Protein AF-A0A3A4NFL5-F1 (afdb_monomer)

Mean predicted aligned error: 23.3 Å

Radius of gyration: 44.98 Å; Cα contacts (8 Å, |Δi|>4): 975; chains: 1; bounding box: 101×94×177 Å

Solvent-accessible surface area (backbone atoms only — not comparable to full-atom values): 45169 Å² total; per-residue (Å²): 135,87,87,82,89,81,90,82,85,93,86,88,92,82,92,83,88,87,90,87,87,85,89,84,93,82,86,86,85,89,81,88,86,87,81,90,77,81,86,74,89,78,78,85,86,75,88,80,85,74,43,87,13,88,28,38,62,58,52,51,54,54,45,50,56,48,51,65,69,49,73,81,47,86,74,62,53,70,53,54,49,51,34,48,58,31,46,52,54,41,48,56,44,40,77,74,28,97,67,33,49,55,60,68,65,53,52,47,49,33,56,48,36,44,50,57,49,54,31,60,79,66,74,59,79,85,71,95,75,86,87,78,84,88,83,78,84,66,82,42,59,47,54,33,37,43,44,81,46,97,91,56,65,42,77,40,92,63,46,65,44,80,37,86,35,56,42,81,57,88,70,44,29,40,30,33,40,28,76,75,64,40,35,54,73,46,76,50,60,22,15,62,29,68,64,36,72,89,55,74,29,45,71,34,56,65,22,30,41,78,68,38,40,30,45,74,50,71,87,40,79,56,59,23,41,31,33,35,42,38,40,56,43,42,53,88,78,63,43,36,34,46,53,30,43,40,38,29,30,33,69,86,69,57,70,38,74,41,69,38,27,42,33,18,45,37,67,50,25,40,72,71,54,56,54,76,77,24,57,43,32,9,81,22,44,70,79,67,26,58,73,46,32,32,31,39,93,49,56,51,65,69,83,25,50,56,94,64,42,43,54,31,37,33,40,27,32,79,49,47,77,40,74,90,48,97,47,56,26,56,39,85,54,48,72,37,26,56,36,63,53,42,61,74,19,38,38,62,37,44,41,93,37,40,78,34,72,45,72,38,68,55,58,35,36,35,34,37,31,37,14,33,60,98,55,87,49,67,62,50,90,38,32,35,8,36,56,22,89,58,73,44,46,28,31,68,44,58,68,60,53,44,52,52,46,45,51,51,41,50,54,50,42,52,51,46,49,50,51,54,70,68,44,82,69,52,51,74,67,60,36,52,53,41,51,52,47,32,55,47,34,43,54,54,23,48,52,46,29,68,30,85,85,29,77,48,70,67,47,29,51,50,30,37,51,55,26,46,55,52,33,70,58,59,63,74,87,69,57,68,67,57,46,52,48,51,57,50,51,54,52,48,59,69,60,67,81,74,82,88,83,87,91,90,86,83,92,87,88,91,92,84,90,88,84,91,90,87,89,91,85,89,86,90,87,84,92,89,85,89,85,92,83,85,90,81,88,84,88,88,78,88,88,83,91,74,92,76,75,87,77,78,88,73,70,83,57,64,68,47,53,55,50,48,50,53,46,52,56,53,51,62,66,36,70,89,61,92,50,72,67,58,57,56,34,52,52,49,47,53,53,41,53,52,55,72,69,42,90,79,57,45,70,67,56,49,50,53,46,42,52,49,44,50,52,38,52,56,65,52,65,79,63,77,60,88,76,90,76,83,84,86,88,82,83,90,82,91,87,87,90,79,87,87,89,89,85,84,89,80,96,72,88,85,75,89,80,73,58,47,53,60,51,50,52,53,46,52,55,51,46,53,56,39,52,54,46,45,64,72,65,77,55,92,48,72,57,61,56,48,50,53,49,44,48,53,41,60,74,69,47,59,44,92,74,54,58,61,71,58,54,54,48,50,46,53,52,49,50,54,47,41,52,48,60,67,39,91,82,62,52,70,68,56,52,50,52,53,48,51,52,50,51,66,46,47,74,72,64,111

Nearest PDB structures (foldseek):
  6e6b-assembly1_A  TM=3.845E-01  e=4.914E-04  Mus musculus
  5t9t-assembly1_B  TM=3.062E-01  e=3.112E-03  Mus musculus
  5szr-assembly2_B  TM=3.083E-01  e=4.936E-03  Mus musculus
  7n6g-assembly1_4C  TM=2.616E-01  e=2.408E-03  Chlamydomonas reinhardtii
  3wea-assembly1_A  TM=3.450E-01  e=4.291E+00  Camponotus japonicus

Foldseek 3Di:
DDDDDDDDDDDDDDDDDDDDDDDDDDDDDDDDDDDDDDDDPPDDDDDDPADQFPRLVVLLVLLVVLLVVCVPPPPPVVLSVQLVVLSVQSVVQCVVDPRNHGDPVSSVSNVVSSVQSVVVVVVPPDDDDDDDDDPDPDQQKDKAWWDDDPQDTDHDPAQEFEDQQFPPPQRTKMKMAGNVQFFWDDKAKWFWDCPPPPNVIDTHRVCCCPVQQKDWDPWDDDGRMIMIGIGGGGDPQPAAWGKMKMWIATPVRDIDIDIHTYHHEFAAKAWPDDQVQQEQQQQDFAQSHGKTKIFGPAFDDCVSAPPQKFKKKFWWFDWDWDPVDPQIATDDIHTQFMDGADRRGMDIGGRVRGPDRGNHFGKIWMKIAIDGPPDPHGPDPNRIYHIHPDTYGHARNLVVLLVVLLVVLVVLLVVLLVLLVPQPLDDPVRSVVLNVQSVVLSVQLSCQLVDPQVVHNVSNVVSSVVSSVSNNVSDDRDDPVSVVVVVVVVVVVVVPPDDDDDDDDDDDDDDDDDDDDDDDDDDDDDDDDDDDDDDDDDDDDDDDDDDDDDDDPFDDLPLLVVLLVVLVVLLVLCVVPDDVLSVLSVVLSVVSVVLVPDRPQDPVLSVLSSVLSVLSVVSSPPVDRDDPDDDDDDDDDDDDDDDDDDDDDDDDDDDDDDQQVNLLSVLLSLLSLLLSLVVVLVDDALVNVLSVLSNVLSVVFDSVPADPVLSVLSNVLSVVSSVQSVPNDHDPVSSVVSSVVSVVSSVSSD

pLDDT: mean 70.17, std 22.98, range [22.94, 98.38]

Secondary structure (DSSP, 8-state):
---------------------------------------------------TTTTHHHHHHHHHHHHHHHTT--TTHHHHHHHHHHHHHHHHHHTT-TTS---HHHHHHHHHHHHHHHHHTTT-----------------EEEEEEEE-SSSEEE----EEE-SS---SS-EEEEEEETT-PPEEEEEEEEEETTTGGGT-EEEHHHHHHTT-EEEPPPEEETTEEEEEEEE---TT--EEEEEEEEEEETT--EEEEEEEEEEPBPPPEE-S-GGGGTTBTT--GGGSPPEEEE-SS---GGGS-TTEEEEEEEEEEEEEE-SSSS-EEEEEEEEEEEEPPTTSEEEE-GGGBSSS---SS-EEEEEEEEETTS-SBSSTT-BBPPPSS-B---B-HHHHHHHHHHHHHHHHHHHHHHHHH-TTS-HHHHHHHHHHHHHHHHHHHHHHHSTT--SHHHHHHHHHHHHHHHTTS--PPPHHHHHHHHHHHHHHHHTT-----------------------------------------------PPPPPPPP-----HHHHHHHHHHHHHHHHTTT---HHHHHHHHHHHHHHHHHH-TT--HHHHHHHHHHHHHHHHHTTS-------------------------------------HHHHHHHHHHHHHHHHHHHHHTT---HHHHHHHHHHHHHTT--TTTS-HHHHHHHHHHHHHHHHHHH-TT--HHHHHHHHHHHHHHHTTT-

Sequence (750 aa):
MSEVEKDKKEVQPELEEETVSIGRRSKSPQSQDRSVEKQNEGSATSSTSYINGEGSYSLSDDIHKLLQRLKNSDENQEQVQKLNEAYEKFNAALGTSETGLVDQEIFNTALEEYRKASQLQQGEAANLDGNLRHSRETSSLKVGVAKGRRDSPTLSNEKIIPSDGHPVGNNIRFLAESSSAKEIRRITVKAYDPQANSGRGGFTVDAVKNKLGLTTSGLQGSGSKKWVDLAGHIPDNRFGINNIIVEAEDASGYIQTTTVGVARPLPKASFTTKNEALNGKANKEGDDRPVVSGKIPYPVETNNIPSDAELKAYLVTGGRVDDSRYIPGASDYTIIAVTRVKVDGTFDFVPPEYTSNTVGTKALKLVVKYTKKGTNDTYYEGLESLFSADSRRATVNLAAIKQAAKGELATAADAETKAINADKSLTTAKRNEKLQEVATKKTEGERAIDAPTADDADKVAAAKNDALNKINNVHTAGDLNSVKQAAKGELATAAGTETPTSPSEPVPQPSQPTASSQPASPAPAPSSAPTQAPRAAASPSASSTSTQAPAQEQVDKSELRALTQELDQRLKALATVSDPKIDAAKVVLLDAQKALEDSALTEQGLRTAVESVKAALDSLKDVKANASDSKPAQDKKDAKQGTEDSKDSDKMTETNSVPAGVIVVGLLALLGVIAFWLVRRKKESEIQQLITELTRVLGQLDAEKADKKVLAKAQNLLQETLDFVKEENGSAETEAKLVEELKAILDKLK

Structure (mmCIF, N/CA/C/O backbone):
data_AF-A0A3A4NFL5-F1
#
_entry.id   AF-A0A3A4NFL5-F1
#
loop_
_atom_site.group_PDB
_atom_site.id
_atom_site.type_symbol
_atom_site.label_atom_id
_atom_site.label_alt_id
_atom_site.label_comp_id
_atom_site.label_asym_id
_atom_site.label_entity_id
_atom_site.label_seq_id
_atom_site.pdbx_PDB_ins_code
_atom_site.Cartn_x
_atom_site.Cartn_y
_atom_site.Cartn_z
_atom_site.occupancy
_atom_site.B_iso_or_equiv
_atom_site.auth_seq_id
_atom_site.auth_comp_id
_atom_site.auth_asym_id
_atom_site.auth_atom_id
_atom_site.pdbx_PDB_model_num
ATOM 1 N N . MET A 1 1 ? -57.467 30.469 -20.115 1.00 37.53 1 MET A N 1
ATOM 2 C CA . MET A 1 1 ? -56.871 31.255 -21.210 1.00 37.53 1 MET A CA 1
ATOM 3 C C . MET A 1 1 ? -55.761 30.385 -21.792 1.00 37.53 1 MET A C 1
ATOM 5 O O . MET A 1 1 ? -54.814 30.141 -21.061 1.00 37.53 1 MET A O 1
ATOM 9 N N . SER A 1 2 ? -55.975 29.603 -22.860 1.00 35.75 2 SER A N 1
ATOM 10 C CA . SER A 1 2 ? -56.289 29.979 -24.264 1.00 35.75 2 SER A CA 1
ATOM 11 C C . SER A 1 2 ? -55.083 30.641 -24.947 1.00 35.75 2 SER A C 1
ATOM 13 O O . SER A 1 2 ? -54.603 31.639 -24.420 1.00 35.75 2 SER A O 1
ATOM 15 N N . GLU A 1 3 ? -54.572 30.216 -26.105 1.00 38.16 3 GLU A N 1
ATOM 16 C CA . GLU A 1 3 ? -54.794 29.047 -27.000 1.00 38.16 3 GLU A CA 1
ATOM 17 C C . GLU A 1 3 ? -53.601 29.081 -28.016 1.00 38.16 3 GLU A C 1
ATOM 19 O O . GLU A 1 3 ? -52.959 30.125 -28.110 1.00 38.16 3 GLU A O 1
ATOM 24 N N . VAL A 1 4 ? -53.105 28.048 -28.718 1.00 37.31 4 VAL A N 1
ATOM 25 C CA . VAL A 1 4 ? -53.690 27.150 -29.742 1.00 37.31 4 VAL A CA 1
ATOM 26 C C . VAL A 1 4 ? -52.712 25.964 -29.997 1.00 37.31 4 VAL A C 1
ATOM 28 O O . VAL A 1 4 ? -51.524 26.063 -29.714 1.00 37.31 4 VAL A O 1
ATOM 31 N N . GLU A 1 5 ? -53.263 24.874 -30.541 1.00 38.75 5 GLU A N 1
ATOM 32 C CA . GLU A 1 5 ? -52.739 23.639 -31.189 1.00 38.75 5 GLU A CA 1
ATOM 33 C C . GLU A 1 5 ? -51.386 23.691 -31.993 1.00 38.75 5 GLU A C 1
ATOM 35 O O . GLU A 1 5 ? -50.857 24.769 -32.237 1.00 38.75 5 GLU A O 1
ATOM 40 N N . LYS A 1 6 ? -50.767 22.592 -32.501 1.00 35.53 6 LYS A N 1
ATOM 41 C CA . LYS A 1 6 ? -51.281 21.237 -32.858 1.00 35.53 6 LYS A CA 1
ATOM 42 C C . LYS A 1 6 ? -50.201 20.122 -33.007 1.00 35.53 6 LYS A C 1
ATOM 44 O O . LYS A 1 6 ? -49.045 20.432 -33.249 1.00 35.53 6 LYS A O 1
ATOM 49 N N . ASP A 1 7 ? -50.663 18.865 -32.879 1.00 35.22 7 ASP A N 1
ATOM 50 C CA . ASP A 1 7 ? -50.216 17.505 -33.321 1.00 35.22 7 ASP A CA 1
ATOM 51 C C . ASP A 1 7 ? -48.818 17.182 -33.968 1.00 35.22 7 ASP A C 1
ATOM 53 O O . ASP A 1 7 ? -48.187 18.058 -34.539 1.00 35.22 7 ASP A O 1
ATOM 57 N N . LYS A 1 8 ? -48.315 15.920 -34.107 1.00 34.91 8 LYS A N 1
ATOM 58 C CA . LYS A 1 8 ? -48.447 14.592 -33.408 1.00 34.91 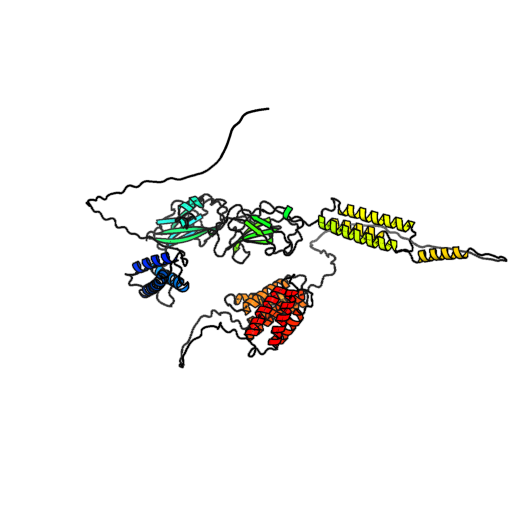8 LYS A CA 1
ATOM 59 C C . LYS A 1 8 ? -47.768 13.439 -34.207 1.00 34.91 8 LYS A C 1
ATOM 61 O O . LYS A 1 8 ? -47.898 13.427 -35.423 1.00 34.91 8 LYS A O 1
ATOM 66 N N . LYS A 1 9 ? -47.221 12.416 -33.508 1.00 32.44 9 LYS A N 1
ATOM 67 C CA . LYS A 1 9 ? -46.673 11.105 -33.996 1.00 32.44 9 LYS A CA 1
ATOM 68 C C . LYS A 1 9 ? -45.453 11.176 -34.955 1.00 32.44 9 LYS A C 1
ATOM 70 O O . LYS A 1 9 ? -45.399 12.050 -35.800 1.00 32.44 9 LYS A O 1
ATOM 75 N N . GLU A 1 10 ? -44.373 10.386 -34.861 1.00 31.44 10 GLU A N 1
ATOM 76 C CA . GLU A 1 10 ? -44.118 8.968 -34.483 1.00 31.44 10 GLU A CA 1
ATOM 77 C C . GLU A 1 10 ? -44.445 7.932 -35.584 1.00 31.44 10 GLU A C 1
ATOM 79 O O . GLU A 1 10 ? -45.620 7.746 -35.892 1.00 31.44 10 GLU A O 1
ATOM 84 N N . VAL A 1 11 ? -43.400 7.245 -36.099 1.00 30.17 11 VAL A N 1
ATOM 85 C CA . VAL A 1 11 ? -43.285 5.819 -36.541 1.00 30.17 11 VAL A CA 1
ATOM 86 C C . VAL A 1 11 ? -42.096 5.647 -37.531 1.00 30.17 11 VAL A C 1
ATOM 88 O O . VAL A 1 11 ? -41.706 6.603 -38.196 1.00 30.17 11 VAL A O 1
ATOM 91 N N . GLN A 1 12 ? -41.474 4.455 -37.565 1.00 29.09 12 GLN A N 1
ATOM 92 C CA . GLN A 1 12 ? -40.369 4.040 -38.467 1.00 29.09 12 GLN A CA 1
ATOM 93 C C . GLN A 1 12 ? -40.872 3.004 -39.533 1.00 29.09 12 GLN A C 1
ATOM 95 O O . GLN A 1 12 ? -42.062 3.031 -39.829 1.00 29.09 12 GLN A O 1
ATOM 100 N N . PRO A 1 13 ? -40.052 2.104 -40.125 1.00 59.41 13 PRO A N 1
ATOM 101 C CA . PRO A 1 13 ? -39.344 2.290 -41.405 1.00 59.41 13 PRO A CA 1
ATOM 102 C C . PRO A 1 13 ? -39.660 1.202 -42.469 1.00 59.41 13 PRO A C 1
ATOM 104 O O . PRO A 1 13 ? -40.226 0.181 -42.118 1.00 59.41 13 PRO A O 1
ATOM 107 N N . GLU A 1 14 ? -39.186 1.365 -43.714 1.00 29.02 14 GLU A N 1
ATOM 108 C CA . GLU A 1 14 ? -38.860 0.315 -44.725 1.00 29.02 14 GLU A CA 1
ATOM 109 C C . GLU A 1 14 ? -37.990 1.001 -45.823 1.00 29.02 14 GLU A C 1
ATOM 111 O O . GLU A 1 14 ? -38.097 2.216 -45.997 1.00 29.02 14 GLU A O 1
ATOM 116 N N . LEU A 1 15 ? -36.887 0.437 -46.342 1.00 30.81 15 LEU A N 1
ATOM 117 C CA . LEU A 1 15 ? -36.700 -0.677 -47.301 1.00 30.81 15 LEU A CA 1
ATOM 118 C C . LEU A 1 15 ? -37.320 -0.461 -48.694 1.00 30.81 15 LEU A C 1
ATOM 120 O O . LEU A 1 15 ? -38.534 -0.414 -48.820 1.00 30.81 15 LEU A O 1
ATOM 124 N N . GLU A 1 16 ? -36.468 -0.469 -49.728 1.00 30.86 16 GLU A N 1
ATOM 125 C CA . GLU A 1 16 ? -36.662 -1.273 -50.950 1.00 30.86 16 GLU A CA 1
ATOM 126 C C . GLU A 1 16 ? -35.337 -1.410 -51.739 1.00 30.86 16 GLU A C 1
ATOM 128 O O . GLU A 1 16 ? -34.398 -0.632 -51.543 1.00 30.86 16 GLU A O 1
ATOM 133 N N . GLU A 1 17 ? -35.247 -2.443 -52.582 1.00 28.45 17 GLU A N 1
ATOM 134 C CA . GLU A 1 17 ? -34.153 -2.693 -53.544 1.00 28.45 17 GLU A CA 1
ATOM 135 C C . GLU A 1 17 ? -34.497 -1.976 -54.888 1.00 28.45 17 GLU A C 1
ATOM 137 O O . GLU A 1 17 ? -35.363 -1.108 -54.906 1.00 28.45 17 GLU A O 1
ATOM 142 N N . GLU A 1 18 ? -33.904 -2.150 -56.073 1.00 28.20 18 GLU A N 1
ATOM 143 C CA . GLU A 1 18 ? -32.947 -3.098 -56.659 1.00 28.20 18 GLU A CA 1
ATOM 144 C C . GLU A 1 18 ? -32.348 -2.439 -57.935 1.00 28.20 18 GLU A C 1
ATOM 146 O O . GLU A 1 18 ? -32.908 -1.466 -58.442 1.00 28.20 18 GLU A O 1
ATOM 151 N N . THR A 1 19 ? -31.248 -2.958 -58.503 1.00 28.80 19 THR A N 1
ATOM 152 C CA . THR A 1 19 ? -31.133 -3.369 -59.935 1.00 28.80 19 THR A CA 1
ATOM 153 C C . THR A 1 19 ? -29.684 -3.660 -60.361 1.00 28.80 19 THR A C 1
ATOM 155 O O . THR A 1 19 ? -28.716 -3.111 -59.838 1.00 28.80 19 THR A O 1
ATOM 158 N N . VAL A 1 20 ? -29.534 -4.555 -61.346 1.00 28.53 20 VAL A N 1
ATOM 159 C CA . VAL A 1 20 ? -28.263 -5.170 -61.778 1.00 28.53 20 VAL A CA 1
ATOM 160 C C . VAL A 1 20 ? -27.841 -4.713 -63.187 1.00 28.53 20 VAL A C 1
ATOM 162 O O . VAL A 1 20 ? -28.675 -4.406 -64.036 1.00 28.53 20 VAL A O 1
ATOM 165 N N . SER A 1 21 ? -26.536 -4.734 -63.495 1.00 26.94 21 SER A N 1
ATOM 166 C CA . SER A 1 21 ? -26.020 -4.726 -64.879 1.00 26.94 21 SER A CA 1
ATOM 167 C C . SER A 1 21 ? -24.672 -5.452 -65.003 1.00 26.94 21 SER A C 1
ATOM 169 O O . SER A 1 21 ? -23.857 -5.425 -64.085 1.00 26.94 21 SER A O 1
ATOM 171 N N . ILE A 1 22 ? -24.445 -6.143 -66.130 1.00 28.62 22 ILE A N 1
ATOM 172 C CA . ILE A 1 22 ? -23.420 -7.201 -66.268 1.00 28.62 22 ILE A CA 1
ATOM 173 C C . ILE A 1 22 ? -22.365 -6.835 -67.334 1.00 28.62 22 ILE A C 1
ATOM 175 O O . ILE A 1 22 ? -22.702 -6.487 -68.463 1.00 28.62 22 ILE A O 1
ATOM 179 N N . GLY A 1 23 ? -21.077 -6.916 -66.968 1.00 24.56 23 GLY A N 1
ATOM 180 C CA . GLY A 1 23 ? -19.946 -6.340 -67.724 1.00 24.56 23 GLY A CA 1
ATOM 181 C C . GLY A 1 23 ? -19.420 -7.103 -68.955 1.00 24.56 23 GLY A C 1
ATOM 182 O O . GLY A 1 23 ? -19.977 -8.119 -69.362 1.00 24.56 23 GLY A O 1
ATOM 183 N N . ARG A 1 24 ? -18.289 -6.631 -69.534 1.00 26.75 24 ARG A N 1
ATOM 184 C CA . ARG A 1 24 ? -17.438 -7.384 -70.499 1.00 26.75 24 ARG A CA 1
ATOM 185 C C . ARG A 1 24 ? -16.029 -6.787 -70.772 1.00 26.75 24 ARG A C 1
ATOM 187 O O . ARG A 1 24 ? -15.866 -5.855 -71.543 1.00 26.75 24 ARG A O 1
ATOM 194 N N . ARG A 1 25 ? -15.004 -7.431 -70.199 1.00 26.47 25 ARG A N 1
ATOM 195 C CA . ARG A 1 25 ? -13.709 -7.874 -70.791 1.00 26.47 25 ARG A CA 1
ATOM 196 C C . ARG A 1 25 ? -13.147 -7.207 -72.086 1.00 26.47 25 ARG A C 1
ATOM 198 O O . ARG A 1 25 ? -13.536 -7.603 -73.182 1.00 26.47 25 ARG A O 1
ATOM 205 N N . SER A 1 26 ? -12.038 -6.456 -71.973 1.00 25.64 26 SER A N 1
ATOM 206 C CA . SER A 1 26 ? -10.993 -6.298 -73.028 1.00 25.64 26 SER A CA 1
ATOM 207 C C . SER A 1 26 ? -9.651 -5.789 -72.447 1.00 25.64 26 SER A C 1
ATOM 209 O O . SER A 1 26 ? -9.609 -4.699 -71.895 1.00 25.64 26 SER A O 1
ATOM 211 N N . LYS A 1 27 ? -8.600 -6.625 -72.395 1.00 26.64 27 LYS A N 1
ATOM 212 C CA . LYS A 1 27 ? -7.400 -6.638 -73.280 1.00 26.64 27 LYS A CA 1
ATOM 213 C C . LYS A 1 27 ? -6.388 -5.479 -73.118 1.00 26.64 27 LYS A C 1
ATOM 215 O O . LYS A 1 27 ? -6.659 -4.356 -73.519 1.00 26.64 27 LYS A O 1
ATOM 220 N N . SER A 1 28 ? -5.172 -5.828 -72.687 1.00 23.55 28 SER A N 1
ATOM 221 C CA . SER A 1 28 ? -3.938 -5.027 -72.813 1.00 23.55 28 SER A CA 1
ATOM 222 C C . SER A 1 28 ? -3.342 -5.084 -74.233 1.00 23.55 28 SER A C 1
ATOM 224 O O . SER A 1 28 ? -3.732 -5.939 -75.036 1.00 23.55 28 SER A O 1
ATOM 226 N N . PRO A 1 29 ? -2.311 -4.265 -74.504 1.00 27.88 29 PRO A N 1
ATOM 227 C CA . PRO A 1 29 ? -1.049 -4.798 -75.036 1.00 27.88 29 PRO A CA 1
ATOM 228 C C . PRO A 1 29 ? 0.189 -4.347 -74.232 1.00 27.88 29 PRO A C 1
ATOM 230 O O . PRO A 1 29 ? 0.161 -3.350 -73.517 1.00 27.88 29 PRO A O 1
ATOM 233 N N . GLN A 1 30 ? 1.287 -5.096 -74.363 1.00 22.94 30 GLN A N 1
ATOM 234 C CA . GLN A 1 30 ? 2.606 -4.771 -73.800 1.00 22.94 30 GLN A CA 1
ATOM 235 C C . GLN A 1 30 ? 3.444 -3.909 -74.757 1.00 22.94 30 GLN A C 1
ATOM 237 O O . GLN A 1 30 ? 3.330 -4.072 -75.969 1.00 22.94 30 GLN A O 1
ATOM 242 N N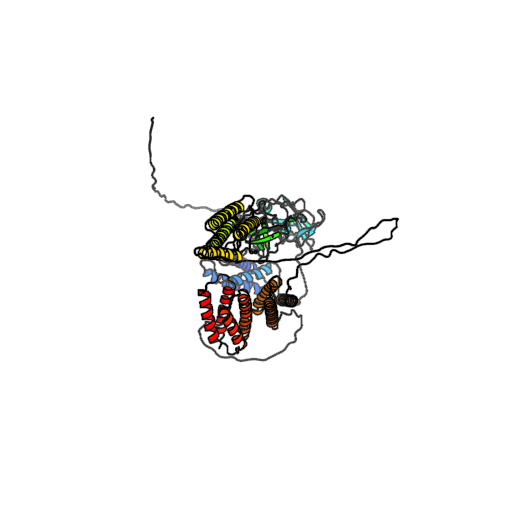 . SER A 1 31 ? 4.349 -3.104 -74.189 1.00 24.61 31 SER A N 1
ATOM 243 C CA . SER A 1 31 ? 5.803 -3.075 -74.476 1.00 24.61 31 SER A CA 1
ATOM 244 C C . SER A 1 31 ? 6.446 -2.093 -73.486 1.00 24.61 31 SER A C 1
ATOM 246 O O . SER A 1 31 ? 6.080 -0.927 -73.455 1.00 24.61 31 SER A O 1
ATOM 248 N N . GLN A 1 32 ? 7.179 -2.564 -72.476 1.00 24.36 32 GLN A N 1
ATOM 249 C CA . GLN A 1 32 ? 8.620 -2.856 -72.536 1.00 24.36 32 GLN A CA 1
ATOM 250 C C . GLN A 1 32 ? 9.499 -1.631 -72.836 1.00 24.36 32 GLN A C 1
ATOM 252 O O . GLN A 1 32 ? 9.724 -1.297 -73.992 1.00 24.36 32 GLN A O 1
ATOM 257 N N . ASP A 1 33 ? 10.127 -1.106 -71.783 1.00 23.89 33 ASP A N 1
ATOM 258 C CA . ASP A 1 33 ? 11.593 -1.088 -71.733 1.00 23.89 33 ASP A CA 1
ATOM 259 C C . ASP A 1 33 ? 12.059 -1.547 -70.332 1.00 23.89 33 ASP A C 1
ATOM 261 O O . ASP A 1 33 ? 11.242 -1.678 -69.414 1.00 23.89 33 ASP A O 1
ATOM 265 N N . ARG A 1 34 ? 13.344 -1.878 -70.174 1.00 23.61 34 ARG A N 1
ATOM 266 C CA . ARG A 1 34 ? 13.953 -2.422 -68.952 1.00 23.61 34 ARG A CA 1
ATOM 267 C C . ARG A 1 34 ? 14.984 -1.461 -68.366 1.00 23.61 34 ARG A C 1
ATOM 269 O O . ARG A 1 34 ? 15.911 -1.036 -69.046 1.00 23.61 34 ARG A O 1
ATOM 276 N N . SER A 1 35 ? 14.968 -1.314 -67.047 1.00 24.86 35 SER A N 1
ATOM 277 C CA . SER A 1 35 ? 16.196 -1.160 -66.259 1.00 24.86 35 SER A CA 1
ATOM 278 C C . SER A 1 35 ? 16.011 -1.815 -64.893 1.00 24.86 35 SER A C 1
ATOM 280 O O . SER A 1 35 ? 14.888 -1.961 -64.415 1.00 24.86 35 SER A O 1
ATOM 282 N N . VAL A 1 36 ? 17.101 -2.342 -64.335 1.00 28.38 36 VAL A N 1
ATOM 283 C CA . VAL A 1 36 ? 17.049 -3.319 -63.238 1.00 28.38 36 VAL A CA 1
ATOM 284 C C . VAL A 1 36 ? 17.152 -2.623 -61.889 1.00 28.38 36 VAL A C 1
ATOM 286 O O . VAL A 1 36 ? 18.239 -2.200 -61.501 1.00 28.38 36 VAL A O 1
ATOM 289 N N . GLU A 1 37 ? 16.056 -2.605 -61.135 1.00 23.64 37 GLU A N 1
ATOM 290 C CA . GLU A 1 37 ? 16.095 -2.313 -59.704 1.00 23.64 37 GLU A CA 1
ATOM 291 C C . GLU A 1 37 ? 16.081 -3.630 -58.919 1.00 23.64 37 GLU A C 1
ATOM 293 O O . GLU A 1 37 ? 15.108 -4.385 -58.937 1.00 23.64 37 GLU A O 1
ATOM 298 N N . LYS A 1 38 ? 17.203 -3.952 -58.263 1.00 24.16 38 LYS A N 1
ATOM 299 C CA . LYS A 1 38 ? 17.281 -5.106 -57.362 1.00 24.16 38 LYS A CA 1
ATOM 300 C C . LYS A 1 38 ? 16.602 -4.749 -56.043 1.00 24.16 38 LYS A C 1
ATOM 302 O O . LYS A 1 38 ? 17.223 -4.109 -55.197 1.00 24.16 38 LYS A O 1
ATOM 307 N N . GLN A 1 39 ? 15.375 -5.227 -55.840 1.00 24.67 39 GLN A N 1
ATOM 308 C CA . GLN A 1 39 ? 14.803 -5.314 -54.498 1.00 24.67 39 GLN A CA 1
ATOM 309 C C . GLN A 1 39 ? 15.746 -6.144 -53.616 1.00 24.67 39 GLN A C 1
ATOM 311 O O . GLN A 1 39 ? 16.038 -7.299 -53.922 1.00 24.67 39 GLN A O 1
ATOM 316 N N . ASN A 1 40 ? 16.250 -5.536 -52.544 1.00 23.69 40 ASN A N 1
ATOM 317 C CA . ASN A 1 40 ? 17.111 -6.190 -51.567 1.00 23.69 40 ASN A CA 1
ATOM 318 C C . ASN A 1 40 ? 16.409 -6.139 -50.207 1.00 23.69 40 ASN A C 1
ATOM 320 O O . ASN A 1 40 ? 16.683 -5.260 -49.389 1.00 23.69 40 ASN A O 1
ATOM 324 N N . GLU A 1 41 ? 15.450 -7.044 -50.004 1.00 28.23 41 GLU A N 1
ATOM 325 C CA . GLU A 1 41 ? 14.598 -7.125 -48.808 1.00 28.23 41 GLU A CA 1
ATOM 326 C C . GLU A 1 41 ? 15.375 -7.658 -47.588 1.00 28.23 41 GLU A C 1
ATOM 328 O O . GLU A 1 41 ? 15.145 -8.750 -47.078 1.00 28.23 41 GLU A O 1
ATOM 333 N N . GLY A 1 42 ? 16.333 -6.863 -47.109 1.00 25.58 42 GLY A N 1
ATOM 334 C CA . GLY A 1 42 ? 17.129 -7.128 -45.910 1.00 25.58 42 GLY A CA 1
ATOM 335 C C . GLY A 1 42 ? 16.474 -6.587 -44.640 1.00 25.58 42 GLY A C 1
ATOM 336 O O . GLY A 1 42 ? 17.044 -5.711 -43.992 1.00 25.58 42 GLY A O 1
ATOM 337 N N . SER A 1 43 ? 15.273 -7.062 -44.294 1.00 27.50 43 SER A N 1
ATOM 338 C CA . SER A 1 43 ? 14.587 -6.623 -43.069 1.00 27.50 43 SER A CA 1
ATOM 339 C C . SER A 1 43 ? 15.262 -7.191 -41.814 1.00 27.50 43 SER A C 1
ATOM 341 O O . SER A 1 43 ? 15.440 -8.402 -41.685 1.00 27.50 43 SER A O 1
ATOM 343 N N . ALA A 1 44 ? 15.646 -6.317 -40.881 1.00 28.09 44 ALA A N 1
ATOM 344 C CA . ALA A 1 44 ? 16.353 -6.692 -39.659 1.00 28.09 44 ALA A CA 1
ATOM 345 C C . ALA A 1 44 ? 15.374 -7.049 -38.525 1.00 28.09 44 ALA A C 1
ATOM 347 O O . ALA A 1 44 ? 14.901 -6.180 -37.793 1.00 28.09 44 ALA A O 1
ATOM 348 N N . THR A 1 45 ? 15.090 -8.341 -38.361 1.00 29.81 45 THR A N 1
ATOM 349 C CA . THR A 1 45 ? 14.264 -8.882 -37.270 1.00 29.81 45 THR A CA 1
ATOM 350 C C . THR A 1 45 ? 15.088 -9.085 -35.994 1.00 29.81 45 THR A C 1
ATOM 352 O O . THR A 1 45 ? 15.898 -10.010 -35.916 1.00 29.81 45 THR A O 1
ATOM 355 N N . SER A 1 46 ? 14.860 -8.270 -34.962 1.00 29.64 46 SER A N 1
ATOM 356 C CA . SER A 1 46 ? 15.367 -8.529 -33.607 1.00 29.64 46 SER A CA 1
ATOM 357 C C . SER A 1 46 ? 14.299 -8.262 -32.540 1.00 29.64 46 SER A C 1
ATOM 359 O O . SER A 1 46 ? 13.503 -7.332 -32.644 1.00 29.64 46 SER A O 1
ATOM 361 N N . SER A 1 47 ? 14.287 -9.106 -31.502 1.00 35.16 47 SER A N 1
ATOM 362 C CA . SER A 1 47 ? 13.438 -8.981 -30.303 1.00 35.16 47 SER A CA 1
ATOM 363 C C . SER A 1 47 ? 11.912 -9.100 -30.488 1.00 35.16 47 SER A C 1
ATOM 365 O O . SER A 1 47 ? 11.150 -8.436 -29.785 1.00 35.16 47 SER A O 1
ATOM 367 N N . THR A 1 48 ? 11.439 -10.018 -31.339 1.00 40.69 48 THR A N 1
ATOM 368 C CA . THR A 1 48 ? 10.049 -10.513 -31.264 1.00 40.69 48 THR A CA 1
ATOM 369 C C . THR A 1 48 ? 9.889 -11.449 -30.057 1.00 40.69 48 THR A C 1
ATOM 371 O O . THR A 1 48 ? 10.586 -12.459 -29.950 1.00 40.69 48 THR A O 1
ATOM 374 N N . SER A 1 49 ? 8.959 -11.145 -29.145 1.00 45.94 49 SER A N 1
ATOM 375 C CA . SER A 1 49 ? 8.589 -12.046 -28.043 1.00 45.94 49 SER A CA 1
ATOM 376 C C . SER A 1 49 ? 7.509 -13.024 -28.507 1.00 45.94 49 SER A C 1
ATOM 378 O O . SER A 1 49 ? 6.321 -12.731 -28.394 1.00 45.94 49 SER A O 1
ATOM 380 N N . TYR A 1 50 ? 7.913 -14.173 -29.049 1.00 61.62 50 TYR A N 1
ATOM 381 C CA . TYR A 1 50 ? 6.981 -15.199 -29.521 1.00 61.62 50 TYR A CA 1
ATOM 382 C C . TYR A 1 50 ? 6.165 -15.813 -28.376 1.00 61.62 50 TYR A C 1
ATOM 384 O O . TYR A 1 50 ? 6.708 -16.149 -27.323 1.00 61.62 50 TYR A O 1
ATOM 392 N N . ILE A 1 51 ? 4.865 -15.993 -28.616 1.00 59.34 51 ILE A N 1
ATOM 393 C CA . ILE A 1 51 ? 3.896 -16.616 -27.707 1.00 59.34 51 ILE A CA 1
ATOM 394 C C . ILE A 1 51 ? 3.227 -17.769 -28.465 1.00 59.34 51 ILE A C 1
ATOM 396 O O . ILE A 1 51 ? 2.870 -17.604 -29.633 1.00 59.34 51 ILE A O 1
ATOM 400 N N . ASN A 1 52 ? 3.071 -18.922 -27.813 1.00 59.09 52 ASN A N 1
ATOM 401 C CA . ASN A 1 52 ? 2.414 -20.097 -28.387 1.00 59.09 52 ASN A CA 1
ATOM 402 C C . ASN A 1 52 ? 0.939 -19.785 -28.705 1.00 59.09 52 ASN A C 1
ATOM 404 O O . ASN A 1 52 ? 0.246 -19.173 -27.892 1.00 59.09 52 ASN A O 1
ATOM 408 N N . GLY A 1 53 ? 0.481 -20.147 -29.904 1.00 68.62 53 GLY A N 1
ATOM 409 C CA . GLY A 1 53 ? -0.746 -19.616 -30.501 1.00 68.62 53 GLY A CA 1
ATOM 410 C C . GLY A 1 53 ? -0.444 -18.521 -31.523 1.00 68.62 53 GLY A C 1
ATOM 411 O O . GLY A 1 53 ? 0.155 -18.791 -32.564 1.00 68.62 53 GLY A O 1
ATOM 412 N N . GLU A 1 54 ? -0.840 -17.278 -31.229 1.00 55.50 54 GLU A N 1
ATOM 413 C CA . GLU A 1 54 ? -0.770 -16.139 -32.168 1.00 55.50 54 GLU A CA 1
ATOM 414 C C . GLU A 1 54 ? 0.647 -15.889 -32.731 1.00 55.50 54 GLU A C 1
ATOM 416 O O . GLU A 1 54 ? 0.796 -15.463 -33.875 1.00 55.50 54 GLU A O 1
ATOM 421 N N . GLY A 1 55 ? 1.701 -16.179 -31.959 1.00 64.62 55 GLY A N 1
ATOM 422 C CA . GLY A 1 55 ? 3.092 -15.995 -32.379 1.00 64.62 55 GLY A CA 1
ATOM 423 C C . GLY A 1 55 ? 3.714 -17.177 -33.132 1.00 64.62 55 GLY A C 1
ATOM 424 O O . GLY A 1 55 ? 4.801 -17.014 -33.689 1.00 64.62 55 GLY A O 1
ATOM 425 N N . SER A 1 56 ? 3.073 -18.351 -33.171 1.00 72.50 56 SER A N 1
ATOM 426 C CA . SER A 1 56 ? 3.690 -19.574 -33.707 1.00 72.50 56 SER A CA 1
ATOM 427 C C . SER A 1 56 ? 3.969 -19.499 -35.211 1.00 72.50 56 SER A C 1
ATOM 429 O O . SER A 1 56 ? 5.041 -19.898 -35.663 1.00 72.50 56 SER A O 1
ATOM 431 N N . TYR A 1 57 ? 3.046 -18.930 -35.994 1.00 73.94 57 TYR A N 1
ATOM 432 C CA . TYR A 1 57 ? 3.234 -18.754 -37.439 1.00 73.94 57 TYR A CA 1
ATOM 433 C C . TYR A 1 57 ? 4.373 -17.775 -37.764 1.00 73.94 57 TYR A C 1
ATOM 435 O O . TYR A 1 57 ? 5.149 -18.023 -38.684 1.00 73.94 57 TYR A O 1
ATOM 443 N N . SER A 1 58 ? 4.537 -16.705 -36.975 1.00 74.75 58 SER A N 1
ATOM 444 C CA . SER A 1 58 ? 5.670 -15.779 -37.123 1.00 74.75 58 SER A CA 1
ATOM 445 C C . SER A 1 58 ? 7.004 -16.425 -36.741 1.00 74.75 58 SER A C 1
ATOM 447 O O . SER A 1 58 ? 8.003 -16.187 -37.413 1.00 74.75 58 SER A O 1
ATOM 449 N N . LEU A 1 59 ? 7.023 -17.277 -35.707 1.00 77.88 59 LEU A N 1
ATOM 450 C CA . LEU A 1 59 ? 8.212 -18.056 -35.346 1.00 77.88 59 LEU A CA 1
ATOM 451 C C . LEU A 1 59 ? 8.606 -19.025 -36.474 1.00 77.88 59 LEU A C 1
ATOM 453 O O . LEU A 1 59 ? 9.781 -19.114 -36.816 1.00 77.88 59 LEU A O 1
ATOM 457 N N . SER A 1 60 ? 7.633 -19.703 -37.093 1.00 83.38 60 SER A N 1
ATOM 458 C CA . SER A 1 60 ? 7.868 -20.583 -38.248 1.00 83.38 60 SER A CA 1
ATOM 459 C C . SER A 1 60 ? 8.470 -19.820 -39.437 1.00 83.38 60 SER A C 1
ATOM 461 O O . SER A 1 60 ? 9.497 -20.227 -39.981 1.00 83.38 60 SER A O 1
ATOM 463 N N . ASP A 1 61 ? 7.883 -18.683 -39.810 1.00 79.81 61 ASP A N 1
ATOM 464 C CA . ASP A 1 61 ? 8.340 -17.860 -40.935 1.00 79.81 61 ASP A CA 1
ATOM 465 C C . ASP A 1 61 ? 9.776 -17.325 -40.725 1.00 79.81 61 ASP A C 1
ATOM 467 O O . ASP A 1 61 ? 10.626 -17.421 -41.615 1.00 79.81 61 ASP A O 1
ATOM 471 N N . ASP A 1 62 ? 10.113 -16.854 -39.520 1.00 81.19 62 ASP A N 1
ATOM 472 C CA . ASP A 1 62 ? 11.467 -16.367 -39.220 1.00 81.19 62 ASP A CA 1
ATOM 473 C C . ASP A 1 62 ? 12.506 -17.500 -39.063 1.00 81.19 62 ASP A C 1
ATOM 475 O O . ASP A 1 62 ? 13.657 -17.328 -39.487 1.00 81.19 62 ASP A O 1
ATOM 479 N N . ILE A 1 63 ? 12.119 -18.693 -38.583 1.00 84.81 63 ILE A N 1
ATOM 480 C CA . ILE A 1 63 ? 12.969 -19.897 -38.669 1.00 84.81 63 ILE A CA 1
ATOM 481 C C . ILE A 1 63 ? 13.225 -20.269 -40.136 1.00 84.81 63 ILE A C 1
ATOM 483 O O . ILE A 1 63 ? 14.368 -20.552 -40.505 1.00 84.81 63 ILE A O 1
ATOM 487 N N . HIS A 1 64 ? 12.206 -20.214 -40.999 1.00 85.12 64 HIS A N 1
ATOM 488 C CA . HIS A 1 64 ? 12.353 -20.519 -42.422 1.00 85.12 64 HIS A CA 1
ATOM 489 C C . HIS A 1 64 ? 13.353 -19.573 -43.104 1.00 85.12 64 HIS A C 1
ATOM 491 O O . HIS A 1 64 ? 14.268 -20.021 -43.799 1.00 85.12 64 HIS A O 1
ATOM 497 N N . LYS A 1 65 ? 13.249 -18.263 -42.845 1.00 82.69 65 LYS A N 1
ATOM 498 C CA . LYS A 1 65 ? 14.207 -17.249 -43.329 1.00 82.69 65 LYS A CA 1
ATOM 499 C C . LYS A 1 65 ? 15.613 -17.447 -42.764 1.00 82.69 65 LYS A C 1
ATOM 501 O O . LYS A 1 65 ? 16.592 -17.093 -43.422 1.00 82.69 65 LYS A O 1
ATOM 506 N N . LEU A 1 66 ? 15.755 -17.964 -41.543 1.00 79.38 66 LEU A N 1
ATOM 507 C CA . LEU A 1 66 ? 17.061 -18.297 -40.971 1.00 79.38 66 LEU A CA 1
ATOM 508 C C . LEU A 1 66 ? 17.677 -19.517 -41.676 1.00 79.38 66 LEU A C 1
ATOM 510 O O . LEU A 1 66 ? 18.810 -19.424 -42.145 1.00 79.38 66 LEU A O 1
ATOM 514 N N . LEU A 1 67 ? 16.914 -20.598 -41.866 1.00 82.12 67 LEU A N 1
ATOM 515 C CA . LEU A 1 67 ? 17.342 -21.785 -42.620 1.00 82.12 67 LEU A CA 1
ATOM 516 C C . LEU A 1 67 ? 17.717 -21.452 -44.073 1.00 82.12 67 LEU A C 1
ATOM 518 O O . LEU A 1 67 ? 18.761 -21.893 -44.549 1.00 82.12 67 LEU A O 1
ATOM 522 N N . GLN A 1 68 ? 16.936 -20.615 -44.766 1.00 79.69 68 GLN A N 1
ATOM 523 C CA . GLN A 1 68 ? 17.282 -20.155 -46.118 1.00 79.69 68 GLN A CA 1
ATOM 524 C C . GLN A 1 68 ? 18.618 -19.394 -46.165 1.00 79.69 68 GLN A C 1
ATOM 526 O O . GLN A 1 68 ? 19.390 -19.585 -47.104 1.00 79.69 68 GLN A O 1
ATOM 531 N N . ARG A 1 69 ? 18.918 -18.562 -45.157 1.00 74.25 69 ARG A N 1
ATOM 532 C CA . ARG A 1 69 ? 20.185 -17.811 -45.070 1.00 74.25 69 ARG A CA 1
ATOM 533 C C . ARG A 1 69 ? 21.378 -18.692 -44.685 1.00 74.25 69 ARG A C 1
ATOM 535 O O . ARG A 1 69 ? 22.485 -18.426 -45.139 1.00 74.25 69 ARG A O 1
ATOM 542 N N . LEU A 1 70 ? 21.158 -19.744 -43.895 1.00 74.44 70 LEU A N 1
ATOM 543 C CA . LEU A 1 70 ? 22.192 -20.702 -43.475 1.00 74.44 70 LEU A CA 1
ATOM 544 C C . LEU A 1 70 ? 22.463 -21.810 -44.511 1.00 74.44 70 LEU A C 1
ATOM 546 O O . LEU A 1 70 ? 23.450 -22.529 -44.388 1.00 74.44 70 LEU A O 1
ATOM 550 N N . LYS A 1 71 ? 21.642 -21.919 -45.564 1.00 68.44 71 LYS A N 1
ATOM 551 C CA . LYS A 1 71 ? 21.700 -22.973 -46.597 1.00 68.44 71 LYS A CA 1
ATOM 552 C C . LYS A 1 71 ? 23.035 -23.089 -47.356 1.00 68.44 71 LYS A C 1
ATOM 554 O O . LYS A 1 71 ? 23.294 -24.129 -47.951 1.00 68.44 71 LYS A O 1
ATOM 559 N N . ASN A 1 72 ? 23.863 -22.043 -47.318 1.00 60.44 72 ASN A N 1
ATOM 560 C CA . ASN A 1 72 ? 25.192 -21.984 -47.939 1.00 60.44 72 ASN A CA 1
ATOM 561 C C . ASN A 1 72 ? 26.318 -21.752 -46.898 1.00 60.44 72 ASN A C 1
ATOM 563 O O . ASN A 1 72 ? 27.365 -21.213 -47.249 1.00 60.44 72 ASN A O 1
ATOM 567 N N . SER A 1 73 ? 26.087 -22.065 -45.616 1.00 59.12 73 SER A N 1
ATOM 568 C CA . SER A 1 73 ? 27.078 -21.912 -44.539 1.00 59.12 73 SER A CA 1
ATOM 569 C C . SER A 1 73 ? 27.854 -23.210 -44.327 1.00 59.12 73 SER A C 1
ATOM 571 O O . SER A 1 73 ? 27.298 -24.189 -43.830 1.00 59.12 73 SER A O 1
ATOM 573 N N . ASP A 1 74 ? 29.147 -23.212 -44.657 1.00 57.28 74 ASP A N 1
ATOM 574 C CA . ASP A 1 74 ? 30.033 -24.348 -44.367 1.00 57.28 74 ASP A CA 1
ATOM 575 C C . ASP A 1 74 ? 30.371 -24.455 -42.866 1.00 57.28 74 ASP A C 1
ATOM 577 O O . ASP A 1 74 ? 30.640 -25.544 -42.358 1.00 57.28 74 ASP A O 1
ATOM 581 N N . GLU A 1 75 ? 30.301 -23.345 -42.123 1.00 55.12 75 GLU A N 1
ATOM 582 C CA . GLU A 1 75 ? 30.444 -23.349 -40.666 1.00 55.12 75 GLU A CA 1
ATOM 583 C C . GLU A 1 75 ? 29.123 -23.739 -39.974 1.00 55.12 75 GLU A C 1
ATOM 585 O O . GLU A 1 75 ? 28.054 -23.202 -40.277 1.00 55.12 75 GLU A O 1
ATOM 590 N N . ASN A 1 76 ? 29.229 -24.637 -38.985 1.00 63.41 76 ASN A N 1
ATOM 591 C CA . ASN A 1 76 ? 28.175 -25.057 -38.045 1.00 63.41 76 ASN A CA 1
ATOM 592 C C . ASN A 1 76 ? 26.980 -25.860 -38.612 1.00 63.41 76 ASN A C 1
ATOM 594 O O . ASN A 1 76 ? 25.870 -25.765 -38.082 1.00 63.41 76 ASN A O 1
ATOM 598 N N . GLN A 1 77 ? 27.206 -26.719 -39.615 1.00 71.94 77 GLN A N 1
ATOM 599 C CA . GLN A 1 77 ? 26.178 -27.601 -40.206 1.00 71.94 77 GLN A CA 1
ATOM 600 C C . GLN A 1 77 ? 25.316 -28.370 -39.177 1.00 71.94 77 GLN A C 1
ATOM 602 O O . GLN A 1 77 ? 24.107 -28.480 -39.364 1.00 71.94 77 GLN A O 1
ATOM 607 N N . GLU A 1 78 ? 25.889 -28.841 -38.062 1.00 77.12 78 GLU A N 1
ATOM 608 C CA . GLU A 1 78 ? 25.148 -29.562 -37.009 1.00 77.12 78 GLU A CA 1
ATOM 609 C C . GLU A 1 78 ? 24.031 -28.709 -36.370 1.00 77.12 78 GLU A C 1
ATOM 611 O O . GLU A 1 78 ? 22.933 -29.202 -36.115 1.00 77.12 78 GLU A O 1
ATOM 616 N N . GLN A 1 79 ? 24.272 -27.412 -36.150 1.00 75.38 79 GLN A N 1
ATOM 617 C CA . GLN A 1 79 ? 23.269 -26.511 -35.573 1.00 75.38 79 GLN A CA 1
ATOM 618 C C . GLN A 1 79 ? 22.220 -26.082 -36.612 1.00 75.38 79 GLN A C 1
ATOM 620 O O . GLN A 1 79 ? 21.061 -25.862 -36.260 1.00 75.38 79 GLN A O 1
ATOM 625 N N . VAL A 1 80 ? 22.595 -26.025 -37.897 1.00 80.62 80 VAL A N 1
ATOM 626 C CA . VAL A 1 80 ? 21.642 -25.858 -39.009 1.00 80.62 80 VAL A CA 1
ATOM 627 C C . VAL A 1 80 ? 20.716 -27.075 -39.102 1.00 80.62 80 VAL A C 1
ATOM 629 O O . VAL A 1 80 ? 19.506 -26.911 -39.256 1.00 80.62 80 VAL A O 1
ATOM 632 N N . GLN A 1 81 ? 21.253 -28.289 -38.937 1.00 84.62 81 GLN A N 1
ATOM 633 C CA . GLN A 1 81 ? 20.459 -29.518 -38.924 1.00 84.62 81 GLN A CA 1
ATOM 634 C C . GLN A 1 81 ? 19.491 -29.559 -37.731 1.00 84.62 81 GLN A C 1
ATOM 636 O O . GLN A 1 81 ? 18.305 -29.801 -37.939 1.00 84.62 81 GLN A O 1
ATOM 641 N N . LYS A 1 82 ? 19.944 -29.250 -36.507 1.00 86.62 82 LYS A N 1
ATOM 642 C CA . LYS A 1 82 ? 19.063 -29.182 -35.321 1.00 86.62 82 LYS A CA 1
ATOM 643 C C . LYS A 1 82 ? 17.939 -28.159 -35.487 1.00 86.62 82 LYS A C 1
ATOM 645 O O . LYS A 1 82 ? 16.790 -28.466 -35.171 1.00 86.62 82 LYS A O 1
ATOM 650 N N . LEU A 1 83 ? 18.238 -26.985 -36.056 1.00 89.38 83 LEU A N 1
ATOM 651 C CA . LEU A 1 83 ? 17.217 -25.995 -36.404 1.00 89.38 83 LEU A CA 1
ATOM 652 C C . LEU A 1 83 ? 16.204 -26.558 -37.414 1.00 89.38 83 LEU A C 1
ATOM 654 O O . LEU A 1 83 ? 15.007 -26.350 -37.240 1.00 89.38 83 LEU A O 1
ATOM 658 N N . ASN A 1 84 ? 16.658 -27.279 -38.444 1.00 89.75 84 ASN A N 1
ATOM 659 C CA . ASN A 1 84 ? 15.774 -27.868 -39.451 1.00 89.75 84 ASN A CA 1
ATOM 660 C C . ASN A 1 84 ? 14.888 -28.984 -38.867 1.00 89.75 84 ASN A C 1
ATOM 662 O O . ASN A 1 84 ? 13.687 -29.010 -39.114 1.00 89.75 84 ASN A O 1
ATOM 666 N N . GLU A 1 85 ? 15.444 -29.866 -38.036 1.00 90.81 85 GLU A N 1
ATOM 667 C CA . GLU A 1 85 ? 14.677 -30.918 -37.359 1.00 90.81 85 GLU A CA 1
ATOM 668 C C . GLU A 1 85 ? 13.645 -30.354 -36.371 1.00 90.81 85 GLU A C 1
ATOM 670 O O . GLU A 1 85 ? 12.546 -30.901 -36.250 1.00 90.81 85 GLU A O 1
ATOM 675 N N . ALA A 1 86 ? 13.971 -29.267 -35.664 1.00 88.06 86 ALA A N 1
ATOM 676 C CA . ALA A 1 86 ? 13.018 -28.559 -34.813 1.00 88.06 86 ALA A CA 1
ATOM 677 C C . ALA A 1 86 ? 11.931 -27.860 -35.649 1.00 88.06 86 ALA A C 1
ATOM 679 O O . ALA A 1 86 ? 10.750 -27.949 -35.318 1.00 88.06 86 ALA A O 1
ATOM 680 N N . TYR A 1 87 ? 12.315 -27.229 -36.763 1.00 90.06 87 TYR A N 1
ATOM 681 C CA . TYR A 1 87 ? 11.412 -26.567 -37.705 1.00 90.06 87 TYR A CA 1
ATOM 682 C C . TYR A 1 87 ? 10.393 -27.527 -38.329 1.00 90.06 87 TYR A C 1
ATOM 684 O O . TYR A 1 87 ? 9.202 -27.227 -38.347 1.00 90.06 87 TYR A O 1
ATOM 692 N N . GLU A 1 88 ? 10.830 -28.697 -38.798 1.00 91.88 88 GLU A N 1
ATOM 693 C CA . GLU A 1 88 ? 9.944 -29.699 -39.400 1.00 91.88 88 GLU A CA 1
ATOM 694 C C . GLU A 1 88 ? 8.938 -30.258 -38.383 1.00 91.88 88 GLU A C 1
ATOM 696 O O . GLU A 1 88 ? 7.749 -30.345 -38.690 1.00 91.88 88 GLU A O 1
ATOM 701 N N . LYS A 1 89 ? 9.372 -30.553 -37.148 1.00 89.38 89 LYS A N 1
ATOM 702 C CA . LYS A 1 89 ? 8.484 -31.003 -36.057 1.00 89.38 89 LYS A CA 1
ATOM 703 C C . LYS A 1 89 ? 7.471 -29.918 -35.666 1.00 89.38 89 LYS A C 1
ATOM 705 O O . LYS A 1 89 ? 6.285 -30.207 -35.514 1.00 89.38 89 LYS A O 1
ATOM 710 N N . PHE A 1 90 ? 7.922 -28.669 -35.559 1.00 91.75 90 PHE A N 1
ATOM 711 C CA . PHE A 1 90 ? 7.084 -27.508 -35.253 1.00 91.75 90 PHE A CA 1
ATOM 712 C C . PHE A 1 90 ? 6.044 -27.238 -36.349 1.00 91.75 90 PHE A C 1
ATOM 714 O O . PHE A 1 90 ? 4.866 -27.048 -36.053 1.00 91.75 90 PHE A O 1
ATOM 721 N N . ASN A 1 91 ? 6.444 -27.311 -37.620 1.00 86.75 91 ASN A N 1
ATOM 722 C CA . ASN A 1 91 ? 5.539 -27.145 -38.755 1.00 86.75 91 ASN A CA 1
ATOM 723 C C . ASN A 1 91 ? 4.565 -28.310 -38.934 1.00 86.75 91 ASN A C 1
ATOM 725 O O . ASN A 1 91 ? 3.422 -28.071 -39.313 1.00 86.75 91 ASN A O 1
ATOM 729 N N . ALA A 1 92 ? 4.977 -29.550 -38.657 1.00 89.25 92 ALA A N 1
ATOM 730 C CA . ALA A 1 92 ? 4.070 -30.693 -38.669 1.00 89.25 92 ALA A CA 1
ATOM 731 C C . ALA A 1 92 ? 2.961 -30.523 -37.617 1.00 89.25 92 ALA A C 1
ATOM 733 O O . ALA A 1 92 ? 1.789 -30.725 -37.926 1.00 89.25 92 ALA A O 1
ATOM 734 N N . ALA A 1 93 ? 3.314 -30.063 -36.411 1.00 81.00 93 ALA A N 1
ATOM 735 C CA . ALA A 1 93 ? 2.341 -29.730 -35.374 1.00 81.00 93 ALA A CA 1
ATOM 736 C C . ALA A 1 93 ? 1.438 -28.547 -35.788 1.00 81.00 93 ALA A C 1
ATOM 738 O O . ALA A 1 93 ? 0.214 -28.647 -35.684 1.00 81.00 93 ALA A O 1
ATOM 739 N N . LEU A 1 94 ? 2.004 -27.458 -36.330 1.00 80.44 94 LEU A N 1
ATOM 740 C CA . LEU A 1 94 ? 1.225 -26.300 -36.796 1.00 80.44 94 LEU A CA 1
ATOM 741 C C . LEU A 1 94 ? 0.278 -26.639 -37.951 1.00 80.44 94 LEU A C 1
ATOM 743 O O . LEU A 1 94 ? -0.849 -26.158 -37.968 1.00 80.44 94 LEU A O 1
ATOM 747 N N . GLY A 1 95 ? 0.684 -27.519 -38.869 1.00 76.94 95 GLY A N 1
ATOM 748 C CA . GLY A 1 95 ? -0.164 -28.016 -39.956 1.00 76.94 95 GLY A CA 1
ATOM 749 C C . GLY A 1 95 ? -1.390 -28.810 -39.486 1.00 76.94 95 GLY A C 1
ATOM 750 O O . GLY A 1 95 ? -2.295 -29.046 -40.281 1.00 76.94 95 GLY A O 1
ATOM 751 N N . THR A 1 96 ? -1.440 -29.191 -38.205 1.00 75.25 96 THR A N 1
ATOM 752 C CA . THR A 1 96 ? -2.602 -29.824 -37.556 1.00 75.25 96 THR A CA 1
ATOM 753 C C . THR A 1 96 ? -3.380 -28.884 -36.623 1.00 75.25 96 THR A C 1
ATOM 755 O O . THR A 1 96 ? -4.328 -29.325 -35.979 1.00 75.25 96 THR A O 1
ATOM 758 N N . SER A 1 97 ? -3.011 -27.597 -36.541 1.00 67.75 97 SER A N 1
ATOM 759 C CA . SER A 1 97 ? -3.568 -26.638 -35.578 1.00 67.75 97 SER A CA 1
ATOM 760 C C . SER A 1 97 ? -4.281 -25.459 -36.244 1.00 67.75 97 SER A C 1
ATOM 762 O O . SER A 1 97 ? -3.656 -24.532 -36.758 1.00 67.75 97 SER A O 1
ATOM 764 N N . GLU A 1 98 ? -5.612 -25.433 -36.144 1.00 56.59 98 GLU A N 1
ATOM 765 C CA . GLU A 1 98 ? -6.448 -24.342 -36.673 1.00 56.59 98 GLU A CA 1
ATOM 766 C C . GLU A 1 98 ? -6.216 -22.989 -35.970 1.00 56.59 98 GLU A C 1
ATOM 768 O O . GLU A 1 98 ? -6.535 -21.939 -36.523 1.00 56.59 98 GLU A O 1
ATOM 773 N N . THR A 1 99 ? -5.644 -22.990 -34.760 1.00 58.78 99 THR A N 1
ATOM 774 C CA . THR A 1 99 ? -5.441 -21.789 -33.923 1.00 58.78 99 THR A CA 1
ATOM 775 C C . THR A 1 99 ? -3.973 -21.385 -33.762 1.00 58.78 99 THR A C 1
ATOM 777 O O . THR A 1 99 ? -3.677 -20.390 -33.101 1.00 58.78 99 THR A O 1
ATOM 780 N N . GLY A 1 100 ? -3.036 -22.154 -34.326 1.00 60.53 100 GLY A N 1
ATOM 781 C CA . GLY A 1 100 ? -1.596 -21.958 -34.130 1.00 60.53 100 GLY A CA 1
ATOM 782 C C . GLY A 1 100 ? -1.073 -22.383 -32.751 1.00 60.53 100 GLY A C 1
ATOM 783 O O . GLY A 1 100 ? 0.134 -22.294 -32.512 1.00 60.53 100 GLY A O 1
ATOM 784 N N . LEU A 1 101 ? -1.935 -22.856 -31.837 1.00 68.88 101 LEU A N 1
ATOM 785 C CA . LEU A 1 101 ? -1.480 -23.516 -30.611 1.00 68.88 101 LEU A CA 1
ATOM 786 C C . LEU A 1 101 ? -0.844 -24.856 -30.973 1.00 68.88 101 LEU A C 1
ATOM 788 O O . LEU A 1 101 ? -1.470 -25.690 -31.625 1.00 68.88 101 LEU A O 1
ATOM 792 N N . VAL A 1 102 ? 0.372 -25.082 -30.502 1.00 72.75 102 VAL A N 1
ATOM 793 C CA . VAL A 1 102 ? 1.055 -26.376 -30.585 1.00 72.75 102 VAL A CA 1
ATOM 794 C C . VAL A 1 102 ? 1.515 -26.801 -29.198 1.00 72.75 102 VAL A C 1
ATOM 796 O O . VAL A 1 102 ? 1.389 -26.042 -28.236 1.00 72.75 102 VAL A O 1
ATOM 799 N N . ASP A 1 103 ? 2.013 -28.028 -29.067 1.00 79.56 103 ASP A N 1
ATOM 800 C CA . ASP A 1 103 ? 2.552 -28.490 -27.793 1.00 79.56 103 ASP A CA 1
ATOM 801 C C . ASP A 1 103 ? 3.665 -27.551 -27.282 1.00 79.56 103 ASP A C 1
ATOM 803 O O . ASP A 1 103 ? 4.487 -27.043 -28.054 1.00 79.56 103 ASP A O 1
ATOM 807 N N . GLN A 1 104 ? 3.661 -27.283 -25.974 1.00 64.12 104 GLN A N 1
ATOM 808 C CA . GLN A 1 104 ? 4.528 -26.271 -25.376 1.00 64.12 104 GLN A CA 1
ATOM 809 C C . GLN A 1 104 ? 6.003 -26.692 -25.355 1.00 64.12 104 GLN A C 1
ATOM 811 O O . GLN A 1 104 ? 6.870 -25.820 -25.416 1.00 64.12 104 GLN A O 1
ATOM 816 N N . GLU A 1 105 ? 6.304 -27.991 -25.301 1.00 62.59 105 GLU A N 1
ATOM 817 C CA . GLU A 1 105 ? 7.669 -28.503 -25.418 1.00 62.59 105 GLU A CA 1
ATOM 818 C C . GLU A 1 105 ? 8.168 -28.307 -26.855 1.00 62.59 105 GLU A C 1
ATOM 820 O O . GLU A 1 105 ? 9.210 -27.684 -27.054 1.00 62.59 105 GLU A O 1
ATOM 825 N N . ILE A 1 106 ? 7.363 -28.678 -27.861 1.00 72.06 106 ILE A N 1
ATOM 826 C CA . ILE A 1 106 ? 7.689 -28.468 -29.287 1.00 72.06 106 ILE A CA 1
ATOM 827 C C . ILE A 1 106 ? 7.893 -26.972 -29.601 1.00 72.06 106 ILE A C 1
ATOM 829 O O . ILE A 1 106 ? 8.867 -26.608 -30.268 1.00 72.06 106 ILE A O 1
ATOM 833 N N . PHE A 1 107 ? 7.022 -26.090 -29.093 1.00 73.81 107 PHE A N 1
ATOM 834 C CA . PHE A 1 107 ? 7.169 -24.635 -29.233 1.00 73.81 107 PHE A CA 1
ATOM 835 C C . PHE A 1 107 ? 8.465 -24.125 -28.586 1.00 73.81 107 PHE A C 1
ATOM 837 O O . PHE A 1 107 ? 9.200 -23.343 -29.194 1.00 73.81 107 PHE A O 1
ATOM 844 N N . ASN A 1 108 ? 8.765 -24.574 -27.363 1.00 69.31 108 ASN A N 1
ATOM 845 C CA . ASN A 1 108 ? 9.965 -24.163 -26.641 1.00 69.31 108 ASN A CA 1
ATOM 846 C C . ASN A 1 108 ? 11.241 -24.634 -27.355 1.00 69.31 108 ASN A C 1
ATOM 848 O O . ASN A 1 108 ? 12.149 -23.826 -27.531 1.00 69.31 108 ASN A O 1
ATOM 852 N N . THR A 1 109 ? 11.297 -25.886 -27.827 1.00 79.12 109 THR A N 1
ATOM 853 C CA . THR A 1 109 ? 12.440 -26.415 -28.590 1.00 79.12 109 THR A CA 1
ATOM 854 C C . THR A 1 109 ? 12.663 -25.631 -29.883 1.00 79.12 109 THR A C 1
ATOM 856 O O . THR A 1 109 ? 13.789 -25.219 -30.155 1.00 79.12 109 THR A O 1
ATOM 859 N N . ALA A 1 110 ? 11.608 -25.354 -30.659 1.00 77.88 110 ALA A N 1
ATOM 860 C CA . ALA A 1 110 ? 11.721 -24.558 -31.884 1.00 77.88 110 ALA A CA 1
ATOM 861 C C . ALA A 1 110 ? 12.258 -23.142 -31.607 1.00 77.88 110 ALA A C 1
ATOM 863 O O . ALA A 1 110 ? 13.143 -22.656 -32.313 1.00 77.88 110 ALA A O 1
ATOM 864 N N . LEU A 1 111 ? 11.773 -22.499 -30.540 1.00 71.50 111 LEU A N 1
ATOM 865 C CA . LEU A 1 111 ? 12.224 -21.178 -30.104 1.00 71.50 111 LEU A CA 1
ATOM 866 C C . LEU A 1 111 ? 13.664 -21.180 -29.552 1.00 71.50 111 LEU A C 1
ATOM 868 O O . LEU A 1 111 ? 14.384 -20.190 -29.705 1.00 71.50 111 LEU A O 1
ATOM 872 N N . GLU A 1 112 ? 14.099 -22.261 -28.907 1.00 75.50 112 GLU A N 1
ATOM 873 C CA . GLU A 1 112 ? 15.454 -22.401 -28.371 1.00 75.50 112 GLU A CA 1
ATOM 874 C C . GLU A 1 112 ? 16.485 -22.651 -29.482 1.00 75.50 112 GLU A C 1
ATOM 876 O O . GLU A 1 112 ? 17.487 -21.936 -29.555 1.00 75.50 112 GLU A O 1
ATOM 881 N N . GLU A 1 113 ? 16.216 -23.582 -30.401 1.00 80.00 113 GLU A N 1
ATOM 882 C CA . GLU A 1 113 ? 17.092 -23.833 -31.552 1.00 80.00 113 GLU A CA 1
ATOM 883 C C . GLU A 1 113 ? 17.150 -22.621 -32.495 1.00 80.00 113 GLU A C 1
ATOM 885 O O . GLU A 1 113 ? 18.229 -22.292 -32.997 1.00 80.00 113 GLU A O 1
ATOM 890 N N . TYR A 1 114 ? 16.040 -21.883 -32.661 1.00 79.38 114 TYR A N 1
ATOM 891 C CA . TYR A 1 114 ? 16.025 -20.593 -33.362 1.00 79.38 114 TYR A CA 1
ATOM 892 C C . TYR A 1 114 ? 16.988 -19.581 -32.731 1.00 79.38 114 TYR A C 1
ATOM 894 O O . TYR A 1 114 ? 17.766 -18.943 -33.441 1.00 79.38 114 TYR A O 1
ATOM 902 N N . ARG A 1 115 ? 16.986 -19.454 -31.396 1.00 77.38 115 ARG A N 1
ATOM 903 C CA . ARG A 1 115 ? 17.905 -18.557 -30.675 1.00 77.38 115 ARG A CA 1
ATOM 904 C C . ARG A 1 115 ? 19.361 -18.978 -30.865 1.00 77.38 115 ARG A C 1
ATOM 906 O O . ARG A 1 115 ? 20.158 -18.138 -31.274 1.00 77.38 115 ARG A O 1
ATOM 913 N N . LYS A 1 116 ? 19.687 -20.261 -30.662 1.00 76.31 116 LYS A N 1
ATOM 914 C CA . LYS A 1 116 ? 21.045 -20.811 -30.855 1.00 76.31 116 LYS A CA 1
ATOM 915 C C . LYS A 1 116 ? 21.565 -20.550 -32.271 1.00 76.31 116 LYS A C 1
ATOM 917 O O . LYS A 1 116 ? 22.638 -19.981 -32.449 1.00 76.31 116 LYS A O 1
ATOM 922 N N . ALA A 1 117 ? 20.784 -20.898 -33.293 1.00 75.69 117 ALA A N 1
ATOM 923 C CA . ALA A 1 117 ? 21.167 -20.684 -34.687 1.00 75.69 117 ALA A CA 1
ATOM 924 C C . ALA A 1 117 ? 21.236 -19.191 -35.070 1.00 75.69 117 ALA A C 1
ATOM 926 O O . ALA A 1 117 ? 22.092 -18.798 -35.862 1.00 75.69 117 ALA A O 1
ATOM 927 N N . SER A 1 118 ? 20.390 -18.335 -34.486 1.00 66.12 118 SER A N 1
ATOM 928 C CA . SER A 1 118 ? 20.459 -16.884 -34.696 1.00 66.12 118 SER A CA 1
ATOM 929 C C . SER A 1 118 ? 21.689 -16.254 -34.025 1.00 66.12 118 SER A C 1
ATOM 931 O O . SER A 1 118 ? 22.230 -15.285 -34.555 1.00 66.12 118 SER A O 1
ATOM 933 N N . GLN A 1 119 ? 22.159 -16.797 -32.896 1.00 61.00 119 GLN A N 1
ATOM 934 C CA . GLN A 1 119 ? 23.384 -16.355 -32.214 1.00 61.00 119 GLN A CA 1
ATOM 935 C C . GLN A 1 119 ? 24.654 -16.698 -33.004 1.00 61.00 119 GLN A C 1
ATOM 937 O O . GLN A 1 119 ? 25.603 -15.914 -32.995 1.00 61.00 119 GLN A O 1
ATOM 942 N N . LEU A 1 120 ? 24.655 -17.791 -33.778 1.00 59.03 120 LEU A N 1
ATOM 943 C CA . LEU A 1 120 ? 25.754 -18.101 -34.703 1.00 59.03 120 LEU A CA 1
ATOM 944 C C . LEU A 1 120 ? 25.906 -17.047 -35.813 1.00 59.03 120 LEU A C 1
ATOM 946 O O . LEU A 1 120 ? 27.025 -16.738 -36.211 1.00 59.03 120 LEU A O 1
ATOM 950 N N . GLN A 1 121 ? 24.812 -16.414 -36.249 1.00 52.41 121 GLN A N 1
ATOM 951 C CA . GLN A 1 121 ? 24.863 -15.262 -37.162 1.00 52.41 121 GLN A CA 1
ATOM 952 C C . GLN A 1 121 ? 25.330 -13.959 -36.471 1.00 52.41 121 GLN A C 1
ATOM 954 O O . GLN A 1 121 ? 25.602 -12.968 -37.146 1.00 52.41 121 GLN A O 1
ATOM 959 N N . GLN A 1 122 ? 25.446 -13.951 -35.139 1.00 48.06 122 GLN A N 1
ATOM 960 C CA . GLN A 1 122 ? 25.908 -12.816 -34.327 1.00 48.06 122 GLN A CA 1
ATOM 961 C C . GLN A 1 122 ? 27.268 -13.061 -33.645 1.00 48.06 122 GLN A C 1
ATOM 963 O O . GLN A 1 122 ? 27.678 -12.272 -32.798 1.00 48.06 122 GLN A O 1
ATOM 968 N N . GLY A 1 123 ? 27.997 -14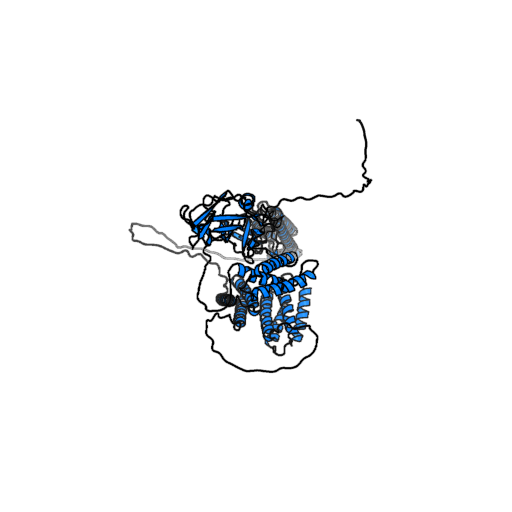.118 -34.029 1.00 42.25 123 GLY A N 1
ATOM 969 C CA . GLY A 1 123 ? 29.377 -14.357 -33.589 1.00 42.25 123 GLY A CA 1
ATOM 970 C C . GLY A 1 123 ? 29.548 -14.733 -32.111 1.00 42.25 123 GLY A C 1
ATOM 971 O O . GLY A 1 123 ? 30.678 -14.795 -31.631 1.00 42.25 123 GLY A O 1
ATOM 972 N N . GLU A 1 124 ? 28.462 -15.008 -31.382 1.00 34.41 124 GLU A N 1
ATOM 973 C CA . GLU A 1 124 ? 28.506 -15.370 -29.960 1.00 34.41 124 GLU A CA 1
ATOM 974 C C . GLU A 1 124 ? 28.346 -16.886 -29.779 1.00 34.41 124 GLU A C 1
ATOM 976 O O . GLU A 1 124 ? 27.321 -17.397 -29.328 1.00 34.41 124 GLU A O 1
ATOM 981 N N . ALA A 1 125 ? 29.397 -17.622 -30.149 1.00 30.91 125 ALA A N 1
ATOM 982 C CA . ALA A 1 125 ? 29.507 -19.054 -29.894 1.00 30.91 125 ALA A CA 1
ATOM 983 C C . ALA A 1 125 ? 29.756 -19.325 -28.397 1.00 30.91 125 ALA A C 1
ATOM 985 O O . ALA A 1 125 ? 30.878 -19.603 -27.966 1.00 30.91 125 ALA A O 1
ATOM 986 N N . ALA A 1 126 ? 28.695 -19.255 -27.594 1.00 31.14 126 ALA A N 1
ATOM 987 C CA . ALA A 1 126 ? 28.687 -19.850 -26.267 1.00 31.14 126 ALA A CA 1
ATOM 988 C C . ALA A 1 126 ? 28.799 -21.373 -26.417 1.00 31.14 126 ALA A C 1
ATOM 990 O O . ALA A 1 126 ? 27.855 -22.025 -26.862 1.00 31.14 126 ALA A O 1
ATOM 991 N N . ASN A 1 127 ? 29.947 -21.949 -26.059 1.00 32.41 127 ASN A N 1
ATOM 992 C CA . ASN A 1 127 ? 30.090 -23.397 -26.020 1.00 32.41 127 ASN A CA 1
ATOM 993 C C . ASN A 1 127 ? 30.946 -23.856 -24.839 1.00 32.41 127 ASN A C 1
ATOM 995 O O . ASN A 1 127 ? 31.908 -23.192 -24.444 1.00 32.41 127 ASN A O 1
ATOM 999 N N . LEU A 1 128 ? 30.558 -24.991 -24.264 1.00 42.28 128 LEU A N 1
ATOM 1000 C CA . LEU A 1 128 ? 31.245 -25.604 -23.141 1.00 42.28 128 LEU A CA 1
ATOM 1001 C C . LEU A 1 128 ? 32.317 -26.544 -23.693 1.00 42.28 128 LEU A C 1
ATOM 1003 O O . LEU A 1 128 ? 32.002 -27.682 -24.010 1.00 42.28 128 LEU A O 1
ATOM 1007 N N . ASP A 1 129 ? 33.567 -26.084 -23.777 1.00 27.81 129 ASP A N 1
ATOM 1008 C CA . ASP A 1 129 ? 34.682 -26.862 -23.221 1.00 27.81 129 ASP A CA 1
ATOM 1009 C C . ASP A 1 129 ? 36.009 -26.088 -23.159 1.00 27.81 129 ASP A C 1
ATOM 1011 O O . ASP A 1 129 ? 36.205 -25.041 -23.782 1.00 27.81 129 ASP A O 1
ATOM 1015 N N . GLY A 1 130 ? 36.924 -26.580 -22.321 1.00 40.34 130 GLY A N 1
ATOM 1016 C CA . GLY A 1 130 ? 38.196 -25.920 -22.027 1.00 40.34 130 GLY A CA 1
ATOM 1017 C C . GLY A 1 130 ? 39.275 -26.102 -23.103 1.00 40.34 130 GLY A C 1
ATOM 1018 O O . GLY A 1 130 ? 39.465 -27.193 -23.626 1.00 40.34 130 GLY A O 1
ATOM 1019 N N . ASN A 1 131 ? 40.078 -25.049 -23.305 1.00 33.28 131 ASN A N 1
ATOM 1020 C CA . ASN A 1 131 ? 41.208 -24.933 -24.244 1.00 33.28 131 ASN A CA 1
ATOM 1021 C C . ASN A 1 131 ? 40.867 -24.939 -25.746 1.00 33.28 131 ASN A C 1
ATOM 1023 O O . ASN A 1 131 ? 40.880 -25.978 -26.396 1.00 33.28 131 ASN A O 1
ATOM 1027 N N . LEU A 1 132 ? 40.910 -23.743 -26.342 1.00 26.62 132 LEU A N 1
ATOM 1028 C CA . LEU A 1 132 ? 41.976 -23.430 -27.304 1.00 26.62 132 LEU A CA 1
ATOM 1029 C C . LEU A 1 132 ? 42.275 -21.917 -27.319 1.00 26.62 132 LEU A C 1
ATOM 1031 O O . LEU A 1 132 ? 41.670 -21.140 -26.579 1.00 26.62 132 LEU A O 1
ATOM 1035 N N . ARG A 1 133 ? 43.328 -21.514 -28.040 1.00 32.72 133 ARG A N 1
ATOM 1036 C CA . ARG A 1 133 ? 43.987 -20.205 -27.863 1.00 32.72 133 ARG A CA 1
ATOM 1037 C C . ARG A 1 133 ? 43.110 -19.043 -28.339 1.00 32.72 133 ARG A C 1
ATOM 1039 O O . ARG A 1 133 ? 42.580 -19.077 -29.443 1.00 32.72 133 ARG A O 1
ATOM 1046 N N . HIS A 1 134 ? 43.019 -17.990 -27.527 1.00 29.53 134 HIS A N 1
ATOM 1047 C CA . HIS A 1 134 ? 42.224 -16.804 -27.843 1.00 29.53 134 HIS A CA 1
ATOM 1048 C C . HIS A 1 134 ? 42.714 -16.076 -29.104 1.00 29.53 134 HIS A C 1
ATOM 1050 O O . HIS A 1 134 ? 43.773 -15.451 -29.084 1.00 29.53 134 HIS A O 1
ATOM 1056 N N . SER A 1 135 ? 41.860 -16.020 -30.126 1.00 34.25 135 SER A N 1
ATOM 1057 C CA . SER A 1 135 ? 41.673 -14.793 -30.902 1.00 34.25 135 SER A CA 1
ATOM 1058 C C . SER A 1 135 ? 40.335 -14.190 -30.476 1.00 34.25 135 SER A C 1
ATOM 1060 O O . SER A 1 135 ? 39.278 -14.620 -30.926 1.00 34.25 135 SER A O 1
ATOM 1062 N N . ARG A 1 136 ? 40.366 -13.264 -29.511 1.00 36.66 136 ARG A N 1
ATOM 1063 C CA . ARG A 1 136 ? 39.173 -12.521 -29.082 1.00 36.66 136 ARG A CA 1
ATOM 1064 C C . ARG A 1 136 ? 39.025 -11.275 -29.952 1.00 36.66 136 ARG A C 1
ATOM 1066 O O . ARG A 1 136 ? 39.678 -10.273 -29.667 1.00 36.66 136 ARG A O 1
ATOM 1073 N N . GLU A 1 137 ? 38.087 -11.277 -30.891 1.00 35.81 137 GLU A N 1
ATOM 1074 C CA . GLU A 1 137 ? 37.434 -10.021 -31.268 1.00 35.81 137 GLU A CA 1
ATOM 1075 C C . GLU A 1 137 ? 36.360 -9.706 -30.219 1.00 35.81 137 GLU A C 1
ATOM 1077 O O . GLU A 1 137 ? 35.200 -10.085 -30.333 1.00 35.81 137 GLU A O 1
ATOM 1082 N N . THR A 1 138 ? 36.757 -9.043 -29.128 1.00 40.66 138 THR A N 1
ATOM 1083 C CA . THR A 1 138 ? 35.776 -8.440 -28.212 1.00 40.66 138 THR A CA 1
ATOM 1084 C C . THR A 1 138 ? 35.049 -7.314 -28.938 1.00 40.66 138 THR A C 1
ATOM 1086 O O . THR A 1 138 ? 35.728 -6.456 -29.510 1.00 40.66 138 THR A O 1
ATOM 1089 N N . SER A 1 139 ? 33.715 -7.262 -28.850 1.00 53.22 139 SER A N 1
ATOM 1090 C CA . SER A 1 139 ? 32.901 -6.182 -29.422 1.00 53.22 139 SER A CA 1
ATOM 1091 C C . SER A 1 139 ? 33.473 -4.811 -29.049 1.00 53.22 139 SER A C 1
ATOM 1093 O O . SER A 1 139 ? 33.513 -4.395 -27.888 1.00 53.22 139 SER A O 1
ATOM 1095 N N . SER A 1 140 ? 34.040 -4.141 -30.054 1.00 73.56 140 SER A N 1
ATOM 1096 C CA . SER A 1 140 ? 34.899 -2.983 -29.801 1.00 73.56 140 SER A CA 1
ATOM 1097 C C . SER A 1 140 ? 34.096 -1.713 -29.513 1.00 73.56 140 SER A C 1
ATOM 1099 O O . SER A 1 140 ? 34.567 -0.858 -28.759 1.00 73.56 140 SER A O 1
ATOM 1101 N N . LEU A 1 141 ? 32.881 -1.625 -30.059 1.00 84.44 141 LEU A N 1
ATOM 1102 C CA . LEU A 1 141 ? 31.913 -0.558 -29.841 1.00 84.44 141 LEU A CA 1
ATOM 1103 C C . LEU A 1 141 ? 31.123 -0.776 -28.544 1.00 84.44 141 LEU A C 1
ATOM 1105 O O . LEU A 1 141 ? 30.559 -1.843 -28.316 1.00 84.44 141 LEU A O 1
ATOM 1109 N N . LYS A 1 142 ? 31.017 0.272 -27.728 1.00 90.44 142 LYS A N 1
ATOM 1110 C CA . LYS A 1 142 ? 30.147 0.330 -26.546 1.00 90.44 142 LYS A CA 1
ATOM 1111 C C . LYS A 1 142 ? 29.229 1.541 -26.643 1.00 90.44 142 LYS A C 1
ATOM 1113 O O . LYS A 1 142 ? 29.645 2.575 -27.159 1.00 90.44 142 LYS A O 1
ATOM 1118 N N . VAL A 1 143 ? 28.015 1.434 -26.103 1.00 88.06 143 VAL A N 1
ATOM 1119 C CA . VAL A 1 143 ? 27.077 2.555 -25.941 1.00 88.06 143 VAL A CA 1
ATOM 1120 C C . VAL A 1 143 ? 26.395 2.487 -24.575 1.00 88.06 143 VAL A C 1
ATOM 1122 O O . VAL A 1 143 ? 26.086 1.401 -24.084 1.00 88.06 143 VAL A O 1
ATOM 1125 N N . GLY A 1 144 ? 26.188 3.639 -23.939 1.00 87.19 144 GLY A N 1
ATOM 1126 C CA . GLY A 1 144 ? 25.591 3.725 -22.605 1.00 87.19 144 GLY A CA 1
ATOM 1127 C C . GLY A 1 144 ? 25.310 5.156 -22.156 1.00 87.19 144 GLY A C 1
ATOM 1128 O O . GLY A 1 144 ? 25.546 6.117 -22.893 1.00 87.19 144 GLY A O 1
ATOM 1129 N N . VAL A 1 145 ? 24.811 5.292 -20.926 1.00 89.31 145 VAL A N 1
ATOM 1130 C CA . VAL A 1 145 ? 24.663 6.590 -20.250 1.00 89.31 145 VAL A CA 1
ATOM 1131 C C . VAL A 1 145 ? 26.042 7.221 -20.066 1.00 89.31 145 VAL A C 1
ATOM 1133 O O . VAL A 1 145 ? 27.010 6.530 -19.754 1.00 89.31 145 VAL A O 1
ATOM 1136 N N . ALA A 1 146 ? 26.148 8.532 -20.251 1.00 88.44 146 ALA A N 1
ATOM 1137 C CA . ALA A 1 146 ? 27.388 9.270 -20.053 1.00 88.44 146 ALA A CA 1
ATOM 1138 C C . ALA A 1 146 ? 27.419 9.991 -18.698 1.00 88.44 146 ALA A C 1
ATOM 1140 O O . ALA A 1 146 ? 26.420 10.558 -18.261 1.00 88.44 146 ALA A O 1
ATOM 1141 N N . LYS A 1 147 ? 28.597 10.039 -18.074 1.00 83.62 147 LYS A N 1
ATOM 1142 C CA . LYS A 1 147 ? 28.910 10.893 -16.915 1.00 83.62 147 LYS A CA 1
ATOM 1143 C C . LYS A 1 147 ? 30.171 11.716 -17.185 1.00 83.62 147 LYS A C 1
ATOM 1145 O O . LYS A 1 147 ? 30.706 11.694 -18.290 1.00 83.62 147 LYS A O 1
ATOM 1150 N N . GLY A 1 148 ? 30.646 12.463 -16.191 1.00 76.19 148 GLY A N 1
ATOM 1151 C CA . GLY A 1 148 ? 31.845 13.294 -16.312 1.00 76.19 148 GLY A CA 1
ATOM 1152 C C . GLY A 1 148 ? 31.533 14.720 -16.764 1.00 76.19 148 GLY A C 1
ATOM 1153 O O . GLY A 1 148 ? 30.489 15.271 -16.419 1.00 76.19 148 GLY A O 1
ATOM 1154 N N . ARG A 1 149 ? 32.467 15.352 -17.482 1.00 76.12 149 ARG A N 1
ATOM 1155 C CA . ARG A 1 149 ? 32.348 16.765 -17.873 1.00 76.12 149 ARG A CA 1
ATOM 1156 C C . ARG A 1 149 ? 31.698 16.916 -19.253 1.00 76.12 149 ARG A C 1
ATOM 1158 O O . ARG A 1 149 ? 31.716 15.997 -20.068 1.00 76.12 149 ARG A O 1
ATOM 1165 N N . ARG A 1 150 ? 31.153 18.106 -19.536 1.00 72.25 150 ARG A N 1
ATOM 1166 C CA . ARG A 1 150 ? 30.492 18.444 -20.816 1.00 72.25 150 ARG A CA 1
ATOM 1167 C C . ARG A 1 150 ? 31.408 18.240 -22.031 1.00 72.25 150 ARG A C 1
ATOM 1169 O O . ARG A 1 150 ? 30.930 17.810 -23.078 1.00 72.25 150 ARG A O 1
ATOM 1176 N N . ASP A 1 151 ? 32.685 18.563 -21.867 1.00 77.44 151 ASP A N 1
ATOM 1177 C CA . ASP A 1 151 ? 33.785 18.485 -22.833 1.00 77.44 151 ASP A CA 1
ATOM 1178 C C . ASP A 1 151 ? 34.464 17.105 -22.884 1.00 77.44 151 ASP A C 1
ATOM 1180 O O . ASP A 1 151 ? 34.979 16.716 -23.929 1.00 77.44 151 ASP A O 1
ATOM 1184 N N . SER A 1 152 ? 34.433 16.351 -21.781 1.00 80.81 152 SER A N 1
ATOM 1185 C CA . SER A 1 152 ? 35.028 15.013 -21.677 1.00 80.81 152 SER A CA 1
ATOM 1186 C C . SER A 1 152 ? 34.084 14.046 -20.944 1.00 80.81 152 SER A C 1
ATOM 1188 O O . SER A 1 152 ? 34.214 13.837 -19.729 1.00 80.81 152 SER A O 1
ATOM 1190 N N . PRO A 1 153 ? 33.085 13.489 -21.658 1.00 86.62 153 PRO A N 1
ATOM 1191 C CA . PRO A 1 153 ? 32.187 12.480 -21.113 1.00 86.62 153 PRO A CA 1
ATOM 1192 C C . PRO A 1 153 ? 32.848 11.094 -21.031 1.00 86.62 153 PRO A C 1
ATOM 1194 O O . PRO A 1 153 ? 33.628 10.691 -21.898 1.00 86.62 153 PRO A O 1
ATOM 1197 N N . THR A 1 154 ? 32.476 10.325 -20.011 1.00 87.75 154 THR A N 1
ATOM 1198 C CA . THR A 1 154 ? 32.866 8.924 -19.801 1.00 87.75 154 THR A CA 1
ATOM 1199 C C . THR A 1 154 ? 31.643 8.013 -19.806 1.00 87.75 154 THR A C 1
ATOM 1201 O O . THR A 1 154 ? 30.547 8.426 -19.425 1.00 87.75 154 THR A O 1
ATOM 1204 N N . LEU A 1 155 ? 31.815 6.773 -20.269 1.00 86.56 155 LEU A N 1
ATOM 1205 C CA . LEU A 1 155 ? 30.725 5.805 -20.395 1.00 86.56 155 LEU A CA 1
ATOM 1206 C C . LEU A 1 155 ? 30.426 5.185 -19.022 1.00 86.56 155 LEU A C 1
ATOM 1208 O O . LEU A 1 155 ? 31.344 4.809 -18.294 1.00 86.56 155 LEU A O 1
ATOM 1212 N N . SER A 1 156 ? 29.148 5.120 -18.655 1.00 84.31 156 SER A N 1
ATOM 1213 C CA . SER A 1 156 ? 28.668 4.620 -17.367 1.00 84.31 156 SER A CA 1
ATOM 1214 C C . SER A 1 156 ? 27.943 3.284 -17.515 1.00 84.31 156 SER A C 1
ATOM 1216 O O . SER A 1 156 ? 27.301 3.016 -18.529 1.00 84.31 156 SER A O 1
ATOM 1218 N N . ASN A 1 157 ? 28.004 2.473 -16.459 1.00 76.25 157 ASN A N 1
ATOM 1219 C CA . ASN A 1 157 ? 27.285 1.201 -16.354 1.00 76.25 157 ASN A CA 1
ATOM 1220 C C . ASN A 1 157 ? 25.830 1.376 -15.868 1.00 76.25 157 ASN A C 1
ATOM 1222 O O . ASN A 1 157 ? 25.125 0.384 -15.683 1.00 76.25 157 ASN A O 1
ATOM 1226 N N . GLU A 1 158 ? 25.380 2.609 -15.618 1.00 76.50 158 GLU A N 1
ATOM 1227 C CA . GLU A 1 158 ? 24.009 2.881 -15.180 1.00 76.50 158 GLU A CA 1
ATOM 1228 C C . GLU A 1 158 ? 22.979 2.571 -16.269 1.00 76.50 158 GLU A C 1
ATOM 1230 O O . GLU A 1 158 ? 23.111 2.980 -17.422 1.00 76.50 158 GLU A O 1
ATOM 1235 N N . LYS A 1 159 ? 21.922 1.859 -15.864 1.00 80.38 159 LYS A N 1
ATOM 1236 C CA . LYS A 1 159 ? 20.761 1.514 -16.700 1.00 80.38 159 LYS A CA 1
ATOM 1237 C C . LYS A 1 159 ? 19.473 2.220 -16.274 1.00 80.38 159 LYS A C 1
ATOM 1239 O O . LYS A 1 159 ? 18.457 2.054 -16.937 1.00 80.38 159 LYS A O 1
ATOM 1244 N N . ILE A 1 160 ? 19.501 2.983 -15.180 1.00 82.38 160 ILE A N 1
ATOM 1245 C CA . ILE A 1 160 ? 18.380 3.794 -14.696 1.00 82.38 160 ILE A CA 1
ATOM 1246 C C . ILE A 1 160 ? 18.911 5.200 -14.414 1.00 82.38 160 ILE A C 1
ATOM 1248 O O . ILE A 1 160 ? 19.911 5.337 -13.714 1.00 82.38 160 ILE A O 1
ATOM 1252 N N . ILE A 1 161 ? 18.246 6.222 -14.958 1.00 83.06 161 ILE A N 1
ATOM 1253 C CA . ILE A 1 161 ? 18.528 7.637 -14.690 1.00 83.06 161 ILE A CA 1
ATOM 1254 C C . ILE A 1 161 ? 17.343 8.227 -13.908 1.00 83.06 161 ILE A C 1
ATOM 1256 O O . ILE A 1 161 ? 16.233 8.223 -14.445 1.00 83.06 161 ILE A O 1
ATOM 1260 N N . PRO A 1 162 ? 17.532 8.745 -12.681 1.00 82.69 162 PRO A N 1
ATOM 1261 C CA . PRO A 1 162 ? 16.496 9.494 -11.976 1.00 82.69 162 PRO A CA 1
ATOM 1262 C C . PRO A 1 162 ? 16.257 10.861 -12.635 1.00 82.69 162 PRO A C 1
ATOM 1264 O O . PRO A 1 162 ? 17.205 11.553 -13.007 1.00 82.69 162 PRO A O 1
ATOM 1267 N N . SER A 1 163 ? 14.997 11.280 -12.747 1.00 82.81 163 SER A N 1
ATOM 1268 C CA . SER A 1 163 ? 14.607 12.629 -13.165 1.00 82.81 163 SER A CA 1
ATOM 1269 C C . SER A 1 163 ? 13.360 13.101 -12.418 1.00 82.81 163 SER A C 1
ATOM 1271 O O . SER A 1 163 ? 12.372 12.382 -12.304 1.00 82.81 163 SER A O 1
ATOM 1273 N N . ASP A 1 164 ? 13.380 14.356 -11.983 1.00 75.69 164 ASP A N 1
ATOM 1274 C CA . ASP A 1 164 ? 12.232 15.118 -11.470 1.00 75.69 164 ASP A CA 1
ATOM 1275 C C . ASP A 1 164 ? 11.182 15.470 -12.552 1.00 75.69 164 ASP A C 1
ATOM 1277 O O . ASP A 1 164 ? 10.131 16.027 -12.246 1.00 75.69 164 ASP A O 1
ATOM 1281 N N . GLY A 1 165 ? 11.456 15.142 -13.820 1.00 70.62 165 GLY A N 1
ATOM 1282 C CA . GLY A 1 165 ? 10.689 15.551 -14.996 1.00 70.62 165 GLY A CA 1
ATOM 1283 C C . GLY A 1 165 ? 11.412 16.589 -15.861 1.00 70.62 165 GLY A C 1
ATOM 1284 O O . GLY A 1 165 ? 11.032 16.789 -17.016 1.00 70.62 165 GLY A O 1
ATOM 1285 N N . HIS A 1 166 ? 12.476 17.221 -15.365 1.00 66.75 166 HIS A N 1
ATOM 1286 C CA . HIS A 1 166 ? 13.277 18.197 -16.094 1.00 66.75 166 HIS A CA 1
ATOM 1287 C C . HIS A 1 166 ? 14.716 17.684 -16.318 1.00 66.75 166 HIS A C 1
ATOM 1289 O O . HIS A 1 166 ? 15.529 17.650 -15.394 1.00 66.75 166 HIS A O 1
ATOM 1295 N N . PRO A 1 167 ? 15.121 17.358 -17.560 1.00 61.78 167 PRO A N 1
ATOM 1296 C CA . PRO A 1 167 ? 16.538 17.276 -17.915 1.00 61.78 167 PRO A CA 1
ATOM 1297 C C . PRO A 1 167 ? 17.166 18.687 -17.911 1.00 61.78 167 PRO A C 1
ATOM 1299 O O . PRO A 1 167 ? 17.361 19.311 -18.954 1.00 61.78 167 PRO A O 1
ATOM 1302 N N . VAL A 1 168 ? 17.452 19.222 -16.716 1.00 45.62 168 VAL A N 1
ATOM 1303 C CA . VAL A 1 168 ? 18.019 20.568 -16.512 1.00 45.62 168 VAL A CA 1
ATOM 1304 C C . VAL A 1 168 ? 19.500 20.597 -16.908 1.00 45.62 168 VAL A C 1
ATOM 1306 O O . VAL A 1 168 ? 20.393 20.466 -16.075 1.00 45.62 168 VAL A O 1
ATOM 1309 N N . GLY A 1 169 ? 19.768 20.785 -18.200 1.00 53.66 169 GLY A N 1
ATOM 1310 C CA . GLY A 1 169 ? 21.122 20.786 -18.754 1.00 53.66 169 GLY A CA 1
ATOM 1311 C C . GLY A 1 169 ? 21.532 19.412 -19.286 1.00 53.66 169 GLY A C 1
ATOM 1312 O O . GLY A 1 169 ? 20.724 18.700 -19.870 1.00 53.66 169 GLY A O 1
ATOM 1313 N N . ASN A 1 170 ? 22.803 19.036 -19.128 1.00 52.88 170 ASN A N 1
ATOM 1314 C CA . ASN A 1 170 ? 23.402 17.838 -19.743 1.00 52.88 170 ASN A CA 1
ATOM 1315 C C . ASN A 1 170 ? 23.039 16.513 -19.029 1.00 52.88 170 ASN A C 1
ATOM 1317 O O . ASN A 1 170 ? 23.878 15.622 -18.921 1.00 52.88 170 ASN A O 1
ATOM 1321 N N . ASN A 1 171 ? 21.817 16.393 -18.503 1.00 64.75 171 ASN A N 1
ATOM 1322 C CA . ASN A 1 171 ? 21.478 15.378 -17.498 1.00 64.75 171 ASN A CA 1
ATOM 1323 C C . ASN A 1 171 ? 21.140 14.001 -18.088 1.00 64.75 171 ASN A C 1
ATOM 1325 O O . ASN A 1 171 ? 21.304 12.996 -17.403 1.00 64.75 171 ASN A O 1
ATOM 1329 N N . ILE A 1 172 ? 20.706 13.934 -19.350 1.00 84.25 172 ILE A N 1
ATOM 1330 C CA . ILE A 1 172 ? 20.537 12.671 -20.079 1.00 84.25 172 ILE A CA 1
ATOM 1331 C C . ILE A 1 172 ? 21.391 12.746 -21.343 1.00 84.25 172 ILE A C 1
ATOM 1333 O O . ILE A 1 172 ? 21.010 13.357 -22.339 1.00 84.25 172 ILE A O 1
ATOM 1337 N N . ARG A 1 173 ? 22.569 12.125 -21.288 1.00 89.56 173 ARG A N 1
ATOM 1338 C CA . ARG A 1 173 ? 23.510 12.015 -22.406 1.00 89.56 173 ARG A CA 1
ATOM 1339 C C . ARG A 1 173 ? 23.810 10.548 -22.669 1.00 89.56 173 ARG A C 1
ATOM 1341 O O . ARG A 1 173 ? 24.081 9.799 -21.732 1.00 89.56 173 ARG A O 1
ATOM 1348 N N . PHE A 1 174 ? 23.837 10.166 -23.940 1.00 92.00 174 PHE A N 1
ATOM 1349 C CA . PHE A 1 174 ? 24.271 8.842 -24.374 1.00 92.00 174 PHE A CA 1
ATOM 1350 C C . PHE A 1 174 ? 25.576 8.948 -25.153 1.00 92.00 174 PHE A C 1
ATOM 1352 O O . PHE A 1 174 ? 25.678 9.733 -26.094 1.00 92.00 174 PHE A O 1
ATOM 1359 N N . LEU A 1 175 ? 26.575 8.171 -24.743 1.00 93.06 175 LEU A N 1
ATOM 1360 C CA . LEU A 1 175 ? 27.918 8.143 -25.317 1.00 93.06 175 LEU A CA 1
ATOM 1361 C C . LEU A 1 175 ? 28.139 6.805 -26.019 1.00 93.06 175 LEU A C 1
ATOM 1363 O O . LEU A 1 175 ? 27.831 5.759 -25.448 1.00 93.06 175 LEU A O 1
ATOM 1367 N N . ALA A 1 176 ? 28.725 6.853 -27.213 1.00 93.31 176 ALA A N 1
ATOM 1368 C CA . ALA A 1 176 ? 29.288 5.699 -27.892 1.00 93.31 176 ALA A CA 1
ATOM 1369 C C . ALA A 1 176 ? 30.815 5.830 -27.993 1.00 93.31 176 ALA A C 1
ATOM 1371 O O . ALA A 1 176 ? 31.342 6.912 -28.272 1.00 93.31 176 ALA A O 1
ATOM 1372 N N . GLU A 1 177 ? 31.519 4.725 -27.758 1.00 92.25 177 GLU A N 1
ATOM 1373 C CA . GLU A 1 177 ? 32.981 4.665 -27.711 1.00 92.25 177 GLU A CA 1
ATOM 1374 C C . GLU A 1 177 ? 33.480 3.375 -28.384 1.00 92.25 177 GLU A C 1
ATOM 1376 O O . GLU A 1 177 ? 33.122 2.274 -27.962 1.00 92.25 177 GLU A O 1
ATOM 1381 N N . SER A 1 178 ? 34.279 3.508 -29.450 1.00 89.12 178 SER A N 1
ATOM 1382 C CA . SER A 1 178 ? 34.860 2.381 -30.196 1.00 89.12 178 SER A CA 1
ATOM 1383 C C . SER A 1 178 ? 36.330 2.167 -29.831 1.00 89.12 178 SER A C 1
ATOM 1385 O O . SER A 1 178 ? 37.217 2.961 -30.156 1.00 89.12 178 SER A O 1
ATOM 1387 N N . SER A 1 179 ? 36.582 1.036 -29.174 1.00 84.00 179 SER A N 1
ATOM 1388 C CA . SER A 1 179 ? 37.897 0.573 -28.709 1.00 84.00 179 SER A CA 1
ATOM 1389 C C . SER A 1 179 ? 38.853 0.226 -29.862 1.00 84.00 179 SER A C 1
ATOM 1391 O O . SER A 1 179 ? 40.057 0.141 -29.652 1.00 84.00 179 SER A O 1
ATOM 1393 N N . SER A 1 180 ? 38.328 0.034 -31.078 1.00 79.81 180 SER A N 1
ATOM 1394 C CA . SER A 1 180 ? 39.089 -0.246 -32.308 1.00 79.81 180 SER A CA 1
ATOM 1395 C C . SER A 1 180 ? 39.356 1.015 -33.148 1.00 79.81 180 SER A C 1
ATOM 1397 O O . SER A 1 180 ? 39.727 0.923 -34.319 1.00 79.81 180 SER A O 1
ATOM 1399 N N . ALA A 1 181 ? 39.151 2.200 -32.557 1.00 81.19 181 ALA A N 1
ATOM 1400 C CA . ALA A 1 181 ? 39.323 3.518 -33.173 1.00 81.19 181 ALA A CA 1
ATOM 1401 C C . ALA A 1 181 ? 38.468 3.780 -34.436 1.00 81.19 181 ALA A C 1
ATOM 1403 O O . ALA A 1 181 ? 38.720 4.742 -35.164 1.00 81.19 181 ALA A O 1
ATOM 1404 N N . LYS A 1 182 ? 37.426 2.976 -34.693 1.00 86.56 182 LYS A N 1
ATOM 1405 C CA . LYS A 1 182 ? 36.460 3.222 -35.777 1.00 86.56 182 LYS A CA 1
ATOM 1406 C C . LYS A 1 182 ? 35.616 4.449 -35.451 1.00 86.56 182 LYS A C 1
ATOM 1408 O O . LYS A 1 182 ? 35.203 4.636 -34.311 1.00 86.56 182 LYS A O 1
ATOM 1413 N N . GLU A 1 183 ? 35.334 5.278 -36.451 1.00 90.94 183 GLU A N 1
ATOM 1414 C CA . GLU A 1 183 ? 34.471 6.444 -36.266 1.00 90.94 183 GLU A CA 1
ATOM 1415 C C . GLU A 1 183 ? 33.032 6.032 -35.918 1.00 90.94 183 GLU A C 1
ATOM 1417 O O . GLU A 1 183 ? 32.461 5.165 -36.574 1.00 90.94 183 GLU A O 1
ATOM 1422 N N . ILE A 1 184 ? 32.413 6.698 -34.940 1.00 93.31 184 ILE A N 1
ATOM 1423 C CA . ILE A 1 184 ? 30.976 6.554 -34.674 1.00 93.31 184 ILE A CA 1
ATOM 1424 C C . ILE A 1 184 ? 30.192 7.299 -35.763 1.00 93.31 184 ILE A C 1
ATOM 1426 O O . ILE A 1 184 ? 30.336 8.517 -35.914 1.00 93.31 184 ILE A O 1
ATOM 1430 N N . ARG A 1 185 ? 29.344 6.594 -36.513 1.00 91.50 185 ARG A N 1
ATOM 1431 C CA . ARG A 1 185 ? 28.499 7.172 -37.570 1.00 91.50 185 ARG A CA 1
ATOM 1432 C C . ARG A 1 185 ? 27.172 7.696 -37.045 1.00 91.50 185 ARG A C 1
ATOM 1434 O O . ARG A 1 185 ? 26.724 8.754 -37.479 1.00 91.50 185 ARG A O 1
ATOM 1441 N N . ARG A 1 186 ? 26.545 6.967 -36.120 1.00 90.56 186 ARG A N 1
ATOM 1442 C CA . ARG A 1 186 ? 25.185 7.246 -35.644 1.00 90.56 186 ARG A CA 1
ATOM 1443 C C . ARG A 1 186 ? 25.054 6.927 -34.162 1.00 90.56 186 ARG A C 1
ATOM 1445 O O . ARG A 1 186 ? 25.642 5.959 -33.689 1.00 90.56 186 ARG A O 1
ATOM 1452 N N . ILE A 1 187 ? 24.225 7.701 -33.466 1.00 93.19 187 ILE A N 1
ATOM 1453 C CA . ILE A 1 187 ? 23.574 7.270 -32.227 1.00 93.19 187 ILE A CA 1
ATOM 1454 C C . ILE A 1 187 ? 22.089 7.592 -32.383 1.00 93.19 187 ILE A C 1
ATOM 1456 O O . ILE A 1 187 ? 21.724 8.747 -32.596 1.00 93.19 187 ILE A O 1
ATOM 1460 N N . THR A 1 188 ? 21.249 6.566 -32.320 1.00 89.81 188 THR A N 1
ATOM 1461 C CA . THR A 1 188 ? 19.791 6.652 -32.433 1.00 89.81 188 THR A CA 1
ATOM 1462 C C . THR A 1 188 ? 19.184 6.427 -31.057 1.00 89.81 188 THR A C 1
ATOM 1464 O O . THR A 1 188 ? 19.572 5.495 -30.357 1.00 89.81 188 THR A O 1
ATOM 1467 N N . VAL A 1 189 ? 18.211 7.253 -30.680 1.00 91.00 189 VAL A N 1
ATOM 1468 C CA . VAL A 1 189 ? 17.450 7.108 -29.433 1.00 91.00 189 VAL A CA 1
ATOM 1469 C C . VAL A 1 189 ? 15.997 6.818 -29.793 1.00 91.00 189 VAL A C 1
ATOM 1471 O O . VAL A 1 189 ? 15.433 7.497 -30.651 1.00 91.00 189 VAL A O 1
ATOM 1474 N N . LYS A 1 190 ? 15.395 5.810 -29.158 1.00 87.94 190 LYS A N 1
ATOM 1475 C CA . LYS A 1 190 ? 14.011 5.379 -29.391 1.00 87.94 190 LYS A CA 1
ATOM 1476 C C . LYS A 1 190 ? 13.275 5.221 -28.063 1.00 87.94 190 LYS A C 1
ATOM 1478 O O . LYS A 1 190 ? 13.801 4.598 -27.145 1.00 87.94 190 LYS A O 1
ATOM 1483 N N . ALA A 1 191 ? 12.049 5.720 -27.967 1.00 85.81 191 ALA A N 1
ATOM 1484 C CA . ALA A 1 191 ? 11.179 5.518 -26.805 1.00 85.81 191 ALA A CA 1
ATOM 1485 C C . ALA A 1 191 ? 9.982 4.635 -27.177 1.00 85.81 191 ALA A C 1
ATOM 1487 O O . ALA A 1 191 ? 9.669 4.483 -28.357 1.00 85.81 191 ALA A O 1
ATOM 1488 N N . TYR A 1 192 ? 9.314 4.047 -26.185 1.00 81.81 192 TYR A N 1
ATOM 1489 C CA . TYR A 1 192 ? 8.134 3.221 -26.436 1.00 81.81 192 TYR A CA 1
ATOM 1490 C C . TYR A 1 192 ? 6.914 4.062 -26.855 1.00 81.81 192 TYR A C 1
ATOM 1492 O O . TYR A 1 192 ? 6.554 5.034 -26.185 1.00 81.81 192 TYR A O 1
ATOM 1500 N N . ASP A 1 193 ? 6.250 3.644 -27.932 1.00 80.25 193 ASP A N 1
ATOM 1501 C CA . ASP A 1 193 ? 4.929 4.104 -28.355 1.00 80.25 193 ASP A CA 1
ATOM 1502 C C . ASP A 1 193 ? 3.953 2.911 -28.396 1.00 80.25 193 ASP A C 1
ATOM 1504 O O . ASP A 1 193 ? 4.169 1.996 -29.195 1.00 80.25 193 ASP A O 1
ATOM 1508 N N . PRO A 1 194 ? 2.860 2.907 -27.605 1.00 73.12 194 PRO A N 1
ATOM 1509 C CA . PRO A 1 194 ? 1.835 1.858 -27.660 1.00 73.12 194 PRO A CA 1
ATOM 1510 C C . PRO A 1 194 ? 0.997 1.857 -28.951 1.00 73.12 194 PRO A C 1
ATOM 1512 O O . PRO A 1 194 ? 0.191 0.957 -29.147 1.00 73.12 194 PRO A O 1
ATOM 1515 N N . GLN A 1 195 ? 1.116 2.865 -29.818 1.00 77.19 195 GLN A N 1
ATOM 1516 C CA . GLN A 1 195 ? 0.364 2.971 -31.079 1.00 77.19 195 GLN A CA 1
ATOM 1517 C C . GLN A 1 195 ? 1.207 2.647 -32.320 1.00 77.19 195 GLN A C 1
ATOM 1519 O O . GLN A 1 195 ? 0.659 2.513 -33.414 1.00 77.19 195 GLN A O 1
ATOM 1524 N N . ALA A 1 196 ? 2.523 2.461 -32.165 1.00 70.94 196 ALA A N 1
ATOM 1525 C CA . ALA A 1 196 ? 3.364 1.930 -33.234 1.00 70.94 196 ALA A CA 1
ATOM 1526 C C . ALA A 1 196 ? 2.925 0.506 -33.637 1.00 70.94 196 ALA A C 1
ATOM 1528 O O . ALA A 1 196 ? 2.208 -0.171 -32.897 1.00 70.94 196 ALA A O 1
ATOM 1529 N N . ASN A 1 197 ? 3.367 0.046 -34.812 1.00 72.50 197 ASN A N 1
ATOM 1530 C CA . ASN A 1 197 ? 3.117 -1.312 -35.314 1.00 72.50 197 ASN A CA 1
ATOM 1531 C C . ASN A 1 197 ? 1.624 -1.705 -35.286 1.00 72.50 197 ASN A C 1
ATOM 1533 O O . ASN A 1 197 ? 1.254 -2.760 -34.771 1.00 72.50 197 ASN A O 1
ATOM 1537 N N . SER A 1 198 ? 0.759 -0.821 -35.796 1.00 71.31 198 SER A N 1
ATOM 1538 C CA . SER A 1 198 ? -0.702 -1.005 -35.845 1.00 71.31 198 SER A CA 1
ATOM 1539 C C . SER A 1 198 ? -1.337 -1.311 -34.479 1.00 71.31 198 SER A C 1
ATOM 1541 O O . SER A 1 198 ? -2.206 -2.170 -34.369 1.00 71.31 198 SER A O 1
ATOM 1543 N N . GLY A 1 199 ? -0.880 -0.631 -33.421 1.00 63.50 199 GLY A N 1
ATOM 1544 C CA . GLY A 1 199 ? -1.387 -0.812 -32.055 1.00 63.50 199 GLY A CA 1
ATOM 1545 C C . GLY A 1 199 ? -0.764 -1.974 -31.271 1.00 63.50 199 GLY A C 1
ATOM 1546 O O . GLY A 1 199 ? -1.089 -2.142 -30.100 1.00 63.50 199 GLY A O 1
ATOM 1547 N N . ARG A 1 200 ? 0.166 -2.742 -31.862 1.00 60.97 200 ARG A N 1
ATOM 1548 C CA . ARG A 1 200 ? 0.989 -3.734 -31.130 1.00 60.97 200 ARG A CA 1
ATOM 1549 C C . ARG A 1 200 ? 2.089 -3.078 -30.282 1.00 60.97 200 ARG A C 1
ATOM 1551 O O . ARG A 1 200 ? 2.676 -3.713 -29.409 1.00 60.97 200 ARG A O 1
ATOM 1558 N N . GLY A 1 201 ? 2.358 -1.799 -30.536 1.00 70.50 201 GLY A N 1
ATOM 1559 C CA . GLY A 1 201 ? 3.383 -0.998 -29.886 1.00 70.50 201 GLY A CA 1
ATOM 1560 C C . GLY A 1 201 ? 4.800 -1.280 -30.393 1.00 70.50 201 GLY A C 1
ATOM 1561 O O . GLY A 1 201 ? 5.057 -2.230 -31.134 1.00 70.50 201 GLY A O 1
ATOM 1562 N N . GLY A 1 202 ? 5.744 -0.422 -30.013 1.00 75.81 202 GLY A N 1
ATOM 1563 C CA . GLY A 1 202 ? 7.145 -0.545 -30.419 1.00 75.81 202 GLY A CA 1
ATOM 1564 C C . GLY A 1 202 ? 7.993 0.657 -30.017 1.00 75.81 202 GLY A C 1
ATOM 1565 O O . GLY A 1 202 ? 7.474 1.670 -29.557 1.00 75.81 202 GLY A O 1
ATOM 1566 N N . PHE A 1 203 ? 9.310 0.551 -30.192 1.00 83.00 203 PHE A N 1
ATOM 1567 C CA . PHE A 1 203 ? 10.245 1.637 -29.894 1.00 83.00 203 PHE A CA 1
ATOM 1568 C C . PHE A 1 203 ? 10.540 2.458 -31.154 1.00 83.00 203 PHE A C 1
ATOM 1570 O O . PHE A 1 203 ? 11.080 1.927 -32.124 1.00 83.00 203 PHE A O 1
ATOM 1577 N N . THR A 1 204 ? 10.218 3.755 -31.146 1.00 85.81 204 THR A N 1
ATOM 1578 C CA . THR A 1 204 ? 10.409 4.657 -32.299 1.00 85.81 204 THR A CA 1
ATOM 1579 C C . THR A 1 204 ? 11.161 5.931 -31.910 1.00 85.81 204 THR A C 1
ATOM 1581 O O . THR A 1 204 ? 11.207 6.314 -30.739 1.00 85.81 204 THR A O 1
ATOM 1584 N N . VAL A 1 205 ? 11.773 6.597 -32.895 1.00 88.12 205 VAL A N 1
ATOM 1585 C CA . VAL A 1 205 ? 12.483 7.872 -32.678 1.00 88.12 205 VAL A CA 1
ATOM 1586 C C . VAL A 1 205 ? 11.487 8.991 -32.363 1.00 88.12 205 VAL A C 1
ATOM 1588 O O . VAL A 1 205 ? 11.676 9.736 -31.404 1.00 88.12 205 VAL A O 1
ATOM 1591 N N . ASP A 1 206 ? 10.372 9.059 -33.096 1.00 89.19 206 ASP A N 1
ATOM 1592 C CA . ASP A 1 206 ? 9.331 10.072 -32.889 1.00 89.19 206 ASP A CA 1
ATOM 1593 C C . ASP A 1 206 ? 8.698 10.007 -31.494 1.00 89.19 206 ASP A C 1
ATOM 1595 O O . ASP A 1 206 ? 8.310 11.040 -30.947 1.00 89.19 206 ASP A O 1
ATOM 1599 N N . ALA A 1 207 ? 8.645 8.826 -30.868 1.00 88.62 207 ALA A N 1
ATOM 1600 C CA . ALA A 1 207 ? 8.155 8.664 -29.502 1.00 88.62 207 ALA A CA 1
ATOM 1601 C C . ALA A 1 207 ? 8.976 9.444 -28.462 1.00 88.62 207 ALA A C 1
ATOM 1603 O O . ALA A 1 207 ? 8.415 9.905 -27.466 1.00 88.62 207 ALA A O 1
ATOM 1604 N N . VAL A 1 208 ? 10.281 9.649 -28.691 1.00 89.81 208 VAL A N 1
ATOM 1605 C CA . VAL A 1 208 ? 11.143 10.435 -27.787 1.00 89.81 208 VAL A CA 1
ATOM 1606 C C . VAL A 1 208 ? 10.571 11.849 -27.626 1.00 89.81 208 VAL A C 1
ATOM 1608 O O . VAL A 1 208 ? 10.435 12.343 -26.508 1.00 89.81 208 VAL A O 1
ATOM 1611 N N . LYS A 1 209 ? 10.102 12.442 -28.729 1.00 90.56 209 LYS A N 1
ATOM 1612 C CA . LYS A 1 209 ? 9.427 13.743 -28.745 1.00 90.56 209 LYS A CA 1
ATOM 1613 C C . LYS A 1 209 ? 7.952 13.642 -28.368 1.00 90.56 209 LYS A C 1
ATOM 1615 O O . LYS A 1 209 ? 7.498 14.326 -27.457 1.00 90.56 209 LYS A O 1
ATOM 1620 N N . ASN A 1 210 ? 7.206 12.779 -29.048 1.00 89.25 210 ASN A N 1
ATOM 1621 C CA . ASN A 1 210 ? 5.743 12.773 -29.021 1.00 89.25 210 ASN A CA 1
ATOM 1622 C C . ASN A 1 210 ? 5.146 12.055 -27.795 1.00 89.25 210 ASN A C 1
ATOM 1624 O O . ASN A 1 210 ? 3.952 12.192 -27.544 1.00 89.25 210 ASN A O 1
ATOM 1628 N N . LYS A 1 211 ? 5.946 11.281 -27.045 1.00 86.88 211 LYS A N 1
ATOM 1629 C CA . LYS A 1 211 ? 5.509 10.527 -25.852 1.00 86.88 211 LYS A CA 1
ATOM 1630 C C . LYS A 1 211 ? 6.304 10.871 -24.592 1.00 86.88 211 LYS A C 1
ATOM 1632 O O . LYS A 1 211 ? 5.742 10.769 -23.506 1.00 86.88 211 LYS A O 1
ATOM 1637 N N . LEU A 1 212 ? 7.579 11.261 -24.711 1.00 87.44 212 LEU A N 1
ATOM 1638 C CA . LEU A 1 212 ? 8.411 11.690 -23.572 1.00 87.44 212 LEU A CA 1
ATOM 1639 C C . LEU A 1 212 ? 8.701 13.198 -23.532 1.00 87.44 212 LEU A C 1
ATOM 1641 O O . LEU A 1 212 ? 9.283 13.648 -22.554 1.00 87.44 212 LEU A O 1
ATOM 1645 N N . GLY A 1 213 ? 8.311 13.991 -24.536 1.00 88.69 213 GLY A N 1
ATOM 1646 C CA . GLY A 1 213 ? 8.558 15.442 -24.540 1.00 88.69 213 GLY A CA 1
ATOM 1647 C C . GLY A 1 213 ? 10.038 15.835 -24.671 1.00 88.69 213 GLY A C 1
ATOM 1648 O O . GLY A 1 213 ? 10.412 16.952 -24.307 1.00 88.69 213 GLY A O 1
ATOM 1649 N N . LEU A 1 214 ? 10.883 14.926 -25.175 1.00 89.50 214 LEU A N 1
ATOM 1650 C CA . LEU A 1 214 ? 12.332 15.093 -25.297 1.00 89.50 214 LEU A CA 1
ATOM 1651 C C . LEU A 1 214 ? 12.781 15.230 -26.760 1.00 89.50 214 LEU A C 1
ATOM 1653 O O . LEU A 1 214 ? 12.191 14.664 -27.677 1.00 89.50 214 LEU A O 1
ATOM 1657 N N . THR A 1 215 ? 13.875 15.944 -26.993 1.00 89.25 215 THR A N 1
ATOM 1658 C CA . THR A 1 215 ? 14.523 16.076 -28.300 1.00 89.25 215 THR A CA 1
ATOM 1659 C C . THR A 1 215 ? 15.988 15.663 -28.216 1.00 89.25 215 THR A C 1
ATOM 1661 O O . THR A 1 215 ? 16.684 15.967 -27.248 1.00 89.25 215 THR A O 1
ATOM 1664 N N . THR A 1 216 ? 16.461 14.950 -29.238 1.00 90.38 216 THR A N 1
ATOM 1665 C CA . THR A 1 216 ? 17.869 14.569 -29.409 1.00 90.38 216 THR A CA 1
ATOM 1666 C C . THR A 1 216 ? 18.676 15.720 -29.998 1.00 90.38 216 THR A C 1
ATOM 1668 O O . THR A 1 216 ? 18.266 16.309 -31.001 1.00 90.38 216 THR A O 1
ATOM 1671 N N . SER A 1 217 ? 19.865 15.987 -29.456 1.00 90.62 217 SER A N 1
ATOM 1672 C CA . SER A 1 217 ? 20.867 16.806 -30.141 1.00 90.62 217 SER A CA 1
ATOM 1673 C C . SER A 1 217 ? 21.331 16.148 -31.447 1.00 90.62 217 SER A C 1
ATOM 1675 O O . SER A 1 217 ? 21.210 14.936 -31.629 1.00 90.62 217 SER A O 1
ATOM 1677 N N . GLY A 1 218 ? 21.982 16.926 -32.317 1.00 89.12 218 GLY A N 1
ATOM 1678 C CA . GLY A 1 218 ? 22.872 16.346 -33.326 1.00 89.12 218 GLY A CA 1
ATOM 1679 C C . GLY A 1 218 ? 24.008 15.538 -32.679 1.00 89.12 218 GLY A C 1
ATOM 1680 O O . GLY A 1 218 ? 24.277 15.678 -31.481 1.00 89.12 218 GLY A O 1
ATOM 1681 N N . LEU A 1 219 ? 24.675 14.696 -33.469 1.00 92.75 219 LEU A N 1
ATOM 1682 C CA . LEU A 1 219 ? 25.801 13.880 -33.010 1.00 92.75 219 LEU A CA 1
ATOM 1683 C C . LEU A 1 219 ? 27.022 14.773 -32.723 1.00 92.75 219 LEU A C 1
ATOM 1685 O O . LEU A 1 219 ? 27.525 15.452 -33.616 1.00 92.75 219 LEU A O 1
ATOM 1689 N N . GLN A 1 220 ? 27.485 14.773 -31.476 1.00 90.38 220 GLN A N 1
ATOM 1690 C CA . GLN A 1 220 ? 28.603 15.578 -30.974 1.00 90.38 220 GLN A CA 1
ATOM 1691 C C . GLN A 1 220 ? 29.837 14.702 -30.702 1.00 90.38 220 GLN A C 1
ATOM 1693 O O . GLN A 1 220 ? 29.718 13.486 -30.585 1.00 90.38 220 GLN A O 1
ATOM 1698 N N . GLY A 1 221 ? 31.016 15.308 -30.543 1.00 88.69 221 GLY A N 1
ATOM 1699 C CA . GLY A 1 221 ? 32.282 14.598 -30.310 1.00 88.69 221 GLY A CA 1
ATOM 1700 C C . GLY A 1 221 ? 33.092 14.384 -31.591 1.00 88.69 221 GLY A C 1
ATOM 1701 O O . GLY A 1 221 ? 32.878 15.077 -32.584 1.00 88.69 221 GLY A O 1
ATOM 1702 N N . SER A 1 222 ? 34.051 13.454 -31.574 1.00 85.88 222 SER A N 1
ATOM 1703 C CA . SER A 1 222 ? 34.984 13.246 -32.691 1.00 85.88 222 SER A CA 1
ATOM 1704 C C . SER A 1 222 ? 35.441 11.792 -32.817 1.00 85.88 222 SER A C 1
ATOM 1706 O O . SER A 1 222 ? 35.600 11.088 -31.819 1.00 85.88 222 SER A O 1
ATOM 1708 N N . GLY A 1 223 ? 35.669 11.345 -34.057 1.00 88.62 223 GLY A N 1
ATOM 1709 C CA . GLY A 1 223 ? 36.203 10.018 -34.368 1.00 88.62 223 GLY A CA 1
ATOM 1710 C C . GLY A 1 223 ? 35.451 8.891 -33.657 1.00 88.62 223 GLY A C 1
ATOM 1711 O O . GLY A 1 223 ? 34.235 8.749 -33.804 1.00 88.62 223 GLY A O 1
ATOM 1712 N N . SER A 1 224 ? 36.184 8.091 -32.883 1.00 89.44 224 SER A N 1
ATOM 1713 C CA . SER A 1 224 ? 35.671 6.923 -32.163 1.00 89.44 224 SER A CA 1
ATOM 1714 C C . SER A 1 224 ? 34.928 7.220 -30.861 1.00 89.44 224 SER A C 1
ATOM 1716 O O . SER A 1 224 ? 34.511 6.275 -30.193 1.00 89.44 224 SER A O 1
ATOM 1718 N N . LYS A 1 225 ? 34.734 8.493 -30.490 1.00 92.62 225 LYS A N 1
ATOM 1719 C CA . LYS A 1 225 ? 34.035 8.884 -29.259 1.00 92.62 225 LYS A CA 1
ATOM 1720 C C . LYS A 1 225 ? 33.057 10.028 -29.523 1.00 92.62 225 LYS A C 1
ATOM 1722 O O . LYS A 1 225 ? 33.448 11.192 -29.644 1.00 92.62 225 LYS A O 1
ATOM 1727 N N . LYS A 1 226 ? 31.769 9.688 -29.618 1.00 94.06 226 LYS A N 1
ATOM 1728 C CA . LYS A 1 226 ? 30.683 10.628 -29.943 1.00 94.06 226 LYS A CA 1
ATOM 1729 C C . LYS A 1 226 ? 29.474 10.427 -29.036 1.00 94.06 226 LYS A C 1
ATOM 1731 O O . LYS A 1 226 ? 29.278 9.341 -28.502 1.00 94.06 226 LYS A O 1
ATOM 1736 N N . TRP A 1 227 ? 28.667 11.466 -28.851 1.00 93.19 227 TRP A N 1
ATOM 1737 C CA . TRP A 1 227 ? 27.505 11.449 -27.960 1.00 93.19 227 TRP A CA 1
ATOM 1738 C C . TRP A 1 227 ? 26.308 12.217 -28.525 1.00 93.19 227 TRP A C 1
ATOM 1740 O O . TRP A 1 227 ? 26.443 13.044 -29.428 1.00 93.19 227 TRP A O 1
ATOM 1750 N N . VAL A 1 228 ? 25.139 11.968 -27.939 1.00 92.69 228 VAL A N 1
ATOM 1751 C CA . VAL A 1 228 ? 23.925 12.781 -28.093 1.00 92.69 228 VAL A CA 1
ATOM 1752 C C . VAL A 1 228 ? 23.390 13.168 -26.714 1.00 92.69 228 VAL A C 1
ATOM 1754 O O . VAL A 1 228 ? 23.447 12.375 -25.775 1.00 92.69 228 VAL A O 1
ATOM 1757 N N . ASP A 1 229 ? 22.893 14.394 -26.586 1.00 89.50 229 ASP A N 1
ATOM 1758 C CA . ASP A 1 229 ? 22.180 14.888 -25.402 1.00 89.50 229 ASP A CA 1
ATOM 1759 C C . ASP A 1 229 ? 20.658 14.821 -25.660 1.00 89.50 229 ASP A C 1
ATOM 1761 O O . ASP A 1 229 ? 20.216 15.091 -26.780 1.00 89.50 229 ASP A O 1
ATOM 1765 N N . LEU A 1 230 ? 19.855 14.498 -24.640 1.00 88.88 230 LEU A N 1
ATOM 1766 C CA . LEU A 1 230 ? 18.406 14.734 -24.635 1.00 88.88 230 LEU A CA 1
ATOM 1767 C C . LEU A 1 230 ? 18.076 16.003 -23.841 1.00 88.88 230 LEU A C 1
ATOM 1769 O O . LEU A 1 230 ? 18.547 16.177 -22.718 1.00 88.88 230 LEU A O 1
ATOM 1773 N N . ALA A 1 231 ? 17.211 16.850 -24.397 1.00 86.25 231 ALA A N 1
ATOM 1774 C CA . ALA A 1 231 ? 16.676 18.043 -23.739 1.00 86.25 231 ALA A CA 1
ATOM 1775 C C . ALA A 1 231 ? 15.147 18.108 -23.891 1.00 86.25 231 ALA A C 1
ATOM 1777 O O . ALA A 1 231 ? 14.595 17.520 -24.815 1.00 86.25 231 ALA A O 1
ATOM 1778 N N . GLY A 1 232 ? 14.447 18.815 -23.000 1.00 86.75 232 GLY A N 1
ATOM 1779 C CA . GLY A 1 232 ? 12.984 18.937 -23.040 1.00 86.75 232 GLY A CA 1
ATOM 1780 C C . GLY A 1 232 ? 12.358 18.920 -21.649 1.00 86.75 232 GLY A C 1
ATOM 1781 O O . GLY A 1 232 ? 12.964 19.398 -20.692 1.00 86.75 232 GLY A O 1
ATOM 1782 N N . HIS A 1 233 ? 11.153 18.362 -21.538 1.00 86.44 233 HIS A N 1
ATOM 1783 C CA . HIS A 1 233 ? 10.460 18.134 -20.268 1.00 86.44 233 HIS A CA 1
ATOM 1784 C C . HIS A 1 233 ? 9.578 16.888 -20.382 1.00 86.44 233 HIS A C 1
ATOM 1786 O O . HIS A 1 233 ? 8.803 16.767 -21.329 1.00 86.44 233 HIS A O 1
ATOM 1792 N N . ILE A 1 234 ? 9.695 15.977 -19.415 1.00 87.12 234 ILE A N 1
ATOM 1793 C CA . ILE A 1 234 ? 8.939 14.723 -19.379 1.00 87.12 234 ILE A CA 1
ATOM 1794 C C . ILE A 1 234 ? 7.568 14.994 -18.744 1.00 87.12 234 ILE A C 1
ATOM 1796 O O . ILE A 1 234 ? 7.550 15.386 -17.575 1.00 87.12 234 ILE A O 1
ATOM 1800 N N . PRO A 1 235 ? 6.439 14.772 -19.451 1.00 86.38 235 PRO A N 1
ATOM 1801 C CA . PRO A 1 235 ? 5.097 15.089 -18.953 1.00 86.38 235 PRO A CA 1
ATOM 1802 C C . PRO A 1 235 ? 4.723 14.410 -17.625 1.00 86.38 235 PRO A C 1
ATOM 1804 O O . PRO A 1 235 ? 5.166 13.299 -17.334 1.00 86.38 235 PRO A O 1
ATOM 1807 N N . ASP A 1 236 ? 3.847 15.047 -16.841 1.00 83.12 236 ASP A N 1
ATOM 1808 C CA . ASP A 1 236 ? 3.469 14.583 -15.492 1.00 83.12 236 ASP A CA 1
ATOM 1809 C C . ASP A 1 236 ? 2.742 13.234 -15.432 1.00 83.12 236 ASP A C 1
ATOM 1811 O O . ASP A 1 236 ? 2.748 12.575 -14.391 1.00 83.12 236 ASP A O 1
ATOM 1815 N N . ASN A 1 237 ? 2.168 12.775 -16.545 1.00 85.56 237 ASN A N 1
ATOM 1816 C CA . ASN A 1 237 ? 1.575 11.444 -16.655 1.00 85.56 237 ASN A CA 1
ATOM 1817 C C . ASN A 1 237 ? 2.586 10.329 -16.994 1.00 85.56 237 ASN A C 1
ATOM 1819 O O . ASN A 1 237 ? 2.203 9.165 -16.976 1.00 85.56 237 ASN A O 1
ATOM 1823 N N . ARG A 1 238 ? 3.864 10.637 -17.272 1.00 86.38 238 ARG A N 1
ATOM 1824 C CA . ARG A 1 238 ? 4.909 9.646 -17.613 1.00 86.38 238 ARG A CA 1
ATOM 1825 C C . ARG A 1 238 ? 5.789 9.283 -16.410 1.00 86.38 238 ARG A C 1
ATOM 1827 O O . ARG A 1 238 ? 7.008 9.447 -16.430 1.00 86.38 238 ARG A O 1
ATOM 1834 N N . PHE A 1 239 ? 5.164 8.817 -15.334 1.00 87.38 239 PHE A N 1
ATOM 1835 C CA . PHE A 1 239 ? 5.835 8.335 -14.118 1.00 87.38 239 PHE A CA 1
ATOM 1836 C C . PHE A 1 239 ? 6.327 6.879 -14.247 1.00 87.38 239 PHE A C 1
ATOM 1838 O O . PHE A 1 239 ? 5.966 6.164 -15.184 1.00 87.38 239 PHE A O 1
ATOM 1845 N N . GLY A 1 240 ? 7.139 6.431 -13.283 1.00 87.06 240 GLY A N 1
ATOM 1846 C CA . GLY A 1 240 ? 7.745 5.096 -13.293 1.00 87.06 240 GLY A CA 1
ATOM 1847 C C . GLY A 1 240 ? 9.028 5.044 -14.121 1.00 87.06 240 GLY A C 1
ATOM 1848 O O . GLY A 1 240 ? 9.691 6.067 -14.299 1.00 87.06 240 GLY A O 1
ATOM 1849 N N . ILE A 1 241 ? 9.407 3.853 -14.597 1.00 85.31 241 ILE A N 1
ATOM 1850 C CA . ILE A 1 241 ? 10.631 3.651 -15.386 1.00 85.31 241 ILE A CA 1
ATOM 1851 C C . ILE A 1 241 ? 10.275 3.651 -16.874 1.00 85.31 241 ILE A C 1
ATOM 1853 O O . ILE A 1 241 ? 9.879 2.640 -17.447 1.00 85.31 241 ILE A O 1
ATOM 1857 N N . ASN A 1 242 ? 10.444 4.802 -17.517 1.00 84.00 242 ASN A N 1
ATOM 1858 C CA . ASN A 1 242 ? 10.214 4.962 -18.948 1.00 84.00 242 ASN A CA 1
ATOM 1859 C C . ASN A 1 242 ? 11.410 4.391 -19.719 1.00 84.00 242 ASN A C 1
ATOM 1861 O O . ASN A 1 242 ? 12.481 5.000 -19.740 1.00 84.00 242 ASN A O 1
ATOM 1865 N N . ASN A 1 243 ? 11.254 3.222 -20.339 1.00 84.19 243 ASN A N 1
ATOM 1866 C CA . ASN A 1 243 ? 12.342 2.583 -21.080 1.00 84.19 243 ASN A CA 1
ATOM 1867 C C . ASN A 1 243 ? 12.652 3.305 -22.404 1.00 84.19 243 ASN A C 1
ATOM 1869 O O . ASN A 1 243 ? 11.757 3.655 -23.178 1.00 84.19 243 ASN A O 1
ATOM 1873 N N . ILE A 1 244 ? 13.946 3.479 -22.673 1.00 85.00 244 ILE A N 1
ATOM 1874 C CA . ILE A 1 244 ? 14.522 4.059 -23.887 1.00 85.00 244 ILE A CA 1
ATOM 1875 C C . ILE A 1 244 ? 15.552 3.069 -24.444 1.00 85.00 244 ILE A C 1
ATOM 1877 O O . ILE A 1 244 ? 16.411 2.579 -23.711 1.00 85.00 244 ILE A O 1
ATOM 1881 N N . ILE A 1 245 ? 15.487 2.793 -25.745 1.00 85.12 245 ILE A N 1
ATOM 1882 C CA . ILE A 1 245 ? 16.502 2.026 -26.475 1.00 85.12 245 ILE A CA 1
ATOM 1883 C C . ILE A 1 245 ? 17.477 3.006 -27.129 1.00 85.12 245 ILE A C 1
ATOM 1885 O O . ILE A 1 245 ? 17.064 4.003 -27.728 1.00 85.12 245 ILE 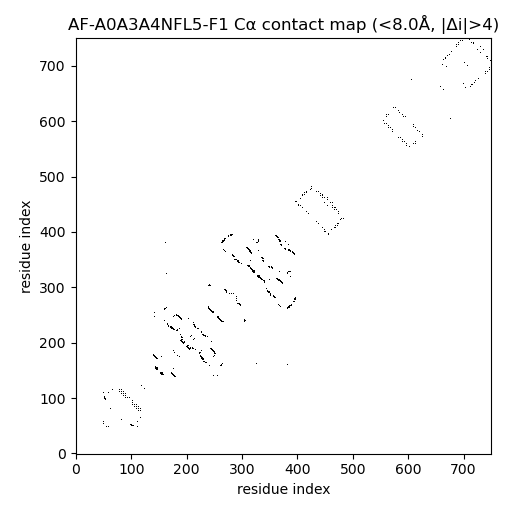A O 1
ATOM 1889 N N . VAL A 1 246 ? 18.772 2.715 -27.024 1.00 86.00 246 VAL A N 1
ATOM 1890 C CA . VAL A 1 246 ? 19.845 3.493 -27.648 1.00 86.00 246 VAL A CA 1
ATOM 1891 C C . VAL A 1 246 ? 20.706 2.571 -28.502 1.00 86.00 246 VAL A C 1
ATOM 1893 O O . VAL A 1 246 ? 21.221 1.564 -28.019 1.00 86.00 246 VAL A O 1
ATOM 1896 N N . GLU A 1 247 ? 20.867 2.932 -29.769 1.00 88.25 247 GLU A N 1
ATOM 1897 C CA . GLU A 1 247 ? 21.610 2.177 -30.783 1.00 88.25 247 GLU A CA 1
ATOM 1898 C C . GLU A 1 247 ? 22.763 3.036 -31.299 1.00 88.25 247 GLU A C 1
ATOM 1900 O O . GLU A 1 247 ? 22.536 4.159 -31.748 1.00 88.25 247 GLU A O 1
ATOM 1905 N N . ALA A 1 248 ? 23.991 2.525 -31.265 1.00 89.25 248 ALA A N 1
ATOM 1906 C CA . ALA A 1 248 ? 25.153 3.164 -31.873 1.00 89.25 248 ALA A CA 1
ATOM 1907 C C . ALA A 1 248 ? 25.639 2.357 -33.080 1.00 89.25 248 ALA A C 1
ATOM 1909 O O . ALA A 1 248 ? 25.702 1.135 -33.008 1.00 89.25 248 ALA A O 1
ATOM 1910 N N . GLU A 1 249 ? 26.018 3.045 -34.157 1.00 87.38 249 GLU A N 1
ATOM 1911 C CA . GLU A 1 249 ? 26.579 2.471 -35.389 1.00 87.38 249 GLU A CA 1
ATOM 1912 C C . GLU A 1 249 ? 27.989 3.036 -35.597 1.00 87.38 249 GLU A C 1
ATOM 1914 O O . GLU A 1 249 ? 28.163 4.261 -35.560 1.00 87.38 249 GLU A O 1
ATOM 1919 N N . ASP A 1 250 ? 28.989 2.183 -35.837 1.00 86.88 250 ASP A N 1
ATOM 1920 C CA . ASP A 1 250 ? 30.348 2.618 -36.194 1.00 86.88 250 ASP A CA 1
ATOM 1921 C C . ASP A 1 250 ? 30.662 2.495 -37.698 1.00 86.88 250 ASP A C 1
ATOM 1923 O O . ASP A 1 250 ? 29.853 2.046 -38.510 1.00 86.88 250 ASP A O 1
ATOM 1927 N N . ALA A 1 251 ? 31.850 2.946 -38.102 1.00 83.50 251 ALA A N 1
ATOM 1928 C CA . ALA A 1 251 ? 32.254 3.019 -39.500 1.00 83.50 251 ALA A CA 1
ATOM 1929 C C . ALA A 1 251 ? 32.450 1.664 -40.206 1.00 83.50 251 ALA A C 1
ATOM 1931 O O . ALA A 1 251 ? 32.643 1.663 -41.423 1.00 83.50 251 ALA A O 1
ATOM 1932 N N . SER A 1 252 ? 32.391 0.541 -39.483 1.00 75.38 252 SER A N 1
ATOM 1933 C CA . SER A 1 252 ? 32.318 -0.812 -40.053 1.00 75.38 252 SER A CA 1
ATOM 1934 C C . SER A 1 252 ? 30.885 -1.277 -40.345 1.00 75.38 252 SER A C 1
ATOM 1936 O O . SER A 1 252 ? 30.704 -2.279 -41.031 1.00 75.38 252 SER A O 1
ATOM 1938 N N . GLY A 1 253 ? 29.871 -0.557 -39.850 1.00 75.38 253 GLY A N 1
ATOM 1939 C CA . GLY A 1 253 ? 28.473 -0.993 -39.860 1.00 75.38 253 GLY A CA 1
ATOM 1940 C C . GLY A 1 253 ? 28.090 -1.873 -38.665 1.00 75.38 253 GLY A C 1
ATOM 1941 O O . GLY A 1 253 ? 26.947 -2.315 -38.591 1.00 75.38 253 GLY A O 1
ATOM 1942 N N . TYR A 1 254 ? 29.004 -2.113 -37.716 1.00 79.06 254 TYR A N 1
ATOM 1943 C CA . TYR A 1 254 ? 28.671 -2.777 -36.457 1.00 79.06 254 TYR A CA 1
ATOM 1944 C C . TYR A 1 254 ? 27.724 -1.900 -35.626 1.00 79.06 254 TYR A C 1
ATOM 1946 O O . TYR A 1 254 ? 27.984 -0.708 -35.424 1.00 79.06 254 TYR A O 1
ATOM 1954 N N . ILE A 1 255 ? 26.636 -2.503 -35.139 1.00 81.06 255 ILE A N 1
ATOM 1955 C CA . ILE A 1 255 ? 25.620 -1.844 -34.315 1.00 81.06 255 ILE A CA 1
ATOM 1956 C C . ILE A 1 255 ? 25.660 -2.432 -32.906 1.00 81.06 255 ILE A C 1
ATOM 1958 O O . ILE A 1 255 ? 25.520 -3.640 -32.733 1.00 81.06 255 ILE A O 1
ATOM 1962 N N . GLN A 1 256 ? 25.789 -1.567 -31.899 1.00 81.25 256 GLN A N 1
ATOM 1963 C CA . GLN A 1 256 ? 25.625 -1.933 -30.493 1.00 81.25 256 GLN A CA 1
ATOM 1964 C C . GLN A 1 256 ? 24.363 -1.278 -29.934 1.00 81.25 256 GLN A C 1
ATOM 1966 O O . GLN A 1 256 ? 24.167 -0.071 -30.082 1.00 81.25 256 GLN A O 1
ATOM 1971 N N . THR A 1 257 ? 23.546 -2.061 -29.234 1.00 82.38 257 THR A N 1
ATOM 1972 C CA . THR A 1 257 ? 22.303 -1.599 -28.599 1.00 82.38 257 THR A CA 1
ATOM 1973 C C . THR A 1 257 ? 22.413 -1.667 -27.077 1.00 82.38 257 THR A C 1
ATOM 1975 O O . THR A 1 257 ? 23.099 -2.535 -26.532 1.00 82.38 257 THR A O 1
ATOM 1978 N N . THR A 1 258 ? 21.721 -0.761 -26.386 1.00 80.19 258 THR A N 1
ATOM 1979 C CA . THR A 1 258 ? 21.496 -0.791 -24.936 1.00 80.19 258 THR A CA 1
ATOM 1980 C C . THR A 1 258 ? 20.094 -0.274 -24.592 1.00 80.19 258 THR A C 1
ATOM 1982 O O . THR A 1 258 ? 19.484 0.451 -25.380 1.00 80.19 258 THR A O 1
ATOM 1985 N N . THR A 1 259 ? 19.595 -0.622 -23.406 1.00 82.62 259 THR A N 1
ATOM 1986 C CA . THR A 1 259 ? 18.317 -0.133 -22.866 1.00 82.62 259 THR A CA 1
ATOM 1987 C C . THR A 1 259 ? 18.577 0.624 -21.571 1.00 82.62 259 THR A C 1
ATOM 1989 O O . THR A 1 259 ? 19.278 0.124 -20.687 1.00 82.62 259 THR A O 1
ATOM 1992 N N . VAL A 1 260 ? 18.000 1.819 -21.459 1.00 83.75 260 VAL A N 1
ATOM 1993 C CA . VAL A 1 260 ? 18.109 2.706 -20.298 1.00 83.75 260 VAL A CA 1
ATOM 1994 C C . VAL A 1 260 ? 16.711 3.145 -19.877 1.00 83.75 260 VAL A C 1
ATOM 1996 O O . VAL A 1 260 ? 15.948 3.668 -20.685 1.00 83.75 260 VAL A O 1
ATOM 1999 N N . GLY A 1 261 ? 16.374 2.951 -18.609 1.00 85.19 261 GLY A N 1
ATOM 2000 C CA . GLY A 1 261 ? 15.151 3.463 -18.008 1.00 85.19 261 GLY A CA 1
ATOM 2001 C C . GLY A 1 261 ? 15.323 4.890 -17.487 1.00 85.19 261 GLY A C 1
ATOM 2002 O O . GLY A 1 261 ? 16.313 5.193 -16.824 1.00 85.19 261 GLY A O 1
ATOM 2003 N N . VAL A 1 262 ? 14.350 5.764 -17.728 1.00 85.12 262 VAL A N 1
ATOM 2004 C CA . VAL A 1 262 ? 14.258 7.071 -17.060 1.00 85.12 262 VAL A CA 1
ATOM 2005 C C . VAL A 1 262 ? 13.216 6.973 -15.949 1.00 85.12 262 VAL A C 1
ATOM 2007 O O . VAL A 1 262 ? 12.020 6.844 -16.221 1.00 85.12 262 VAL A O 1
ATOM 2010 N N . ALA A 1 263 ? 13.687 6.985 -14.703 1.00 85.38 263 ALA A N 1
ATOM 2011 C CA . ALA A 1 263 ? 12.878 6.885 -13.495 1.00 85.38 263 ALA A CA 1
ATOM 2012 C C . ALA A 1 263 ? 12.330 8.265 -13.102 1.00 85.38 263 ALA A C 1
ATOM 2014 O O . ALA A 1 263 ? 13.104 9.154 -12.748 1.00 85.38 263 ALA A O 1
ATOM 2015 N N . ARG A 1 264 ? 11.004 8.434 -13.150 1.00 85.19 264 ARG A N 1
ATOM 2016 C CA . ARG A 1 264 ? 10.292 9.657 -12.737 1.00 85.19 264 ARG A CA 1
ATOM 2017 C C . ARG A 1 264 ? 9.391 9.354 -11.528 1.00 85.19 264 ARG A C 1
ATOM 2019 O O . ARG A 1 264 ? 8.718 8.315 -11.554 1.00 85.19 264 ARG A O 1
ATOM 2026 N N . PRO A 1 265 ? 9.341 10.223 -10.496 1.00 85.38 265 PRO A N 1
ATOM 2027 C CA . PRO A 1 265 ? 8.565 9.979 -9.282 1.00 85.38 265 PRO A CA 1
ATOM 2028 C C . PRO A 1 265 ? 7.080 9.764 -9.551 1.00 85.38 265 PRO A C 1
ATOM 2030 O O . PRO A 1 265 ? 6.509 10.286 -10.514 1.00 85.38 265 PRO A O 1
ATOM 2033 N N . LEU A 1 266 ? 6.444 9.005 -8.660 1.00 90.69 266 LEU A N 1
ATOM 2034 C CA . LEU A 1 266 ? 5.011 8.752 -8.725 1.00 90.69 266 LEU A CA 1
ATOM 2035 C C . LEU A 1 266 ? 4.209 10.003 -8.333 1.00 90.69 266 LEU A C 1
ATOM 2037 O O . LEU A 1 266 ? 4.562 10.691 -7.368 1.00 90.69 266 LEU A O 1
ATOM 2041 N N . PRO A 1 267 ? 3.088 10.282 -9.022 1.00 91.88 267 PRO A N 1
ATOM 2042 C CA . PRO A 1 267 ? 2.215 11.386 -8.661 1.00 91.88 267 PRO A CA 1
ATOM 2043 C C . PRO A 1 267 ? 1.578 11.153 -7.285 1.00 91.88 267 PRO A C 1
ATOM 2045 O O . PRO A 1 267 ? 1.351 10.018 -6.859 1.00 91.88 267 PRO A O 1
ATOM 2048 N N . LYS A 1 268 ? 1.242 12.246 -6.591 1.00 94.75 268 LYS A N 1
ATOM 2049 C CA . LYS A 1 268 ? 0.543 12.182 -5.300 1.00 94.75 268 LYS A CA 1
ATOM 2050 C C . LYS A 1 268 ? -0.799 11.468 -5.455 1.00 94.75 268 LYS A C 1
ATOM 2052 O O . LYS A 1 268 ? -1.625 11.859 -6.278 1.00 94.75 268 LYS A O 1
ATOM 2057 N N . ALA A 1 269 ? -1.029 10.467 -4.614 1.00 96.75 269 ALA A N 1
ATOM 2058 C CA . ALA A 1 269 ? -2.339 9.855 -4.465 1.00 96.75 269 ALA A CA 1
ATOM 2059 C C . ALA A 1 269 ? -3.347 10.809 -3.789 1.00 96.75 269 ALA A C 1
ATOM 2061 O O . ALA A 1 269 ? -2.978 11.793 -3.146 1.00 96.75 269 ALA A O 1
ATOM 2062 N N . SER A 1 270 ? -4.630 10.487 -3.911 1.00 97.06 270 SER A N 1
ATOM 2063 C CA . SER A 1 270 ? -5.759 11.196 -3.297 1.00 97.06 270 SER A CA 1
ATOM 2064 C C . SER A 1 270 ? -6.764 10.191 -2.740 1.00 97.06 270 SER A C 1
ATOM 2066 O O . SER A 1 270 ? -6.943 9.121 -3.329 1.00 97.06 270 SER A O 1
ATOM 2068 N N . PHE A 1 271 ? -7.417 10.500 -1.617 1.00 97.94 271 PHE A N 1
ATOM 2069 C CA . PHE A 1 271 ? -8.468 9.625 -1.089 1.00 97.94 271 PHE A CA 1
ATOM 2070 C C . PHE A 1 271 ? -9.767 9.781 -1.888 1.00 97.94 271 PHE A C 1
ATOM 2072 O O . PHE A 1 271 ? -10.220 10.896 -2.154 1.00 97.94 271 PHE A O 1
ATOM 2079 N N . THR A 1 272 ? -10.415 8.659 -2.200 1.00 96.69 272 THR A N 1
ATOM 2080 C CA . THR A 1 272 ? -11.811 8.626 -2.663 1.00 96.69 272 THR A CA 1
ATOM 2081 C C . THR A 1 272 ? -12.772 8.379 -1.495 1.00 96.69 272 THR A C 1
ATOM 2083 O O . THR A 1 272 ? -13.882 8.916 -1.493 1.00 96.69 272 THR A O 1
ATOM 2086 N N . THR A 1 273 ? -12.333 7.665 -0.449 1.00 95.94 273 THR A N 1
ATOM 2087 C CA . THR A 1 273 ? -13.080 7.535 0.813 1.00 95.94 273 THR A CA 1
ATOM 2088 C C . THR A 1 273 ? -13.151 8.867 1.563 1.00 95.94 273 THR A C 1
ATOM 2090 O O . THR A 1 273 ? -12.139 9.508 1.852 1.00 95.94 273 THR A O 1
ATOM 2093 N N . LYS A 1 274 ? -14.373 9.274 1.920 1.00 93.69 274 LYS A N 1
ATOM 2094 C CA . LYS A 1 274 ? -14.647 10.481 2.713 1.00 93.69 274 LYS A CA 1
ATOM 2095 C C . LYS A 1 274 ? -14.605 10.193 4.221 1.00 93.69 274 LYS A C 1
ATOM 2097 O O . LYS A 1 274 ? -14.677 9.038 4.638 1.00 93.69 274 LYS A O 1
ATOM 2102 N N . ASN A 1 275 ? -14.528 11.238 5.049 1.00 86.75 275 ASN A N 1
ATOM 2103 C CA . ASN A 1 275 ? -14.419 11.086 6.509 1.00 86.75 275 ASN A CA 1
ATOM 2104 C C . ASN A 1 275 ? -15.661 10.425 7.129 1.00 86.75 275 ASN A C 1
ATOM 2106 O O . ASN A 1 275 ? -15.543 9.688 8.103 1.00 86.75 275 ASN A O 1
ATOM 2110 N N . GLU A 1 276 ? -16.841 10.625 6.540 1.00 86.50 276 GLU A N 1
ATOM 2111 C CA . GLU A 1 276 ? -18.109 10.098 7.055 1.00 86.50 276 GLU A CA 1
ATOM 2112 C C . GLU A 1 276 ? -18.120 8.561 7.061 1.00 86.50 276 GLU A C 1
ATOM 2114 O O . GLU A 1 276 ? -18.652 7.950 7.983 1.00 86.50 276 GLU A O 1
ATOM 2119 N N . ALA A 1 277 ? -17.454 7.930 6.088 1.00 89.75 277 ALA A N 1
ATOM 2120 C CA . ALA A 1 277 ? -17.318 6.476 5.995 1.00 89.75 277 ALA A CA 1
ATOM 2121 C C . ALA A 1 277 ? -16.355 5.872 7.041 1.00 89.75 277 ALA A C 1
ATOM 2123 O O . ALA A 1 277 ? -16.357 4.651 7.233 1.00 89.75 277 ALA A O 1
ATOM 2124 N N . LEU A 1 278 ? -15.556 6.715 7.710 1.00 91.75 278 LEU A N 1
ATOM 2125 C CA . LEU A 1 278 ? -14.594 6.364 8.763 1.00 91.75 278 LEU A CA 1
ATOM 2126 C C . LEU A 1 278 ? -15.088 6.737 10.171 1.00 91.75 278 LEU A C 1
ATOM 2128 O O . LEU A 1 278 ? -14.412 6.440 11.164 1.00 91.75 278 LEU A O 1
ATOM 2132 N N . ASN A 1 279 ? -16.253 7.383 10.274 1.00 87.88 279 ASN A N 1
ATOM 2133 C CA . ASN A 1 279 ? -16.815 7.763 11.560 1.00 87.88 279 ASN A CA 1
ATOM 2134 C C . ASN A 1 279 ? -17.143 6.526 12.399 1.00 87.88 279 ASN A C 1
ATOM 2136 O O . ASN A 1 279 ? -17.771 5.580 11.929 1.00 87.88 279 ASN A O 1
ATOM 2140 N N . GLY A 1 280 ? -16.690 6.530 13.651 1.00 85.62 280 GLY A N 1
ATOM 2141 C CA . GLY A 1 280 ? -16.872 5.418 14.580 1.00 85.62 280 GLY A CA 1
ATOM 2142 C C . GLY A 1 280 ? -15.979 4.190 14.353 1.00 85.62 280 GLY A C 1
ATOM 2143 O O . GLY A 1 280 ? -16.078 3.245 15.134 1.00 85.62 280 GLY A O 1
ATOM 2144 N N . LYS A 1 281 ? -15.112 4.183 13.328 1.00 90.38 281 LYS A N 1
ATOM 2145 C CA . LYS A 1 281 ? -14.328 3.005 12.909 1.00 90.38 281 LYS A CA 1
ATOM 2146 C C . LYS A 1 281 ? -12.855 3.000 13.336 1.00 90.38 281 LYS A C 1
ATOM 2148 O O . LYS A 1 281 ? -12.119 2.107 12.930 1.00 90.38 281 LYS A O 1
ATOM 2153 N N . ALA A 1 282 ? -12.404 3.955 14.156 1.00 90.38 282 ALA A N 1
ATOM 2154 C CA . ALA A 1 282 ? -11.002 4.019 14.596 1.00 90.38 282 ALA A CA 1
ATOM 2155 C C . ALA A 1 282 ? -10.532 2.731 15.298 1.00 90.38 282 ALA A C 1
ATOM 2157 O O . ALA A 1 282 ? -9.419 2.273 15.046 1.00 90.38 282 ALA A O 1
ATOM 2158 N N . ASN A 1 283 ? -11.403 2.140 16.122 1.00 88.69 283 ASN A N 1
ATOM 2159 C CA . ASN A 1 283 ? -11.114 0.977 16.967 1.00 88.69 283 ASN A CA 1
ATOM 2160 C C . ASN A 1 283 ? -11.834 -0.292 16.465 1.00 88.69 283 ASN A C 1
ATOM 2162 O O . ASN A 1 283 ? -12.221 -1.135 17.268 1.00 88.69 283 ASN A O 1
ATOM 2166 N N . LYS A 1 284 ? -12.108 -0.393 15.158 1.00 88.75 284 LYS A N 1
ATOM 2167 C CA . LYS A 1 284 ? -12.620 -1.631 14.556 1.00 88.75 284 LYS A CA 1
ATOM 2168 C C . LYS A 1 284 ? -11.462 -2.541 14.148 1.00 88.75 284 LYS A C 1
ATOM 2170 O O . LYS A 1 284 ? -10.413 -2.049 13.734 1.00 88.75 284 LYS A O 1
ATOM 2175 N N . GLU A 1 285 ? -11.695 -3.842 14.269 1.00 89.62 285 GLU A N 1
ATOM 2176 C CA . GLU A 1 285 ? -10.721 -4.932 14.130 1.00 89.62 285 GLU A CA 1
ATOM 2177 C C . GLU A 1 285 ? -11.316 -6.036 13.236 1.00 89.62 285 GLU A C 1
ATOM 2179 O O . GLU A 1 285 ? -12.504 -5.982 12.908 1.00 89.62 285 GLU A O 1
ATOM 2184 N N . GLY A 1 286 ? -10.512 -7.013 12.802 1.00 89.25 286 GLY A N 1
ATOM 2185 C CA . GLY A 1 286 ? -10.981 -8.075 11.897 1.00 89.25 286 GLY A CA 1
ATOM 2186 C C . GLY A 1 286 ? -11.585 -7.519 10.598 1.00 89.25 286 GLY A C 1
ATOM 2187 O O . GLY A 1 286 ? -11.047 -6.563 10.031 1.00 89.25 286 GLY A O 1
ATOM 2188 N N . ASP A 1 287 ? -12.701 -8.089 10.144 1.00 90.50 287 ASP A N 1
ATOM 2189 C CA . ASP A 1 287 ? -13.429 -7.667 8.930 1.00 90.50 287 ASP A CA 1
ATOM 2190 C C . ASP A 1 287 ? -14.253 -6.382 9.102 1.00 90.50 287 ASP A C 1
ATOM 2192 O O . ASP A 1 287 ? -14.666 -5.751 8.132 1.00 90.50 287 ASP A O 1
ATOM 2196 N N . ASP A 1 288 ? -14.446 -5.949 10.346 1.00 88.38 288 ASP A N 1
ATOM 2197 C CA . ASP A 1 288 ? -15.187 -4.743 10.723 1.00 88.38 288 ASP A CA 1
ATOM 2198 C C . ASP A 1 288 ? -14.382 -3.447 10.432 1.00 88.38 288 ASP A C 1
ATOM 2200 O O . ASP A 1 288 ? -14.885 -2.322 10.571 1.00 88.38 288 ASP A O 1
ATOM 2204 N N . ARG A 1 289 ? -13.100 -3.592 10.048 1.00 92.06 289 ARG A N 1
ATOM 2205 C CA . ARG A 1 289 ? -12.200 -2.499 9.647 1.00 92.06 289 ARG A CA 1
ATOM 2206 C C . ARG A 1 289 ? -12.758 -1.736 8.430 1.00 92.06 289 ARG A C 1
ATOM 2208 O O . ARG A 1 289 ? -13.376 -2.321 7.542 1.00 92.06 289 ARG A O 1
ATOM 2215 N N . PRO A 1 290 ? -12.568 -0.405 8.353 1.00 94.69 290 PRO A N 1
ATOM 2216 C CA . PRO A 1 290 ? -13.068 0.382 7.231 1.00 94.69 290 PRO A CA 1
ATOM 2217 C C . PRO A 1 290 ? -12.362 0.006 5.927 1.00 94.69 290 PRO A C 1
ATOM 2219 O O . PRO A 1 290 ? -11.138 -0.029 5.891 1.00 94.69 290 PRO A O 1
ATOM 2222 N N . VAL A 1 291 ? -13.114 -0.123 4.832 1.00 96.06 291 VAL A N 1
ATOM 2223 C CA . VAL A 1 291 ? -12.518 -0.023 3.493 1.00 96.06 291 VAL A CA 1
ATOM 2224 C C . VAL A 1 291 ? -12.099 1.430 3.256 1.00 96.06 291 VAL A C 1
ATOM 2226 O O . VAL A 1 291 ? -12.916 2.354 3.360 1.00 96.06 291 VAL A O 1
ATOM 2229 N N . VAL A 1 292 ? -10.819 1.639 2.952 1.00 97.56 292 VAL A N 1
ATOM 2230 C CA . VAL A 1 292 ? -10.262 2.950 2.595 1.00 97.56 292 VAL A CA 1
ATOM 2231 C C . VAL A 1 292 ? -9.811 2.904 1.144 1.00 97.56 292 VAL A C 1
ATOM 2233 O O . VAL A 1 292 ? -8.967 2.099 0.785 1.00 97.56 292 VAL A O 1
ATOM 2236 N N . SER A 1 293 ? -10.331 3.796 0.315 1.00 97.50 293 SER A N 1
ATOM 2237 C CA . SER A 1 293 ? -10.081 3.812 -1.123 1.00 97.50 293 SER A CA 1
ATOM 2238 C C . SER A 1 293 ? -9.362 5.090 -1.541 1.00 97.50 293 SER A C 1
ATOM 2240 O O . SER A 1 293 ? -9.538 6.165 -0.946 1.00 97.50 293 SER A O 1
ATOM 2242 N N . GLY A 1 294 ? -8.555 4.980 -2.592 1.00 97.62 294 GLY A N 1
ATOM 2243 C CA . GLY A 1 294 ? -7.810 6.088 -3.168 1.00 97.62 294 GLY A CA 1
ATOM 2244 C C . GLY A 1 294 ? -7.505 5.896 -4.648 1.00 97.62 294 GLY A C 1
ATOM 2245 O O . GLY A 1 294 ? -7.845 4.884 -5.262 1.00 97.62 294 GLY A O 1
ATOM 2246 N N . LYS A 1 295 ? -6.882 6.917 -5.234 1.00 97.00 295 LYS A N 1
ATOM 2247 C CA . LYS A 1 295 ? -6.390 6.881 -6.613 1.00 97.00 295 LYS A CA 1
ATOM 2248 C C . LYS A 1 295 ? -5.182 7.783 -6.829 1.00 97.00 295 LYS A C 1
ATOM 2250 O O . LYS A 1 295 ? -5.048 8.818 -6.168 1.00 97.00 295 LYS A O 1
ATOM 2255 N N . ILE A 1 296 ? -4.356 7.432 -7.808 1.00 95.44 296 ILE A N 1
ATOM 2256 C CA . ILE A 1 296 ? -3.446 8.371 -8.481 1.00 95.44 296 ILE A CA 1
ATOM 2257 C C . ILE A 1 296 ? -4.204 9.158 -9.579 1.00 95.44 296 ILE A C 1
ATOM 2259 O O . ILE A 1 296 ? -5.282 8.736 -10.000 1.00 95.44 296 ILE A O 1
ATOM 2263 N N . PRO A 1 297 ? -3.710 10.329 -10.030 1.00 93.38 297 PRO A N 1
ATOM 2264 C CA . PRO A 1 297 ? -4.419 11.175 -11.002 1.00 93.38 297 PRO A CA 1
ATOM 2265 C C . PRO A 1 297 ? -4.441 10.650 -12.450 1.00 93.38 297 PRO A C 1
ATOM 2267 O O . PRO A 1 297 ? -5.166 11.212 -13.269 1.00 93.38 297 PRO A O 1
ATOM 2270 N N . TYR A 1 298 ? -3.674 9.605 -12.772 1.00 90.69 298 TYR A N 1
ATOM 2271 C CA . TYR A 1 298 ? -3.492 9.080 -14.129 1.00 90.69 298 TYR A CA 1
ATOM 2272 C C . TYR A 1 298 ? -3.491 7.536 -14.127 1.00 90.69 298 TYR A C 1
ATOM 2274 O O . TYR A 1 298 ? -3.050 6.957 -13.132 1.00 90.69 298 TYR A O 1
ATOM 2282 N N . PRO A 1 299 ? -3.915 6.864 -15.217 1.00 88.44 299 PRO A N 1
ATOM 2283 C CA . PRO A 1 299 ? -3.789 5.410 -15.365 1.00 88.44 299 PRO A CA 1
ATOM 2284 C C . PRO A 1 299 ? -2.332 4.926 -15.338 1.00 88.44 299 PRO A C 1
ATOM 2286 O O . PRO A 1 299 ? -1.409 5.678 -15.650 1.00 88.44 299 PRO A O 1
ATOM 2289 N N . VAL A 1 300 ? -2.129 3.652 -15.003 1.00 85.81 300 VAL A N 1
ATOM 2290 C CA . VAL A 1 300 ? -0.806 3.025 -14.885 1.00 85.81 300 VAL A CA 1
ATOM 2291 C C . VAL A 1 300 ? -0.379 2.411 -16.220 1.00 85.81 300 VAL A C 1
ATOM 2293 O O . VAL A 1 300 ? -0.936 1.408 -16.661 1.00 85.81 300 VAL A O 1
ATOM 2296 N N . GLU A 1 301 ? 0.670 2.956 -16.838 1.00 80.94 301 GLU A N 1
ATOM 2297 C CA . GLU A 1 301 ? 1.335 2.314 -17.978 1.00 80.94 301 GLU A CA 1
ATOM 2298 C C . GLU A 1 301 ? 2.140 1.090 -17.499 1.00 80.94 301 GLU A C 1
ATOM 2300 O O . GLU A 1 301 ? 3.251 1.218 -16.981 1.00 80.94 301 GLU A O 1
ATOM 2305 N N . THR A 1 302 ? 1.595 -0.116 -17.688 1.00 74.75 302 THR A N 1
ATOM 2306 C CA . THR A 1 302 ? 2.211 -1.392 -17.259 1.00 74.75 302 THR A CA 1
ATOM 2307 C C . THR A 1 302 ? 3.611 -1.620 -17.830 1.00 74.75 302 THR A C 1
ATOM 2309 O O . THR A 1 302 ? 4.435 -2.270 -17.196 1.00 74.75 302 THR A O 1
ATOM 2312 N N . ASN A 1 303 ? 3.912 -1.045 -18.996 1.00 71.38 303 ASN A N 1
ATOM 2313 C CA . ASN A 1 303 ? 5.204 -1.193 -19.674 1.00 71.38 303 ASN A CA 1
ATOM 2314 C C . ASN A 1 303 ? 6.320 -0.325 -19.054 1.00 71.38 303 ASN A C 1
ATOM 2316 O O . ASN A 1 303 ? 7.492 -0.512 -19.385 1.00 71.38 303 ASN A O 1
ATOM 2320 N N . ASN A 1 304 ? 5.970 0.590 -18.138 1.00 73.94 304 ASN A N 1
ATOM 2321 C CA . ASN A 1 304 ? 6.924 1.360 -17.329 1.00 73.94 304 ASN A CA 1
ATOM 2322 C C . ASN A 1 304 ? 7.210 0.690 -15.967 1.00 73.94 304 ASN A C 1
ATOM 2324 O O . ASN A 1 304 ? 7.858 1.284 -15.098 1.00 73.94 304 ASN A O 1
ATOM 2328 N N . ILE A 1 305 ? 6.691 -0.527 -15.757 1.00 75.38 305 ILE A N 1
ATOM 2329 C CA . ILE A 1 305 ? 6.920 -1.353 -14.570 1.00 75.38 305 ILE A CA 1
ATOM 2330 C C . ILE A 1 305 ? 7.939 -2.448 -14.933 1.00 75.38 305 ILE A C 1
ATOM 2332 O O . ILE A 1 305 ? 7.696 -3.208 -15.873 1.00 75.38 305 ILE A O 1
ATOM 2336 N N . PRO A 1 306 ? 9.070 -2.567 -14.217 1.00 74.94 306 PRO A N 1
ATOM 2337 C CA . PRO A 1 306 ? 9.961 -3.721 -14.336 1.00 74.94 306 PRO A CA 1
ATOM 2338 C C . PRO A 1 306 ? 9.236 -5.046 -14.059 1.00 74.94 306 PRO A C 1
ATOM 2340 O O . PRO A 1 306 ? 8.334 -5.107 -13.225 1.00 74.94 306 PRO A O 1
ATOM 2343 N N . SER A 1 307 ? 9.644 -6.128 -14.723 1.00 74.69 307 SER A N 1
ATOM 2344 C CA . SER A 1 307 ? 9.010 -7.453 -14.588 1.00 74.69 307 SER A CA 1
ATOM 2345 C C . SER A 1 307 ? 9.155 -8.074 -13.188 1.00 74.69 307 SER A C 1
ATOM 2347 O O . SER A 1 307 ? 8.348 -8.920 -12.790 1.00 74.69 307 SER A O 1
ATOM 2349 N N . ASP A 1 308 ? 10.155 -7.626 -12.431 1.00 79.31 308 ASP A N 1
ATOM 2350 C CA . ASP A 1 308 ? 10.445 -7.950 -11.036 1.00 79.31 308 ASP A CA 1
ATOM 2351 C C . ASP A 1 308 ? 9.934 -6.882 -10.042 1.00 79.31 308 ASP A C 1
ATOM 2353 O O . ASP A 1 308 ? 10.290 -6.914 -8.861 1.00 79.31 308 ASP A O 1
ATOM 2357 N N . ALA A 1 309 ? 9.056 -5.971 -10.482 1.00 85.00 309 ALA A N 1
ATOM 2358 C CA . ALA A 1 309 ? 8.446 -4.935 -9.652 1.00 85.00 309 ALA A CA 1
ATOM 2359 C C . ALA A 1 309 ? 6.907 -5.017 -9.580 1.00 85.00 309 ALA A C 1
ATOM 2361 O O . ALA A 1 309 ? 6.237 -5.569 -10.450 1.00 85.00 309 ALA A O 1
ATOM 2362 N N . GLU A 1 310 ? 6.333 -4.414 -8.537 1.00 89.88 310 GLU A N 1
ATOM 2363 C CA . GLU A 1 310 ? 4.891 -4.190 -8.375 1.00 89.88 310 GLU A CA 1
ATOM 2364 C C . GLU A 1 310 ? 4.614 -2.766 -7.873 1.00 89.88 310 GLU A C 1
ATOM 2366 O O . GLU A 1 310 ? 5.290 -2.280 -6.961 1.00 89.88 310 GLU A O 1
ATOM 2371 N N . LEU A 1 311 ? 3.590 -2.103 -8.425 1.00 93.44 311 LEU A N 1
ATOM 2372 C CA . LEU A 1 311 ? 3.107 -0.811 -7.930 1.00 93.44 311 LEU A CA 1
ATOM 2373 C C . LEU A 1 311 ? 2.123 -1.023 -6.770 1.00 93.44 311 LEU A C 1
ATOM 2375 O O . LEU A 1 311 ? 1.056 -1.617 -6.948 1.00 93.44 311 LEU A O 1
ATOM 2379 N N . LYS A 1 312 ? 2.475 -0.518 -5.586 1.00 95.38 312 LYS A N 1
ATOM 2380 C CA . LYS A 1 312 ? 1.689 -0.682 -4.356 1.00 95.38 312 LYS A CA 1
ATOM 2381 C C . LYS A 1 312 ? 1.299 0.659 -3.747 1.00 95.38 312 LYS A C 1
ATOM 2383 O O . LYS A 1 312 ? 2.062 1.626 -3.805 1.00 95.38 312 LYS A O 1
ATOM 2388 N N . ALA A 1 313 ? 0.118 0.693 -3.142 1.00 97.56 313 ALA A N 1
ATOM 2389 C CA . ALA A 1 313 ? -0.366 1.793 -2.324 1.00 97.56 313 ALA A CA 1
ATOM 2390 C C . ALA A 1 313 ? -0.240 1.443 -0.838 1.00 97.56 313 ALA A C 1
ATOM 2392 O O . ALA A 1 313 ? -0.396 0.291 -0.437 1.00 97.56 313 ALA A O 1
ATOM 2393 N N . TYR A 1 314 ? 0.025 2.464 -0.029 1.00 97.75 314 TYR A N 1
ATOM 2394 C CA . TYR A 1 314 ? 0.258 2.375 1.406 1.00 97.75 314 TYR A CA 1
ATOM 2395 C C . TYR A 1 314 ? -0.648 3.370 2.126 1.00 97.75 314 TYR A C 1
ATOM 2397 O O . TYR A 1 314 ? -0.582 4.577 1.873 1.00 97.75 314 TYR A O 1
ATOM 2405 N N . LEU A 1 315 ? -1.470 2.863 3.044 1.00 98.00 315 LEU A N 1
ATOM 2406 C CA . LEU A 1 315 ? -2.198 3.674 4.011 1.00 98.00 315 LEU A CA 1
ATOM 2407 C C . LEU A 1 315 ? -1.272 3.894 5.203 1.00 98.00 315 LEU A C 1
ATOM 2409 O O . LEU A 1 315 ? -0.833 2.924 5.823 1.00 98.00 315 LEU A O 1
ATOM 2413 N N . VAL A 1 316 ? -0.940 5.147 5.513 1.00 97.38 316 VAL A N 1
ATOM 2414 C CA . VAL A 1 316 ? 0.127 5.458 6.477 1.00 97.38 316 VAL A CA 1
ATOM 2415 C C . VAL A 1 316 ? -0.269 6.539 7.476 1.00 97.38 316 VAL A C 1
ATOM 2417 O O . VAL A 1 316 ? -1.139 7.365 7.204 1.00 97.38 316 VAL A O 1
ATOM 2420 N N . THR A 1 317 ? 0.401 6.575 8.629 1.00 95.81 317 THR A N 1
ATOM 2421 C CA . THR A 1 317 ? 0.297 7.673 9.608 1.00 95.81 317 THR A CA 1
ATOM 2422 C C . THR A 1 317 ? 1.673 8.250 9.944 1.00 95.81 317 THR A C 1
ATOM 2424 O O . THR A 1 317 ? 2.697 7.583 9.797 1.00 95.81 317 THR A O 1
ATOM 2427 N N . GLY A 1 318 ? 1.708 9.507 10.397 1.00 93.38 318 GLY A N 1
ATOM 2428 C CA . GLY A 1 318 ? 2.963 10.200 10.710 1.00 93.38 318 GLY A CA 1
ATOM 2429 C C . GLY A 1 318 ? 3.762 10.571 9.455 1.00 93.38 318 GLY A C 1
ATOM 2430 O O . GLY A 1 318 ? 3.173 10.990 8.455 1.00 93.38 318 GLY A O 1
ATOM 2431 N N . GLY A 1 319 ? 5.088 10.440 9.526 1.00 94.00 319 GLY A N 1
ATOM 2432 C CA . GLY A 1 319 ? 6.022 10.662 8.420 1.00 94.00 319 GLY A CA 1
ATOM 2433 C C . GLY A 1 319 ? 6.265 12.113 7.999 1.00 94.00 319 GLY A C 1
ATOM 2434 O O . GLY A 1 319 ? 5.395 12.986 8.118 1.00 94.00 319 GLY A O 1
ATOM 2435 N N . ARG A 1 320 ? 7.462 12.335 7.447 1.00 94.50 320 ARG A N 1
ATOM 2436 C CA . ARG A 1 320 ? 7.946 13.601 6.874 1.00 94.50 320 ARG A CA 1
ATOM 2437 C C . ARG A 1 320 ? 8.209 13.457 5.376 1.00 94.50 320 ARG A C 1
ATOM 2439 O O . ARG A 1 320 ? 8.331 12.346 4.865 1.00 94.50 320 ARG A O 1
ATOM 2446 N N . VAL A 1 321 ? 8.252 14.585 4.675 1.00 93.81 321 VAL A N 1
ATOM 2447 C CA . VAL A 1 321 ? 8.902 14.620 3.362 1.00 93.81 321 VAL A CA 1
ATOM 2448 C C . VAL A 1 321 ? 10.402 14.604 3.618 1.00 93.81 321 VAL A C 1
ATOM 2450 O O . VAL A 1 321 ? 10.874 15.272 4.537 1.00 93.81 321 VAL A O 1
ATOM 2453 N N . ASP A 1 322 ? 11.116 13.808 2.842 1.00 89.56 322 ASP A N 1
ATOM 2454 C CA . ASP A 1 322 ? 12.568 13.808 2.778 1.00 89.56 322 ASP A CA 1
ATOM 2455 C C . ASP A 1 322 ? 12.984 14.566 1.518 1.00 89.56 322 ASP A C 1
ATOM 2457 O O . ASP A 1 322 ? 12.788 14.095 0.399 1.00 89.56 322 ASP A O 1
ATOM 2461 N N . ASP A 1 323 ? 13.488 15.775 1.736 1.00 88.06 323 ASP A N 1
ATOM 2462 C CA . ASP A 1 323 ? 13.972 16.740 0.752 1.00 88.06 323 ASP A CA 1
ATOM 2463 C C . ASP A 1 323 ? 15.508 16.748 0.637 1.00 88.06 323 ASP A C 1
ATOM 2465 O O . ASP A 1 323 ? 16.069 17.547 -0.111 1.00 88.06 323 ASP A O 1
ATOM 2469 N N . SER A 1 324 ? 16.198 15.835 1.334 1.00 85.50 324 SER A N 1
ATOM 2470 C CA . SER A 1 324 ? 17.658 15.685 1.253 1.00 85.50 324 SER A CA 1
ATOM 2471 C C . SER A 1 324 ? 18.128 14.945 -0.008 1.00 85.50 324 SER A C 1
ATOM 2473 O O . SER A 1 324 ? 19.304 15.011 -0.373 1.00 85.50 324 SER A O 1
ATOM 2475 N N . ARG A 1 325 ? 17.204 14.250 -0.684 1.00 83.44 325 ARG A N 1
ATOM 2476 C CA . ARG A 1 325 ? 17.428 13.464 -1.905 1.00 83.44 325 ARG A CA 1
ATOM 2477 C C . ARG A 1 325 ? 17.151 14.276 -3.171 1.00 83.44 325 ARG A C 1
ATOM 2479 O O . ARG A 1 325 ? 16.328 15.186 -3.170 1.00 83.44 325 ARG A O 1
ATOM 2486 N N . TYR A 1 326 ? 17.786 13.891 -4.284 1.00 82.50 326 TYR A N 1
ATOM 2487 C CA . TYR A 1 326 ? 17.580 14.538 -5.593 1.00 82.50 326 TYR A CA 1
ATOM 2488 C C . TYR A 1 326 ? 16.116 14.470 -6.073 1.00 82.50 326 TYR A C 1
ATOM 2490 O O . TYR A 1 326 ? 15.633 15.402 -6.710 1.00 82.50 326 TYR A O 1
ATOM 2498 N N . ILE A 1 327 ? 15.400 13.398 -5.723 1.00 84.44 327 ILE A N 1
ATOM 2499 C CA . ILE A 1 327 ? 13.950 13.276 -5.892 1.00 84.44 327 ILE A CA 1
ATOM 2500 C C . ILE A 1 327 ? 13.324 13.190 -4.490 1.00 84.44 327 ILE A C 1
ATOM 2502 O O . ILE A 1 327 ? 13.503 12.167 -3.824 1.00 84.44 327 ILE A O 1
ATOM 2506 N N . PRO A 1 328 ? 12.601 14.228 -4.024 1.00 88.25 328 PRO A N 1
ATOM 2507 C CA . PRO A 1 328 ? 11.977 14.213 -2.705 1.00 88.25 328 PRO A CA 1
ATOM 2508 C C . PRO A 1 328 ? 10.870 13.161 -2.568 1.00 88.25 328 PRO A C 1
ATOM 2510 O O . PRO A 1 328 ? 9.988 13.053 -3.424 1.00 88.25 328 PRO A O 1
ATOM 2513 N N . GLY A 1 329 ? 10.881 12.425 -1.456 1.00 90.19 329 GLY A N 1
ATOM 2514 C CA . GLY A 1 329 ? 9.974 11.301 -1.195 1.00 90.19 329 GLY A CA 1
ATOM 2515 C C . GLY A 1 329 ? 9.266 11.385 0.158 1.00 90.19 329 GLY A C 1
ATOM 2516 O O . GLY A 1 329 ? 9.582 12.223 1.002 1.00 90.19 329 GLY A O 1
ATOM 2517 N N . ALA A 1 330 ? 8.281 10.514 0.382 1.00 93.81 330 ALA A N 1
ATOM 2518 C CA . ALA A 1 330 ? 7.721 10.292 1.714 1.00 93.81 330 ALA A CA 1
ATOM 2519 C C . ALA A 1 330 ? 8.620 9.340 2.528 1.00 93.81 330 ALA A C 1
ATOM 2521 O O . ALA A 1 330 ? 8.947 8.255 2.048 1.00 93.81 330 ALA A O 1
ATOM 2522 N N . SER A 1 331 ? 8.940 9.706 3.774 1.00 92.31 331 SER A N 1
ATOM 2523 C CA . SER A 1 331 ? 9.802 8.932 4.686 1.00 92.31 331 SER A CA 1
ATOM 2524 C C . SER A 1 331 ? 9.240 8.883 6.121 1.00 92.31 331 SER A C 1
ATOM 2526 O O . SER A 1 331 ? 8.351 9.658 6.490 1.00 92.31 331 SER A O 1
ATOM 2528 N N . ASP A 1 332 ? 9.774 7.972 6.943 1.00 93.44 332 ASP A N 1
ATOM 2529 C CA . ASP A 1 332 ? 9.550 7.856 8.399 1.00 93.44 332 ASP A CA 1
ATOM 2530 C C . ASP A 1 332 ? 8.076 7.748 8.852 1.00 93.44 332 ASP A C 1
ATOM 2532 O O . ASP A 1 332 ? 7.670 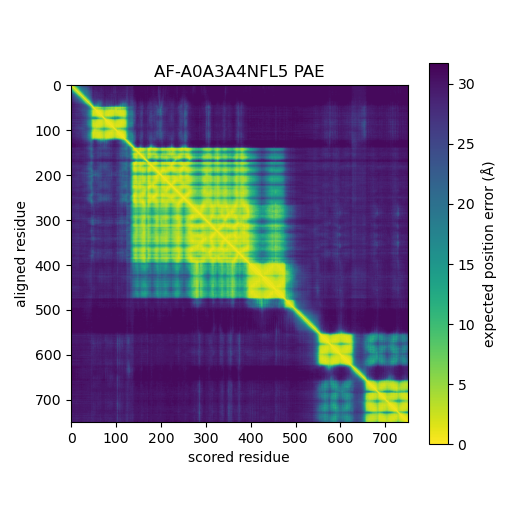8.282 9.888 1.00 93.44 332 ASP A O 1
ATOM 2536 N N . TYR A 1 333 ? 7.248 7.070 8.055 1.00 95.00 333 TYR A N 1
ATOM 2537 C CA . TYR A 1 333 ? 5.828 6.832 8.329 1.00 95.00 333 TYR A CA 1
ATOM 2538 C C . TYR A 1 333 ? 5.552 5.422 8.877 1.00 95.00 333 TYR A C 1
ATOM 2540 O O . TYR A 1 333 ? 6.257 4.464 8.571 1.00 95.00 333 TYR A O 1
ATOM 2548 N N . THR A 1 334 ? 4.467 5.271 9.641 1.00 95.31 334 THR A N 1
ATOM 2549 C CA . THR A 1 334 ? 3.954 3.962 10.080 1.00 95.31 334 THR A CA 1
ATOM 2550 C C . THR A 1 334 ? 2.932 3.437 9.074 1.00 95.31 334 THR A C 1
ATOM 2552 O O . THR A 1 334 ? 1.968 4.140 8.767 1.00 95.31 334 THR A O 1
ATOM 2555 N N . ILE A 1 335 ? 3.117 2.209 8.583 1.00 95.38 335 ILE A N 1
ATOM 2556 C CA . ILE A 1 335 ? 2.201 1.536 7.647 1.00 95.38 335 ILE A CA 1
ATOM 2557 C C . ILE A 1 335 ? 1.020 0.919 8.411 1.00 95.38 335 ILE A C 1
ATOM 2559 O O . ILE A 1 335 ? 1.218 0.184 9.376 1.00 95.38 335 ILE A O 1
ATOM 2563 N N . ILE A 1 336 ? -0.198 1.211 7.953 1.00 96.12 336 ILE A N 1
ATOM 2564 C CA . ILE A 1 336 ? -1.472 0.724 8.508 1.00 96.12 336 ILE A CA 1
ATOM 2565 C C . ILE A 1 336 ? -2.088 -0.371 7.623 1.00 96.12 336 ILE A C 1
ATOM 2567 O O . ILE A 1 336 ? -2.649 -1.330 8.150 1.00 96.12 336 ILE A O 1
ATOM 2571 N N . ALA A 1 337 ? -1.979 -0.228 6.296 1.00 96.38 337 ALA A N 1
ATOM 2572 C CA . ALA A 1 337 ? -2.424 -1.206 5.299 1.00 96.38 337 ALA A CA 1
ATOM 2573 C C . ALA A 1 337 ? -1.622 -1.082 3.988 1.00 96.38 337 ALA A C 1
ATOM 2575 O O . ALA A 1 337 ? -1.084 -0.006 3.693 1.00 96.38 337 ALA A O 1
ATOM 2576 N N . VAL A 1 338 ? -1.558 -2.162 3.198 1.00 96.50 338 VAL A N 1
ATOM 2577 C CA . VAL A 1 338 ? -0.833 -2.220 1.910 1.00 96.50 338 VAL A CA 1
ATOM 2578 C C . VAL A 1 338 ? -1.648 -2.960 0.853 1.00 96.50 338 VAL A C 1
ATOM 2580 O O . VAL A 1 338 ? -1.985 -4.119 1.053 1.00 96.50 338 VAL A O 1
ATOM 2583 N N . THR A 1 339 ? -1.880 -2.331 -0.300 1.00 96.25 339 THR A N 1
ATOM 2584 C CA . THR A 1 339 ? -2.619 -2.926 -1.429 1.00 96.25 339 THR A CA 1
ATOM 2585 C C . THR A 1 339 ? -1.885 -2.720 -2.762 1.00 96.25 339 THR A C 1
ATOM 2587 O O . THR A 1 339 ? -0.918 -1.955 -2.845 1.00 96.25 339 THR A O 1
ATOM 2590 N N . ARG A 1 340 ? -2.328 -3.392 -3.829 1.00 94.38 340 ARG A N 1
ATOM 2591 C CA . ARG A 1 340 ? -1.830 -3.195 -5.204 1.00 94.38 340 ARG A CA 1
ATOM 2592 C C . ARG A 1 340 ? -2.630 -2.103 -5.921 1.00 94.38 340 ARG A C 1
ATOM 2594 O O . ARG A 1 340 ? -3.841 -2.002 -5.757 1.00 94.38 340 ARG A O 1
ATOM 2601 N N . VAL A 1 341 ? -1.960 -1.311 -6.757 1.00 94.69 341 VAL A N 1
ATOM 2602 C CA . VAL A 1 341 ? -2.630 -0.309 -7.606 1.00 94.69 341 VAL A CA 1
ATOM 2603 C C . VAL A 1 341 ? -3.120 -0.964 -8.897 1.00 94.69 341 VAL A C 1
ATOM 2605 O O . VAL A 1 341 ? -2.371 -1.685 -9.558 1.00 94.69 341 VAL A O 1
ATOM 2608 N N . LYS A 1 342 ? -4.381 -0.715 -9.256 1.00 93.88 342 LYS A N 1
ATOM 2609 C CA . LYS A 1 342 ? -5.026 -1.211 -10.480 1.00 93.88 342 LYS A CA 1
ATOM 2610 C C . LYS A 1 342 ? -4.576 -0.401 -11.705 1.00 93.88 342 LYS A C 1
ATOM 2612 O O . LYS A 1 342 ? -4.063 0.708 -11.581 1.00 93.88 342 LYS A O 1
ATOM 2617 N N . VAL A 1 343 ? -4.800 -0.935 -12.909 1.00 90.12 343 VAL A N 1
ATOM 2618 C CA . VAL A 1 343 ? -4.376 -0.300 -14.179 1.00 90.12 343 VAL A CA 1
ATOM 2619 C C . VAL A 1 343 ? -5.038 1.070 -14.406 1.00 90.12 343 VAL A C 1
ATOM 2621 O O . VAL A 1 343 ? -4.426 1.964 -14.983 1.00 90.12 343 VAL A O 1
ATOM 2624 N N . ASP A 1 344 ? -6.248 1.286 -13.888 1.00 92.19 344 ASP A N 1
ATOM 2625 C CA . ASP A 1 344 ? -6.949 2.580 -13.921 1.00 92.19 344 ASP A CA 1
ATOM 2626 C C . ASP A 1 344 ? -6.404 3.619 -12.915 1.00 92.19 344 ASP A C 1
ATOM 2628 O O . ASP A 1 344 ? -6.859 4.763 -12.896 1.00 92.19 344 ASP A O 1
ATOM 2632 N N . GLY A 1 345 ? -5.425 3.240 -12.086 1.00 93.00 345 GLY A N 1
ATOM 2633 C CA . GLY A 1 345 ? -4.848 4.074 -11.035 1.00 93.00 345 GLY A CA 1
ATOM 2634 C C . GLY A 1 345 ? -5.613 4.057 -9.707 1.00 93.00 345 GLY A C 1
ATOM 2635 O O . GLY A 1 345 ? -5.232 4.795 -8.794 1.00 93.00 345 GLY A O 1
ATOM 2636 N N . THR A 1 346 ? -6.669 3.248 -9.562 1.00 97.31 346 THR A N 1
ATOM 2637 C CA . THR A 1 346 ? -7.434 3.110 -8.309 1.00 97.31 346 THR A CA 1
ATOM 2638 C C . THR A 1 346 ? -6.883 2.008 -7.402 1.00 97.31 346 THR A C 1
ATOM 2640 O O . THR A 1 346 ? -6.142 1.120 -7.834 1.00 97.31 346 THR A O 1
ATOM 2643 N N . PHE A 1 347 ? -7.216 2.079 -6.114 1.00 97.81 347 PHE A N 1
ATOM 2644 C CA . PHE A 1 347 ? -6.872 1.068 -5.116 1.00 97.81 347 PHE A CA 1
ATOM 2645 C C . PHE A 1 347 ? -7.784 1.157 -3.886 1.00 97.81 347 PHE A C 1
ATOM 2647 O O . PHE A 1 347 ? -8.266 2.236 -3.532 1.00 97.81 347 PHE A O 1
ATOM 2654 N N . ASP A 1 348 ? -7.979 0.023 -3.216 1.00 97.56 348 ASP A N 1
ATOM 2655 C CA . ASP A 1 348 ? -8.886 -0.137 -2.081 1.00 97.56 348 ASP A CA 1
ATOM 2656 C C . ASP A 1 348 ? -8.185 -0.969 -1.006 1.00 97.56 348 ASP A C 1
ATOM 2658 O O . ASP A 1 348 ? -7.893 -2.131 -1.251 1.00 97.56 348 ASP A O 1
ATOM 2662 N N . PHE A 1 349 ? -7.925 -0.388 0.166 1.00 97.56 349 PHE A N 1
ATOM 2663 C CA . PHE A 1 349 ? -7.456 -1.116 1.343 1.00 97.56 349 PHE A CA 1
ATOM 2664 C C . PHE A 1 349 ? -8.638 -1.864 1.958 1.00 97.56 349 PHE A C 1
ATOM 2666 O O . PHE A 1 349 ? -9.505 -1.244 2.583 1.00 97.56 349 PHE A O 1
ATOM 2673 N N . VAL A 1 350 ? -8.684 -3.180 1.772 1.00 96.38 350 VAL A N 1
ATOM 2674 C CA . VAL A 1 350 ? -9.708 -4.068 2.351 1.00 96.38 350 VAL A CA 1
ATOM 2675 C C . VAL A 1 350 ? -9.218 -4.703 3.664 1.00 96.38 350 VAL A C 1
ATOM 2677 O O . VAL A 1 350 ? -8.010 -4.759 3.888 1.00 96.38 350 VAL A O 1
ATOM 2680 N N . PRO A 1 351 ? -10.101 -5.190 4.562 1.00 94.00 351 PRO A N 1
ATOM 2681 C CA . PRO A 1 351 ? -9.700 -5.650 5.896 1.00 94.00 351 PRO A CA 1
ATOM 2682 C C . PRO A 1 351 ? -8.515 -6.640 5.964 1.00 94.00 351 PRO A C 1
ATOM 2684 O O . PRO A 1 351 ? -7.674 -6.446 6.844 1.00 94.00 351 PRO A O 1
ATOM 2687 N N . PRO A 1 352 ? -8.349 -7.622 5.049 1.00 93.19 352 PRO A N 1
ATOM 2688 C CA . PRO A 1 352 ? -7.179 -8.515 5.044 1.00 93.19 352 PRO A CA 1
ATOM 2689 C C . PRO A 1 352 ? -5.822 -7.831 4.791 1.00 93.19 352 PRO A C 1
ATOM 2691 O O . PRO A 1 352 ? -4.782 -8.395 5.116 1.00 93.19 352 PRO A O 1
ATOM 2694 N N . GLU A 1 353 ? -5.807 -6.624 4.221 1.00 93.06 353 GLU A N 1
ATOM 2695 C CA . GLU A 1 353 ? -4.588 -5.884 3.856 1.00 93.06 353 GLU A CA 1
ATOM 2696 C C . GLU A 1 353 ? -4.065 -4.968 4.976 1.00 93.06 353 GLU A C 1
ATOM 2698 O O . GLU A 1 353 ? -3.013 -4.333 4.836 1.00 93.06 353 GLU A O 1
ATOM 2703 N N . TYR A 1 354 ? -4.797 -4.876 6.089 1.00 93.75 354 TYR A N 1
ATOM 2704 C CA . TYR A 1 354 ? -4.430 -4.069 7.248 1.00 93.75 354 TYR A CA 1
ATOM 2705 C C . TYR A 1 354 ? -3.374 -4.770 8.110 1.00 93.75 354 TYR A C 1
ATOM 2707 O O . TYR A 1 354 ? -3.669 -5.712 8.849 1.00 93.75 354 TYR A O 1
ATOM 2715 N N . THR A 1 355 ? -2.149 -4.240 8.070 1.00 91.44 355 THR A N 1
ATOM 2716 C CA . THR A 1 355 ? -1.010 -4.667 8.901 1.00 91.44 355 THR A CA 1
ATOM 2717 C C . THR A 1 355 ? -1.174 -4.275 10.371 1.00 91.44 355 THR A C 1
ATOM 2719 O O . THR A 1 355 ? -0.540 -4.866 11.240 1.00 91.44 355 THR A O 1
ATOM 2722 N N . SER A 1 356 ? -2.010 -3.273 10.660 1.00 86.38 356 SER A N 1
ATOM 2723 C CA . SER A 1 356 ? -2.391 -2.870 12.019 1.00 86.38 356 SER A CA 1
ATOM 2724 C C . SER A 1 356 ? -3.752 -3.454 12.413 1.00 86.38 356 SER A C 1
ATOM 2726 O O . SER A 1 356 ? -4.675 -3.500 11.597 1.00 86.38 356 SER A O 1
ATOM 2728 N N . ASN A 1 357 ? -3.906 -3.850 13.683 1.00 86.50 357 ASN A N 1
ATOM 2729 C CA . ASN A 1 357 ? -5.171 -4.408 14.183 1.00 86.50 357 ASN A CA 1
ATOM 2730 C C . ASN A 1 357 ? -6.324 -3.388 14.130 1.00 86.50 357 ASN A C 1
ATOM 2732 O O . ASN A 1 357 ? -7.452 -3.737 13.806 1.00 86.50 357 ASN A O 1
ATOM 2736 N N . THR A 1 358 ? -6.011 -2.111 14.374 1.00 90.00 358 THR A N 1
ATOM 2737 C CA . THR A 1 358 ? -6.930 -0.966 14.287 1.00 90.00 358 THR A CA 1
ATOM 2738 C C . THR A 1 358 ? -6.369 0.129 13.379 1.00 90.00 358 THR A C 1
ATOM 2740 O O . THR A 1 358 ? -5.179 0.159 13.061 1.00 90.00 358 THR A O 1
ATOM 2743 N N . VAL A 1 359 ? -7.230 1.065 12.971 1.00 89.56 359 VAL A N 1
ATOM 2744 C CA . VAL A 1 359 ? -6.852 2.227 12.140 1.00 89.56 359 VAL A CA 1
ATOM 2745 C C . VAL A 1 359 ? -6.431 3.429 12.997 1.00 89.56 359 VAL A C 1
ATOM 2747 O O . VAL A 1 359 ? -5.606 4.247 12.585 1.00 89.56 359 VAL A O 1
ATOM 2750 N N . GLY A 1 360 ? -6.974 3.524 14.214 1.00 90.06 360 GLY A N 1
ATOM 2751 C CA . GLY A 1 360 ? -6.703 4.593 15.169 1.00 90.06 360 GLY A CA 1
ATOM 2752 C C . GLY A 1 360 ? -7.248 5.964 14.749 1.00 90.06 360 GLY A C 1
ATOM 2753 O O . GLY A 1 360 ? -7.941 6.125 13.748 1.00 90.06 360 GLY A O 1
ATOM 2754 N N . THR A 1 361 ? -6.931 6.983 15.551 1.00 90.31 361 THR A N 1
ATOM 2755 C CA . THR A 1 361 ? -7.431 8.366 15.396 1.00 90.31 361 THR A CA 1
ATOM 2756 C C . THR A 1 361 ? -6.396 9.337 14.807 1.00 90.31 361 THR A C 1
ATOM 2758 O O . THR A 1 361 ? -6.644 10.548 14.715 1.00 90.31 361 THR A O 1
ATOM 2761 N N . LYS A 1 362 ? -5.218 8.832 14.412 1.00 92.62 362 LYS A N 1
ATOM 2762 C CA . LYS A 1 362 ? -4.141 9.603 13.766 1.00 92.62 362 LYS A CA 1
ATOM 2763 C C . LYS A 1 362 ? -4.557 10.066 12.360 1.00 92.62 362 LYS A C 1
ATOM 2765 O O . LYS A 1 362 ? -5.508 9.556 11.775 1.00 92.62 362 LYS A O 1
ATOM 2770 N N . ALA A 1 363 ? -3.836 11.046 11.814 1.00 94.62 363 ALA A N 1
ATOM 2771 C CA . ALA A 1 363 ? -4.017 11.474 10.428 1.00 94.62 363 ALA A CA 1
ATOM 2772 C C . ALA A 1 363 ? -3.481 10.407 9.460 1.00 94.62 363 ALA A C 1
ATOM 2774 O O . ALA A 1 363 ? -2.277 10.139 9.430 1.00 94.62 363 ALA A O 1
ATOM 2775 N N . LEU A 1 364 ? -4.395 9.825 8.685 1.00 97.06 364 LEU A N 1
ATOM 2776 C CA . LEU A 1 364 ? -4.135 8.907 7.586 1.00 97.06 364 LEU A CA 1
ATOM 2777 C C . LEU A 1 364 ? -3.706 9.702 6.350 1.00 97.06 364 LEU A C 1
ATOM 2779 O O . LEU A 1 364 ? -4.376 10.661 5.959 1.00 97.06 364 LEU A O 1
ATOM 2783 N N . LYS A 1 365 ? -2.625 9.265 5.712 1.00 97.94 365 LYS A N 1
ATOM 2784 C CA . LYS A 1 365 ? -2.122 9.748 4.421 1.00 97.94 365 LYS A CA 1
ATOM 2785 C C . LYS A 1 365 ? -1.993 8.561 3.462 1.00 97.94 365 LYS A C 1
ATOM 2787 O O . LYS A 1 365 ? -1.939 7.415 3.909 1.00 97.94 365 LYS A O 1
ATOM 2792 N N . LEU A 1 366 ? -1.886 8.840 2.167 1.00 98.38 366 LEU A N 1
ATOM 2793 C CA . LEU A 1 366 ? -1.534 7.843 1.153 1.00 98.38 366 LEU A CA 1
ATOM 2794 C C . LEU A 1 366 ? -0.111 8.074 0.643 1.00 98.38 366 LEU A C 1
ATOM 2796 O O . LEU A 1 366 ? 0.313 9.220 0.478 1.00 98.38 366 LEU A O 1
ATOM 2800 N N . VAL A 1 367 ? 0.589 6.981 0.353 1.00 97.50 367 VAL A N 1
ATOM 2801 C CA . VAL A 1 367 ? 1.840 6.942 -0.419 1.00 97.50 367 VAL A CA 1
ATOM 2802 C C . VAL A 1 367 ? 1.703 5.819 -1.444 1.00 97.50 367 VAL A C 1
ATOM 2804 O O . VAL A 1 367 ? 1.167 4.762 -1.120 1.00 97.50 367 VAL A O 1
ATOM 2807 N N . VAL A 1 368 ? 2.185 6.015 -2.669 1.00 95.81 368 VAL A N 1
ATOM 2808 C CA . VAL A 1 368 ? 2.356 4.926 -3.645 1.00 95.81 368 VAL A CA 1
ATOM 2809 C C . VAL A 1 368 ? 3.841 4.734 -3.931 1.00 95.81 368 VAL A C 1
ATOM 2811 O O . VAL A 1 368 ? 4.599 5.702 -3.924 1.00 95.81 368 VAL A O 1
ATOM 2814 N N . LYS A 1 369 ? 4.282 3.496 -4.159 1.00 93.94 369 LYS A N 1
ATOM 2815 C CA . LYS A 1 369 ? 5.660 3.210 -4.582 1.00 93.94 369 LYS A CA 1
ATOM 2816 C C . LYS A 1 369 ? 5.755 1.982 -5.472 1.00 93.94 369 LYS A C 1
ATOM 2818 O O . LYS A 1 369 ? 5.014 1.013 -5.291 1.00 93.94 369 LYS A O 1
ATOM 2823 N N . TYR A 1 370 ? 6.708 2.009 -6.397 1.00 91.38 370 TYR A N 1
ATOM 2824 C CA . TYR A 1 370 ? 7.190 0.787 -7.027 1.00 91.38 370 TYR A CA 1
ATOM 2825 C C . TYR A 1 370 ? 8.011 0.002 -6.011 1.00 91.38 370 TYR A C 1
ATOM 2827 O O . TYR A 1 370 ? 8.929 0.539 -5.391 1.00 91.38 370 TYR A O 1
ATOM 2835 N N . THR A 1 371 ? 7.676 -1.270 -5.848 1.00 91.75 371 THR A N 1
ATOM 2836 C CA . THR A 1 371 ? 8.339 -2.196 -4.927 1.00 91.75 371 THR A CA 1
ATOM 2837 C C . THR A 1 371 ? 8.908 -3.389 -5.658 1.00 91.75 371 THR A C 1
ATOM 2839 O O . THR A 1 371 ? 8.425 -3.728 -6.735 1.00 91.75 371 THR A O 1
ATOM 2842 N N . LYS A 1 372 ? 9.911 -4.047 -5.075 1.00 90.06 372 LYS A N 1
ATOM 2843 C CA . LYS A 1 372 ? 10.363 -5.353 -5.567 1.00 90.06 372 LYS A CA 1
ATOM 2844 C C . LYS A 1 372 ? 9.257 -6.388 -5.361 1.00 90.06 372 LYS A C 1
ATOM 2846 O O . LYS A 1 372 ? 8.557 -6.382 -4.345 1.00 90.06 372 LYS A O 1
ATOM 2851 N N . LYS A 1 373 ? 9.072 -7.270 -6.339 1.00 86.56 373 LYS A N 1
ATOM 2852 C CA . LYS A 1 373 ? 8.002 -8.269 -6.337 1.00 86.56 373 LYS A CA 1
ATOM 2853 C C . LYS A 1 373 ? 8.112 -9.169 -5.104 1.00 86.56 373 LYS A C 1
ATOM 2855 O O . LYS A 1 373 ? 9.179 -9.682 -4.790 1.00 86.56 373 LYS A O 1
ATOM 2860 N N . GLY A 1 374 ? 7.003 -9.317 -4.381 1.00 81.75 374 GLY A N 1
ATOM 2861 C CA . GLY A 1 374 ? 6.954 -10.046 -3.108 1.00 81.75 374 GLY A CA 1
ATOM 2862 C C . GLY A 1 374 ? 7.437 -9.283 -1.863 1.00 81.75 374 GLY A C 1
ATOM 2863 O O . GLY A 1 374 ? 7.140 -9.739 -0.765 1.00 81.75 374 GLY A O 1
ATOM 2864 N N . THR A 1 375 ? 8.092 -8.118 -1.975 1.00 87.31 375 THR A N 1
ATOM 2865 C CA . THR A 1 375 ? 8.585 -7.350 -0.807 1.00 87.31 375 THR A CA 1
ATOM 2866 C C . THR A 1 375 ? 7.877 -5.996 -0.645 1.00 87.31 375 THR A C 1
ATOM 2868 O O . THR A 1 375 ? 6.977 -5.646 -1.414 1.00 87.31 375 THR A O 1
ATOM 2871 N N . ASN A 1 376 ? 8.237 -5.235 0.394 1.00 85.56 376 ASN A N 1
ATOM 2872 C CA . ASN A 1 376 ? 7.805 -3.845 0.595 1.00 85.56 376 ASN A CA 1
ATOM 2873 C C . ASN A 1 376 ? 8.932 -2.826 0.334 1.00 85.56 376 ASN A C 1
ATOM 2875 O O . ASN A 1 376 ? 8.748 -1.628 0.571 1.00 85.56 376 ASN A O 1
ATOM 2879 N N . ASP A 1 377 ? 10.086 -3.273 -0.161 1.00 87.44 377 ASP A N 1
ATOM 2880 C CA . ASP A 1 377 ? 11.240 -2.416 -0.439 1.00 87.44 377 ASP A CA 1
ATOM 2881 C C . ASP A 1 377 ? 10.982 -1.602 -1.702 1.00 87.44 377 ASP A C 1
ATOM 2883 O O . ASP A 1 377 ? 10.534 -2.155 -2.709 1.00 87.44 377 ASP A O 1
ATOM 2887 N N . THR A 1 378 ? 11.286 -0.303 -1.677 1.00 86.56 378 THR A N 1
ATOM 2888 C CA . THR A 1 378 ? 11.211 0.534 -2.880 1.00 86.56 378 THR A CA 1
ATOM 2889 C C . THR A 1 378 ? 12.165 -0.022 -3.945 1.00 86.56 378 THR A C 1
ATOM 2891 O O . THR A 1 378 ? 13.310 -0.361 -3.647 1.00 86.56 378 THR A O 1
ATOM 2894 N N . TYR A 1 379 ? 11.691 -0.145 -5.186 1.00 86.06 379 TYR A N 1
ATOM 2895 C CA . TYR A 1 379 ? 12.444 -0.773 -6.276 1.00 86.06 379 TYR A CA 1
ATOM 2896 C C . TYR A 1 379 ? 13.737 -0.010 -6.611 1.00 86.06 379 TYR A C 1
ATOM 2898 O O . TYR A 1 379 ? 14.803 -0.609 -6.749 1.00 86.06 379 TYR A O 1
ATOM 2906 N N . TYR A 1 380 ? 13.630 1.316 -6.702 1.00 84.50 380 TYR A N 1
ATOM 2907 C CA . TYR A 1 380 ? 14.721 2.258 -6.937 1.00 84.50 380 TYR A CA 1
ATOM 2908 C C . TYR A 1 380 ? 14.397 3.583 -6.225 1.00 84.50 380 TYR A C 1
ATOM 2910 O O . TYR A 1 380 ? 13.226 3.912 -6.037 1.00 84.50 380 TYR A O 1
ATOM 2918 N N . GLU A 1 381 ? 15.415 4.328 -5.804 1.00 79.44 381 GLU A N 1
ATOM 2919 C CA . GLU A 1 381 ? 15.257 5.580 -5.055 1.00 79.44 381 GLU A CA 1
ATOM 2920 C C . GLU A 1 381 ? 14.543 6.659 -5.892 1.00 79.44 381 GLU A C 1
ATOM 2922 O O . GLU A 1 381 ? 14.913 6.906 -7.039 1.00 79.44 381 GLU A O 1
ATOM 2927 N N . GLY A 1 382 ? 13.509 7.299 -5.337 1.00 80.00 382 GLY A N 1
ATOM 2928 C CA . GLY A 1 382 ? 12.697 8.274 -6.072 1.00 80.00 382 GLY A CA 1
ATOM 2929 C C . GLY A 1 382 ? 11.582 7.644 -6.914 1.00 80.00 382 GLY A C 1
ATOM 2930 O O . GLY A 1 382 ? 10.971 8.337 -7.725 1.00 80.00 382 GLY A O 1
ATOM 2931 N N . LEU A 1 383 ? 11.294 6.349 -6.727 1.00 89.31 383 LEU A N 1
ATOM 2932 C CA . LEU A 1 383 ? 10.099 5.672 -7.255 1.00 89.31 383 LEU A CA 1
ATOM 2933 C C . LEU A 1 383 ? 8.999 5.471 -6.198 1.00 89.31 383 LEU A C 1
ATOM 2935 O O . LEU A 1 383 ? 8.091 4.656 -6.379 1.00 89.31 383 LEU A O 1
ATOM 2939 N N . GLU A 1 384 ? 9.059 6.227 -5.106 1.00 91.19 384 GLU A N 1
ATOM 2940 C CA . GLU A 1 384 ? 7.928 6.549 -4.241 1.00 91.19 384 GLU A CA 1
ATOM 2941 C C . GLU A 1 384 ? 7.256 7.880 -4.631 1.00 91.19 384 GLU A C 1
ATOM 2943 O O . GLU A 1 384 ? 7.832 8.715 -5.327 1.00 91.19 384 GLU A O 1
ATOM 2948 N N . SER A 1 385 ? 6.024 8.096 -4.168 1.00 94.06 385 SER A N 1
ATOM 2949 C CA . SER A 1 385 ? 5.374 9.404 -4.198 1.00 94.06 385 SER A CA 1
ATOM 2950 C C . SER A 1 385 ? 5.678 10.207 -2.932 1.00 94.06 385 SER A C 1
ATOM 2952 O O . SER A 1 385 ? 5.956 9.670 -1.857 1.00 94.06 385 SER A O 1
ATOM 2954 N N . LEU A 1 386 ? 5.479 11.521 -3.021 1.00 94.56 386 LEU A N 1
ATOM 2955 C CA . LEU A 1 386 ? 5.151 12.332 -1.848 1.00 94.56 386 LEU A CA 1
ATOM 2956 C C . LEU A 1 386 ? 3.805 11.879 -1.245 1.00 94.56 386 LEU A C 1
ATOM 2958 O O . LEU A 1 386 ? 3.008 11.206 -1.906 1.00 94.56 386 LEU A O 1
ATOM 2962 N N . PHE A 1 387 ? 3.516 12.288 -0.006 1.00 97.19 387 PHE A N 1
ATOM 2963 C CA . PHE A 1 387 ? 2.201 12.056 0.601 1.00 97.19 387 PHE A CA 1
ATOM 2964 C C . PHE A 1 387 ? 1.055 12.656 -0.226 1.00 97.19 387 PHE A C 1
ATOM 2966 O O . PHE A 1 387 ? 1.230 13.665 -0.921 1.00 97.19 387 PHE A O 1
ATOM 2973 N N . SER A 1 388 ? -0.135 12.076 -0.060 1.00 96.88 388 SER A N 1
ATOM 2974 C CA . SER A 1 388 ? -1.398 12.652 -0.518 1.00 96.88 388 SER A CA 1
ATOM 2975 C C . SER A 1 388 ? -1.561 14.120 -0.123 1.00 96.88 388 SER A C 1
ATOM 2977 O O . SER A 1 388 ? -1.135 14.552 0.950 1.00 96.88 388 SER A O 1
ATOM 2979 N N . ALA A 1 389 ? -2.192 14.894 -1.010 1.00 87.19 389 ALA A N 1
ATOM 2980 C CA . ALA A 1 389 ? -2.485 16.305 -0.758 1.00 87.19 389 ALA A CA 1
ATOM 2981 C C . ALA A 1 389 ? -3.545 16.488 0.344 1.00 87.19 389 ALA A C 1
ATOM 2983 O O . ALA A 1 389 ? -3.512 17.476 1.074 1.00 87.19 389 ALA A O 1
ATOM 2984 N N . ASP A 1 390 ? -4.460 15.526 0.477 1.00 92.31 390 ASP A N 1
ATOM 2985 C CA . ASP A 1 390 ? -5.442 15.439 1.548 1.00 92.31 390 ASP A CA 1
ATOM 2986 C C . ASP A 1 390 ? -5.072 14.368 2.591 1.00 92.31 390 ASP A C 1
ATOM 2988 O O . ASP A 1 390 ? -4.209 13.512 2.377 1.00 92.31 390 ASP A O 1
ATOM 2992 N N . SER A 1 391 ? -5.730 14.420 3.749 1.00 95.19 391 SER A N 1
ATOM 2993 C CA . SER A 1 391 ? -5.600 13.420 4.814 1.00 95.19 391 SER A CA 1
ATOM 2994 C C . SER A 1 391 ? -6.963 13.102 5.420 1.00 95.19 391 SER A C 1
ATOM 2996 O O . SER A 1 391 ? -7.887 13.918 5.365 1.00 95.19 391 SER A O 1
ATOM 2998 N N . ARG A 1 392 ? -7.095 11.902 5.988 1.00 96.12 392 ARG A N 1
ATOM 2999 C CA . ARG A 1 392 ? -8.341 11.396 6.584 1.00 96.12 392 ARG A CA 1
ATOM 3000 C C . ARG A 1 392 ? -8.123 11.023 8.043 1.00 96.12 392 ARG A C 1
ATOM 3002 O O . ARG A 1 392 ? -6.993 10.815 8.476 1.00 96.12 392 ARG A O 1
ATOM 3009 N N . ARG A 1 393 ? -9.198 10.949 8.825 1.00 91.62 393 ARG A N 1
ATOM 3010 C CA . ARG A 1 393 ? -9.156 10.490 10.222 1.00 91.62 393 ARG A CA 1
ATOM 3011 C C . ARG A 1 393 ? -10.368 9.615 10.489 1.00 91.62 393 ARG A C 1
ATOM 3013 O O . ARG A 1 393 ? -11.487 10.040 10.219 1.00 91.62 393 ARG A O 1
ATOM 3020 N N . ALA A 1 394 ? -10.142 8.424 11.032 1.00 90.88 394 ALA A N 1
ATOM 3021 C CA . ALA A 1 394 ? -11.210 7.666 11.664 1.00 90.88 394 ALA A CA 1
ATOM 3022 C C . ALA A 1 394 ? -11.463 8.216 13.077 1.00 90.88 394 ALA A C 1
ATOM 3024 O O . ALA A 1 394 ? -10.568 8.781 13.714 1.00 90.88 394 ALA A O 1
ATOM 3025 N N . THR A 1 395 ? -12.690 8.063 13.567 1.00 87.44 395 THR A N 1
ATOM 3026 C CA . THR A 1 395 ? -13.106 8.512 14.907 1.00 87.44 395 THR A CA 1
ATOM 3027 C C . THR A 1 395 ? -13.601 7.333 15.741 1.00 87.44 395 THR A C 1
ATOM 3029 O O . THR A 1 395 ? -13.941 6.279 15.201 1.00 87.44 395 THR A O 1
ATOM 3032 N N . VAL A 1 396 ? -13.630 7.482 17.067 1.00 85.44 396 VAL A N 1
ATOM 3033 C CA . VAL A 1 396 ? -14.312 6.528 17.959 1.00 85.44 396 VAL A CA 1
ATOM 3034 C C . VAL A 1 396 ? -15.826 6.734 17.880 1.00 85.44 396 VAL A C 1
ATOM 3036 O O . VAL A 1 396 ? -16.283 7.849 17.623 1.00 85.44 396 VAL A O 1
ATOM 3039 N N . ASN A 1 397 ? -16.628 5.684 18.090 1.00 83.12 397 ASN A N 1
ATOM 3040 C CA . ASN A 1 397 ? -18.089 5.810 18.043 1.00 83.12 397 ASN A CA 1
ATOM 3041 C C . ASN A 1 397 ? -18.617 6.414 19.353 1.00 83.12 397 ASN A C 1
ATOM 3043 O O . ASN A 1 397 ? -19.157 5.718 20.211 1.00 83.12 397 ASN A O 1
ATOM 3047 N N . LEU A 1 398 ? -18.434 7.727 19.506 1.00 83.62 398 LEU A N 1
ATOM 3048 C CA . LEU A 1 398 ? -18.796 8.464 20.714 1.00 83.62 398 LEU A CA 1
ATOM 3049 C C . LEU A 1 398 ? -20.285 8.311 21.069 1.00 83.62 398 LEU A C 1
ATOM 3051 O O . LEU A 1 398 ? -20.617 8.226 22.245 1.00 83.62 398 LEU A O 1
ATOM 3055 N N . ALA A 1 399 ? -21.175 8.214 20.076 1.00 84.38 399 ALA A N 1
ATOM 3056 C CA . ALA A 1 399 ? -22.604 8.003 20.308 1.00 84.38 399 ALA A CA 1
ATOM 3057 C C . ALA A 1 399 ? -22.887 6.645 20.976 1.00 84.38 399 ALA A C 1
ATOM 3059 O O . ALA A 1 399 ? -23.612 6.595 21.969 1.00 84.38 399 ALA A O 1
ATOM 3060 N N . ALA A 1 400 ? -22.262 5.564 20.494 1.00 85.00 400 ALA A N 1
ATOM 3061 C CA . ALA A 1 400 ? -22.372 4.244 21.118 1.00 85.00 400 ALA A CA 1
ATOM 3062 C C . ALA A 1 400 ? -21.733 4.211 22.519 1.00 85.00 400 ALA A C 1
ATOM 3064 O O . ALA A 1 400 ? -22.311 3.636 23.438 1.00 85.00 400 ALA A O 1
ATOM 3065 N N . ILE A 1 401 ? -20.590 4.881 22.713 1.00 88.12 401 ILE A N 1
ATOM 3066 C CA . ILE A 1 401 ? -19.924 4.988 24.025 1.00 88.12 401 ILE A CA 1
ATOM 3067 C C . ILE A 1 401 ? -20.821 5.738 25.028 1.00 88.12 401 ILE A C 1
ATOM 3069 O O . ILE A 1 401 ? -21.002 5.271 26.152 1.00 88.12 401 ILE A O 1
ATOM 3073 N N . LYS A 1 402 ? -21.454 6.849 24.620 1.00 91.44 402 LYS A N 1
ATOM 3074 C CA . LYS A 1 402 ? -22.435 7.575 25.447 1.00 91.44 402 LYS A CA 1
ATOM 3075 C C . LYS A 1 402 ? -23.664 6.714 25.766 1.00 91.44 402 LYS A C 1
ATOM 3077 O O . LYS A 1 402 ? -24.097 6.695 26.914 1.00 91.44 402 LYS A O 1
ATOM 3082 N N . GLN A 1 403 ? -24.207 5.966 24.800 1.00 93.06 403 GLN A N 1
ATOM 3083 C CA . GLN A 1 403 ? -25.335 5.053 25.042 1.00 93.06 403 GLN A CA 1
ATOM 3084 C C . GLN A 1 403 ? -24.982 3.931 26.031 1.00 93.06 403 GLN A C 1
ATOM 3086 O O . GLN A 1 403 ? -25.740 3.703 26.974 1.00 93.06 403 GLN A O 1
ATOM 3091 N N . ALA A 1 404 ? -23.825 3.280 25.871 1.00 89.38 404 ALA A N 1
ATOM 3092 C CA . ALA A 1 404 ? -23.351 2.250 26.796 1.00 89.38 404 ALA A CA 1
ATOM 3093 C C . ALA A 1 404 ? -23.182 2.806 28.221 1.00 89.38 404 ALA A C 1
ATOM 3095 O O . ALA A 1 404 ? -23.715 2.238 29.173 1.00 89.38 404 ALA A O 1
ATOM 3096 N N . ALA A 1 405 ? -22.547 3.976 28.357 1.00 93.44 405 ALA A N 1
ATOM 3097 C CA . ALA A 1 405 ? -22.356 4.637 29.644 1.00 93.44 405 ALA A CA 1
ATOM 3098 C C . ALA A 1 405 ? -23.684 4.965 30.356 1.00 93.44 405 ALA A C 1
ATOM 3100 O O . ALA A 1 405 ? -23.791 4.780 31.568 1.00 93.44 405 ALA A O 1
ATOM 3101 N N . LYS A 1 406 ? -24.725 5.385 29.621 1.00 95.19 406 LYS A N 1
ATOM 3102 C CA . LYS A 1 406 ? -26.079 5.567 30.179 1.00 95.19 406 LYS A CA 1
ATOM 3103 C C . LYS A 1 406 ? -26.736 4.246 30.593 1.00 95.19 406 LYS A C 1
ATOM 3105 O O . LYS A 1 406 ? -27.419 4.208 31.614 1.00 95.19 406 LYS A O 1
ATOM 3110 N N . GLY A 1 407 ? -26.517 3.163 29.845 1.00 94.75 407 GLY A N 1
ATOM 3111 C CA . GLY A 1 407 ? -26.980 1.820 30.217 1.00 94.75 407 GLY A CA 1
ATOM 3112 C C . GLY A 1 407 ? -26.392 1.346 31.552 1.00 94.75 407 GLY A C 1
ATOM 3113 O O . GLY A 1 407 ? -27.112 0.814 32.400 1.00 94.75 407 GLY A O 1
ATOM 3114 N N . GLU A 1 408 ? -25.107 1.624 31.786 1.00 94.25 408 GLU A N 1
ATOM 3115 C CA . GLU A 1 408 ? -24.453 1.376 33.076 1.00 94.25 408 GLU A CA 1
ATOM 3116 C C . GLU A 1 408 ? -25.061 2.229 34.206 1.00 94.25 408 GLU A C 1
ATOM 3118 O O . GLU A 1 408 ? -25.382 1.684 35.262 1.00 94.25 408 GLU A O 1
ATOM 3123 N N . LEU A 1 409 ? -25.311 3.532 33.983 1.00 96.19 409 LEU A N 1
ATOM 3124 C CA . LEU A 1 409 ? -26.000 4.382 34.973 1.00 96.19 409 LEU A CA 1
ATOM 3125 C C . LEU A 1 409 ? -27.417 3.889 35.292 1.00 96.19 409 LEU A C 1
ATOM 3127 O O . LEU A 1 409 ? -27.837 3.941 36.446 1.00 96.19 409 LEU A O 1
ATOM 3131 N N . ALA A 1 410 ? -28.157 3.398 34.294 1.00 95.31 410 ALA A N 1
ATOM 3132 C CA . ALA A 1 410 ? -29.472 2.806 34.507 1.00 95.31 410 ALA A CA 1
ATOM 3133 C C . ALA A 1 410 ? -29.384 1.535 35.367 1.00 95.31 410 ALA A C 1
ATOM 3135 O O . ALA A 1 410 ? -30.131 1.404 36.331 1.00 95.31 410 ALA A O 1
ATOM 3136 N N . THR A 1 411 ? -28.421 0.656 35.079 1.00 95.50 411 THR A N 1
ATOM 3137 C CA . THR A 1 411 ? -28.192 -0.579 35.847 1.00 95.50 411 THR A CA 1
ATOM 3138 C C . THR A 1 411 ? -27.823 -0.283 37.304 1.00 95.50 411 THR A C 1
ATOM 3140 O O . THR A 1 411 ? -28.357 -0.916 38.216 1.00 95.50 411 THR A O 1
ATOM 3143 N N . ALA A 1 412 ? -26.957 0.709 37.535 1.00 93.44 412 ALA A N 1
ATOM 3144 C CA . ALA A 1 412 ? -26.584 1.150 38.876 1.00 93.44 412 ALA A CA 1
ATOM 3145 C C . ALA A 1 412 ? -27.779 1.755 39.632 1.00 93.44 412 ALA A C 1
ATOM 3147 O O . ALA A 1 412 ? -28.055 1.355 40.759 1.00 93.44 412 ALA A O 1
ATOM 3148 N N . ALA A 1 413 ? -28.544 2.648 38.995 1.00 95.06 413 ALA A N 1
ATOM 3149 C CA . ALA A 1 413 ? -29.735 3.251 39.594 1.00 95.06 413 ALA A CA 1
ATOM 3150 C C . ALA A 1 413 ? -30.816 2.213 39.946 1.00 95.06 413 ALA A C 1
ATOM 3152 O O . ALA A 1 413 ? -31.470 2.336 40.982 1.00 95.06 413 ALA A O 1
ATOM 3153 N N . ASP A 1 414 ? -30.982 1.168 39.132 1.00 95.06 414 ASP A N 1
ATOM 3154 C CA . ASP A 1 414 ? -31.913 0.069 39.402 1.00 95.06 414 ASP A CA 1
ATOM 3155 C C . ASP A 1 414 ? -31.437 -0.825 40.560 1.00 95.06 414 ASP A C 1
ATOM 3157 O O . ASP A 1 414 ? -32.261 -1.333 41.324 1.00 95.06 414 ASP A O 1
ATOM 3161 N N . ALA A 1 415 ? -30.124 -1.040 40.706 1.00 92.56 415 ALA A N 1
ATOM 3162 C CA . ALA A 1 415 ? -29.541 -1.778 41.828 1.00 92.56 415 ALA A CA 1
ATOM 3163 C C . ALA A 1 415 ? -29.671 -0.994 43.147 1.00 92.56 415 ALA A C 1
ATOM 3165 O O . ALA A 1 415 ? -30.175 -1.526 44.136 1.00 92.56 415 ALA A O 1
ATOM 3166 N N . GLU A 1 416 ? -29.320 0.291 43.121 1.00 93.19 416 GLU A N 1
ATOM 3167 C CA . GLU A 1 416 ? -29.459 1.243 44.227 1.00 93.19 416 GLU A CA 1
ATOM 3168 C C . GLU A 1 416 ? -30.928 1.360 44.680 1.00 93.19 416 GLU A C 1
ATOM 3170 O O . GLU A 1 416 ? -31.254 1.227 45.861 1.00 93.19 416 GLU A O 1
ATOM 3175 N N . THR A 1 417 ? -31.855 1.474 43.721 1.00 94.56 417 THR A N 1
ATOM 3176 C CA . THR A 1 417 ? -33.308 1.452 43.958 1.00 94.56 417 THR A CA 1
ATOM 3177 C C . THR A 1 417 ? -33.763 0.168 44.655 1.00 94.56 417 THR A C 1
ATOM 3179 O O . THR A 1 417 ? -34.595 0.223 45.564 1.00 94.56 417 THR A O 1
ATOM 3182 N N . LYS A 1 418 ? -33.232 -1.001 44.272 1.00 93.81 418 LYS A N 1
ATOM 3183 C CA . LYS A 1 418 ? -33.559 -2.281 44.928 1.00 93.81 418 LYS A CA 1
ATOM 3184 C C . LYS A 1 418 ? -33.019 -2.329 46.360 1.00 93.81 418 LYS A C 1
ATOM 3186 O O . LYS A 1 418 ? -33.750 -2.764 47.247 1.00 93.81 418 LYS A O 1
ATOM 3191 N N . ALA A 1 419 ? -31.806 -1.829 46.605 1.00 90.38 419 ALA A N 1
ATOM 3192 C CA . ALA A 1 419 ? -31.220 -1.758 47.943 1.00 90.38 419 ALA A CA 1
ATOM 3193 C C . ALA A 1 419 ? -32.025 -0.836 48.883 1.00 90.38 419 ALA A C 1
ATOM 3195 O O . ALA A 1 419 ? -32.428 -1.261 49.965 1.00 90.38 419 ALA A O 1
ATOM 3196 N N . ILE A 1 420 ? -32.374 0.375 48.432 1.00 90.50 420 ILE A N 1
ATOM 3197 C CA . ILE A 1 420 ? -33.203 1.343 49.180 1.00 90.50 420 ILE A CA 1
ATOM 3198 C C . ILE A 1 420 ? -34.600 0.784 49.512 1.00 90.50 420 ILE A C 1
ATOM 3200 O O . ILE A 1 420 ? -35.150 1.052 50.584 1.00 90.50 420 ILE A O 1
ATOM 3204 N N . ASN A 1 421 ? -35.192 -0.010 48.613 1.00 90.25 421 ASN A N 1
ATOM 3205 C CA . ASN A 1 421 ? -36.471 -0.674 48.877 1.00 90.25 421 ASN A CA 1
ATOM 3206 C C . ASN A 1 421 ? -36.341 -1.876 49.829 1.00 90.25 421 ASN A C 1
ATOM 3208 O O . ASN A 1 421 ? -37.261 -2.125 50.607 1.00 90.25 421 ASN A O 1
ATOM 3212 N N . ALA A 1 422 ? -35.214 -2.593 49.806 1.00 88.62 422 ALA A N 1
ATOM 3213 C CA . ALA A 1 422 ? -34.937 -3.705 50.714 1.00 88.62 422 ALA A CA 1
ATOM 3214 C C . ALA A 1 422 ? -34.549 -3.255 52.139 1.00 88.62 422 ALA A C 1
ATOM 3216 O O . ALA A 1 422 ? -34.749 -4.016 53.090 1.00 88.62 422 ALA A O 1
ATOM 3217 N N . ASP A 1 423 ? -34.016 -2.039 52.307 1.00 86.19 423 ASP A N 1
ATOM 3218 C CA . ASP A 1 423 ? -33.609 -1.513 53.611 1.00 86.19 423 ASP A CA 1
ATOM 3219 C C . ASP A 1 423 ? -34.825 -1.247 54.521 1.00 86.19 423 ASP A C 1
ATOM 3221 O O . ASP A 1 423 ? -35.650 -0.357 54.284 1.00 86.19 423 ASP A O 1
ATOM 3225 N N . LYS A 1 424 ? -34.915 -2.035 55.599 1.00 84.38 424 LYS A N 1
ATOM 3226 C CA . LYS A 1 424 ? -35.964 -1.968 56.629 1.00 84.38 424 LYS A CA 1
ATOM 3227 C C . LYS A 1 424 ? -35.705 -0.906 57.704 1.00 84.38 424 LYS A C 1
ATOM 3229 O O . LYS A 1 424 ? -36.603 -0.638 58.493 1.00 84.38 424 LYS A O 1
ATOM 3234 N N . SER A 1 425 ? -34.515 -0.303 57.748 1.00 83.31 425 SER A N 1
ATOM 3235 C CA . SER A 1 425 ? -34.199 0.816 58.649 1.00 83.31 425 SER A CA 1
ATOM 3236 C C . SER A 1 425 ? -34.822 2.140 58.186 1.00 83.31 425 SER A C 1
ATOM 3238 O O . SER A 1 425 ? -35.017 3.054 58.987 1.00 83.31 425 SER A O 1
ATOM 3240 N N . LEU A 1 426 ? -35.162 2.24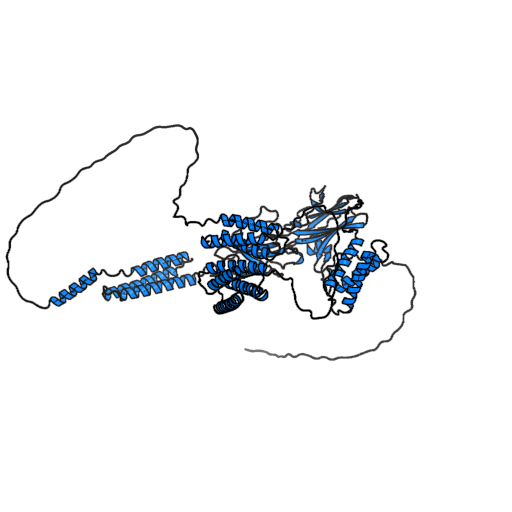7 56.895 1.00 83.19 426 LEU A N 1
ATOM 3241 C CA . LEU A 1 426 ? -35.730 3.454 56.304 1.00 83.19 426 LEU A CA 1
ATOM 3242 C C . LEU A 1 426 ? -37.246 3.545 56.529 1.00 83.19 426 LEU A C 1
ATOM 3244 O O . LEU A 1 426 ? -38.016 2.659 56.142 1.00 83.19 426 LEU A O 1
ATOM 3248 N N . THR A 1 427 ? -37.693 4.683 57.061 1.00 86.44 427 THR A N 1
ATOM 3249 C CA . THR A 1 427 ? -39.112 5.066 57.047 1.00 86.44 427 THR A CA 1
ATOM 3250 C C . THR A 1 427 ? -39.589 5.293 55.610 1.00 86.44 427 THR A C 1
ATOM 3252 O O . THR A 1 427 ? -38.796 5.610 54.723 1.00 86.44 427 THR A O 1
ATOM 3255 N N . THR A 1 428 ? -40.896 5.181 55.356 1.00 86.44 428 THR A N 1
ATOM 3256 C CA . THR A 1 428 ? -41.471 5.402 54.013 1.00 86.44 428 THR A CA 1
ATOM 3257 C C . THR A 1 428 ? -41.125 6.782 53.445 1.00 86.44 428 THR A C 1
ATOM 3259 O O . THR A 1 428 ? -40.810 6.887 52.263 1.00 86.44 428 THR A O 1
ATOM 3262 N N . ALA A 1 429 ? -41.089 7.824 54.284 1.00 87.00 429 ALA A N 1
ATOM 3263 C CA . ALA A 1 429 ? -40.641 9.156 53.878 1.00 87.00 429 ALA A CA 1
ATOM 3264 C C . ALA A 1 429 ? -39.170 9.150 53.422 1.00 87.00 429 ALA A C 1
ATOM 3266 O O . ALA A 1 429 ? -38.879 9.538 52.291 1.00 87.00 429 ALA A O 1
ATOM 3267 N N . LYS A 1 430 ? -38.248 8.621 54.243 1.00 88.44 430 LYS A N 1
ATOM 3268 C CA . LYS A 1 430 ? -36.813 8.628 53.913 1.00 88.44 430 LYS A CA 1
ATOM 3269 C C . LYS A 1 430 ? -36.462 7.702 52.743 1.00 88.44 430 LYS A C 1
ATOM 3271 O O . LYS A 1 430 ? -35.540 8.004 51.988 1.00 88.44 430 LYS A O 1
ATOM 3276 N N . ARG A 1 431 ? -37.219 6.615 52.551 1.00 91.31 431 ARG A N 1
ATOM 3277 C CA . ARG A 1 431 ? -37.150 5.765 51.354 1.00 91.31 431 ARG A CA 1
ATOM 3278 C C . ARG A 1 431 ? -37.525 6.562 50.103 1.00 91.31 431 ARG A C 1
ATOM 3280 O O . ARG A 1 431 ? -36.746 6.587 49.158 1.00 91.31 431 ARG A O 1
ATOM 3287 N N . ASN A 1 432 ? -38.659 7.263 50.121 1.00 91.06 432 ASN A N 1
ATOM 3288 C CA . ASN A 1 432 ? -39.119 8.061 48.982 1.00 91.06 432 ASN A CA 1
ATOM 3289 C C . ASN A 1 432 ? -38.149 9.205 48.635 1.00 91.06 432 ASN A C 1
ATOM 3291 O O . ASN A 1 432 ? -37.869 9.411 47.456 1.00 91.06 432 ASN A O 1
ATOM 3295 N N . GLU A 1 433 ? -37.586 9.892 49.636 1.00 92.12 433 GLU A N 1
ATOM 3296 C CA . GLU A 1 433 ? -36.528 10.895 49.428 1.00 92.12 433 GLU A CA 1
ATOM 3297 C C . GLU A 1 433 ? -35.308 10.298 48.709 1.00 92.12 433 GLU A C 1
ATOM 3299 O O . GLU A 1 433 ? -34.887 10.821 47.678 1.00 92.12 433 GLU A O 1
ATOM 3304 N N . LYS A 1 434 ? -34.769 9.171 49.200 1.00 91.62 434 LYS A N 1
ATOM 3305 C CA . LYS A 1 434 ? -33.612 8.515 48.570 1.00 91.62 434 LYS A CA 1
ATOM 3306 C C . LYS A 1 434 ? -33.921 8.033 47.150 1.00 91.62 434 LYS A C 1
ATOM 3308 O O . LYS A 1 434 ? -33.089 8.195 46.267 1.00 91.62 434 LYS A O 1
ATOM 3313 N N . LEU A 1 435 ? -35.119 7.508 46.884 1.00 94.69 435 LEU A N 1
ATOM 3314 C CA . LEU A 1 435 ? -35.520 7.108 45.527 1.00 94.69 435 LEU A CA 1
ATOM 3315 C C . LEU A 1 435 ? -35.603 8.301 44.556 1.00 94.69 435 LEU A C 1
ATOM 3317 O O . LEU A 1 435 ? -35.187 8.181 43.402 1.00 94.69 435 LEU A O 1
ATOM 3321 N N . GLN A 1 436 ? -36.076 9.466 45.013 1.00 94.62 436 GLN A N 1
ATOM 3322 C CA . GLN A 1 436 ? -36.023 10.702 44.222 1.00 94.62 436 GLN A CA 1
ATOM 3323 C C . GLN A 1 436 ? -34.581 11.179 43.997 1.00 94.62 436 GLN A C 1
ATOM 3325 O O . GLN A 1 436 ? -34.249 11.644 42.904 1.00 94.62 436 GLN A O 1
ATOM 3330 N N . GLU A 1 437 ? -33.705 11.027 44.991 1.00 94.69 437 GLU A N 1
ATOM 3331 C CA . GLU A 1 437 ? -32.286 11.363 44.871 1.00 94.69 437 GLU A CA 1
ATOM 3332 C C . GLU A 1 437 ? -31.570 10.465 43.844 1.00 94.69 437 GLU A C 1
ATOM 3334 O O . GLU A 1 437 ? -30.895 10.998 42.964 1.00 94.69 437 GLU A O 1
ATOM 3339 N N . VAL A 1 438 ? -31.808 9.143 43.833 1.00 95.75 438 VAL A N 1
ATOM 3340 C CA . VAL A 1 438 ? -31.290 8.226 42.789 1.00 95.75 438 VAL A CA 1
ATOM 3341 C C . VAL A 1 438 ? -31.730 8.660 41.390 1.00 95.75 438 VAL A C 1
ATOM 3343 O O . VAL A 1 438 ? -30.896 8.791 40.491 1.00 95.75 438 VAL A O 1
ATOM 3346 N N . ALA A 1 439 ? -33.026 8.925 41.196 1.00 95.62 439 ALA A N 1
ATOM 3347 C CA . ALA A 1 439 ? -33.556 9.378 39.908 1.00 95.62 439 ALA A CA 1
ATOM 3348 C C . ALA A 1 439 ? -32.932 10.717 39.466 1.00 95.62 439 ALA A C 1
ATOM 3350 O O . ALA A 1 439 ? -32.612 10.910 38.288 1.00 95.62 439 ALA A O 1
ATOM 3351 N N . THR A 1 440 ? -32.683 11.616 40.421 1.00 96.81 440 THR A N 1
ATOM 3352 C CA . THR A 1 440 ? -31.998 12.892 40.183 1.00 96.81 440 THR A CA 1
ATOM 3353 C C . THR A 1 440 ? -30.536 12.672 39.786 1.00 96.81 440 THR A C 1
ATOM 3355 O O . THR A 1 440 ? -30.100 13.226 38.779 1.00 96.81 440 THR A O 1
ATOM 3358 N N . LYS A 1 441 ? -29.782 11.817 40.494 1.00 95.88 441 LYS A N 1
ATOM 3359 C CA . LYS A 1 441 ? -28.363 11.542 40.191 1.00 95.88 441 LYS A CA 1
ATOM 3360 C C . LYS A 1 441 ? -28.158 10.788 38.882 1.00 95.88 441 LYS A C 1
ATOM 3362 O O . LYS A 1 441 ? -27.228 11.121 38.147 1.00 95.88 441 LYS A O 1
ATOM 3367 N N . LYS A 1 442 ? -29.072 9.885 38.514 1.00 96.81 442 LYS A N 1
ATOM 3368 C CA . LYS A 1 442 ? -29.130 9.319 37.159 1.00 96.81 442 LYS A CA 1
ATOM 3369 C C . LYS A 1 442 ? -29.303 10.421 36.108 1.00 96.81 442 LYS A C 1
ATOM 3371 O O . LYS A 1 442 ? -28.499 10.508 35.187 1.00 96.81 442 LYS A O 1
ATOM 3376 N N . THR A 1 443 ? -30.285 11.307 36.279 1.00 96.94 443 THR A N 1
ATOM 3377 C CA . THR A 1 443 ? -30.576 12.391 35.319 1.00 96.94 443 THR A CA 1
ATOM 3378 C C . THR A 1 443 ? -29.424 13.404 35.201 1.00 96.94 443 THR A C 1
ATOM 3380 O O . THR A 1 443 ? -29.069 13.816 34.096 1.00 96.94 443 THR A O 1
ATOM 3383 N N . GLU A 1 444 ? -28.790 13.779 36.320 1.00 95.19 444 GLU A N 1
ATOM 3384 C CA . GLU A 1 444 ? -27.568 14.598 36.337 1.00 95.19 444 GLU A CA 1
ATOM 3385 C C . GLU A 1 444 ? -26.430 13.929 35.546 1.00 95.19 444 GLU A C 1
ATOM 3387 O O . GLU A 1 444 ? -25.778 14.587 34.731 1.00 95.19 444 GLU A O 1
ATOM 3392 N N . GLY A 1 445 ? -26.222 12.623 35.753 1.00 96.81 445 GLY A N 1
ATOM 3393 C CA . GLY A 1 445 ? -25.183 11.831 35.096 1.00 96.81 445 GLY A CA 1
ATOM 3394 C C . GLY A 1 445 ? -25.402 11.631 33.598 1.00 96.81 445 GLY A C 1
ATOM 3395 O O . GLY A 1 445 ? -24.482 11.838 32.810 1.00 96.81 445 GLY A O 1
ATOM 3396 N N . GLU A 1 446 ? -26.626 11.309 33.173 1.00 96.50 446 GLU A N 1
ATOM 3397 C CA . GLU A 1 446 ? -26.969 11.201 31.749 1.00 96.50 446 GLU A CA 1
ATOM 3398 C C . GLU A 1 446 ? -26.744 12.534 31.015 1.00 96.50 446 GLU A C 1
ATOM 3400 O O . GLU A 1 446 ? -26.207 12.541 29.905 1.00 96.50 446 GLU A O 1
ATOM 3405 N N . ARG A 1 447 ? -27.061 13.669 31.660 1.00 97.06 447 ARG A N 1
ATOM 3406 C CA . ARG A 1 447 ? -26.787 15.011 31.121 1.00 97.06 447 ARG A CA 1
ATOM 3407 C C . ARG A 1 447 ? -25.288 15.335 31.070 1.00 97.06 447 ARG A C 1
ATOM 3409 O O . ARG A 1 447 ? -24.854 16.022 30.148 1.00 97.06 447 ARG A O 1
ATOM 3416 N N . ALA A 1 448 ? -24.497 14.856 32.032 1.00 96.06 448 ALA A N 1
ATOM 3417 C CA . ALA A 1 448 ? -23.039 15.005 32.021 1.00 96.06 448 ALA A CA 1
ATOM 3418 C C . ALA A 1 448 ? -22.381 14.170 30.906 1.00 96.06 448 ALA A C 1
ATOM 3420 O O . ALA A 1 448 ? -21.472 14.655 30.236 1.00 96.06 448 ALA A O 1
ATOM 3421 N N . ILE A 1 449 ? -22.886 12.957 30.655 1.00 95.50 449 ILE A N 1
ATOM 3422 C CA . ILE A 1 449 ? -22.470 12.101 29.534 1.00 95.50 449 ILE A CA 1
ATOM 3423 C C . ILE A 1 449 ? -22.824 12.745 28.187 1.00 95.50 449 ILE A C 1
ATOM 3425 O O . ILE A 1 449 ? -21.999 12.733 27.275 1.00 95.50 449 ILE A O 1
ATOM 3429 N N . ASP A 1 450 ? -24.011 13.340 28.041 1.00 95.81 450 ASP A N 1
ATOM 3430 C CA . ASP A 1 450 ? -24.425 14.003 26.794 1.00 95.81 450 ASP A CA 1
ATOM 3431 C C . ASP A 1 450 ? -23.693 15.318 26.509 1.00 95.81 450 ASP A C 1
ATOM 3433 O O . ASP A 1 450 ? -23.601 15.706 25.343 1.00 95.81 450 ASP A O 1
ATOM 3437 N N . ALA A 1 451 ? -23.145 15.977 27.535 1.00 93.56 451 ALA A N 1
ATOM 3438 C CA . ALA A 1 451 ? -22.571 17.316 27.442 1.00 93.56 451 ALA A CA 1
ATOM 3439 C C . ALA A 1 451 ? -21.584 17.488 26.260 1.00 93.56 451 ALA A C 1
ATOM 3441 O O . ALA A 1 451 ? -20.796 16.578 25.978 1.00 93.56 451 ALA A O 1
ATOM 3442 N N . PRO A 1 452 ? -21.541 18.670 25.607 1.00 88.00 452 PRO A N 1
ATOM 3443 C CA . PRO A 1 452 ? -20.559 18.968 24.557 1.00 88.00 452 PRO A CA 1
ATOM 3444 C C . PRO A 1 452 ? -19.100 18.881 25.026 1.00 88.00 452 PRO A C 1
ATOM 3446 O O . PRO A 1 452 ? -18.208 18.689 24.213 1.00 88.00 452 PRO A O 1
ATOM 3449 N N . THR A 1 453 ? -18.859 19.001 26.335 1.00 87.62 453 THR A N 1
ATOM 3450 C CA . THR A 1 453 ? -17.551 18.816 26.984 1.00 87.62 453 THR A CA 1
ATOM 3451 C C . THR A 1 453 ? -17.154 17.350 27.170 1.00 87.62 453 THR A C 1
ATOM 3453 O O . THR A 1 453 ? -16.059 17.083 27.648 1.00 87.62 453 THR A O 1
ATOM 3456 N N . ALA A 1 454 ? -18.037 16.402 26.850 1.00 89.69 454 ALA A N 1
ATOM 3457 C CA . ALA A 1 454 ? -17.745 14.976 26.770 1.00 89.69 454 ALA A CA 1
ATOM 3458 C C . ALA A 1 454 ? -17.644 14.585 25.283 1.00 89.69 454 ALA A C 1
ATOM 3460 O O . ALA A 1 454 ? -18.501 13.887 24.739 1.00 89.69 454 ALA A O 1
ATOM 3461 N N . ASP A 1 455 ? -16.634 15.139 24.613 1.00 81.50 455 ASP A N 1
ATOM 3462 C CA . ASP A 1 455 ? -16.342 15.052 23.174 1.00 81.50 455 ASP A CA 1
ATOM 3463 C C . ASP A 1 455 ? -15.385 13.902 22.796 1.00 81.50 455 ASP A C 1
ATOM 3465 O O . ASP A 1 455 ? -15.192 13.618 21.614 1.00 81.50 455 ASP A O 1
ATOM 3469 N N . ASP A 1 456 ? -14.836 13.191 23.784 1.00 80.56 456 ASP A N 1
ATOM 3470 C CA . ASP A 1 456 ? -14.028 11.981 23.607 1.00 80.56 456 ASP A CA 1
ATOM 3471 C C . ASP A 1 456 ? -14.413 10.866 24.601 1.00 80.56 456 ASP A C 1
ATOM 3473 O O . ASP A 1 456 ? -15.253 11.045 25.489 1.00 80.56 456 ASP A O 1
ATOM 3477 N N . ALA A 1 457 ? -13.824 9.683 24.411 1.00 79.56 457 ALA A N 1
ATOM 3478 C CA . ALA A 1 457 ? -14.133 8.490 25.194 1.00 79.56 457 ALA A CA 1
ATOM 3479 C C . ALA A 1 457 ? -13.722 8.611 26.673 1.00 79.56 457 ALA A C 1
ATOM 3481 O O . ALA A 1 457 ? -14.454 8.138 27.543 1.00 79.56 457 ALA A O 1
ATOM 3482 N N . ASP A 1 458 ? -12.598 9.271 26.961 1.00 81.31 458 ASP A N 1
ATOM 3483 C CA . ASP A 1 458 ? -12.044 9.383 28.312 1.00 81.31 458 ASP A CA 1
ATOM 3484 C C . ASP A 1 458 ? -12.876 10.355 29.158 1.00 81.31 458 ASP A C 1
ATOM 3486 O O . ASP A 1 458 ? -13.196 10.070 30.314 1.00 81.31 458 ASP A O 1
ATOM 3490 N N . LYS A 1 459 ? -13.331 11.466 28.563 1.00 88.12 459 LYS A N 1
ATOM 3491 C CA . LYS A 1 459 ? -14.260 12.405 29.208 1.00 88.12 459 LYS A CA 1
ATOM 3492 C C . LYS A 1 459 ? -15.645 11.791 29.434 1.00 88.12 459 LYS A C 1
ATOM 3494 O O . LYS A 1 459 ? -16.241 12.032 30.484 1.00 88.12 459 LYS A O 1
ATOM 3499 N N . VAL A 1 460 ? -16.149 10.959 28.512 1.00 91.50 460 VAL A N 1
ATOM 3500 C CA . VAL A 1 460 ? -17.391 10.190 28.741 1.00 91.50 460 VAL A CA 1
ATOM 3501 C C . VAL A 1 460 ? -17.209 9.171 29.873 1.00 91.50 460 VAL A C 1
ATOM 3503 O O . VAL A 1 460 ? -18.083 9.066 30.734 1.00 91.50 460 VAL A O 1
ATOM 3506 N N . ALA A 1 461 ? -16.075 8.468 29.933 1.00 89.62 461 ALA A N 1
ATOM 3507 C CA . ALA A 1 461 ? -15.770 7.538 31.021 1.00 89.62 461 ALA A CA 1
ATOM 3508 C C . ALA A 1 461 ? -15.642 8.252 32.382 1.00 89.62 461 ALA A C 1
ATOM 3510 O O . ALA A 1 461 ? -16.174 7.767 33.380 1.00 89.62 461 ALA A O 1
ATOM 3511 N N . ALA A 1 462 ? -15.014 9.431 32.425 1.00 90.38 462 ALA A N 1
ATOM 3512 C CA . ALA A 1 462 ? -14.928 10.256 33.629 1.00 90.38 462 ALA A CA 1
ATOM 3513 C C . ALA A 1 462 ? -16.315 10.722 34.111 1.00 90.38 462 ALA A C 1
ATOM 3515 O O . ALA A 1 462 ? -16.639 10.551 35.287 1.00 90.38 462 ALA A O 1
ATOM 3516 N N . ALA A 1 463 ? -17.159 11.235 33.205 1.00 95.12 463 ALA A N 1
ATOM 3517 C CA . ALA A 1 463 ? -18.532 11.640 33.519 1.00 95.12 463 ALA A CA 1
ATOM 3518 C C . ALA A 1 463 ? -19.389 10.461 34.016 1.00 95.12 463 ALA A C 1
ATOM 3520 O O . ALA A 1 463 ? -20.136 10.603 34.984 1.00 95.12 463 ALA A O 1
ATOM 3521 N N . LYS A 1 464 ? -19.235 9.276 33.405 1.00 96.38 464 LYS A N 1
ATOM 3522 C CA . LYS A 1 464 ? -19.871 8.037 33.869 1.00 96.38 464 LYS A CA 1
ATOM 3523 C C . LYS A 1 464 ? -19.436 7.683 35.292 1.00 96.38 464 LYS A C 1
ATOM 3525 O O . LYS A 1 464 ? -20.287 7.418 36.131 1.00 96.38 464 LYS A O 1
ATOM 3530 N N . ASN A 1 465 ? -18.135 7.680 35.575 1.00 95.50 465 ASN A N 1
ATOM 3531 C CA . ASN A 1 465 ? -17.611 7.237 36.869 1.00 95.50 465 ASN A CA 1
ATOM 3532 C C . ASN A 1 465 ? -17.980 8.199 38.014 1.00 95.50 465 ASN A C 1
ATOM 3534 O O . ASN A 1 465 ? -18.326 7.747 39.103 1.00 95.50 465 ASN A O 1
ATOM 3538 N N . ASP A 1 466 ? -17.982 9.512 37.766 1.00 95.44 466 ASP A N 1
ATOM 3539 C CA . ASP A 1 466 ? -18.506 10.519 38.702 1.00 95.44 466 ASP A CA 1
ATOM 3540 C C . ASP A 1 466 ? -20.005 10.305 38.994 1.00 95.44 466 ASP A C 1
ATOM 3542 O O . ASP A 1 466 ? -20.424 10.307 40.153 1.00 95.44 466 ASP A O 1
ATOM 3546 N N . ALA A 1 467 ? -20.810 10.031 37.964 1.00 95.62 467 ALA A N 1
ATOM 3547 C CA . ALA A 1 467 ? -22.231 9.732 38.121 1.00 95.62 467 ALA A CA 1
ATOM 3548 C C . ALA A 1 467 ? -22.502 8.392 38.836 1.00 95.62 467 ALA A C 1
ATOM 3550 O O . ALA A 1 467 ? -23.360 8.345 39.715 1.00 95.62 467 ALA A O 1
ATOM 3551 N N . LEU A 1 468 ? -21.750 7.327 38.531 1.00 95.00 468 LEU A N 1
ATOM 3552 C CA . LEU A 1 468 ? -21.815 6.043 39.245 1.00 95.00 468 LEU A CA 1
ATOM 3553 C C . LEU A 1 468 ? -21.488 6.222 40.731 1.00 95.00 468 LEU A C 1
ATOM 3555 O O . LEU A 1 468 ? -22.235 5.750 41.584 1.00 95.00 468 LEU A O 1
ATOM 3559 N N . ASN A 1 469 ? -20.424 6.963 41.052 1.00 93.31 469 ASN A N 1
ATOM 3560 C CA . ASN A 1 469 ? -20.073 7.279 42.435 1.00 93.31 469 ASN A CA 1
ATOM 3561 C C . ASN A 1 469 ? -21.179 8.081 43.137 1.00 93.31 469 ASN A C 1
ATOM 3563 O O . ASN A 1 469 ? -21.451 7.835 44.308 1.00 93.31 469 ASN A O 1
ATOM 3567 N N . LYS A 1 470 ? -21.850 9.009 42.445 1.00 94.69 470 LYS A N 1
ATOM 3568 C CA . LYS A 1 470 ? -22.983 9.760 43.011 1.00 94.69 470 LYS A CA 1
ATOM 3569 C C . LYS A 1 470 ? -24.211 8.887 43.256 1.00 94.69 470 LYS A C 1
ATOM 3571 O O . LYS A 1 470 ? -24.851 9.071 44.281 1.00 94.69 470 LYS A O 1
ATOM 3576 N N . ILE A 1 471 ? -24.519 7.945 42.361 1.00 93.38 471 ILE A N 1
ATOM 3577 C CA . ILE A 1 471 ? -25.634 6.995 42.516 1.00 93.38 471 ILE A CA 1
ATOM 3578 C C . ILE A 1 471 ? -25.361 6.023 43.671 1.00 93.38 471 ILE A C 1
ATOM 3580 O O . ILE A 1 471 ? -26.178 5.923 44.577 1.00 93.38 471 ILE A O 1
ATOM 3584 N N . ASN A 1 472 ? -24.194 5.376 43.692 1.00 90.06 472 ASN A N 1
ATOM 3585 C CA . ASN A 1 472 ? -23.843 4.339 44.675 1.00 90.06 472 ASN A CA 1
ATOM 3586 C C . ASN A 1 472 ? -23.630 4.869 46.111 1.00 90.06 472 ASN A C 1
ATOM 3588 O O . ASN A 1 472 ? -23.375 4.082 47.018 1.00 90.06 472 ASN A O 1
ATOM 3592 N N . ASN A 1 473 ? -23.665 6.191 46.316 1.00 89.38 473 ASN A N 1
ATOM 3593 C CA . ASN A 1 473 ? -23.593 6.834 47.633 1.00 89.38 473 ASN A CA 1
ATOM 3594 C C . ASN A 1 473 ? -24.939 7.455 48.066 1.00 89.38 473 ASN A C 1
ATOM 3596 O O . ASN A 1 473 ? -24.987 8.121 49.102 1.00 89.38 473 ASN A O 1
ATOM 3600 N N . VAL A 1 474 ? -26.034 7.262 47.312 1.00 89.75 474 VAL A N 1
ATOM 3601 C CA . VAL A 1 474 ? -27.358 7.766 47.723 1.00 89.75 474 VAL A CA 1
ATOM 3602 C C . VAL A 1 474 ? -27.853 7.024 48.963 1.00 89.75 474 VAL A C 1
ATOM 3604 O O . VAL A 1 474 ? -28.430 7.647 49.856 1.00 89.75 474 VAL A O 1
ATOM 3607 N N . HIS A 1 475 ? -27.590 5.725 49.097 1.00 83.00 475 HIS A N 1
ATOM 3608 C CA . HIS A 1 475 ? -27.741 4.984 50.343 1.00 83.00 475 HIS A CA 1
ATOM 3609 C C . HIS A 1 475 ? -26.391 4.606 50.962 1.00 83.00 475 HIS A C 1
ATOM 3611 O O . HIS A 1 475 ? -25.442 4.191 50.307 1.00 83.00 475 HIS A O 1
ATOM 3617 N N . THR A 1 476 ? -26.345 4.712 52.284 1.00 68.94 476 THR A N 1
ATOM 3618 C CA . THR A 1 476 ? -25.448 3.939 53.135 1.00 68.94 476 THR A CA 1
ATOM 3619 C C . THR A 1 476 ? -26.340 2.994 53.928 1.00 68.94 476 THR A C 1
ATOM 3621 O O . THR A 1 476 ? -27.401 3.409 54.402 1.00 68.94 476 THR A O 1
ATOM 3624 N N . ALA A 1 477 ? -25.959 1.719 54.027 1.00 58.88 477 ALA A N 1
ATOM 3625 C CA . ALA A 1 477 ? -26.755 0.723 54.742 1.00 58.88 477 ALA A CA 1
ATOM 3626 C C . ALA A 1 477 ? -26.945 1.147 56.210 1.00 58.88 477 ALA A C 1
ATOM 3628 O O . ALA A 1 477 ? -25.971 1.483 56.889 1.00 58.88 477 ALA A O 1
ATOM 3629 N N . GLY A 1 478 ? -28.193 1.160 56.686 1.00 56.41 478 GLY A N 1
ATOM 3630 C CA . GLY A 1 478 ? -28.517 1.669 58.019 1.00 56.41 478 GLY A CA 1
ATOM 3631 C C . GLY A 1 478 ? -27.810 0.917 59.151 1.00 56.41 478 GLY A C 1
ATOM 3632 O O . GLY A 1 478 ? -27.737 -0.313 59.145 1.00 56.41 478 GLY A O 1
ATOM 3633 N N . ASP A 1 479 ? -27.325 1.653 60.159 1.00 57.84 479 ASP A N 1
ATOM 3634 C CA . ASP A 1 479 ? -26.706 1.046 61.341 1.00 57.84 479 ASP A CA 1
ATOM 3635 C C . ASP A 1 479 ? -27.696 0.097 62.041 1.00 57.84 479 ASP A C 1
ATOM 3637 O O . ASP A 1 479 ? -28.805 0.476 62.438 1.00 57.84 479 ASP A O 1
ATOM 3641 N N . LEU A 1 480 ? -27.256 -1.144 62.249 1.00 56.50 480 LEU A N 1
ATOM 3642 C CA . LEU A 1 480 ? -27.961 -2.169 63.007 1.00 56.50 480 LEU A CA 1
ATOM 3643 C C . LEU A 1 480 ? -28.333 -1.691 64.425 1.00 56.50 480 LEU A C 1
ATOM 3645 O O . LEU A 1 480 ? -29.333 -2.147 64.981 1.00 56.50 480 LEU A O 1
ATOM 3649 N N . ASN A 1 481 ? -27.574 -0.763 65.017 1.00 60.91 481 ASN A N 1
ATOM 3650 C CA . ASN A 1 481 ? -27.916 -0.155 66.303 1.00 60.91 481 ASN A CA 1
ATOM 3651 C C . ASN A 1 481 ? -29.123 0.788 66.209 1.00 60.91 481 ASN A C 1
ATOM 3653 O O . ASN A 1 481 ? -29.912 0.827 67.150 1.00 60.91 481 ASN A O 1
ATOM 3657 N N . SER A 1 482 ? -29.314 1.498 65.094 1.00 61.09 482 SER A N 1
ATOM 3658 C CA . SER A 1 482 ? -30.504 2.328 64.854 1.00 61.09 482 SER A CA 1
ATOM 3659 C C . SER A 1 482 ? -31.756 1.462 64.708 1.00 61.09 482 SER A C 1
ATOM 3661 O O . SER A 1 482 ? -32.780 1.754 65.322 1.00 61.09 482 SER A O 1
ATOM 3663 N N . VAL A 1 483 ? -31.652 0.332 63.996 1.00 65.12 483 VAL A N 1
ATOM 3664 C CA . VAL A 1 483 ? -32.737 -0.664 63.894 1.00 65.12 483 VAL A CA 1
ATOM 3665 C C . VAL A 1 483 ? -33.079 -1.251 65.271 1.00 65.12 483 VAL A C 1
ATOM 3667 O O . VAL A 1 483 ? -34.250 -1.328 65.641 1.00 65.12 483 VAL A O 1
ATOM 3670 N N . LYS A 1 484 ? -32.066 -1.604 66.075 1.00 68.12 484 LYS A N 1
ATOM 3671 C CA . LYS A 1 484 ? -32.257 -2.074 67.461 1.00 68.12 484 LYS A CA 1
ATOM 3672 C C . LYS A 1 484 ? -32.882 -1.008 68.367 1.00 68.12 484 LYS A C 1
ATOM 3674 O O . LYS A 1 484 ? -33.680 -1.358 69.231 1.00 68.12 484 LYS A O 1
ATOM 3679 N N . GLN A 1 485 ? -32.535 0.268 68.196 1.00 66.62 485 GLN A N 1
ATOM 3680 C CA . GLN A 1 485 ? -33.118 1.372 68.967 1.00 66.62 485 GLN A CA 1
ATOM 3681 C C . GLN A 1 485 ? -34.589 1.605 68.607 1.00 66.62 485 GLN A C 1
ATOM 3683 O O . GLN A 1 485 ? -35.406 1.709 69.519 1.00 66.62 485 GLN A O 1
ATOM 3688 N N . ALA A 1 486 ? -34.942 1.596 67.316 1.00 64.62 486 ALA A N 1
ATOM 3689 C CA . ALA A 1 486 ? -36.330 1.694 66.863 1.00 64.62 486 ALA A CA 1
ATOM 3690 C C . ALA A 1 486 ? -37.189 0.551 67.434 1.00 64.62 486 ALA A C 1
ATOM 3692 O O . ALA A 1 486 ? -38.158 0.808 68.146 1.00 64.62 486 ALA A O 1
ATOM 3693 N N . ALA A 1 487 ? -36.756 -0.703 67.253 1.00 66.94 487 ALA A N 1
ATOM 3694 C CA . ALA A 1 487 ? -37.454 -1.874 67.790 1.00 66.94 487 ALA A CA 1
ATOM 3695 C C . ALA A 1 487 ? -37.585 -1.842 69.329 1.00 66.94 487 ALA A C 1
ATOM 3697 O O . ALA A 1 487 ? -38.597 -2.269 69.882 1.00 66.94 487 ALA A O 1
ATOM 3698 N N . LYS A 1 488 ? -36.587 -1.303 70.044 1.00 70.69 488 LYS A N 1
ATOM 3699 C CA . LYS A 1 488 ? -36.644 -1.131 71.505 1.00 70.69 488 LYS A CA 1
ATOM 3700 C C . LYS A 1 488 ? -37.605 -0.010 71.933 1.00 70.69 488 LYS A C 1
ATOM 3702 O O . LYS A 1 488 ? -38.220 -0.128 72.989 1.00 70.69 488 LYS A O 1
ATOM 3707 N N . GLY A 1 489 ? -37.761 1.040 71.125 1.00 69.25 489 GLY A N 1
ATOM 3708 C CA . GLY A 1 489 ? -38.752 2.104 71.324 1.00 69.25 489 GLY A CA 1
ATOM 3709 C C . GLY A 1 489 ? -40.190 1.639 71.073 1.00 69.25 489 GLY A C 1
ATOM 3710 O O . GLY A 1 489 ? -41.084 1.949 71.860 1.00 69.25 489 GLY A O 1
ATOM 3711 N N . GLU A 1 490 ? -40.408 0.822 70.041 1.00 69.44 490 GLU A N 1
ATOM 3712 C CA . GLU A 1 490 ? -41.701 0.178 69.771 1.00 69.44 490 GLU A CA 1
ATOM 3713 C C . GLU A 1 490 ? -42.085 -0.786 70.905 1.00 69.44 490 GLU A C 1
ATOM 3715 O O . GLU A 1 490 ? -43.197 -0.715 71.428 1.00 69.44 490 GLU A O 1
ATOM 3720 N N . LEU A 1 491 ? -41.137 -1.607 71.377 1.00 62.28 491 LEU A N 1
ATOM 3721 C CA . LEU A 1 491 ? -41.350 -2.514 72.510 1.00 62.28 491 LEU A CA 1
ATOM 3722 C C . LEU A 1 491 ? -41.646 -1.762 73.823 1.00 62.28 491 LEU A C 1
ATOM 3724 O O . LEU A 1 491 ? -42.491 -2.196 74.602 1.00 62.28 491 LEU A O 1
ATOM 3728 N N . ALA A 1 492 ? -40.995 -0.617 74.060 1.00 63.25 492 ALA A N 1
ATOM 3729 C CA . ALA A 1 492 ? -41.280 0.239 75.214 1.00 63.25 492 ALA A CA 1
ATOM 3730 C C . ALA A 1 492 ? -42.664 0.906 75.120 1.00 63.25 492 ALA A C 1
ATOM 3732 O O . ALA A 1 492 ? -43.370 0.990 76.121 1.00 63.25 492 ALA A O 1
ATOM 3733 N N . THR A 1 493 ? -43.078 1.321 73.918 1.00 60.94 493 THR A N 1
ATOM 3734 C CA . THR A 1 493 ? -44.427 1.862 73.673 1.00 60.94 493 THR A CA 1
ATOM 3735 C C . THR A 1 493 ? -45.503 0.805 73.935 1.00 60.94 493 THR A C 1
ATOM 3737 O O . THR A 1 493 ? -46.493 1.101 74.596 1.00 60.94 493 THR A O 1
ATOM 3740 N N . ALA A 1 494 ? -45.287 -0.441 73.498 1.00 56.44 494 ALA A N 1
ATOM 3741 C CA . ALA A 1 494 ? -46.204 -1.556 73.752 1.00 56.44 494 ALA A CA 1
ATOM 3742 C C . ALA A 1 494 ? -46.291 -1.956 75.241 1.00 56.44 494 ALA A C 1
ATOM 3744 O O . ALA A 1 494 ? -47.342 -2.398 75.704 1.00 56.44 494 ALA A O 1
ATOM 3745 N N . ALA A 1 495 ? -45.206 -1.779 76.002 1.00 51.62 495 ALA A N 1
ATOM 3746 C CA . ALA A 1 495 ? -45.163 -2.049 77.441 1.00 51.62 495 ALA A CA 1
ATOM 3747 C C . ALA A 1 495 ? -45.776 -0.929 78.309 1.00 51.62 495 ALA A C 1
ATOM 3749 O O . ALA A 1 495 ? -46.018 -1.142 79.493 1.00 51.62 495 ALA A O 1
ATOM 3750 N N . GLY A 1 496 ? -46.034 0.259 77.749 1.00 48.50 496 GLY A N 1
ATOM 3751 C CA . GLY A 1 496 ? -46.517 1.429 78.496 1.00 48.50 496 GLY A CA 1
ATOM 3752 C C . GLY A 1 496 ? -48.004 1.411 78.878 1.00 48.50 496 GLY A C 1
ATOM 3753 O O . GLY A 1 496 ? -48.477 2.366 79.490 1.00 48.50 496 GLY A O 1
ATOM 3754 N N . THR A 1 497 ? -48.749 0.369 78.500 1.00 46.09 497 THR A N 1
ATOM 3755 C CA . THR A 1 497 ? -50.222 0.341 78.581 1.00 46.09 497 THR A CA 1
ATOM 3756 C C . THR A 1 497 ? -50.806 -0.214 79.887 1.00 46.09 497 THR A C 1
ATOM 3758 O O . THR A 1 497 ? -52.022 -0.163 80.050 1.00 46.09 497 THR A O 1
ATOM 3761 N N . GLU A 1 498 ? -49.986 -0.700 80.828 1.00 34.91 498 GLU A N 1
ATOM 3762 C CA . GLU A 1 498 ? -50.452 -1.187 82.139 1.00 34.91 498 GLU A CA 1
ATOM 3763 C C . GLU A 1 498 ? -49.709 -0.536 83.324 1.00 34.91 498 GLU A C 1
ATOM 3765 O O . GLU A 1 498 ? -48.492 -0.366 83.326 1.00 34.91 498 GLU A O 1
ATOM 3770 N N . THR A 1 499 ? -50.473 -0.162 84.352 1.00 37.91 499 THR A N 1
ATOM 3771 C CA . THR A 1 499 ? -50.051 0.330 85.683 1.00 37.91 499 THR A CA 1
ATOM 3772 C C . THR A 1 499 ? -51.104 -0.150 86.697 1.00 37.91 499 THR A C 1
ATOM 3774 O O . THR A 1 499 ? -52.254 -0.323 86.284 1.00 37.91 499 THR A O 1
ATOM 3777 N N . PRO A 1 500 ? -50.783 -0.405 87.989 1.00 46.06 500 PRO A N 1
ATOM 3778 C CA . PRO A 1 500 ? -49.991 0.434 88.912 1.00 46.06 500 PRO A CA 1
ATOM 3779 C C . PRO A 1 500 ? -48.863 -0.383 89.628 1.00 46.06 500 PRO A C 1
ATOM 3781 O O . PRO A 1 500 ? -48.502 -1.439 89.129 1.00 46.06 500 PRO A O 1
ATOM 3784 N N . THR A 1 501 ? -48.180 -0.019 90.733 1.00 27.66 501 THR A N 1
ATOM 3785 C CA . THR A 1 501 ? -48.427 0.929 91.851 1.00 27.66 501 THR A CA 1
ATOM 3786 C C . THR A 1 501 ? -47.104 1.323 92.556 1.00 27.66 501 THR A C 1
ATOM 3788 O O . THR A 1 501 ? -46.119 0.598 92.463 1.00 27.66 501 THR A O 1
ATOM 3791 N N . SER A 1 502 ? -47.096 2.435 93.304 1.00 31.77 502 SER A N 1
ATOM 3792 C CA . SER A 1 502 ? -46.036 2.874 94.257 1.00 31.77 502 SER A CA 1
ATOM 3793 C C . SER A 1 502 ? -46.442 2.505 95.719 1.00 31.77 502 SER A C 1
ATOM 3795 O O . SER A 1 502 ? -47.552 1.977 95.846 1.00 31.77 502 SER A O 1
ATOM 3797 N N . PRO A 1 503 ? -45.704 2.790 96.835 1.00 50.91 503 PRO A N 1
ATOM 3798 C CA . PRO A 1 503 ? -44.428 3.529 97.003 1.00 50.91 503 PRO A CA 1
ATOM 3799 C C . PRO A 1 503 ? -43.401 2.962 98.035 1.00 50.91 503 PRO A C 1
ATOM 3801 O O . PRO A 1 503 ? -43.738 2.071 98.813 1.00 50.91 503 PRO A O 1
ATOM 3804 N N . SER A 1 504 ? -42.187 3.553 98.125 1.00 28.50 504 SER A N 1
ATOM 3805 C CA . SER A 1 504 ? -41.509 4.048 99.371 1.00 28.50 504 SER A CA 1
ATOM 3806 C C . SER A 1 504 ? -40.004 4.381 99.193 1.00 28.50 504 SER A C 1
ATOM 3808 O O . SER A 1 504 ? -39.319 3.770 98.380 1.00 28.50 504 SER A O 1
ATOM 3810 N N . GLU A 1 505 ? -39.495 5.328 99.994 1.00 35.50 505 GLU A N 1
ATOM 3811 C CA . GLU A 1 505 ? -38.083 5.791 100.145 1.00 35.50 505 GLU A CA 1
ATOM 3812 C C . GLU A 1 505 ? -37.582 5.508 101.607 1.00 35.50 505 GLU A C 1
ATOM 3814 O O . GLU A 1 505 ? -38.384 4.883 102.313 1.00 35.50 505 GLU A O 1
ATOM 3819 N N . PRO A 1 506 ? -36.375 5.898 102.148 1.00 45.25 506 PRO A N 1
ATOM 3820 C CA . PRO A 1 506 ? -35.389 6.935 101.716 1.00 45.25 506 PRO A CA 1
ATOM 3821 C C . PRO A 1 506 ? -33.837 6.671 101.909 1.00 45.25 506 PRO A C 1
ATOM 3823 O O . PRO A 1 506 ? -33.441 5.819 102.697 1.00 45.25 506 PRO A O 1
ATOM 3826 N N . VAL A 1 507 ? -32.974 7.450 101.201 1.00 37.00 507 VAL A N 1
ATOM 3827 C CA . VAL A 1 507 ? -31.791 8.316 101.621 1.00 37.00 507 VAL A CA 1
ATOM 3828 C C . VAL A 1 507 ? -30.822 7.854 102.775 1.00 37.00 507 VAL A C 1
ATOM 3830 O O . VAL A 1 507 ? -31.365 7.366 103.763 1.00 37.00 507 VAL A O 1
ATOM 3833 N N . PRO A 1 508 ? -29.448 8.068 102.805 1.00 51.72 508 PRO A N 1
ATOM 3834 C CA . PRO A 1 508 ? -28.623 9.221 102.310 1.00 51.72 508 PRO A CA 1
ATOM 3835 C C . PRO A 1 508 ? -27.211 9.012 101.636 1.00 51.72 508 PRO A C 1
ATOM 3837 O O . PRO A 1 508 ? -26.674 7.916 101.523 1.00 51.72 508 PRO A O 1
ATOM 3840 N N . GLN A 1 509 ? -26.627 10.170 101.247 1.00 32.66 509 GLN A N 1
ATOM 3841 C CA . GLN A 1 509 ? -25.262 10.605 100.786 1.00 32.66 509 GLN A CA 1
ATOM 3842 C C . GLN A 1 509 ? -24.090 10.470 101.832 1.00 32.66 509 GLN A C 1
ATOM 3844 O O . GLN A 1 509 ? -24.387 9.914 102.890 1.00 32.66 509 GLN A O 1
ATOM 3849 N N . PRO A 1 510 ? -22.821 11.013 101.682 1.00 47.31 510 PRO A N 1
ATOM 3850 C CA . PRO A 1 510 ? -22.150 11.849 100.622 1.00 47.31 510 PRO A CA 1
ATOM 3851 C C . PRO A 1 510 ? -20.652 11.530 100.235 1.00 47.31 510 PRO A C 1
ATOM 3853 O O . PRO A 1 510 ? -19.974 10.821 100.973 1.00 47.31 510 PRO A O 1
ATOM 3856 N N . SER A 1 511 ? -20.075 12.178 99.180 1.00 31.86 511 SER A N 1
ATOM 3857 C CA . SER A 1 511 ? -18.805 13.010 99.197 1.00 31.86 511 SER A CA 1
ATOM 3858 C C . SER A 1 511 ? -18.069 13.239 97.831 1.00 31.86 511 SER A C 1
ATOM 3860 O O . SER A 1 511 ? -18.209 12.451 96.904 1.00 31.86 511 SER A O 1
ATOM 3862 N N . GLN A 1 512 ? -17.253 14.315 97.740 1.00 31.42 512 GLN A N 1
ATOM 3863 C CA . GLN A 1 512 ? -16.314 14.773 96.656 1.00 31.42 512 GLN A CA 1
ATOM 3864 C C . GLN A 1 512 ? -14.976 15.269 97.320 1.00 31.42 512 GLN A C 1
ATOM 3866 O O . GLN A 1 512 ? -14.932 15.123 98.546 1.00 31.42 512 GLN A O 1
ATOM 3871 N N . PRO A 1 513 ? -13.916 15.883 96.689 1.00 48.53 513 PRO A N 1
ATOM 3872 C CA . PRO A 1 513 ? -13.651 16.409 95.317 1.00 48.53 513 PRO A CA 1
ATOM 3873 C C . PRO A 1 513 ? -12.504 15.619 94.580 1.00 48.53 513 PRO A C 1
ATOM 3875 O O . PRO A 1 513 ? -12.607 14.400 94.625 1.00 48.53 513 PRO A O 1
ATOM 3878 N N . THR A 1 514 ? -11.461 16.065 93.823 1.00 31.08 514 THR A N 1
ATOM 3879 C CA . THR A 1 514 ? -10.777 17.354 93.440 1.00 31.08 514 THR A CA 1
ATOM 3880 C C . THR A 1 514 ? -9.974 17.189 92.101 1.00 31.08 514 THR A C 1
ATOM 3882 O O . THR A 1 514 ? -10.178 16.184 91.426 1.00 31.08 514 THR A O 1
ATOM 3885 N N . ALA A 1 515 ? -9.095 18.128 91.661 1.00 30.09 515 ALA A N 1
ATOM 3886 C CA . ALA A 1 515 ? -8.478 18.135 90.304 1.00 30.09 515 ALA A CA 1
ATOM 3887 C C . ALA A 1 515 ? -7.065 18.798 90.129 1.00 30.09 515 ALA A C 1
ATOM 3889 O O . ALA A 1 515 ? -6.660 19.605 90.960 1.00 30.09 515 ALA A O 1
ATOM 3890 N N . SER A 1 516 ? -6.420 18.520 88.970 1.00 33.97 516 SER A N 1
ATOM 3891 C CA . SER A 1 516 ? -5.420 19.312 88.176 1.00 33.97 516 SER A CA 1
ATOM 3892 C C . SER A 1 516 ? -3.970 19.599 88.655 1.00 33.97 516 SER A C 1
ATOM 3894 O O . SER A 1 516 ? -3.780 20.063 89.773 1.00 33.97 516 SER A O 1
ATOM 3896 N N . SER A 1 517 ? -2.962 19.493 87.744 1.00 30.55 517 SER A N 1
ATOM 3897 C CA . SER A 1 517 ? -1.791 20.424 87.577 1.00 30.55 517 SER A CA 1
ATOM 3898 C C . SER A 1 517 ? -0.783 20.077 86.436 1.00 30.55 517 SER A C 1
ATOM 3900 O O . SER A 1 517 ? -0.774 18.958 85.929 1.00 30.55 517 SER A O 1
ATOM 3902 N N . GLN A 1 518 ? 0.045 21.063 86.026 1.00 31.78 518 GLN A N 1
ATOM 3903 C CA . GLN A 1 518 ? 0.989 21.124 84.866 1.00 31.78 518 GLN A CA 1
ATOM 3904 C C . GLN A 1 518 ? 1.995 22.312 85.064 1.00 31.78 518 GLN A C 1
ATOM 3906 O O . GLN A 1 518 ? 1.797 23.013 86.061 1.00 31.78 518 GLN A O 1
ATOM 3911 N N . PRO A 1 519 ? 2.970 22.684 84.174 1.00 50.78 519 PRO A N 1
ATOM 3912 C CA . PRO A 1 519 ? 3.591 22.060 82.973 1.00 50.78 519 PRO A CA 1
ATOM 3913 C C . PRO A 1 519 ? 5.166 22.137 82.959 1.00 50.78 519 PRO A C 1
ATOM 3915 O O . PRO A 1 519 ? 5.761 22.510 83.965 1.00 50.78 519 PRO A O 1
ATOM 3918 N N . ALA A 1 520 ? 5.858 21.878 81.821 1.00 28.19 520 ALA A N 1
ATOM 3919 C CA . ALA A 1 520 ? 7.257 22.322 81.569 1.00 28.19 520 ALA A CA 1
ATOM 3920 C C . ALA A 1 520 ? 7.654 22.447 80.064 1.00 28.19 520 ALA A C 1
ATOM 3922 O O . ALA A 1 520 ? 7.360 21.548 79.281 1.00 28.19 520 ALA A O 1
ATOM 3923 N N . SER A 1 521 ? 8.384 23.523 79.707 1.00 32.97 521 SER A N 1
ATOM 3924 C CA . SER A 1 521 ? 9.080 23.834 78.418 1.00 32.97 521 SER A CA 1
ATOM 3925 C C . SER A 1 521 ? 10.292 24.765 78.728 1.00 32.97 521 SER A C 1
ATOM 3927 O O . SER A 1 521 ? 10.310 25.263 79.859 1.00 32.97 521 SER A O 1
ATOM 3929 N N . PRO A 1 522 ? 11.297 25.049 77.843 1.00 46.97 522 PRO A N 1
ATOM 3930 C CA . PRO A 1 522 ? 11.142 25.989 76.700 1.00 46.97 522 PRO A CA 1
ATOM 3931 C C . PRO A 1 522 ? 12.146 25.808 75.506 1.00 46.97 522 PRO A C 1
ATOM 3933 O O . PRO A 1 522 ? 12.869 24.820 75.424 1.00 46.97 522 PRO A O 1
ATOM 3936 N N . ALA A 1 523 ? 12.214 26.798 74.596 1.00 32.16 523 ALA A N 1
ATOM 3937 C CA . ALA A 1 523 ? 13.286 27.051 73.596 1.00 32.16 523 ALA A CA 1
ATOM 3938 C C . ALA A 1 523 ? 13.940 28.445 73.866 1.00 32.16 523 ALA A C 1
ATOM 3940 O O . ALA A 1 523 ? 13.388 29.146 74.723 1.00 32.16 523 ALA A O 1
ATOM 3941 N N . PRO A 1 524 ? 15.069 28.893 73.238 1.00 43.03 524 PRO A N 1
ATOM 3942 C CA . PRO A 1 524 ? 15.116 29.344 71.821 1.00 43.03 524 PRO A CA 1
ATOM 3943 C C . PRO A 1 524 ? 16.516 29.231 71.115 1.00 43.03 524 PRO A C 1
ATOM 3945 O O . PRO A 1 524 ? 17.402 28.529 71.589 1.00 43.03 524 PRO A O 1
ATOM 3948 N N . ALA A 1 525 ? 16.723 29.938 69.985 1.00 30.39 525 ALA A N 1
ATOM 3949 C CA . ALA A 1 525 ? 18.008 30.134 69.258 1.00 30.39 525 ALA A CA 1
ATOM 3950 C C . ALA A 1 525 ? 18.526 31.601 69.376 1.00 30.39 525 ALA A C 1
ATOM 3952 O O . ALA A 1 525 ? 17.774 32.418 69.917 1.00 30.39 525 ALA A O 1
ATOM 3953 N N . PRO A 1 526 ? 19.751 31.984 68.902 1.00 45.22 526 PRO A N 1
ATOM 3954 C CA . PRO A 1 526 ? 19.888 32.496 67.509 1.00 45.22 526 PRO A CA 1
ATOM 3955 C C . PRO A 1 526 ? 21.295 32.467 66.807 1.00 45.22 526 PRO A C 1
ATOM 3957 O O . PRO A 1 526 ? 22.335 32.388 67.444 1.00 45.22 526 PRO A O 1
ATOM 3960 N N . SER A 1 527 ? 21.283 32.659 65.471 1.00 25.62 527 SER A N 1
ATOM 3961 C CA . SER A 1 527 ? 22.218 33.417 64.576 1.00 25.62 527 SER A CA 1
ATOM 3962 C C . SER A 1 527 ? 23.763 33.411 64.736 1.00 25.62 527 SER A C 1
ATOM 3964 O O . SER A 1 527 ? 24.273 33.903 65.740 1.00 25.62 527 SER A O 1
ATOM 3966 N N . SER A 1 528 ? 24.507 33.142 63.634 1.00 32.34 528 SER A N 1
ATOM 3967 C CA . SER A 1 528 ? 25.376 34.129 62.905 1.00 32.34 528 SER A CA 1
ATOM 3968 C C . SER A 1 528 ? 26.157 33.542 61.693 1.00 32.34 528 SER A C 1
ATOM 3970 O O . SER A 1 528 ? 26.319 32.332 61.577 1.00 32.34 528 SER A O 1
ATOM 3972 N N . ALA A 1 529 ? 26.646 34.414 60.794 1.00 25.70 529 ALA A N 1
ATOM 3973 C CA . ALA A 1 529 ? 27.515 34.169 59.611 1.00 25.70 529 ALA A CA 1
ATOM 3974 C C . ALA A 1 529 ? 28.568 35.323 59.516 1.00 25.70 529 ALA A C 1
ATOM 3976 O O . ALA A 1 529 ? 28.573 36.118 60.460 1.00 25.70 529 ALA A O 1
ATOM 3977 N N . PRO A 1 530 ? 29.395 35.552 58.451 1.00 49.28 530 PRO A N 1
ATOM 3978 C CA . PRO A 1 530 ? 29.751 34.802 57.216 1.00 49.28 530 PRO A CA 1
ATOM 3979 C C . PRO A 1 530 ? 31.304 34.547 57.101 1.00 49.28 530 PRO A C 1
ATOM 3981 O O . PRO A 1 530 ? 32.001 34.724 58.092 1.00 49.28 530 PRO A O 1
ATOM 3984 N N . THR A 1 531 ? 31.977 34.115 56.006 1.00 26.08 531 THR A N 1
ATOM 3985 C CA . THR A 1 531 ? 32.320 34.901 54.777 1.00 26.08 531 THR A CA 1
ATOM 3986 C C . THR A 1 531 ? 33.283 34.149 53.803 1.00 26.08 531 THR A C 1
ATOM 3988 O O . THR A 1 531 ? 34.337 33.705 54.234 1.00 26.08 531 THR A O 1
ATOM 3991 N N . GLN A 1 532 ? 32.973 34.149 52.489 1.00 27.50 532 GLN A N 1
ATOM 3992 C CA . GLN A 1 532 ? 33.846 33.974 51.282 1.00 27.50 532 GLN A CA 1
ATOM 3993 C C . GLN A 1 532 ? 34.661 32.670 51.010 1.00 27.50 532 GLN A C 1
ATOM 3995 O O . GLN A 1 532 ? 34.829 31.796 51.849 1.00 27.50 532 GLN A O 1
ATOM 4000 N N . ALA A 1 533 ? 35.108 32.547 49.746 1.00 26.44 533 ALA A N 1
ATOM 4001 C CA . ALA A 1 533 ? 35.855 31.443 49.104 1.00 26.44 533 ALA A CA 1
ATOM 4002 C C . ALA A 1 533 ? 36.977 32.027 48.187 1.00 26.44 533 ALA A C 1
ATOM 4004 O O . ALA A 1 533 ? 37.064 33.257 48.128 1.00 26.44 533 ALA A O 1
ATOM 4005 N N . PRO A 1 534 ? 37.811 31.241 47.447 1.00 41.91 534 PRO A N 1
ATOM 4006 C CA . PRO A 1 534 ? 37.365 30.744 46.124 1.00 41.91 534 PRO A CA 1
ATOM 4007 C C . PRO A 1 534 ? 37.994 29.432 45.554 1.00 41.91 534 PRO A C 1
ATOM 4009 O O . PRO A 1 534 ? 39.149 29.099 45.780 1.00 41.91 534 PRO A O 1
ATOM 4012 N N . ARG A 1 535 ? 37.207 28.769 44.687 1.00 27.66 535 ARG A N 1
ATOM 4013 C CA . ARG A 1 535 ? 37.536 27.963 43.474 1.00 27.66 535 ARG A CA 1
ATOM 4014 C C . ARG A 1 535 ? 38.910 27.267 43.277 1.00 27.66 535 ARG A C 1
ATOM 4016 O O . ARG A 1 535 ? 39.892 27.921 42.944 1.00 27.66 535 ARG A O 1
ATOM 4023 N N . ALA A 1 536 ? 38.829 25.951 43.038 1.00 26.64 536 ALA A N 1
ATOM 4024 C CA . ALA A 1 536 ? 39.174 25.293 41.756 1.00 26.64 536 ALA A CA 1
ATOM 4025 C C . ALA A 1 536 ? 38.239 24.063 41.583 1.00 26.64 536 ALA A C 1
ATOM 4027 O O . ALA A 1 536 ? 38.030 23.332 42.541 1.00 26.64 536 ALA A O 1
ATOM 4028 N N . ALA A 1 537 ? 37.397 23.984 40.541 1.00 26.06 537 ALA A N 1
ATOM 4029 C CA . ALA A 1 537 ? 37.622 23.244 39.282 1.00 26.06 537 ALA A CA 1
ATOM 4030 C C . ALA A 1 537 ? 37.891 21.722 39.483 1.00 26.06 537 ALA A C 1
ATOM 4032 O O . ALA A 1 537 ? 38.905 21.379 40.074 1.00 26.06 537 ALA A O 1
ATOM 4033 N N . ALA A 1 538 ? 37.065 20.774 39.002 1.00 28.12 538 ALA A N 1
ATOM 4034 C CA . ALA A 1 538 ? 35.899 20.885 38.107 1.00 28.12 538 ALA A CA 1
ATOM 4035 C C . ALA A 1 538 ? 34.795 19.814 38.339 1.00 28.12 538 ALA A C 1
ATOM 4037 O O . ALA A 1 538 ? 35.062 18.715 38.814 1.00 28.12 538 ALA A O 1
ATOM 4038 N N . SER A 1 539 ? 33.558 20.165 37.964 1.00 26.77 539 SER A N 1
ATOM 4039 C CA . SER A 1 539 ? 32.379 19.287 37.734 1.00 26.77 539 SER A CA 1
ATOM 4040 C C . SER A 1 539 ? 32.411 18.730 36.282 1.00 26.77 539 SER A C 1
ATOM 4042 O O . SER A 1 539 ? 33.345 19.120 35.574 1.00 26.77 539 SER A O 1
ATOM 4044 N N . PRO A 1 540 ? 31.441 17.933 35.749 1.00 37.94 540 PRO A N 1
ATOM 4045 C CA . PRO A 1 540 ? 30.111 17.481 36.241 1.00 37.94 540 PRO A CA 1
ATOM 4046 C C . PRO A 1 540 ? 29.912 15.937 36.158 1.00 37.94 540 PRO A C 1
ATOM 4048 O O . PRO A 1 540 ? 30.833 15.235 35.762 1.00 37.94 540 PRO A O 1
ATOM 4051 N N . SER A 1 541 ? 28.772 15.285 36.443 1.00 24.86 541 SER A N 1
ATOM 4052 C CA . SER A 1 541 ? 27.559 15.513 37.272 1.00 24.86 541 SER A CA 1
ATOM 4053 C C . SER A 1 541 ? 26.897 14.122 37.452 1.00 24.86 541 SER A C 1
ATOM 4055 O O . SER A 1 541 ? 26.969 13.298 36.547 1.00 24.86 541 SER A O 1
ATOM 4057 N N . ALA A 1 542 ? 26.368 13.721 38.612 1.00 26.72 542 ALA A N 1
ATOM 4058 C CA . ALA A 1 542 ? 25.047 14.093 39.147 1.00 26.72 542 ALA A CA 1
ATOM 4059 C C . ALA A 1 542 ? 23.898 13.903 38.113 1.00 26.72 542 ALA A C 1
ATOM 4061 O O . ALA A 1 542 ? 23.693 14.757 37.260 1.00 26.72 542 ALA A O 1
ATOM 4062 N N . SER A 1 543 ? 23.258 12.731 37.994 1.00 27.14 543 SER A N 1
ATOM 4063 C CA . SER A 1 543 ? 22.298 12.072 38.916 1.00 27.14 543 SER A CA 1
ATOM 4064 C C . SER A 1 543 ? 20.859 12.606 38.843 1.00 27.14 543 SER A C 1
ATOM 4066 O O . SER A 1 543 ? 20.603 13.769 39.146 1.00 27.14 543 SER A O 1
ATOM 4068 N N . SER A 1 544 ? 19.897 11.725 38.551 1.00 26.64 544 SER A N 1
ATOM 4069 C CA . SER A 1 544 ? 18.455 11.946 38.756 1.00 26.64 544 SER A CA 1
ATOM 4070 C C . SER A 1 544 ? 17.751 10.597 38.929 1.00 26.64 544 SER A C 1
ATOM 4072 O O . SER A 1 544 ? 17.350 9.976 37.950 1.00 26.64 544 SER A O 1
ATOM 4074 N N . THR A 1 545 ? 17.632 10.118 40.168 1.00 25.83 545 THR A N 1
ATOM 4075 C CA . THR A 1 545 ? 16.856 8.905 40.473 1.00 25.83 545 THR A CA 1
ATOM 4076 C C . THR A 1 545 ? 15.369 9.247 40.474 1.00 25.83 545 THR A C 1
ATOM 4078 O O . THR A 1 545 ? 14.925 10.032 41.310 1.00 25.83 545 THR A O 1
ATOM 4081 N N . SER A 1 546 ? 14.596 8.656 39.566 1.00 29.73 546 SER A N 1
ATOM 4082 C CA . SER A 1 546 ? 13.132 8.707 39.577 1.00 29.73 546 SER A CA 1
ATOM 4083 C C . SER A 1 546 ? 12.552 7.429 40.191 1.00 29.73 546 SER A C 1
ATOM 4085 O O . SER A 1 546 ? 13.051 6.327 39.971 1.00 29.73 546 SER A O 1
ATOM 4087 N N . THR A 1 547 ? 11.501 7.577 40.999 1.00 30.73 547 THR A N 1
ATOM 4088 C CA . THR A 1 547 ? 10.867 6.468 41.722 1.00 30.73 547 THR A CA 1
ATOM 4089 C C . THR A 1 547 ? 10.148 5.531 40.752 1.00 30.73 547 THR A C 1
ATOM 4091 O O . THR A 1 547 ? 9.184 5.937 40.104 1.00 30.73 547 THR A O 1
ATOM 4094 N N . GLN A 1 548 ? 10.594 4.278 40.657 1.00 28.84 548 GLN A N 1
ATOM 4095 C CA . GLN A 1 548 ? 10.007 3.290 39.753 1.00 28.84 548 GLN A CA 1
ATOM 4096 C C . GLN A 1 548 ? 8.906 2.478 40.458 1.00 28.84 548 GLN A C 1
ATOM 4098 O O . GLN A 1 548 ? 9.089 2.000 41.577 1.00 28.84 548 GLN A O 1
ATOM 4103 N N . ALA A 1 549 ? 7.759 2.322 39.792 1.00 26.97 549 ALA A N 1
ATOM 4104 C CA . ALA A 1 549 ? 6.726 1.351 40.162 1.00 26.97 549 ALA A CA 1
ATOM 4105 C C . ALA A 1 549 ? 7.269 -0.093 40.012 1.00 26.97 549 ALA A C 1
ATOM 4107 O O . ALA A 1 549 ? 8.227 -0.284 39.258 1.00 26.97 549 ALA A O 1
ATOM 4108 N N . PRO A 1 550 ? 6.702 -1.111 40.694 1.00 32.88 550 PRO A N 1
ATOM 4109 C CA . PRO A 1 550 ? 7.219 -2.477 40.616 1.00 32.88 550 PRO A CA 1
ATOM 4110 C C . PRO A 1 550 ? 7.258 -2.971 39.166 1.00 32.88 550 PRO A C 1
ATOM 4112 O O . PRO A 1 550 ? 6.248 -2.943 38.461 1.00 32.88 550 PRO A O 1
ATOM 4115 N N . ALA A 1 551 ? 8.439 -3.401 38.723 1.00 32.44 551 ALA A N 1
ATOM 4116 C CA . ALA A 1 551 ? 8.628 -3.943 37.388 1.00 32.44 551 ALA A CA 1
ATOM 4117 C C . ALA A 1 551 ? 7.850 -5.256 37.235 1.00 32.44 551 ALA A C 1
ATOM 4119 O O . ALA A 1 551 ? 7.903 -6.119 38.111 1.00 32.44 551 ALA A O 1
ATOM 4120 N N . GLN A 1 552 ? 7.163 -5.425 36.103 1.00 36.75 552 GLN A N 1
ATOM 4121 C CA . GLN A 1 552 ? 6.729 -6.753 35.684 1.00 36.75 552 GLN A CA 1
ATOM 4122 C C . GLN A 1 552 ? 7.969 -7.572 35.318 1.00 36.75 552 GLN A C 1
ATOM 4124 O O . GLN A 1 552 ? 8.857 -7.084 34.617 1.00 36.75 552 GLN A O 1
ATOM 4129 N N . GLU A 1 553 ? 8.022 -8.807 35.803 1.00 46.41 553 GLU A N 1
ATOM 4130 C CA . GLU A 1 553 ? 9.140 -9.722 35.598 1.00 46.41 553 GLU A CA 1
ATOM 4131 C C . GLU A 1 553 ? 9.179 -10.153 34.121 1.00 46.41 553 GLU A C 1
ATOM 4133 O O . GLU A 1 553 ? 8.349 -10.931 33.649 1.00 46.41 553 GLU A O 1
ATOM 4138 N N . GLN A 1 554 ? 10.077 -9.536 33.348 1.00 58.28 554 GLN A N 1
ATOM 4139 C CA . GLN A 1 554 ? 10.116 -9.686 31.895 1.00 58.28 554 GLN A CA 1
ATOM 4140 C C . GLN A 1 554 ? 10.852 -10.973 31.511 1.00 58.28 554 GLN A C 1
ATOM 4142 O O . GLN A 1 554 ? 12.048 -11.106 31.759 1.00 58.28 554 GLN A O 1
ATOM 4147 N N . VAL A 1 555 ? 10.138 -11.898 30.864 1.00 72.25 555 VAL A N 1
ATOM 4148 C CA . VAL A 1 555 ? 10.669 -13.209 30.459 1.00 72.25 555 VAL A CA 1
ATOM 4149 C C . VAL A 1 555 ? 11.896 -13.055 29.546 1.00 72.25 555 VAL A C 1
ATOM 4151 O O . VAL A 1 555 ? 11.812 -12.440 28.478 1.00 72.25 555 VAL A O 1
ATOM 4154 N N . ASP A 1 556 ? 13.035 -13.628 29.950 1.00 82.00 556 ASP A N 1
ATOM 4155 C CA . ASP A 1 556 ? 14.290 -13.546 29.194 1.00 82.00 556 ASP A CA 1
ATOM 4156 C C . ASP A 1 556 ? 14.245 -14.402 27.921 1.00 82.00 556 ASP A C 1
ATOM 4158 O O . ASP A 1 556 ? 14.276 -15.628 27.964 1.00 82.00 556 ASP A O 1
ATOM 4162 N N . LYS A 1 557 ? 14.225 -13.740 26.762 1.00 84.19 557 LYS A N 1
ATOM 4163 C CA . LYS A 1 557 ? 14.176 -14.389 25.443 1.00 84.19 557 LYS A CA 1
ATOM 4164 C C . LYS A 1 557 ? 15.554 -14.632 24.808 1.00 84.19 557 LYS A C 1
ATOM 4166 O O . LYS A 1 557 ? 15.625 -14.859 23.600 1.00 84.19 557 LYS A O 1
ATOM 4171 N N . SER A 1 558 ? 16.652 -14.515 25.556 1.00 86.88 558 SER A N 1
ATOM 4172 C CA . SER A 1 558 ? 18.013 -14.521 24.989 1.00 86.88 558 SER A CA 1
ATOM 4173 C C . SER A 1 558 ? 18.378 -15.826 24.268 1.00 86.88 558 SER A C 1
ATOM 4175 O O . SER A 1 558 ? 18.938 -15.766 23.174 1.00 86.88 558 SER A O 1
ATOM 4177 N N . GLU A 1 559 ? 17.983 -16.988 24.800 1.00 85.25 559 GLU A N 1
ATOM 4178 C CA . GLU A 1 559 ? 18.185 -18.285 24.128 1.00 85.25 559 GLU A CA 1
ATOM 4179 C C . GLU A 1 559 ? 17.423 -18.358 22.792 1.00 85.25 559 GLU A C 1
ATOM 4181 O O . GLU A 1 559 ? 18.000 -18.707 21.760 1.00 85.25 559 GLU A O 1
ATOM 4186 N N . LEU A 1 560 ? 16.150 -17.937 22.776 1.00 80.94 560 LEU A N 1
ATOM 4187 C CA . LEU A 1 560 ? 15.341 -17.908 21.555 1.00 80.94 560 LEU A CA 1
ATOM 4188 C C . LEU A 1 560 ? 15.946 -16.975 20.495 1.00 80.94 560 LEU A C 1
ATOM 4190 O O . LEU A 1 560 ? 15.921 -17.316 19.314 1.00 80.94 560 LEU A O 1
ATOM 4194 N N . ARG A 1 561 ? 16.537 -15.832 20.883 1.00 85.38 561 ARG A N 1
ATOM 4195 C CA . ARG A 1 561 ? 17.221 -14.929 19.934 1.00 85.38 561 ARG A CA 1
ATOM 4196 C C . ARG A 1 561 ? 18.397 -15.609 19.240 1.00 85.38 561 ARG A C 1
ATOM 4198 O O . ARG A 1 561 ? 18.488 -15.519 18.019 1.00 85.38 561 ARG A O 1
ATOM 4205 N N . ALA A 1 562 ? 19.255 -16.294 19.995 1.00 86.12 562 ALA A N 1
ATOM 4206 C CA . ALA A 1 562 ? 20.421 -16.982 19.443 1.00 86.12 562 ALA A CA 1
ATOM 4207 C C . ALA A 1 562 ? 20.010 -18.091 18.457 1.00 86.12 562 ALA A C 1
ATOM 4209 O O . ALA A 1 562 ? 20.477 -18.116 17.320 1.00 86.12 562 ALA A O 1
ATOM 4210 N N . LEU A 1 563 ? 19.062 -18.944 18.854 1.00 81.00 563 LEU A N 1
ATOM 4211 C CA . LEU A 1 563 ? 18.575 -20.051 18.023 1.00 81.00 563 LEU A CA 1
ATOM 4212 C C . LEU A 1 563 ? 17.840 -19.559 16.762 1.00 81.00 563 LEU A C 1
ATOM 4214 O O . LEU A 1 563 ? 18.004 -20.128 15.685 1.00 81.00 563 LEU A O 1
ATOM 4218 N N . THR A 1 564 ? 17.073 -18.467 16.862 1.00 84.00 564 THR A N 1
ATOM 4219 C CA . THR A 1 564 ? 16.399 -17.843 15.705 1.00 84.00 564 THR A CA 1
ATOM 4220 C C . THR A 1 564 ? 17.418 -17.308 14.689 1.00 84.00 564 THR A C 1
ATOM 4222 O O . THR A 1 564 ? 17.209 -17.433 13.484 1.00 84.00 564 THR A O 1
ATOM 4225 N N . GLN A 1 565 ? 18.541 -16.746 15.153 1.00 84.44 565 GLN A N 1
ATOM 4226 C CA . GLN A 1 565 ? 19.627 -16.280 14.282 1.00 84.44 565 GLN A CA 1
ATOM 4227 C C . GLN A 1 565 ? 20.378 -17.440 13.613 1.00 84.44 565 GLN A C 1
ATOM 4229 O O . GLN A 1 565 ? 20.686 -17.355 12.424 1.00 84.44 565 GLN A O 1
ATOM 4234 N N . GLU A 1 566 ? 20.623 -18.540 14.333 1.00 83.94 566 GLU A N 1
ATOM 4235 C CA . GLU A 1 566 ? 21.207 -19.755 13.751 1.00 83.94 566 GLU A CA 1
ATOM 4236 C C . GLU A 1 566 ? 20.294 -20.347 12.661 1.00 83.94 566 GLU A C 1
ATOM 4238 O O . GLU A 1 566 ? 20.770 -20.724 11.586 1.00 83.94 566 GLU A O 1
ATOM 4243 N N . LEU A 1 567 ? 18.976 -20.365 12.896 1.00 83.00 567 LEU A N 1
ATOM 4244 C CA . LEU A 1 567 ? 17.995 -20.887 11.943 1.00 83.00 567 LEU A CA 1
ATOM 4245 C C . LEU A 1 567 ? 17.910 -20.035 10.665 1.00 83.00 567 LEU A C 1
ATOM 4247 O O . LEU A 1 567 ? 17.923 -20.603 9.571 1.00 83.00 567 LEU A O 1
ATOM 4251 N N . ASP A 1 568 ? 17.901 -18.698 10.773 1.00 83.88 568 ASP A N 1
ATOM 4252 C CA . ASP A 1 568 ? 17.982 -17.797 9.608 1.00 83.88 568 ASP A CA 1
ATOM 4253 C C . ASP A 1 568 ? 19.259 -18.055 8.799 1.00 83.88 568 ASP A C 1
ATOM 4255 O O . ASP A 1 568 ? 19.205 -18.271 7.586 1.00 83.88 568 ASP A O 1
ATOM 4259 N N . GLN A 1 569 ? 20.412 -18.117 9.471 1.00 82.00 569 GLN A N 1
ATOM 4260 C CA . GLN A 1 569 ? 21.697 -18.324 8.808 1.00 82.00 569 GLN A CA 1
ATOM 4261 C C . GLN A 1 569 ? 21.769 -19.687 8.098 1.00 82.00 569 GLN A C 1
ATOM 4263 O O . GLN A 1 569 ? 22.282 -19.769 6.977 1.00 82.00 569 GLN A O 1
ATOM 4268 N N . ARG A 1 570 ? 21.208 -20.743 8.703 1.00 81.81 570 ARG A N 1
ATOM 4269 C CA . ARG A 1 570 ? 21.138 -22.087 8.113 1.00 81.81 570 ARG A CA 1
ATOM 4270 C C . ARG A 1 570 ? 20.197 -22.141 6.909 1.00 81.81 570 ARG A C 1
ATOM 4272 O O . ARG A 1 570 ? 20.569 -22.690 5.875 1.00 81.81 570 ARG A O 1
ATOM 4279 N N . LEU A 1 571 ? 19.019 -21.523 6.999 1.00 80.50 571 LEU A N 1
ATOM 4280 C CA . LEU A 1 571 ? 18.071 -21.414 5.883 1.00 80.50 571 LEU A CA 1
ATOM 4281 C C . LEU A 1 571 ? 18.645 -20.601 4.716 1.00 80.50 571 LEU A C 1
ATOM 4283 O O . LEU A 1 571 ? 18.483 -20.975 3.556 1.00 80.50 571 LEU A O 1
ATOM 4287 N N . LYS A 1 572 ? 19.384 -19.530 5.014 1.00 79.69 572 LYS A N 1
ATOM 4288 C CA . LYS A 1 572 ? 20.056 -18.680 4.025 1.00 79.69 572 LYS A CA 1
ATOM 4289 C C . LYS A 1 572 ? 21.175 -19.406 3.276 1.00 79.69 572 LYS A C 1
ATOM 4291 O O . LYS A 1 572 ? 21.336 -19.190 2.077 1.00 79.69 572 LYS A O 1
ATOM 4296 N N . ALA A 1 573 ? 21.902 -20.305 3.944 1.00 74.38 573 ALA A N 1
ATOM 4297 C CA . ALA A 1 573 ? 22.881 -21.193 3.308 1.00 74.38 573 ALA A CA 1
ATOM 4298 C C . ALA A 1 573 ? 22.237 -22.269 2.406 1.00 74.38 573 ALA A C 1
ATOM 4300 O O . ALA A 1 573 ? 22.903 -22.815 1.528 1.00 74.38 573 ALA A O 1
ATOM 4301 N N . LEU A 1 574 ? 20.944 -22.553 2.599 1.00 74.44 574 LEU A N 1
ATOM 4302 C CA . LEU A 1 574 ? 20.162 -23.538 1.848 1.00 74.44 574 LEU A CA 1
ATOM 4303 C C . LEU A 1 574 ? 19.191 -22.904 0.834 1.00 74.44 574 LEU A C 1
ATOM 4305 O O . LEU A 1 574 ? 18.379 -23.608 0.244 1.00 74.44 574 LEU A O 1
ATOM 4309 N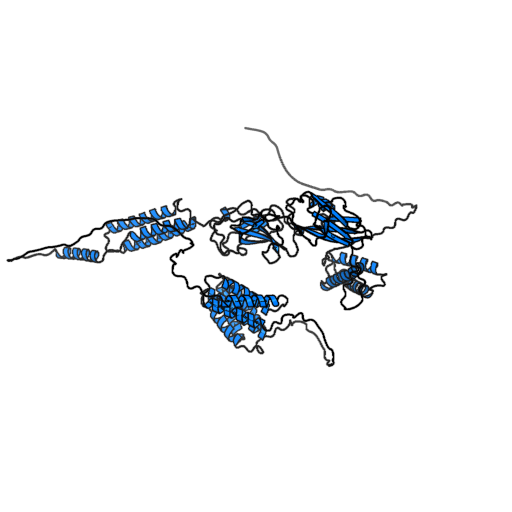 N . ALA A 1 575 ? 19.280 -21.594 0.577 1.00 69.62 575 ALA A N 1
ATOM 4310 C CA . ALA A 1 575 ? 18.313 -20.850 -0.241 1.00 69.62 575 ALA A CA 1
ATOM 4311 C C . ALA A 1 575 ? 18.207 -21.289 -1.722 1.00 69.62 575 ALA A C 1
ATOM 4313 O O . ALA A 1 575 ? 17.273 -20.884 -2.411 1.00 69.62 575 ALA A O 1
ATOM 4314 N N . THR A 1 576 ? 19.146 -22.101 -2.219 1.00 59.41 576 THR A N 1
ATOM 4315 C CA . THR A 1 576 ? 19.133 -22.708 -3.565 1.00 59.41 576 THR A CA 1
ATOM 4316 C C . THR A 1 576 ? 18.688 -24.176 -3.577 1.00 59.41 576 THR A C 1
ATOM 4318 O O . THR A 1 576 ? 18.647 -24.793 -4.640 1.00 59.41 576 THR A O 1
ATOM 4321 N N . VAL A 1 577 ? 18.358 -24.746 -2.414 1.00 58.84 577 VAL A N 1
ATOM 4322 C CA . VAL A 1 577 ? 17.881 -26.124 -2.247 1.00 58.84 577 VAL A CA 1
ATOM 4323 C C . VAL A 1 577 ? 16.363 -26.103 -2.052 1.00 58.84 577 VAL A C 1
ATOM 4325 O O . VAL A 1 577 ? 15.842 -25.317 -1.264 1.00 58.84 577 VAL A O 1
ATOM 4328 N N . SER A 1 578 ? 15.652 -26.976 -2.768 1.00 51.88 578 SER A N 1
ATOM 4329 C CA . SER A 1 578 ? 14.213 -27.196 -2.586 1.00 51.88 578 SER A CA 1
ATOM 4330 C C . SER A 1 578 ? 14.005 -28.499 -1.817 1.00 51.88 578 SER A C 1
ATOM 4332 O O . SER A 1 578 ? 14.258 -29.579 -2.348 1.00 51.88 578 SER A O 1
ATOM 4334 N N . ASP A 1 579 ? 13.600 -28.389 -0.553 1.00 55.03 579 ASP A N 1
ATOM 4335 C CA . ASP A 1 579 ? 13.347 -29.504 0.366 1.00 55.03 579 ASP A CA 1
ATOM 4336 C C . ASP A 1 579 ? 12.202 -29.090 1.314 1.00 55.03 579 ASP A C 1
ATOM 4338 O O . ASP A 1 579 ? 12.270 -27.997 1.885 1.00 55.03 579 ASP A O 1
ATOM 4342 N N . PRO A 1 580 ? 11.155 -29.911 1.531 1.00 50.66 580 PRO A N 1
ATOM 4343 C CA . PRO A 1 580 ? 10.055 -29.563 2.436 1.00 50.66 580 PRO A CA 1
ATOM 4344 C C . PRO A 1 580 ? 10.503 -29.277 3.883 1.00 50.66 580 PRO A C 1
ATOM 4346 O O . PRO A 1 580 ? 9.831 -28.517 4.583 1.00 50.66 580 PRO A O 1
ATOM 4349 N N . LYS A 1 581 ? 11.653 -29.806 4.335 1.00 56.75 581 LYS A N 1
ATOM 4350 C CA . LYS A 1 581 ? 12.271 -29.444 5.624 1.00 56.75 581 LYS A CA 1
ATOM 4351 C C . LYS A 1 581 ? 12.629 -27.955 5.689 1.00 56.75 581 LYS A C 1
ATOM 4353 O O . LYS A 1 581 ? 12.462 -27.336 6.737 1.00 56.75 581 LYS A O 1
ATOM 4358 N N . ILE A 1 582 ? 13.102 -27.375 4.581 1.00 59.53 582 ILE A N 1
ATOM 4359 C CA . ILE A 1 582 ? 13.467 -25.953 4.475 1.00 59.53 582 ILE A CA 1
ATOM 4360 C C . ILE A 1 582 ? 12.212 -25.083 4.592 1.00 59.53 582 ILE A C 1
ATOM 4362 O O . ILE A 1 582 ? 12.228 -24.087 5.312 1.00 59.53 582 ILE A O 1
ATOM 4366 N N . ASP A 1 583 ? 11.114 -25.459 3.936 1.00 53.62 583 ASP A N 1
ATOM 4367 C CA . ASP A 1 583 ? 9.875 -24.674 3.981 1.00 53.62 583 ASP A CA 1
ATOM 4368 C C . ASP A 1 583 ? 9.160 -24.770 5.336 1.00 53.62 583 ASP A C 1
ATOM 4370 O O . ASP A 1 583 ? 8.727 -23.744 5.864 1.00 53.62 583 ASP A O 1
ATOM 4374 N N . ALA A 1 584 ? 9.146 -25.945 5.976 1.00 55.31 584 ALA A N 1
ATOM 4375 C CA . ALA A 1 584 ? 8.690 -26.078 7.362 1.00 55.31 584 ALA A CA 1
ATOM 4376 C C . ALA A 1 584 ? 9.530 -25.217 8.329 1.00 55.31 584 ALA A C 1
ATOM 4378 O O . ALA A 1 584 ? 8.990 -24.507 9.180 1.00 55.31 584 ALA A O 1
ATOM 4379 N N . ALA A 1 585 ? 10.855 -25.212 8.164 1.00 63.44 585 ALA A N 1
ATOM 4380 C CA . ALA A 1 585 ? 11.759 -24.410 8.982 1.00 63.44 585 ALA A CA 1
ATOM 4381 C C . ALA A 1 585 ? 11.614 -22.888 8.757 1.00 63.44 585 ALA A C 1
ATOM 4383 O O . ALA A 1 585 ? 11.766 -22.128 9.714 1.00 63.44 585 ALA A O 1
ATOM 4384 N N . LYS A 1 586 ? 11.249 -22.420 7.550 1.00 65.94 586 LYS A N 1
ATOM 4385 C CA . LYS A 1 586 ? 10.897 -21.002 7.301 1.00 65.94 586 LYS A CA 1
ATOM 4386 C C . LYS A 1 586 ? 9.678 -20.554 8.115 1.00 65.94 586 LYS A C 1
ATOM 4388 O O . LYS A 1 586 ? 9.663 -19.424 8.596 1.00 65.94 586 LYS A O 1
ATOM 4393 N N . VAL A 1 587 ? 8.676 -21.422 8.291 1.00 58.91 587 VAL A N 1
ATOM 4394 C CA . VAL A 1 587 ? 7.497 -21.123 9.127 1.00 58.91 587 VAL A CA 1
ATOM 4395 C C . VAL A 1 587 ? 7.905 -20.998 10.597 1.00 58.91 587 VAL A C 1
ATOM 4397 O O . VAL A 1 587 ? 7.587 -19.995 11.232 1.00 58.91 587 VAL A O 1
ATOM 4400 N N . VAL A 1 588 ? 8.694 -21.951 11.109 1.00 64.81 588 VAL A N 1
ATOM 4401 C CA . VAL A 1 588 ? 9.217 -21.911 12.488 1.00 64.81 588 VAL A CA 1
ATOM 4402 C C . VAL A 1 588 ? 10.064 -20.657 12.742 1.00 64.81 588 VAL A C 1
ATOM 4404 O O . VAL A 1 588 ? 9.928 -20.039 13.796 1.00 64.81 588 VAL A O 1
ATOM 4407 N N . LEU A 1 589 ? 10.886 -20.231 11.775 1.00 67.69 589 LEU A N 1
ATOM 4408 C CA . LEU A 1 589 ? 11.656 -18.986 11.870 1.00 67.69 589 LEU A CA 1
ATOM 4409 C C . LEU A 1 589 ? 10.747 -17.756 12.042 1.00 67.69 589 LEU A C 1
ATOM 4411 O O . LEU A 1 589 ? 11.022 -16.900 12.884 1.00 67.69 589 LEU A O 1
ATOM 4415 N N . LEU A 1 590 ? 9.666 -17.670 11.263 1.00 56.81 590 LEU A N 1
ATOM 4416 C CA . LEU A 1 590 ? 8.736 -16.539 11.283 1.00 56.81 590 LEU A CA 1
ATOM 4417 C C . LEU A 1 590 ? 7.921 -16.486 12.588 1.00 56.81 590 LEU A C 1
ATOM 4419 O O . LEU A 1 590 ? 7.764 -15.411 13.171 1.00 56.81 590 LEU A O 1
ATOM 4423 N N . ASP A 1 591 ? 7.462 -17.634 13.093 1.00 60.41 591 ASP A N 1
ATOM 4424 C CA . ASP A 1 591 ? 6.788 -17.709 14.397 1.00 60.41 591 ASP A CA 1
ATOM 4425 C C . ASP A 1 591 ? 7.750 -17.402 15.563 1.00 60.41 591 ASP A C 1
ATOM 4427 O O . ASP A 1 591 ? 7.362 -16.723 16.517 1.00 60.41 591 ASP A O 1
ATOM 4431 N N . ALA A 1 592 ? 9.023 -17.806 15.476 1.00 70.56 592 ALA A N 1
ATOM 4432 C CA . ALA A 1 592 ? 10.041 -17.465 16.471 1.00 70.56 592 ALA A CA 1
ATOM 4433 C C . ALA A 1 592 ? 10.352 -15.957 16.499 1.00 70.56 592 ALA A C 1
ATOM 4435 O O . ALA A 1 592 ? 10.395 -15.358 17.575 1.00 70.56 592 ALA A O 1
ATOM 4436 N N . GLN A 1 593 ? 10.483 -15.310 15.334 1.00 65.44 593 GLN A N 1
ATOM 4437 C CA . GLN A 1 593 ? 10.615 -13.849 15.229 1.00 65.44 593 GLN A CA 1
ATOM 4438 C C . GLN A 1 593 ? 9.414 -13.133 15.871 1.00 65.44 593 GLN A C 1
ATOM 4440 O O . GLN A 1 593 ? 9.591 -12.242 16.703 1.00 65.44 593 GLN A O 1
ATOM 4445 N N . LYS A 1 594 ? 8.192 -13.592 15.586 1.00 73.81 594 LYS A N 1
ATOM 4446 C CA . LYS A 1 594 ? 6.956 -13.062 16.182 1.00 73.81 594 LYS A CA 1
ATOM 4447 C C . LYS A 1 594 ? 6.905 -13.249 17.706 1.00 73.81 594 LYS A C 1
ATOM 4449 O O . LYS A 1 594 ? 6.522 -12.331 18.431 1.00 73.81 594 LYS A O 1
ATOM 4454 N N . ALA A 1 595 ? 7.346 -14.400 18.216 1.00 71.19 595 ALA A N 1
ATOM 4455 C CA . ALA A 1 595 ? 7.460 -14.653 19.653 1.00 71.19 595 ALA A CA 1
ATOM 4456 C C . ALA A 1 595 ? 8.511 -13.751 20.328 1.00 71.19 595 ALA A C 1
ATOM 4458 O O . ALA A 1 595 ? 8.325 -13.338 21.474 1.00 71.19 595 ALA A O 1
ATOM 4459 N N . LEU A 1 596 ? 9.594 -13.382 19.635 1.00 72.88 596 LEU A N 1
ATOM 4460 C CA . LEU A 1 596 ? 10.593 -12.439 20.149 1.00 72.88 596 LEU A CA 1
ATOM 4461 C C . LEU A 1 596 ? 10.032 -11.021 20.330 1.00 72.88 596 LEU A C 1
ATOM 4463 O O . LEU A 1 596 ? 10.361 -10.375 21.331 1.00 72.88 596 LEU A O 1
ATOM 4467 N N . GLU A 1 597 ? 9.146 -10.580 19.439 1.00 74.75 597 GLU A N 1
ATOM 4468 C CA . GLU A 1 597 ? 8.484 -9.267 19.489 1.00 74.75 597 GLU A CA 1
ATOM 4469 C C . GLU A 1 597 ? 7.323 -9.191 20.504 1.00 74.75 597 GLU A C 1
ATOM 4471 O O . GLU A 1 597 ? 7.052 -8.119 21.038 1.00 74.75 597 GLU A O 1
ATOM 4476 N N . ASP A 1 598 ? 6.669 -10.312 20.832 1.00 69.06 598 ASP A N 1
ATOM 4477 C CA . ASP A 1 598 ? 5.476 -10.332 21.698 1.00 69.06 598 ASP A CA 1
ATOM 4478 C C . ASP A 1 598 ? 5.784 -9.995 23.177 1.00 69.06 598 ASP A C 1
ATOM 4480 O O . ASP A 1 598 ? 6.309 -10.820 23.932 1.00 69.06 598 ASP A O 1
ATOM 4484 N N . SER A 1 599 ? 5.443 -8.783 23.625 1.00 64.31 599 SER A N 1
ATOM 4485 C CA . SER A 1 599 ? 5.618 -8.333 25.018 1.00 64.31 599 SER A CA 1
ATOM 4486 C C . SER A 1 599 ? 4.812 -9.122 26.063 1.00 64.31 599 SER A C 1
ATOM 4488 O O . SER A 1 599 ? 5.075 -8.960 27.252 1.00 64.31 599 SER A O 1
ATOM 4490 N N . ALA A 1 600 ? 3.850 -9.958 25.655 1.00 67.75 600 ALA A N 1
ATOM 4491 C CA . ALA A 1 600 ? 3.021 -10.785 26.534 1.00 67.75 600 ALA A CA 1
ATOM 4492 C C . ALA A 1 600 ? 3.406 -12.283 26.520 1.00 67.75 600 ALA A C 1
ATOM 4494 O O . ALA A 1 600 ? 2.690 -13.106 27.097 1.00 67.75 600 ALA A O 1
ATOM 4495 N N . LEU A 1 601 ? 4.527 -12.652 25.881 1.00 69.50 601 LEU A N 1
ATOM 4496 C CA . LEU A 1 601 ? 5.020 -14.033 25.829 1.00 69.50 601 LEU A CA 1
ATOM 4497 C C . LEU A 1 601 ? 5.251 -14.610 27.240 1.00 69.50 601 LEU A C 1
ATOM 4499 O O . LEU A 1 601 ? 6.037 -14.076 28.021 1.00 69.50 601 LEU A O 1
ATOM 4503 N N . THR A 1 602 ? 4.605 -15.737 27.545 1.00 68.94 602 THR A N 1
ATOM 4504 C CA . THR A 1 602 ? 4.766 -16.460 28.818 1.00 68.94 602 THR A CA 1
ATOM 4505 C C . THR A 1 602 ? 6.012 -17.349 28.813 1.00 68.94 602 THR A C 1
ATOM 4507 O O . THR A 1 602 ? 6.487 -17.747 27.749 1.00 68.94 602 THR A O 1
ATOM 4510 N N . GLU A 1 603 ? 6.511 -17.748 29.990 1.00 63.47 603 GLU A N 1
ATOM 4511 C CA . GLU A 1 603 ? 7.620 -18.716 30.085 1.00 63.47 603 GLU A CA 1
ATOM 4512 C C . GLU A 1 603 ? 7.346 -20.023 29.329 1.00 63.47 603 GLU A C 1
ATOM 4514 O O . GLU A 1 603 ? 8.232 -20.559 28.668 1.00 63.47 603 GLU A O 1
ATOM 4519 N N . GLN A 1 604 ? 6.116 -20.538 29.411 1.00 51.34 604 GLN A N 1
ATOM 4520 C CA . GLN A 1 604 ? 5.723 -21.755 28.704 1.00 51.34 604 GLN A CA 1
ATOM 4521 C C . GLN A 1 604 ? 5.762 -21.541 27.184 1.00 51.34 604 GLN A C 1
ATOM 4523 O O . GLN A 1 604 ? 6.323 -22.371 26.475 1.00 51.34 604 GLN A O 1
ATOM 4528 N N . GLY A 1 605 ? 5.252 -20.403 26.693 1.00 51.94 605 GLY A N 1
ATOM 4529 C CA . GLY A 1 605 ? 5.329 -20.036 25.277 1.00 51.94 605 GLY A CA 1
ATOM 4530 C C . GLY A 1 605 ? 6.770 -19.867 24.785 1.00 51.94 605 GLY A C 1
ATOM 4531 O O . GLY A 1 605 ? 7.094 -20.322 23.690 1.00 51.94 605 GLY A O 1
ATOM 4532 N N . LEU A 1 606 ? 7.653 -19.289 25.609 1.00 62.62 606 LEU A N 1
ATOM 4533 C CA . LEU A 1 606 ? 9.085 -19.209 25.317 1.00 62.62 606 LEU A CA 1
ATOM 4534 C C . LEU A 1 606 ? 9.723 -20.599 25.218 1.00 62.62 606 LEU A C 1
ATOM 4536 O O . LEU A 1 606 ? 10.419 -20.863 24.242 1.00 62.62 606 LEU A O 1
ATOM 4540 N N . ARG A 1 607 ? 9.478 -21.494 26.187 1.00 61.00 607 ARG A N 1
ATOM 4541 C CA . ARG A 1 607 ? 10.020 -22.865 26.161 1.00 61.00 607 ARG A CA 1
ATOM 4542 C C . ARG A 1 607 ? 9.560 -23.612 24.907 1.00 61.00 607 ARG A C 1
ATOM 4544 O O . ARG A 1 607 ? 10.396 -24.169 24.208 1.00 61.00 607 ARG A O 1
ATOM 4551 N N . THR A 1 608 ? 8.273 -23.540 24.557 1.00 57.94 608 THR A N 1
ATOM 4552 C CA . THR A 1 608 ? 7.739 -24.141 23.320 1.00 57.94 608 THR A CA 1
ATOM 4553 C C . THR A 1 608 ? 8.396 -23.573 22.055 1.00 57.94 608 THR A C 1
ATOM 4555 O O . THR A 1 608 ? 8.713 -24.341 21.150 1.00 57.94 608 THR A O 1
ATOM 4558 N N . ALA A 1 609 ? 8.650 -22.261 21.990 1.00 54.72 609 ALA A N 1
ATOM 4559 C CA . ALA A 1 609 ? 9.339 -21.637 20.856 1.00 54.72 609 ALA A CA 1
ATOM 4560 C C . ALA A 1 609 ? 10.836 -22.003 20.780 1.00 54.72 609 ALA A C 1
ATOM 4562 O O . ALA A 1 609 ? 11.381 -22.168 19.692 1.00 54.72 609 ALA A O 1
ATOM 4563 N N . VAL A 1 610 ? 11.512 -22.168 21.921 1.00 68.38 610 VAL A N 1
ATOM 4564 C CA . VAL A 1 610 ? 12.899 -22.660 21.979 1.00 68.38 610 VAL A CA 1
ATOM 4565 C C . VAL A 1 610 ? 12.983 -24.114 21.498 1.00 68.38 610 VAL A C 1
ATOM 4567 O O . VAL A 1 610 ? 13.876 -24.449 20.719 1.00 68.38 610 VAL A O 1
ATOM 4570 N N . GLU A 1 611 ? 12.042 -24.966 21.911 1.00 61.88 611 GLU A N 1
ATOM 4571 C CA . GLU A 1 611 ? 11.969 -26.374 21.503 1.00 61.88 611 GLU A CA 1
ATOM 4572 C C . GLU A 1 611 ? 11.709 -26.522 19.991 1.00 61.88 611 GLU A C 1
ATOM 4574 O O . GLU A 1 611 ? 12.376 -27.308 19.318 1.00 61.88 611 GLU A O 1
ATOM 4579 N N . SER A 1 612 ? 10.789 -25.728 19.423 1.00 55.91 612 SER A N 1
ATOM 4580 C CA . SER A 1 612 ? 10.458 -25.804 17.993 1.00 55.91 612 SER A CA 1
ATOM 4581 C C . SER A 1 612 ? 11.602 -25.329 17.092 1.00 55.91 612 SER A C 1
ATOM 4583 O O . SER A 1 612 ? 11.881 -25.970 16.078 1.00 55.91 612 SER A O 1
ATOM 4585 N N . VAL A 1 613 ? 12.325 -24.267 17.472 1.00 63.72 613 VAL A N 1
ATOM 4586 C CA . VAL A 1 613 ? 13.505 -23.801 16.723 1.00 63.72 613 VAL A CA 1
ATOM 4587 C C . VAL A 1 613 ? 14.650 -24.820 16.797 1.00 63.72 613 VAL A C 1
ATOM 4589 O O . VAL A 1 613 ? 15.292 -25.070 15.776 1.00 63.72 613 VAL A O 1
ATOM 4592 N N . LYS A 1 614 ? 14.863 -25.482 17.947 1.00 70.06 614 LYS A N 1
ATOM 4593 C CA . LYS A 1 614 ? 15.813 -26.609 18.061 1.00 70.06 614 LYS A CA 1
ATOM 4594 C C . LYS A 1 614 ? 15.425 -27.765 17.136 1.00 70.06 614 LYS A C 1
ATOM 4596 O O . LYS A 1 614 ? 16.265 -28.236 16.375 1.00 70.06 614 LYS A O 1
ATOM 4601 N N . ALA A 1 615 ? 14.155 -28.172 17.126 1.00 62.09 615 ALA A N 1
ATOM 4602 C CA . ALA A 1 615 ? 13.665 -29.227 16.236 1.00 62.09 615 ALA A CA 1
ATOM 4603 C C . ALA A 1 615 ? 13.814 -28.869 14.740 1.00 62.09 615 ALA A C 1
ATOM 4605 O O . ALA A 1 615 ? 14.153 -29.732 13.928 1.00 62.09 615 ALA A O 1
ATOM 4606 N N . ALA A 1 616 ? 13.620 -27.599 14.366 1.00 60.97 616 ALA A N 1
ATOM 4607 C CA . ALA A 1 616 ? 13.847 -27.122 13.001 1.00 60.97 616 ALA A CA 1
ATOM 4608 C C . ALA A 1 616 ? 15.338 -27.145 12.610 1.00 60.97 616 ALA A C 1
ATOM 4610 O O . ALA A 1 616 ? 15.680 -27.635 11.532 1.00 60.97 616 ALA A O 1
ATOM 4611 N N . LEU A 1 617 ? 16.232 -26.677 13.490 1.00 66.06 617 LEU A N 1
ATOM 4612 C CA . LEU A 1 617 ? 17.686 -26.755 13.296 1.00 66.06 617 LEU A CA 1
ATOM 4613 C C . LEU A 1 617 ? 18.171 -28.204 13.149 1.00 66.06 617 LEU A C 1
ATOM 4615 O O . LEU A 1 617 ? 18.997 -28.486 12.277 1.00 66.06 617 LEU A O 1
ATOM 4619 N N . ASP A 1 618 ? 17.617 -29.119 13.946 1.00 70.06 618 ASP A N 1
ATOM 4620 C CA . ASP A 1 618 ? 17.936 -30.545 13.899 1.00 70.06 618 ASP A CA 1
ATOM 4621 C C . ASP A 1 618 ? 17.410 -31.223 12.631 1.00 70.06 618 ASP A C 1
ATOM 4623 O O . ASP A 1 618 ? 18.154 -31.960 11.987 1.00 70.06 618 ASP A O 1
ATOM 4627 N N . SER A 1 619 ? 16.191 -30.906 12.185 1.00 65.12 619 SER A N 1
ATOM 4628 C CA . SER A 1 619 ? 15.663 -31.384 10.897 1.00 65.12 619 SER A CA 1
ATOM 4629 C C . SER A 1 619 ? 16.555 -30.964 9.716 1.00 65.12 619 SER A C 1
ATOM 4631 O O . SER A 1 619 ? 16.785 -31.743 8.786 1.00 65.12 619 SER A O 1
ATOM 4633 N N . LEU A 1 620 ? 17.145 -29.766 9.780 1.00 69.31 620 LEU A N 1
ATOM 4634 C CA . LEU A 1 620 ? 18.094 -29.253 8.789 1.00 69.31 620 LEU A CA 1
ATOM 4635 C C . LEU A 1 620 ? 19.531 -29.808 8.931 1.00 69.31 620 LEU A C 1
ATOM 4637 O O . LEU A 1 620 ? 20.416 -29.350 8.198 1.00 69.31 620 LEU A O 1
ATOM 4641 N N . LYS A 1 621 ? 19.815 -30.770 9.828 1.00 71.50 621 LYS A N 1
ATOM 4642 C CA . LYS A 1 621 ? 21.157 -31.383 9.953 1.00 71.50 621 LYS A CA 1
ATOM 4643 C C . LYS A 1 621 ? 21.562 -32.188 8.719 1.00 71.50 621 LYS A C 1
ATOM 4645 O O . LYS A 1 621 ? 22.685 -32.021 8.253 1.00 71.50 621 LYS A O 1
ATOM 4650 N N . ASP A 1 622 ? 20.641 -32.965 8.151 1.00 63.78 622 ASP A N 1
ATOM 4651 C CA . ASP A 1 622 ? 20.919 -33.841 6.996 1.00 63.78 622 ASP A CA 1
ATOM 4652 C C . ASP A 1 622 ? 20.837 -33.121 5.638 1.00 63.78 622 ASP A C 1
ATOM 4654 O O . ASP A 1 622 ? 21.230 -33.675 4.609 1.00 63.78 622 ASP A O 1
ATOM 4658 N N . VAL A 1 623 ? 20.298 -31.897 5.609 1.00 65.19 623 VAL A N 1
ATOM 4659 C CA . VAL A 1 623 ? 20.078 -31.143 4.367 1.00 65.19 623 VAL A CA 1
ATOM 4660 C C . VAL A 1 623 ? 21.409 -30.555 3.901 1.00 65.19 623 VAL A C 1
ATOM 4662 O O . VAL A 1 623 ? 21.863 -29.511 4.372 1.00 65.19 623 VAL A O 1
ATOM 4665 N N . LYS A 1 624 ? 22.073 -31.269 2.990 1.00 56.56 624 LYS A N 1
ATOM 4666 C CA . LYS A 1 624 ? 23.406 -30.919 2.495 1.00 56.56 624 LYS A CA 1
ATOM 4667 C C . LYS A 1 624 ? 23.359 -29.682 1.592 1.00 56.56 624 LYS A C 1
ATOM 4669 O O . LYS A 1 624 ? 22.786 -29.717 0.507 1.00 56.56 624 LYS A O 1
ATOM 4674 N N . ALA A 1 625 ? 24.039 -28.613 2.004 1.00 47.16 625 ALA A N 1
ATOM 4675 C CA . ALA A 1 625 ? 24.303 -27.469 1.134 1.00 47.16 625 ALA A CA 1
ATOM 4676 C C . ALA A 1 625 ? 25.181 -27.882 -0.065 1.00 47.16 625 ALA A C 1
ATOM 4678 O O . ALA A 1 625 ? 26.131 -28.658 0.087 1.00 47.16 625 ALA A O 1
ATOM 4679 N N . ASN A 1 626 ? 24.896 -27.335 -1.251 1.00 38.22 626 ASN A N 1
ATOM 4680 C CA . ASN A 1 626 ? 25.713 -27.554 -2.447 1.00 38.22 626 ASN A CA 1
ATOM 4681 C C . ASN A 1 626 ? 27.068 -26.839 -2.311 1.00 38.22 626 ASN A C 1
ATOM 4683 O O . ASN A 1 626 ? 27.208 -25.661 -2.642 1.00 38.22 626 ASN A O 1
ATOM 4687 N N . ALA A 1 627 ? 28.071 -27.567 -1.818 1.00 35.03 627 ALA A N 1
ATOM 4688 C CA . ALA A 1 627 ? 29.446 -27.098 -1.726 1.00 35.03 627 ALA A CA 1
ATOM 4689 C C . ALA A 1 627 ? 30.061 -26.932 -3.127 1.00 35.03 627 ALA A C 1
ATOM 4691 O O . ALA A 1 627 ? 30.238 -27.899 -3.869 1.00 35.03 627 ALA A O 1
ATOM 4692 N N . SER A 1 628 ? 30.395 -25.690 -3.480 1.00 33.03 628 SER A N 1
ATOM 4693 C CA . SER A 1 628 ? 31.095 -25.331 -4.718 1.00 33.03 628 SER A CA 1
ATOM 4694 C C . SER A 1 628 ? 32.609 -25.573 -4.585 1.00 33.03 628 SER A C 1
ATOM 4696 O O . SER A 1 628 ? 33.400 -24.628 -4.623 1.00 33.03 628 SER A O 1
ATOM 4698 N N . ASP A 1 629 ? 33.019 -26.832 -4.433 1.00 30.81 629 ASP A N 1
ATOM 4699 C CA . ASP A 1 629 ? 34.433 -27.211 -4.321 1.00 30.81 629 ASP A CA 1
ATOM 4700 C C . ASP A 1 629 ? 35.091 -27.477 -5.682 1.00 30.81 629 ASP A C 1
ATOM 4702 O O . ASP A 1 629 ? 34.541 -28.133 -6.567 1.00 30.81 629 ASP A O 1
ATOM 4706 N N . SER A 1 630 ? 36.311 -26.963 -5.855 1.00 29.30 630 SER A N 1
ATOM 4707 C CA . SER A 1 630 ? 37.023 -26.979 -7.137 1.00 29.30 630 SER A CA 1
ATOM 4708 C C . SER A 1 630 ? 38.160 -28.005 -7.194 1.00 29.30 630 SER A C 1
ATOM 4710 O O . SER A 1 630 ? 39.273 -27.683 -6.785 1.00 29.30 630 SER A O 1
ATOM 4712 N N . LYS A 1 631 ? 37.912 -29.125 -7.905 1.00 28.06 631 LYS A N 1
ATOM 4713 C CA . LYS A 1 631 ? 38.909 -29.930 -8.670 1.00 28.06 631 LYS A CA 1
ATOM 4714 C C . LYS A 1 631 ? 39.942 -30.744 -7.832 1.00 28.06 631 LYS A C 1
ATOM 4716 O O . LYS A 1 631 ? 40.244 -30.350 -6.714 1.00 28.06 631 LYS A O 1
ATOM 4721 N N . PRO A 1 632 ? 40.574 -31.831 -8.356 1.00 33.66 632 PRO A N 1
ATOM 4722 C CA . PRO A 1 632 ? 40.361 -32.598 -9.601 1.00 33.66 632 PRO A CA 1
ATOM 4723 C C . PRO A 1 632 ? 39.859 -34.045 -9.376 1.00 33.66 632 PRO A C 1
ATOM 4725 O O . PRO A 1 632 ? 39.799 -34.536 -8.256 1.00 33.66 632 PRO A O 1
ATOM 4728 N N . ALA A 1 633 ? 39.562 -34.757 -10.470 1.00 29.34 633 ALA A N 1
ATOM 4729 C CA . ALA A 1 633 ? 39.207 -36.181 -10.467 1.00 29.34 633 ALA A CA 1
ATOM 4730 C C . ALA A 1 633 ? 40.396 -37.114 -10.789 1.00 29.34 633 ALA A C 1
ATOM 4732 O O . ALA A 1 633 ? 41.292 -36.732 -11.545 1.00 29.34 633 ALA A O 1
ATOM 4733 N N . GLN A 1 634 ? 40.321 -38.372 -10.330 1.00 27.39 634 GLN A N 1
ATOM 4734 C CA . GLN A 1 634 ? 40.943 -39.536 -10.985 1.00 27.39 634 GLN A CA 1
ATOM 4735 C C . GLN A 1 634 ? 40.015 -40.773 -10.941 1.00 27.39 634 GLN A C 1
ATOM 4737 O O . GLN A 1 634 ? 39.982 -41.494 -9.954 1.00 27.39 634 GLN A O 1
ATOM 4742 N N . ASP A 1 635 ? 39.265 -40.970 -12.033 1.00 28.20 635 ASP A N 1
ATOM 4743 C CA . ASP A 1 635 ? 39.457 -42.078 -12.996 1.00 28.20 635 ASP A CA 1
ATOM 4744 C C . ASP A 1 635 ? 39.314 -43.570 -12.552 1.00 28.20 635 ASP A C 1
ATOM 4746 O O . ASP A 1 635 ? 39.950 -44.009 -11.603 1.00 28.20 635 ASP A O 1
ATOM 4750 N N . LYS A 1 636 ? 38.611 -44.368 -13.394 1.00 29.31 636 LYS A N 1
ATOM 4751 C CA . LYS A 1 636 ? 38.526 -45.866 -13.464 1.00 29.31 636 LYS A CA 1
ATOM 4752 C C . LYS A 1 636 ? 37.787 -46.630 -12.328 1.00 29.31 636 LYS A C 1
ATOM 4754 O O . LYS A 1 636 ? 37.955 -46.315 -11.163 1.00 29.31 636 LYS A O 1
ATOM 4759 N N . LYS A 1 637 ? 37.017 -47.716 -12.575 1.00 25.94 637 LYS A N 1
ATOM 4760 C CA . LYS A 1 637 ? 36.493 -48.367 -13.813 1.00 25.94 637 LYS A CA 1
ATOM 4761 C C . LYS A 1 637 ? 35.448 -49.470 -13.469 1.00 25.94 637 LYS A C 1
ATOM 4763 O O . LYS A 1 637 ? 35.396 -49.914 -12.333 1.00 25.94 637 LYS A O 1
ATOM 4768 N N . ASP A 1 638 ? 34.731 -49.955 -14.492 1.00 25.42 638 ASP A N 1
ATOM 4769 C CA . ASP A 1 638 ? 34.157 -51.315 -14.682 1.00 25.42 638 ASP A CA 1
ATOM 4770 C C . ASP A 1 638 ? 33.279 -52.011 -13.602 1.00 25.42 638 ASP A C 1
ATOM 4772 O O . ASP A 1 638 ? 33.789 -52.632 -12.675 1.00 25.42 638 ASP A O 1
ATOM 4776 N N . ALA A 1 639 ? 31.968 -52.124 -13.879 1.00 25.75 639 ALA A N 1
ATOM 4777 C CA . ALA A 1 639 ? 31.136 -53.331 -13.664 1.00 25.75 639 ALA A CA 1
ATOM 4778 C C . ALA A 1 639 ? 29.861 -53.258 -14.549 1.00 25.75 639 ALA A C 1
ATOM 4780 O O . ALA A 1 639 ? 29.570 -52.195 -15.100 1.00 25.75 639 ALA A O 1
ATOM 4781 N N . LYS A 1 640 ? 29.136 -54.372 -14.776 1.00 26.66 640 LYS A N 1
ATOM 4782 C CA . LYS A 1 640 ? 28.165 -54.492 -15.894 1.00 26.66 640 LYS A CA 1
ATOM 4783 C C . LYS A 1 640 ? 27.069 -55.565 -15.680 1.00 26.66 640 LYS A C 1
ATOM 4785 O O . LYS A 1 640 ? 27.378 -56.625 -15.150 1.00 26.66 640 LYS A O 1
ATOM 4790 N N . GLN A 1 641 ? 25.905 -55.342 -16.318 1.00 25.28 641 GLN A N 1
ATOM 4791 C CA . GLN A 1 641 ? 24.997 -56.333 -16.956 1.00 25.28 641 GLN A CA 1
ATOM 4792 C C . GLN A 1 641 ? 23.760 -56.861 -16.183 1.00 25.28 641 GLN A C 1
ATOM 4794 O O . GLN A 1 641 ? 23.838 -57.152 -14.996 1.00 25.28 641 GLN A O 1
ATOM 4799 N N . GLY A 1 642 ? 22.649 -57.036 -16.926 1.00 25.53 642 GLY A N 1
ATOM 4800 C CA . GLY A 1 642 ? 21.349 -57.592 -16.504 1.00 25.53 642 GLY A CA 1
ATOM 4801 C C . GLY A 1 642 ? 20.215 -56.545 -16.560 1.00 25.53 642 GLY A C 1
ATOM 4802 O O . GLY A 1 642 ? 20.250 -55.615 -15.764 1.00 25.53 642 GLY A O 1
ATOM 4803 N N . THR A 1 643 ? 19.224 -56.540 -17.470 1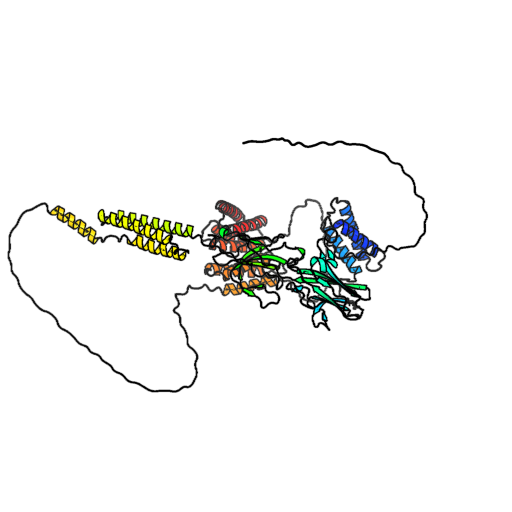.00 24.75 643 THR A N 1
ATOM 4804 C CA . THR A 1 643 ? 18.813 -57.498 -18.534 1.00 24.75 643 THR A CA 1
ATOM 4805 C C . THR A 1 643 ? 18.260 -58.819 -17.973 1.00 24.75 643 THR A C 1
ATOM 4807 O O . THR A 1 643 ? 19.010 -59.531 -17.317 1.00 24.75 643 THR A O 1
ATOM 4810 N N . GLU A 1 644 ? 17.005 -59.238 -18.157 1.00 26.84 644 GLU A N 1
ATOM 4811 C CA . GLU A 1 644 ? 15.803 -58.718 -18.859 1.00 26.84 644 GLU A CA 1
ATOM 4812 C C . GLU A 1 644 ? 14.574 -58.951 -17.924 1.00 26.84 644 GLU A C 1
ATOM 4814 O O . GLU A 1 644 ? 14.745 -59.502 -16.839 1.00 26.84 644 GLU A O 1
ATOM 4819 N N . ASP A 1 645 ? 13.361 -58.432 -18.148 1.00 24.53 645 ASP A N 1
ATOM 4820 C CA . ASP A 1 645 ? 12.363 -58.977 -19.092 1.00 24.53 645 ASP A CA 1
ATOM 4821 C C . ASP A 1 645 ? 11.153 -58.017 -19.272 1.00 24.53 645 ASP A C 1
ATOM 4823 O O . ASP A 1 645 ? 11.071 -56.988 -18.598 1.00 24.53 645 ASP A O 1
ATOM 4827 N N . SER A 1 646 ? 10.207 -58.324 -20.172 1.00 29.28 646 SER A N 1
ATOM 4828 C CA . SER A 1 646 ? 9.168 -57.369 -20.620 1.00 29.28 646 SER A CA 1
ATOM 4829 C C . SER A 1 646 ? 7.758 -57.959 -20.776 1.00 29.28 646 SER A C 1
ATOM 4831 O O . SER A 1 646 ? 7.611 -58.973 -21.462 1.00 29.28 646 SER A O 1
ATOM 4833 N N . LYS A 1 647 ? 6.719 -57.264 -20.256 1.00 28.53 647 LYS A N 1
ATOM 4834 C CA . LYS A 1 647 ? 5.546 -56.805 -21.050 1.00 28.53 647 LYS A CA 1
ATOM 4835 C C . LYS A 1 647 ? 4.426 -56.064 -20.292 1.00 28.53 647 LYS A C 1
ATOM 4837 O O . LYS A 1 647 ? 4.131 -56.345 -19.141 1.00 28.53 647 LYS A O 1
ATOM 4842 N N . ASP A 1 648 ? 3.779 -55.189 -21.066 1.00 25.66 648 ASP A N 1
ATOM 4843 C CA . ASP A 1 648 ? 2.373 -54.748 -21.046 1.00 25.66 648 ASP A CA 1
ATOM 4844 C C . ASP A 1 648 ? 1.705 -54.133 -19.790 1.00 25.66 648 ASP A C 1
ATOM 4846 O O . ASP A 1 648 ? 1.153 -54.808 -18.929 1.00 25.66 648 ASP A O 1
ATOM 4850 N N . SER A 1 649 ? 1.571 -52.802 -19.870 1.00 31.72 649 SER A N 1
ATOM 4851 C CA . SER A 1 649 ? 0.262 -52.128 -20.001 1.00 31.72 649 SER A CA 1
ATOM 4852 C C . SER A 1 649 ? -0.734 -52.139 -18.826 1.00 31.72 649 SER A C 1
ATOM 4854 O O . SER A 1 649 ? -1.773 -52.785 -18.900 1.00 31.72 649 SER A O 1
ATOM 4856 N N . ASP A 1 650 ? -0.525 -51.236 -17.857 1.00 27.58 650 ASP A N 1
ATOM 4857 C CA . ASP A 1 650 ? -1.498 -50.146 -17.616 1.00 27.58 650 ASP A CA 1
ATOM 4858 C C . ASP A 1 650 ? -0.842 -48.949 -16.887 1.00 27.58 650 ASP A C 1
ATOM 4860 O O . ASP A 1 650 ? -0.102 -49.136 -15.921 1.00 27.58 650 ASP A O 1
ATOM 4864 N N . LYS A 1 651 ? -1.042 -47.704 -17.356 1.00 34.44 651 LYS A N 1
ATOM 4865 C CA . LYS A 1 651 ? -0.219 -46.538 -16.938 1.00 34.44 651 LYS A CA 1
ATOM 4866 C C . LYS A 1 651 ? -0.982 -45.493 -16.110 1.00 34.44 651 LYS A C 1
ATOM 4868 O O . LYS A 1 651 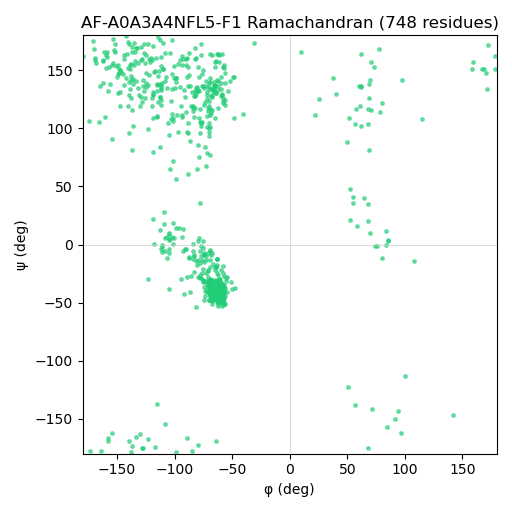? -1.362 -44.440 -16.621 1.00 34.44 651 LYS A O 1
ATOM 4873 N N . MET A 1 652 ? -1.082 -45.731 -14.802 1.00 28.62 652 MET A N 1
ATOM 4874 C CA . MET A 1 652 ? -1.441 -44.732 -13.781 1.00 28.62 652 MET A CA 1
ATOM 4875 C C . MET A 1 652 ? -0.585 -44.916 -12.518 1.00 28.62 652 MET A C 1
ATOM 4877 O O . MET A 1 652 ? -0.399 -46.046 -12.085 1.00 28.62 652 MET A O 1
ATOM 4881 N N . THR A 1 653 ? -0.147 -43.807 -11.894 1.00 34.34 653 THR A N 1
ATOM 4882 C CA . THR A 1 653 ? 0.718 -43.730 -10.677 1.00 34.34 653 THR A CA 1
ATOM 4883 C C . THR A 1 653 ? 2.110 -44.388 -10.835 1.00 34.34 653 THR A C 1
ATOM 4885 O O . THR A 1 653 ? 2.245 -45.419 -11.466 1.00 34.34 653 THR A O 1
ATOM 4888 N N . GLU A 1 654 ? 3.235 -43.827 -10.388 1.00 27.58 654 GLU A N 1
ATOM 4889 C CA . GLU A 1 654 ? 3.512 -43.157 -9.111 1.00 27.58 654 GLU A CA 1
ATOM 4890 C C . GLU A 1 654 ? 4.360 -41.877 -9.250 1.00 27.58 654 GLU A C 1
ATOM 4892 O O . GLU A 1 654 ? 5.146 -41.707 -10.182 1.00 27.58 654 GLU A O 1
ATOM 4897 N N . THR A 1 655 ? 4.228 -40.982 -8.269 1.00 29.66 655 THR A N 1
ATOM 4898 C CA . THR A 1 655 ? 5.135 -39.852 -8.026 1.00 29.66 655 THR A CA 1
ATOM 4899 C C . THR A 1 655 ? 6.270 -40.262 -7.080 1.00 29.66 655 THR A C 1
ATOM 4901 O O . THR A 1 655 ? 6.099 -41.168 -6.268 1.00 29.66 655 THR A O 1
ATOM 4904 N N . ASN A 1 656 ? 7.422 -39.577 -7.157 1.00 31.73 656 ASN A N 1
ATOM 4905 C CA . ASN A 1 656 ? 8.611 -39.830 -6.324 1.00 31.73 656 ASN A CA 1
ATOM 4906 C C . ASN A 1 656 ? 8.266 -40.137 -4.851 1.00 31.73 656 ASN A C 1
ATOM 4908 O O . ASN A 1 656 ? 7.819 -39.261 -4.109 1.00 31.73 656 ASN A O 1
ATOM 4912 N N . SER A 1 657 ? 8.517 -41.378 -4.422 1.00 37.72 657 SER A N 1
ATOM 4913 C CA . SER A 1 657 ? 8.198 -41.852 -3.072 1.00 37.72 657 SER A CA 1
ATOM 4914 C C . SER A 1 657 ? 9.098 -41.205 -2.012 1.00 37.72 657 SER A C 1
ATOM 4916 O O . SER A 1 657 ? 10.175 -41.720 -1.706 1.00 37.72 657 SER A O 1
ATOM 4918 N N . VAL A 1 658 ? 8.605 -40.147 -1.365 1.00 46.66 658 VAL A N 1
ATOM 4919 C CA . VAL A 1 658 ? 9.166 -39.630 -0.105 1.00 46.66 658 VAL A CA 1
ATOM 4920 C C . VAL A 1 658 ? 9.250 -40.772 0.932 1.00 46.66 658 VAL A C 1
ATOM 4922 O O . VAL A 1 658 ? 8.267 -41.504 1.102 1.00 46.66 658 VAL A O 1
ATOM 4925 N N . PRO A 1 659 ? 10.387 -40.971 1.631 1.00 48.47 659 PRO A N 1
ATOM 4926 C CA . PRO A 1 659 ? 10.493 -41.990 2.674 1.00 48.47 659 PRO A CA 1
ATOM 4927 C C . PRO A 1 659 ? 9.521 -41.707 3.823 1.00 48.47 659 PRO A C 1
ATOM 4929 O O . PRO A 1 659 ? 9.429 -40.575 4.294 1.00 48.47 659 PRO A O 1
ATOM 4932 N N . ALA A 1 660 ? 8.824 -42.731 4.319 1.00 46.41 660 ALA A N 1
ATOM 4933 C CA . ALA A 1 660 ? 7.767 -42.559 5.321 1.00 46.41 660 ALA A CA 1
ATOM 4934 C C . ALA A 1 660 ? 8.257 -41.882 6.620 1.00 46.41 660 ALA A C 1
ATOM 4936 O O . ALA A 1 660 ? 7.541 -41.051 7.174 1.00 46.41 660 ALA A O 1
ATOM 4937 N N . GLY A 1 661 ? 9.506 -42.120 7.040 1.00 43.97 661 GLY A N 1
ATOM 4938 C CA . GLY A 1 661 ? 10.121 -41.416 8.176 1.00 43.97 661 GLY A CA 1
ATOM 4939 C C . GLY A 1 661 ? 10.240 -39.896 7.991 1.00 43.97 661 GLY A C 1
ATOM 4940 O O . GLY A 1 661 ? 10.084 -39.153 8.955 1.00 43.97 661 GLY A O 1
ATOM 4941 N N . VAL A 1 662 ? 10.424 -39.408 6.757 1.00 49.44 662 VAL A N 1
ATOM 4942 C CA . VAL A 1 662 ? 10.423 -37.962 6.457 1.00 49.44 662 VAL A CA 1
ATOM 4943 C C . VAL A 1 662 ? 9.016 -37.380 6.629 1.00 49.44 662 VAL A C 1
ATOM 4945 O O . VAL A 1 662 ? 8.869 -36.274 7.145 1.00 49.44 662 VAL A O 1
ATOM 4948 N N . ILE A 1 663 ? 7.978 -38.145 6.271 1.00 51.84 663 ILE A N 1
ATOM 4949 C CA . ILE A 1 663 ? 6.577 -37.743 6.463 1.00 51.84 663 ILE A CA 1
ATOM 4950 C C . ILE A 1 663 ? 6.240 -37.699 7.964 1.00 51.84 663 ILE A C 1
ATOM 4952 O O . ILE A 1 663 ? 5.682 -36.709 8.425 1.00 51.84 663 ILE A O 1
ATOM 4956 N N . VAL A 1 664 ? 6.646 -38.707 8.750 1.00 50.97 664 VAL A N 1
ATOM 4957 C CA . VAL A 1 664 ? 6.449 -38.731 10.217 1.00 50.97 664 VAL A CA 1
ATOM 4958 C C . VAL A 1 664 ? 7.113 -37.529 10.906 1.00 50.97 664 VAL A C 1
ATOM 4960 O O . VAL A 1 664 ? 6.479 -36.882 11.738 1.00 50.97 664 VAL A O 1
ATOM 4963 N N . VAL A 1 665 ? 8.341 -37.161 10.523 1.00 49.84 665 VAL A N 1
ATOM 4964 C CA . VAL A 1 665 ? 9.017 -35.961 11.059 1.00 49.84 665 VAL A CA 1
ATOM 4965 C C . VAL A 1 665 ? 8.280 -34.670 10.672 1.00 49.84 665 VAL A C 1
ATOM 4967 O O . VAL A 1 665 ? 8.115 -33.788 11.515 1.00 49.84 665 VAL A O 1
ATOM 4970 N N . GLY A 1 666 ? 7.779 -34.565 9.435 1.00 50.72 666 GLY A N 1
ATOM 4971 C CA . GLY A 1 666 ? 6.962 -33.426 8.997 1.00 50.72 666 GLY A CA 1
ATOM 4972 C C . GLY A 1 666 ? 5.648 -33.288 9.778 1.00 50.72 666 GLY A C 1
ATOM 4973 O O . GLY A 1 666 ? 5.281 -32.183 10.177 1.00 50.72 666 GLY A O 1
ATOM 4974 N N . LEU A 1 667 ? 4.977 -34.410 10.060 1.00 59.25 667 LEU A N 1
ATOM 4975 C CA . LEU A 1 667 ? 3.762 -34.457 10.880 1.00 59.25 667 LEU A CA 1
ATOM 4976 C C . LEU A 1 667 ? 4.029 -33.985 12.316 1.00 59.25 667 LEU A C 1
ATOM 4978 O O . LEU A 1 667 ? 3.294 -33.143 12.826 1.00 59.25 667 LEU A O 1
ATOM 4982 N N . LEU A 1 668 ? 5.098 -34.477 12.952 1.00 53.62 668 LEU A N 1
ATOM 4983 C CA . LEU A 1 668 ? 5.481 -34.090 14.317 1.00 53.62 668 LEU A CA 1
ATOM 4984 C C . LEU A 1 668 ? 5.826 -32.596 14.431 1.00 53.62 668 LEU A C 1
ATOM 4986 O O . LEU A 1 668 ? 5.408 -31.945 15.388 1.00 53.62 668 LEU A O 1
ATOM 4990 N N . ALA A 1 669 ? 6.521 -32.030 13.439 1.00 49.78 669 ALA A N 1
ATOM 4991 C CA . ALA A 1 669 ? 6.794 -30.594 13.398 1.00 49.78 669 ALA A CA 1
ATOM 4992 C C . ALA A 1 669 ? 5.497 -29.766 13.316 1.00 49.78 669 ALA A C 1
ATOM 4994 O O . ALA A 1 669 ? 5.329 -28.796 14.058 1.00 49.78 669 ALA A O 1
ATOM 4995 N N . LEU A 1 670 ? 4.555 -30.171 12.459 1.00 56.06 670 LEU A N 1
ATOM 4996 C CA . LEU A 1 670 ? 3.299 -29.448 12.244 1.00 56.06 670 LEU A CA 1
ATOM 4997 C C . LEU A 1 670 ? 2.328 -29.582 13.437 1.00 56.06 670 LEU A C 1
ATOM 4999 O O . LEU A 1 670 ? 1.676 -28.603 13.804 1.00 56.06 670 LEU A O 1
ATOM 5003 N N . LEU A 1 671 ? 2.311 -30.734 14.120 1.00 64.94 671 LEU A N 1
ATOM 5004 C CA . LEU A 1 671 ? 1.611 -30.932 15.400 1.00 64.94 671 LEU A CA 1
ATOM 5005 C C . LEU A 1 671 ? 2.077 -29.940 16.479 1.00 64.94 671 LEU A C 1
ATOM 5007 O O . LEU A 1 671 ? 1.246 -29.381 17.197 1.00 64.94 671 LEU A O 1
ATOM 5011 N N . GLY A 1 672 ? 3.383 -29.659 16.552 1.00 52.94 672 GLY A N 1
ATOM 5012 C CA . GLY A 1 672 ? 3.942 -28.661 17.471 1.00 52.94 672 GLY A CA 1
ATOM 5013 C C . GLY A 1 672 ? 3.413 -27.240 17.227 1.00 52.94 672 GLY A C 1
ATOM 5014 O O . GLY A 1 672 ? 3.104 -26.523 18.182 1.00 52.94 672 GLY A O 1
ATOM 5015 N N . VAL A 1 673 ? 3.231 -26.849 15.959 1.00 57.00 673 VAL A N 1
ATOM 5016 C CA . VAL A 1 673 ? 2.657 -25.541 15.588 1.00 57.00 673 VAL A CA 1
ATOM 5017 C C . VAL A 1 673 ? 1.178 -25.455 15.988 1.00 57.00 673 VAL A C 1
ATOM 5019 O O . VAL A 1 673 ? 0.749 -24.440 16.542 1.00 57.00 673 VAL A O 1
ATOM 5022 N N . ILE A 1 674 ? 0.401 -26.526 15.780 1.00 63.94 674 ILE A N 1
ATOM 5023 C CA . ILE A 1 674 ? -1.011 -26.586 16.200 1.00 63.94 674 ILE A CA 1
ATOM 5024 C C . ILE A 1 674 ? -1.127 -26.486 17.728 1.00 63.94 674 ILE A C 1
ATOM 5026 O O . ILE A 1 674 ? -1.944 -25.714 18.233 1.00 63.94 674 ILE A O 1
ATOM 5030 N N . ALA A 1 675 ? -0.293 -27.216 18.475 1.00 61.97 675 ALA A N 1
ATOM 5031 C CA . ALA A 1 675 ? -0.293 -27.186 19.937 1.00 61.97 675 ALA A CA 1
ATOM 5032 C C . ALA A 1 675 ? -0.008 -25.776 20.490 1.00 61.97 675 ALA A C 1
ATOM 5034 O O . ALA A 1 675 ? -0.728 -25.303 21.371 1.00 61.97 675 ALA A O 1
ATOM 5035 N N . PHE A 1 676 ? 0.981 -25.066 19.931 1.00 58.03 676 PHE A N 1
ATOM 5036 C CA . PHE A 1 676 ? 1.284 -23.673 20.283 1.00 58.03 676 PHE A CA 1
ATOM 5037 C C . PHE A 1 676 ? 0.074 -22.741 20.081 1.00 58.03 676 PHE A C 1
ATOM 5039 O O . PHE A 1 676 ? -0.283 -21.965 20.975 1.00 58.03 676 PHE A O 1
ATOM 5046 N N . TRP A 1 677 ? -0.606 -22.853 18.937 1.00 59.34 677 TRP A N 1
ATOM 5047 C CA . TRP A 1 677 ? -1.790 -22.048 18.628 1.00 59.34 677 TRP A CA 1
ATOM 5048 C C . TRP A 1 677 ? -3.018 -22.406 19.484 1.00 59.34 677 TRP A C 1
ATOM 5050 O O . TRP A 1 677 ? -3.765 -21.512 19.888 1.00 59.34 677 TRP A O 1
ATOM 5060 N N . LEU A 1 678 ? -3.213 -23.678 19.843 1.00 65.50 678 LEU A N 1
ATOM 5061 C CA . LEU A 1 678 ? -4.289 -24.090 20.751 1.00 65.50 678 LEU A CA 1
ATOM 5062 C C . LEU A 1 678 ? -4.079 -23.569 22.181 1.00 65.50 678 LEU A C 1
ATOM 5064 O O . LEU A 1 678 ? -5.032 -23.085 22.794 1.00 65.50 678 LEU A O 1
ATOM 5068 N N . VAL A 1 679 ? -2.842 -23.593 22.693 1.00 59.09 679 VAL A N 1
ATOM 5069 C CA . VAL A 1 679 ? -2.494 -23.017 24.008 1.00 59.09 679 VAL A CA 1
ATOM 5070 C C . VAL A 1 679 ? -2.765 -21.507 24.031 1.00 59.09 679 VAL A C 1
ATOM 5072 O O . VAL A 1 679 ? -3.340 -20.997 24.997 1.00 59.09 679 VAL A O 1
ATOM 5075 N N . ARG A 1 680 ? -2.450 -20.790 22.941 1.00 56.84 680 ARG A N 1
ATOM 5076 C CA . ARG A 1 680 ? -2.773 -19.358 22.770 1.00 56.84 680 ARG A CA 1
ATOM 5077 C C . ARG A 1 680 ? -4.280 -19.073 22.884 1.00 56.84 680 ARG A C 1
ATOM 5079 O O . ARG A 1 680 ? -4.651 -18.031 23.419 1.00 56.84 680 ARG A O 1
ATOM 5086 N N . ARG A 1 681 ? -5.146 -19.990 22.429 1.00 60.44 681 ARG A N 1
ATOM 5087 C CA . ARG A 1 681 ? -6.613 -19.811 22.378 1.00 60.44 681 ARG A CA 1
ATOM 5088 C C . ARG A 1 681 ? -7.313 -19.907 23.747 1.00 60.44 681 ARG A C 1
ATOM 5090 O O . ARG A 1 681 ? -8.509 -19.638 23.819 1.00 60.44 681 ARG A O 1
ATOM 5097 N N . LYS A 1 682 ? -6.603 -20.287 24.826 1.00 53.84 682 LYS A N 1
ATOM 5098 C CA . LYS A 1 682 ? -7.125 -20.429 26.211 1.00 53.84 682 LYS A CA 1
ATOM 5099 C C . LYS A 1 682 ? -8.389 -21.303 26.366 1.00 53.84 682 LYS A C 1
ATOM 5101 O O . LYS A 1 682 ? -9.086 -21.211 27.374 1.00 53.84 682 LYS A O 1
ATOM 5106 N N . LYS A 1 683 ? -8.662 -22.180 25.398 1.00 52.53 683 LYS A N 1
ATOM 5107 C CA . LYS A 1 683 ? -9.725 -23.189 25.449 1.00 52.53 683 LYS A CA 1
ATOM 5108 C C . LYS A 1 683 ? -9.097 -24.573 25.533 1.00 52.53 683 LYS A C 1
ATOM 5110 O O . LYS A 1 683 ? -8.337 -24.944 24.640 1.00 52.53 683 LYS A O 1
ATOM 5115 N N . GLU A 1 684 ? -9.456 -25.341 26.554 1.00 53.25 684 GLU A N 1
ATOM 5116 C CA . GLU A 1 684 ? -9.346 -26.797 26.475 1.00 53.25 684 GLU A CA 1
ATOM 5117 C C . GLU A 1 684 ? -10.370 -27.284 25.436 1.00 53.25 684 GLU A C 1
ATOM 5119 O O . GLU A 1 684 ? -11.531 -26.878 25.460 1.00 53.25 684 GLU A O 1
ATOM 5124 N N . SER A 1 685 ? -9.918 -28.092 24.480 1.00 68.12 685 SER A N 1
ATOM 5125 C CA . SER A 1 685 ? -10.718 -28.643 23.377 1.00 68.12 685 SER A CA 1
ATOM 5126 C C . SER A 1 685 ? -10.280 -30.087 23.146 1.00 68.12 685 SER A C 1
ATOM 5128 O O . SER A 1 685 ? -9.117 -30.425 23.387 1.00 68.12 685 SER A O 1
ATOM 5130 N N . GLU A 1 686 ? -11.179 -30.934 22.640 1.00 78.69 686 GLU A N 1
ATOM 5131 C CA . GLU A 1 686 ? -10.835 -32.300 22.227 1.00 78.69 686 GLU A CA 1
ATOM 5132 C C . GLU A 1 686 ? -9.684 -32.318 21.207 1.00 78.69 686 GLU A C 1
ATOM 5134 O O . GLU A 1 686 ? -8.869 -33.239 21.225 1.00 78.69 686 GLU A O 1
ATOM 5139 N N . ILE A 1 687 ? -9.526 -31.262 20.394 1.00 80.69 687 ILE A N 1
ATOM 5140 C CA . ILE A 1 687 ? -8.386 -31.132 19.477 1.00 80.69 687 ILE A CA 1
ATOM 5141 C C . ILE A 1 687 ? -7.055 -31.079 20.250 1.00 80.69 687 ILE A C 1
ATOM 5143 O O . ILE A 1 687 ? -6.099 -31.714 19.821 1.00 80.69 687 ILE A O 1
ATOM 5147 N N . GLN A 1 688 ? -6.958 -30.427 21.420 1.00 75.56 688 GLN A N 1
ATOM 5148 C CA . GLN A 1 688 ? -5.708 -30.454 22.207 1.00 75.56 688 GLN A CA 1
ATOM 5149 C C . GLN A 1 688 ? -5.341 -31.872 22.661 1.00 75.56 688 GLN A C 1
ATOM 5151 O O . GLN A 1 688 ? -4.170 -32.258 22.607 1.00 75.56 688 GLN A O 1
ATOM 5156 N N . GLN A 1 689 ? -6.335 -32.657 23.083 1.00 80.12 689 GLN A N 1
ATOM 5157 C CA . GLN A 1 689 ? -6.123 -34.040 23.511 1.00 80.12 689 GLN A CA 1
ATOM 5158 C C . GLN A 1 689 ? -5.694 -34.913 22.322 1.00 80.12 689 GLN A C 1
ATOM 5160 O O . GLN A 1 689 ? -4.681 -35.605 22.408 1.00 80.12 689 GLN A O 1
ATOM 5165 N N . LEU A 1 690 ? -6.379 -34.793 21.179 1.00 80.12 690 LEU A N 1
ATOM 5166 C CA . LEU A 1 690 ? -6.058 -35.532 19.955 1.00 80.12 690 LEU A CA 1
ATOM 5167 C C . LEU A 1 690 ? -4.691 -35.170 19.369 1.00 80.12 690 LEU A C 1
ATOM 5169 O O . LEU A 1 690 ? -3.955 -36.065 18.971 1.00 80.12 690 LEU A O 1
ATOM 5173 N N . ILE A 1 691 ? -4.312 -33.890 19.349 1.00 77.62 691 ILE A N 1
ATOM 5174 C CA . ILE A 1 691 ? -2.984 -33.436 18.898 1.00 77.62 691 ILE A CA 1
ATOM 5175 C C . ILE A 1 691 ? -1.886 -33.999 19.814 1.00 77.62 691 ILE A C 1
ATOM 5177 O O . ILE A 1 691 ? -0.845 -34.450 19.331 1.00 77.62 691 ILE A O 1
ATOM 5181 N N . THR A 1 692 ? -2.134 -34.058 21.126 1.00 73.31 692 THR A N 1
ATOM 5182 C CA . THR A 1 692 ? -1.214 -34.676 22.096 1.00 73.31 692 THR A CA 1
ATOM 5183 C C . THR A 1 692 ? -1.100 -36.192 21.881 1.00 73.31 692 THR A C 1
ATOM 5185 O O . THR A 1 692 ? 0.008 -36.734 21.891 1.00 73.31 692 THR A O 1
ATOM 5188 N N . GLU A 1 693 ? -2.213 -36.890 21.631 1.00 77.50 693 GLU A N 1
ATOM 5189 C CA . GLU A 1 693 ? -2.217 -38.339 21.390 1.00 77.50 693 GLU A CA 1
ATOM 5190 C C . GLU A 1 693 ? -1.610 -38.706 20.023 1.00 77.50 693 GLU A C 1
ATOM 5192 O O . GLU A 1 693 ? -0.790 -39.621 19.965 1.00 77.50 693 GLU A O 1
ATOM 5197 N N . LEU A 1 694 ? -1.888 -37.949 18.950 1.00 76.56 694 LEU A N 1
ATOM 5198 C CA . LEU A 1 694 ? -1.209 -38.096 17.653 1.00 76.56 694 LEU A CA 1
ATOM 5199 C C . LEU A 1 694 ? 0.302 -37.901 17.790 1.00 76.56 694 LEU A C 1
ATOM 5201 O O . LEU A 1 694 ? 1.062 -38.695 17.242 1.00 76.56 694 LEU A O 1
ATOM 5205 N N . THR A 1 695 ? 0.745 -36.884 18.537 1.00 70.00 695 THR A N 1
ATOM 5206 C CA . THR A 1 695 ? 2.179 -36.635 18.778 1.00 70.00 695 THR A CA 1
ATOM 5207 C C . THR A 1 695 ? 2.830 -37.833 19.470 1.00 70.00 695 THR A C 1
ATOM 5209 O O . THR A 1 695 ? 3.916 -38.263 19.080 1.00 70.00 695 THR A O 1
ATOM 5212 N N . ARG A 1 696 ? 2.146 -38.432 20.455 1.00 68.50 696 ARG A N 1
ATOM 5213 C CA . ARG A 1 696 ? 2.609 -39.651 21.130 1.00 68.50 696 ARG A CA 1
ATOM 5214 C C . ARG A 1 696 ? 2.651 -40.860 20.190 1.00 68.50 696 ARG A C 1
ATOM 5216 O O . ARG A 1 696 ? 3.638 -41.587 20.220 1.00 68.50 696 ARG A O 1
ATOM 5223 N N . VAL A 1 697 ? 1.603 -41.093 19.397 1.00 73.31 697 VAL A N 1
ATOM 5224 C CA . VAL A 1 697 ? 1.511 -42.253 18.494 1.00 73.31 697 VAL A CA 1
ATOM 5225 C C . VAL A 1 697 ? 2.537 -42.146 17.366 1.00 73.31 697 VAL A C 1
ATOM 5227 O O . VAL A 1 697 ? 3.313 -43.074 17.177 1.00 73.31 697 VAL A O 1
ATOM 5230 N N . LEU A 1 698 ? 2.640 -40.999 16.687 1.00 64.50 698 LEU A N 1
ATOM 5231 C CA . LEU A 1 698 ? 3.645 -40.768 15.640 1.00 64.50 698 LEU A CA 1
ATOM 5232 C C . LEU A 1 698 ? 5.082 -40.825 16.181 1.00 64.50 698 LEU A C 1
ATOM 5234 O O . LEU A 1 698 ? 5.962 -41.341 15.501 1.00 64.50 698 LEU A O 1
ATOM 5238 N N . GLY A 1 699 ? 5.316 -40.377 17.420 1.00 56.59 699 GLY A N 1
ATOM 5239 C CA . GLY A 1 699 ? 6.602 -40.531 18.111 1.00 56.59 699 GLY A CA 1
ATOM 5240 C C . GLY A 1 699 ? 6.936 -41.967 18.551 1.00 56.59 699 GLY A C 1
ATOM 5241 O O . GLY A 1 699 ? 8.043 -42.210 19.025 1.00 56.59 699 GLY A O 1
ATOM 5242 N N . GLN A 1 700 ? 5.999 -42.911 18.414 1.00 64.56 700 GLN A N 1
ATOM 5243 C CA . GLN A 1 700 ? 6.168 -44.343 18.708 1.00 64.56 700 GLN A CA 1
ATOM 5244 C C . GLN A 1 700 ? 5.972 -45.227 17.460 1.00 64.56 700 GLN A C 1
ATOM 5246 O O . GLN A 1 700 ? 6.082 -46.450 17.551 1.00 64.56 700 GLN A O 1
ATOM 5251 N N . LEU A 1 701 ? 5.695 -44.623 16.299 1.00 69.00 701 LEU A N 1
ATOM 5252 C CA . LEU A 1 701 ? 5.330 -45.321 15.073 1.00 69.00 701 LEU A CA 1
ATOM 5253 C C . LEU A 1 701 ? 6.565 -45.839 14.328 1.00 69.00 701 LEU A C 1
ATOM 5255 O O . LEU A 1 701 ? 7.478 -45.085 13.991 1.00 69.00 701 LEU A O 1
ATOM 5259 N N . ASP A 1 702 ? 6.554 -47.129 13.999 1.00 67.69 702 ASP A N 1
ATOM 5260 C CA . ASP A 1 702 ? 7.554 -47.741 13.129 1.00 67.69 702 ASP A CA 1
ATOM 5261 C C . ASP A 1 702 ? 7.375 -47.236 11.688 1.00 67.69 702 ASP A C 1
ATOM 5263 O O . ASP A 1 702 ? 6.495 -47.678 10.940 1.00 67.69 702 ASP A O 1
ATOM 5267 N N . ALA A 1 703 ? 8.215 -46.276 11.306 1.00 57.84 703 ALA A N 1
ATOM 5268 C CA . ALA A 1 703 ? 8.130 -45.596 10.022 1.00 57.84 703 ALA A CA 1
ATOM 5269 C C . ALA A 1 703 ? 8.354 -46.517 8.807 1.00 57.84 703 ALA A C 1
ATOM 5271 O O . ALA A 1 703 ? 7.961 -46.142 7.706 1.00 57.84 703 ALA A O 1
ATOM 5272 N N . GLU A 1 704 ? 8.939 -47.710 8.967 1.00 56.38 704 GLU A N 1
ATOM 5273 C CA . GLU A 1 704 ? 9.067 -48.679 7.868 1.00 56.38 704 GLU A CA 1
ATOM 5274 C C . GLU A 1 704 ? 7.776 -49.483 7.639 1.00 56.38 704 GLU A C 1
ATOM 5276 O O . GLU A 1 704 ? 7.591 -50.059 6.566 1.00 56.38 704 GLU A O 1
ATOM 5281 N N . LYS A 1 705 ? 6.866 -49.505 8.624 1.00 61.94 705 LYS A N 1
ATOM 5282 C CA . LYS A 1 705 ? 5.591 -50.248 8.586 1.00 61.94 705 LYS A CA 1
ATOM 5283 C C . LYS A 1 705 ? 4.358 -49.356 8.391 1.00 61.94 705 LYS A C 1
ATOM 5285 O O . LYS A 1 705 ? 3.274 -49.873 8.131 1.00 61.94 705 LYS A O 1
ATOM 5290 N N . ALA A 1 706 ? 4.506 -48.039 8.510 1.00 67.19 706 ALA A N 1
ATOM 5291 C CA . ALA A 1 706 ? 3.406 -47.080 8.422 1.00 67.19 706 ALA A CA 1
ATOM 5292 C C . ALA A 1 706 ? 2.829 -46.931 6.996 1.00 67.19 706 ALA A C 1
ATOM 5294 O O . ALA A 1 706 ? 3.569 -46.756 6.023 1.00 67.19 706 ALA A O 1
ATOM 5295 N N . ASP A 1 707 ? 1.496 -46.914 6.862 1.00 76.12 707 ASP A N 1
ATOM 5296 C CA . ASP A 1 707 ? 0.840 -46.668 5.570 1.00 76.12 707 ASP A CA 1
ATOM 5297 C C . ASP A 1 707 ? 1.038 -45.209 5.122 1.00 76.12 707 ASP A C 1
ATOM 5299 O O . ASP A 1 707 ? 0.455 -44.267 5.670 1.00 76.12 707 ASP A O 1
ATOM 5303 N N . LYS A 1 708 ? 1.821 -45.030 4.050 1.00 69.25 708 LYS A N 1
ATOM 5304 C CA . LYS A 1 708 ? 2.075 -43.742 3.387 1.00 69.25 708 LYS A CA 1
ATOM 5305 C C . LYS A 1 708 ? 0.787 -42.981 3.037 1.00 69.25 708 LYS A C 1
ATOM 5307 O O . LYS A 1 708 ? 0.787 -41.753 3.080 1.00 69.25 708 LYS A O 1
ATOM 5312 N N . LYS A 1 709 ? -0.316 -43.671 2.714 1.00 74.25 709 LYS A N 1
ATOM 5313 C CA . LYS A 1 709 ? -1.619 -43.056 2.399 1.00 74.25 709 LYS A CA 1
ATOM 5314 C C . LYS A 1 709 ? -2.345 -42.554 3.648 1.00 74.25 709 LYS A C 1
ATOM 5316 O O . LYS A 1 709 ? -3.063 -41.560 3.555 1.00 74.25 709 LYS A O 1
ATOM 5321 N N . VAL A 1 710 ? -2.151 -43.190 4.806 1.00 77.69 710 VAL A N 1
ATOM 5322 C CA . VAL A 1 710 ? -2.650 -42.683 6.097 1.00 77.69 710 VAL A CA 1
ATOM 5323 C C . VAL A 1 710 ? -1.812 -41.484 6.541 1.00 77.69 710 VAL A C 1
ATOM 5325 O O . VAL A 1 710 ? -2.385 -40.453 6.882 1.00 77.69 710 VAL A O 1
ATOM 5328 N N . LEU A 1 711 ? -0.480 -41.555 6.429 1.00 70.56 711 LEU A N 1
ATOM 5329 C CA . LEU A 1 711 ? 0.418 -40.437 6.751 1.00 70.56 711 LEU A CA 1
ATOM 5330 C C . LEU A 1 711 ? 0.158 -39.194 5.875 1.00 70.56 711 LEU A C 1
ATOM 5332 O O . LEU A 1 711 ? 0.067 -38.086 6.395 1.00 70.56 711 LEU A O 1
ATOM 5336 N N . ALA A 1 712 ? -0.038 -39.362 4.562 1.00 70.94 712 ALA A N 1
ATOM 5337 C CA . ALA A 1 712 ? -0.372 -38.251 3.665 1.00 70.94 712 ALA A CA 1
ATOM 5338 C C . ALA A 1 712 ? -1.748 -37.626 3.976 1.00 70.94 712 ALA A C 1
ATOM 5340 O O . ALA A 1 712 ? -1.914 -36.409 3.896 1.00 70.94 712 ALA A O 1
ATOM 5341 N N . LYS A 1 713 ? -2.736 -38.436 4.388 1.00 76.12 713 LYS A N 1
ATOM 5342 C CA . LYS A 1 713 ? -4.027 -37.921 4.876 1.00 76.12 713 LYS A CA 1
ATOM 5343 C C . LYS A 1 713 ? -3.882 -37.176 6.201 1.00 76.12 713 LYS A C 1
ATOM 5345 O O . LYS A 1 713 ? -4.495 -36.125 6.354 1.00 76.12 713 LYS A O 1
ATOM 5350 N N . ALA A 1 714 ? -3.045 -37.671 7.114 1.00 77.56 714 ALA A N 1
ATOM 5351 C CA . ALA A 1 714 ? -2.739 -36.987 8.367 1.00 77.56 714 ALA A CA 1
ATOM 5352 C C . ALA A 1 714 ? -2.119 -35.607 8.103 1.00 77.56 714 ALA A C 1
ATOM 5354 O O . ALA A 1 714 ? -2.486 -34.643 8.764 1.00 77.56 714 ALA A O 1
ATOM 5355 N N . GLN A 1 715 ? -1.248 -35.487 7.095 1.00 75.06 715 GLN A N 1
ATOM 5356 C CA . GLN A 1 715 ? -0.601 -34.219 6.750 1.00 75.06 715 GLN A CA 1
ATOM 5357 C C . GLN A 1 715 ? -1.615 -33.175 6.269 1.00 75.06 715 GLN A C 1
ATOM 5359 O O . GLN A 1 715 ? -1.611 -32.049 6.762 1.00 75.06 715 GLN A O 1
ATOM 5364 N N . ASN A 1 716 ? -2.520 -33.561 5.366 1.00 74.88 716 ASN A N 1
ATOM 5365 C CA . ASN A 1 716 ? -3.562 -32.662 4.868 1.00 74.88 716 ASN A CA 1
ATOM 5366 C C . ASN A 1 716 ? -4.564 -32.276 5.968 1.00 74.88 716 ASN A C 1
ATOM 5368 O O . ASN A 1 716 ? -4.877 -31.099 6.116 1.00 74.88 716 ASN A O 1
ATOM 5372 N N . LEU A 1 717 ? -5.026 -33.238 6.776 1.00 79.19 717 LEU A N 1
ATOM 5373 C CA . LEU A 1 717 ? -5.992 -32.969 7.844 1.00 79.19 717 LEU A CA 1
ATOM 5374 C C . LEU A 1 717 ? -5.397 -32.105 8.964 1.00 79.19 717 LEU A C 1
ATOM 5376 O O . LEU A 1 717 ? -6.080 -31.244 9.518 1.00 79.19 717 LEU A O 1
ATOM 5380 N N . LEU A 1 718 ? -4.119 -32.296 9.298 1.00 77.31 718 LEU A N 1
ATOM 5381 C CA . LEU A 1 718 ? -3.434 -31.438 10.260 1.00 77.31 718 LEU A CA 1
ATOM 5382 C C . LEU A 1 718 ? -3.167 -30.040 9.687 1.00 77.31 718 LEU A C 1
ATOM 5384 O O . LEU A 1 718 ? -3.238 -29.077 10.441 1.00 77.31 718 LEU A O 1
ATOM 5388 N N . GLN A 1 719 ? -2.951 -29.887 8.377 1.00 71.62 719 GLN A N 1
ATOM 5389 C CA . GLN A 1 719 ? -2.919 -28.566 7.740 1.00 71.62 719 GLN A CA 1
ATOM 5390 C C . GLN A 1 719 ? -4.292 -27.866 7.827 1.00 71.62 719 GLN A C 1
ATOM 5392 O O . GLN A 1 719 ? -4.354 -26.719 8.263 1.00 71.62 719 GLN A O 1
ATOM 5397 N N . GLU A 1 720 ? -5.392 -28.567 7.525 1.00 75.56 720 GLU A N 1
ATOM 5398 C CA . GLU A 1 720 ? -6.769 -28.057 7.691 1.00 75.56 720 GLU A CA 1
ATOM 5399 C C . GLU A 1 720 ? -7.056 -27.682 9.160 1.00 75.56 720 GLU A C 1
ATOM 5401 O O . GLU A 1 720 ? -7.586 -26.610 9.449 1.00 75.56 720 GLU A O 1
ATOM 5406 N N . THR A 1 721 ? -6.597 -28.508 10.108 1.00 79.50 721 THR A N 1
ATOM 5407 C CA . THR A 1 721 ? -6.673 -28.234 11.554 1.00 79.50 721 THR A CA 1
ATOM 5408 C C . THR A 1 721 ? -5.853 -27.002 11.942 1.00 79.50 721 THR A C 1
ATOM 5410 O O . THR A 1 721 ? -6.321 -26.163 12.707 1.00 79.50 721 THR A O 1
ATOM 5413 N N . LEU A 1 722 ? -4.633 -26.858 11.422 1.00 72.06 722 LEU A N 1
ATOM 5414 C CA . LEU A 1 722 ? -3.761 -25.716 11.690 1.00 72.06 722 LEU A CA 1
ATOM 5415 C C . LEU A 1 722 ? -4.397 -24.406 11.212 1.00 72.06 722 LEU A C 1
ATOM 5417 O O . LEU A 1 722 ? -4.328 -23.401 11.920 1.00 72.06 722 LEU A O 1
ATOM 5421 N N . ASP A 1 723 ? -5.038 -24.414 10.048 1.00 74.31 723 ASP A N 1
ATOM 5422 C CA . ASP A 1 723 ? -5.700 -23.229 9.508 1.00 74.31 723 ASP A CA 1
ATOM 5423 C C . ASP A 1 723 ? -7.020 -22.918 10.247 1.00 74.31 723 ASP A C 1
ATOM 5425 O O . ASP A 1 723 ? -7.247 -21.760 10.602 1.00 74.31 723 ASP A O 1
ATOM 5429 N N . PHE A 1 724 ? -7.795 -23.930 10.662 1.00 80.38 724 PHE A N 1
ATOM 5430 C CA . PHE A 1 724 ? -8.939 -23.764 11.578 1.00 80.38 724 PHE A CA 1
ATOM 5431 C C . PHE A 1 724 ? -8.550 -23.205 12.964 1.00 80.38 724 PHE A C 1
ATOM 5433 O O . PHE A 1 724 ? -9.299 -22.437 13.577 1.00 80.38 724 PHE A O 1
ATOM 5440 N N . VAL A 1 725 ? -7.378 -23.566 13.502 1.00 72.19 725 VAL A N 1
ATOM 5441 C CA . VAL A 1 725 ? -6.925 -23.032 14.799 1.00 72.19 725 VAL A CA 1
ATOM 5442 C C . VAL A 1 725 ? -6.400 -21.591 14.668 1.00 72.19 725 VAL A C 1
ATOM 5444 O O . VAL A 1 725 ? -6.563 -20.813 15.611 1.00 72.19 725 VAL A O 1
ATOM 5447 N N . LYS A 1 726 ? -5.851 -21.198 13.508 1.00 66.50 726 LYS A N 1
ATOM 5448 C CA . LYS A 1 726 ? -5.548 -19.785 13.193 1.00 66.50 726 LYS A CA 1
ATOM 5449 C C . LYS A 1 726 ? -6.815 -18.937 13.041 1.00 66.50 726 LYS A C 1
ATOM 5451 O O . LYS A 1 726 ? -6.789 -17.755 13.377 1.00 66.50 726 LYS A O 1
ATOM 5456 N N . GLU A 1 727 ? -7.902 -19.512 12.525 1.00 67.38 727 GLU A N 1
ATOM 5457 C CA . GLU A 1 727 ? -9.165 -18.807 12.300 1.00 67.38 727 GLU A CA 1
ATOM 5458 C C . GLU A 1 727 ? -9.947 -18.607 13.609 1.00 67.38 727 GLU A C 1
ATOM 5460 O O . GLU A 1 727 ? -10.564 -19.522 14.161 1.00 67.38 727 GLU A O 1
ATOM 5465 N N . GLU A 1 728 ? -9.938 -17.375 14.124 1.00 55.09 728 GLU A N 1
ATOM 5466 C CA . GLU A 1 728 ? -10.414 -17.049 15.476 1.00 55.09 728 GLU A CA 1
ATOM 5467 C C . GLU A 1 728 ? -11.917 -17.335 15.700 1.00 55.09 728 GLU A C 1
ATOM 5469 O O . GLU A 1 728 ? -12.302 -17.703 16.815 1.00 55.09 728 GLU A O 1
ATOM 5474 N N . ASN A 1 729 ? -12.725 -17.308 14.630 1.00 54.22 729 ASN A N 1
ATOM 5475 C CA . ASN A 1 729 ? -14.186 -17.484 14.635 1.00 54.22 729 ASN A CA 1
ATOM 5476 C C . ASN A 1 729 ? -14.692 -18.820 14.035 1.00 54.22 729 ASN A C 1
ATOM 5478 O O . ASN A 1 729 ? -15.869 -18.916 13.687 1.00 54.22 729 ASN A O 1
ATOM 5482 N N . GLY A 1 730 ? -13.837 -19.842 13.900 1.00 60.34 730 GLY A N 1
ATOM 5483 C CA . GLY A 1 730 ? -14.217 -21.143 13.325 1.00 60.34 730 GLY A CA 1
ATOM 5484 C C . GLY A 1 730 ? -15.470 -21.787 13.956 1.00 60.34 730 GLY A C 1
ATOM 5485 O O . GLY A 1 730 ? -15.673 -21.731 15.171 1.00 60.34 730 GLY A O 1
ATOM 5486 N N . SER A 1 731 ? -16.315 -22.408 13.122 1.00 70.88 731 SER A N 1
ATOM 5487 C CA . SER A 1 731 ? -17.581 -23.033 13.547 1.00 70.88 731 SER A CA 1
ATOM 5488 C C . SER A 1 731 ? -17.365 -24.283 14.407 1.00 70.88 731 SER A C 1
ATOM 5490 O O . SER A 1 731 ? -16.499 -25.107 14.113 1.00 70.88 731 SER A O 1
ATOM 5492 N N . ALA A 1 732 ? -18.226 -24.483 15.409 1.00 73.88 732 ALA A N 1
ATOM 5493 C CA . ALA A 1 732 ? -18.259 -25.704 16.222 1.00 73.88 732 ALA A CA 1
ATOM 5494 C C . ALA A 1 732 ? -18.602 -26.966 15.400 1.00 73.88 732 ALA A C 1
ATOM 5496 O O . ALA A 1 732 ? -18.210 -28.068 15.771 1.00 73.88 732 ALA A O 1
ATOM 5497 N N . GLU A 1 733 ? -19.297 -26.811 14.269 1.00 76.88 733 GLU A N 1
ATOM 5498 C CA . GLU A 1 733 ? -19.564 -27.896 13.314 1.00 76.88 733 GLU A CA 1
ATOM 5499 C C . GLU A 1 733 ? -18.274 -28.333 12.594 1.00 76.88 733 GLU A C 1
ATOM 5501 O O . GLU A 1 733 ? -17.999 -29.527 12.466 1.00 76.88 733 GLU A O 1
ATOM 5506 N N . THR A 1 734 ? -17.424 -27.370 12.220 1.00 79.25 734 THR A N 1
ATOM 5507 C CA . THR A 1 734 ? -16.080 -27.630 11.682 1.00 79.25 734 THR A CA 1
ATOM 5508 C C . THR A 1 734 ? -15.167 -28.241 12.746 1.00 79.25 734 THR A C 1
ATOM 5510 O O . THR A 1 734 ? -14.446 -29.190 12.447 1.00 79.25 734 THR A O 1
ATOM 5513 N N . GLU A 1 735 ? -15.230 -27.760 13.997 1.00 82.31 735 GLU A N 1
ATOM 5514 C CA . GLU A 1 735 ? -14.470 -28.336 15.117 1.00 82.31 735 GLU A CA 1
ATOM 5515 C C . GLU A 1 735 ? -14.831 -29.817 15.323 1.00 82.31 735 GLU A C 1
ATOM 5517 O O . GLU A 1 735 ? -13.941 -30.664 15.390 1.00 82.31 735 GLU A O 1
ATOM 5522 N N . ALA A 1 736 ? -16.128 -30.150 15.329 1.00 84.25 736 ALA A N 1
ATOM 5523 C CA . ALA A 1 736 ? -16.613 -31.523 15.464 1.00 84.25 736 ALA A CA 1
ATOM 5524 C C . ALA A 1 736 ? -16.164 -32.435 14.304 1.00 84.25 736 ALA A C 1
ATOM 5526 O O . ALA A 1 736 ? -15.684 -33.542 14.555 1.00 84.25 736 ALA A O 1
ATOM 5527 N N . LYS A 1 737 ? -16.246 -31.962 13.050 1.00 86.69 737 LYS A N 1
ATOM 5528 C CA . LYS A 1 737 ? -15.767 -32.702 11.866 1.00 86.69 737 LYS A CA 1
ATOM 5529 C C . LYS A 1 737 ? -14.265 -32.997 11.949 1.00 86.69 737 LYS A C 1
ATOM 5531 O O . LYS A 1 737 ? -13.850 -34.133 11.731 1.00 86.69 737 LYS A O 1
ATOM 5536 N N . LEU A 1 738 ? -13.448 -31.998 12.296 1.00 86.56 738 LEU A N 1
ATOM 5537 C CA . LEU A 1 738 ? -11.999 -32.175 12.454 1.00 86.56 738 LEU A CA 1
ATOM 5538 C C . LEU A 1 738 ? -11.672 -33.148 13.597 1.00 86.56 738 LEU A C 1
ATOM 5540 O O . LEU A 1 738 ? -10.802 -34.001 13.442 1.00 86.56 738 LEU A O 1
ATOM 5544 N N . VAL A 1 739 ? -12.399 -33.077 14.716 1.00 86.81 739 VAL A N 1
ATOM 5545 C CA . VAL A 1 739 ? -12.285 -34.021 15.841 1.00 86.81 739 VAL A CA 1
ATOM 5546 C C . VAL A 1 739 ? -12.598 -35.463 15.417 1.00 86.81 739 VAL A C 1
ATOM 5548 O O . VAL A 1 739 ? -11.869 -36.376 15.809 1.00 86.81 739 VAL A O 1
ATOM 5551 N N . GLU A 1 740 ? -13.642 -35.693 14.615 1.00 90.56 740 GLU A N 1
ATOM 5552 C CA . GLU A 1 740 ? -13.992 -37.030 14.112 1.00 90.56 740 GLU A CA 1
ATOM 5553 C C . GLU A 1 740 ? -12.944 -37.566 13.125 1.00 90.56 740 GLU A C 1
ATOM 5555 O O . GLU A 1 740 ? -12.464 -38.692 13.279 1.00 90.56 740 GLU A O 1
ATOM 5560 N N . GLU A 1 741 ? -12.520 -36.758 12.151 1.00 88.44 741 GLU A N 1
ATOM 5561 C CA . GLU A 1 741 ? -11.517 -37.181 11.170 1.00 88.44 741 GLU A CA 1
ATOM 5562 C C . GLU A 1 741 ? -10.137 -37.418 11.813 1.00 88.44 741 GLU A C 1
ATOM 5564 O O . GLU A 1 741 ? -9.449 -38.374 11.443 1.00 88.44 741 GLU A O 1
ATOM 5569 N N . LEU A 1 742 ? -9.748 -36.630 12.827 1.00 87.56 742 LEU A N 1
ATOM 5570 C CA . LEU A 1 742 ? -8.500 -36.834 13.573 1.00 87.56 742 LEU A CA 1
ATOM 5571 C C . LEU A 1 742 ? -8.533 -38.140 14.377 1.00 87.56 742 LEU A C 1
ATOM 5573 O O . LEU A 1 742 ? -7.559 -38.892 14.332 1.00 87.56 742 LEU A O 1
ATOM 5577 N N . LYS A 1 743 ? -9.656 -38.465 15.038 1.00 89.94 743 LYS A N 1
ATOM 5578 C CA . LYS A 1 743 ? -9.875 -39.780 15.676 1.00 89.94 743 LYS A CA 1
ATOM 5579 C C . LYS A 1 743 ? -9.759 -40.911 14.648 1.00 89.94 743 LYS A C 1
ATOM 5581 O O . LYS A 1 743 ? -9.009 -41.864 14.848 1.00 89.94 743 LYS A O 1
ATOM 5586 N N . ALA A 1 744 ? -10.407 -40.760 13.492 1.00 90.00 744 ALA A N 1
ATOM 5587 C CA . ALA A 1 744 ? -10.394 -41.751 12.418 1.00 90.00 744 ALA A CA 1
ATOM 5588 C C . ALA A 1 744 ? -9.035 -41.911 11.701 1.00 90.00 744 ALA A C 1
ATOM 5590 O O . ALA A 1 744 ? -8.870 -42.876 10.946 1.00 90.00 744 ALA A O 1
ATOM 5591 N N . ILE A 1 745 ? -8.077 -40.998 11.889 1.00 85.56 745 ILE A N 1
ATOM 5592 C CA . ILE A 1 745 ? -6.673 -41.160 11.473 1.00 85.56 745 ILE A CA 1
ATOM 5593 C C . ILE A 1 745 ? -5.834 -41.759 12.604 1.00 85.56 745 ILE A C 1
ATOM 5595 O O . ILE A 1 745 ? -5.051 -42.671 12.353 1.00 85.56 745 ILE A O 1
ATOM 5599 N N . LEU A 1 746 ? -6.028 -41.302 13.841 1.00 83.31 746 LEU A N 1
ATOM 5600 C CA . LEU A 1 746 ? -5.344 -41.809 15.029 1.00 83.31 746 LEU A CA 1
ATOM 5601 C C . LEU A 1 746 ? -5.540 -43.325 15.202 1.00 83.31 746 LEU A C 1
ATOM 5603 O O . LEU A 1 746 ? -4.567 -44.048 15.391 1.00 83.31 746 LEU A O 1
ATOM 5607 N N . ASP A 1 747 ? -6.764 -43.820 15.019 1.00 88.62 747 ASP A N 1
ATOM 5608 C CA . ASP A 1 747 ? -7.093 -45.252 15.091 1.00 88.62 747 ASP A CA 1
ATOM 5609 C C . ASP A 1 747 ? -6.647 -46.065 13.851 1.00 88.62 747 ASP A C 1
ATOM 5611 O O . ASP A 1 747 ? -6.898 -47.264 13.770 1.00 88.62 747 ASP A O 1
ATOM 5615 N N . LYS A 1 748 ? -5.973 -45.427 12.881 1.00 83.12 748 LYS A N 1
ATOM 5616 C CA . LYS A 1 748 ? -5.268 -46.074 11.752 1.00 83.12 748 LYS A CA 1
ATOM 5617 C C . LYS A 1 748 ? -3.740 -45.947 11.844 1.00 83.12 748 LYS A C 1
ATOM 5619 O O . LYS A 1 748 ? -3.037 -46.406 10.946 1.00 83.12 748 LYS A O 1
ATOM 5624 N N . LEU A 1 749 ? -3.243 -45.283 12.888 1.00 77.69 749 LEU A N 1
ATOM 5625 C CA . LEU A 1 749 ? -1.822 -45.163 13.235 1.00 77.69 749 LEU A CA 1
ATOM 5626 C C . LEU A 1 749 ? -1.474 -45.937 14.524 1.00 77.69 749 LEU A C 1
ATOM 5628 O O . LEU A 1 749 ? -0.299 -46.023 14.874 1.00 77.69 749 LEU A O 1
ATOM 5632 N N . LYS A 1 750 ? -2.489 -46.476 15.211 1.00 79.56 750 LYS A N 1
ATOM 5633 C CA . LYS A 1 750 ? -2.398 -47.458 16.303 1.00 79.56 750 LYS A CA 1
ATOM 5634 C C . LYS A 1 750 ? -2.392 -48.886 15.750 1.00 79.56 750 LYS A C 1
ATOM 5636 O O . LYS A 1 750 ? -1.767 -49.736 16.418 1.00 79.56 750 LYS A O 1
#

InterPro domains:
  IPR011439 Domain of unknown function DUF1542 [PF07564] (402-476)

Organism: NCBI:txid257758